Protein AF-0000000086748496 (afdb_homodimer)

Nearest PDB structures (foldseek):
  5y0e-assembly1_B  TM=6.540E-01  e=1.376E-31  Serratia sp. FS14
  5y0e-assembly1_A  TM=6.431E-01  e=1.229E-31  Serratia sp. FS14
  6gj3-assembly1_F  TM=8.307E-01  e=4.537E-17  Escherichia coli
  5m30-assembly1_C  TM=8.071E-01  e=4.631E-16  Escherichia coli
  6gj3-assembly1_D  TM=8.384E-01  e=3.296E-16  Escherichia coli

Foldseek 3Di:
DQDLDDDDDDPPDDDDVVSVVSNVVSVQQVQQVVQCVPDPPSWWFAAWAWDQVVVLVQKTDTPWGWTQFPSRHTATCVPFAAEAIDGRPPPPPDQADKKWKKKKAFADDPPDDQEAEDQDSNGLQPPRHQWYKHPPFDWDQDPVDHDDTDGDIDIHGYMYMDIPVCVVVPPRIRMFTQFMWHQDPSGIDTDLLFDFQYQWQVSDPSSLVVLVVLLVVLVVLLVVLVLQQPPLACPDPLCVVLNVLSVQLSVLSVVLSVVSVVRSVVGSHHCVVVLVSLLCSLLSLCVVDPQAHSQLDGPPDPDDRLDDDSRTNSVNVVSSSVSNVVSSVVSLAPFQPKWWWDDDDVQKTKTQQADPPLDPQKWKKKKKFDPVQLDPPDDPPDQLQKAKFFPVCVVVCVVVSHHHFRWAWDPGDYNSDGDDSRMTMIITDCDDDRNVRCNVNSMMMMGHNPDDPRMIIIMTMGRRD/DQDLDDDDDDPPDDDDVVSVVSNVVSVQQVQQVVQCVPDPPSWWFAAWAWDFVVVLVQKTDTDWTWTQFPSRHTATCVPFAAEAIDGRPPPCPDQADKKWKKKKAFADDPPDDQEAEDDDSNGLQPPRHQWYKHPPFDWDQPPVDHDDTDGDIDIHGYMYMDIPVCVVVPPRIRMFTQFMWHQDPSGIDTDLLFHFQYQWQVSDPSSLVVLVVLLVVLVVLLVVLVLQQPPLACPDPVCVVLNVLSVQLSVLSVVLSVVSVVRSVVGSHHCVVVLVSLLCSLLSLCVVDPQAHSQLDGPPDPDDRLDDDSRTNSVNVVSSSVSNVVSSVVSLADFQPKWWWDDDDQQKTKTQQADDPLDPQKWKKKKKFDPVQLDPDDDPPDLLQKAKFFPVCVVVCVVVSHHHFGWAWDPGDYNSDGDDSRMTMIITPCDDDRNVRCNVNSMMMMGHNPDDPRMIIIMTMHRND

Secondary structure (DSSP, 8-state):
---S------TT----HHHHHHHHHHHHHHHHHHHHHSSTT--EEEEEEE-HHHHHTTEE-EEEEEEE-TT--EEETTTTEEE--EE-TTS-S-TTS-EEEEEEEEPP-SSS--EEE-SSGGG-TT--SSEEE-SS-EEE--SSSSPPPEEE-B-EEEEEEEEGGGGGG-TTEEEEEEEEEEEETTEEEE-TT----BSSTTSSHHHHHHHHHHHHHHHHHHHHHHHHH-GGGTTSGGGHHHHHHHHHHHHHHHHHHHHHHHHHHH----HHHHHHHHHHHHHHHGGG-SSB-TTSPBTT---------TT-HHHHHHHHHHHHHHHHHHHS-S--EEEEPEEEETTEEEEE---TT--TTEEEEEEEE-GGGSSTTS----TTTEEEEETTTHHHHHHTT---S-EEEESSPPTTS---TTEEEEEE---SHHHHHHHHHTEEEEEETT--TT-EEEEEEEE--/---S--B---TT----HHHHHHHHHHHHHHHHHHHHHSSTT--EEEEEEE-HHHHHTTEE-EEEEEEE-TT--EEETTTTEEE--EE-TTT-S-TTS-EEEEEEEEPP-SSS--EEE-SSGGG-TT--SSEEE-SS-EEE--TTSSPPPEEE---EEEEEEEEGGGGGG-TTEEEEEEEEEEEETTEEEE-TT----BSSTTSSHHHHHHHHHHHHHHHHHHHHHHHHH-GGGTTSGGGHHHHHHHHHHHHHHHHHHHHHHHHHHH----HHHHHHHHHHHHHHHGGG-SSB-TTSPBTTS--------TT-HHHHHHHHHHHHHHHHHHHS-S--EEEEPEEEETTEEEEE---TT--TTEEEEEEEE-GGGSSS-S----TTTEEEEETTTHHHHHHTT---S-EEEESSPPTTS---TTEEEEEE---SHHHHHHHHHTEEEEEETT--TT-EEEEEEEE--

Structure (mmCIF, N/CA/C/O backbone):
data_AF-0000000086748496-model_v1
#
loop_
_entity.id
_entity.type
_entity.pdbx_description
1 polymer 'Type VI secretion system baseplate subunit TssK'
#
loop_
_atom_site.group_PDB
_atom_site.id
_atom_site.type_symbol
_atom_site.label_atom_id
_atom_site.label_alt_id
_atom_site.label_comp_id
_atom_site.label_asym_id
_atom_site.label_entity_id
_atom_site.label_seq_id
_atom_site.pdbx_PDB_ins_code
_atom_site.Cartn_x
_atom_site.Cartn_y
_atom_site.Cartn_z
_atom_site.occupancy
_atom_site.B_iso_or_equiv
_atom_site.auth_seq_id
_atom_site.auth_comp_id
_atom_site.auth_asym_id
_atom_site.auth_atom_id
_atom_site.pdbx_PDB_model_num
ATOM 1 N N . MET A 1 1 ? -9.031 -41.625 5.062 1 53.62 1 MET A N 1
ATOM 2 C CA . MET A 1 1 ? -9.305 -40.281 4.562 1 53.62 1 MET A CA 1
ATOM 3 C C . MET A 1 1 ? -8 -39.531 4.301 1 53.62 1 MET A C 1
ATOM 5 O O . MET A 1 1 ? -7.047 -39.625 5.074 1 53.62 1 MET A O 1
ATOM 9 N N . PHE A 1 2 ? -7.938 -39.125 3.047 1 68.94 2 PHE A N 1
ATOM 10 C CA . PHE A 1 2 ? -6.699 -38.5 2.625 1 68.94 2 PHE A CA 1
ATOM 11 C C . PHE A 1 2 ? -6.434 -37.25 3.455 1 68.94 2 PHE A C 1
ATOM 13 O O . PHE A 1 2 ? -7.324 -36.406 3.633 1 68.94 2 PHE A O 1
ATOM 20 N N . GLU A 1 3 ? -5.32 -37.375 4.219 1 79.81 3 GLU A N 1
ATOM 21 C CA . GLU A 1 3 ? -4.891 -36.25 5.027 1 79.81 3 GLU A CA 1
ATOM 22 C C . GLU A 1 3 ? -3.887 -35.375 4.273 1 79.81 3 GLU A C 1
ATOM 24 O O . GLU A 1 3 ? -3.301 -35.812 3.281 1 79.81 3 GLU A O 1
ATOM 29 N N . HIS A 1 4 ? -3.986 -34.125 4.316 1 88.56 4 HIS A N 1
ATOM 30 C CA . HIS A 1 4 ? -3.123 -33.188 3.639 1 88.56 4 HIS A CA 1
ATOM 31 C C . HIS A 1 4 ? -1.715 -33.188 4.223 1 88.56 4 HIS A C 1
ATOM 33 O O . HIS A 1 4 ? -1.157 -32.156 4.547 1 88.56 4 HIS A O 1
ATOM 39 N N . LYS A 1 5 ? -1.116 -34.469 4.293 1 90.69 5 LYS A N 1
ATOM 40 C CA . LYS A 1 5 ? 0.232 -34.688 4.816 1 90.69 5 LYS A CA 1
ATOM 41 C C . LYS A 1 5 ? 1.22 -34.969 3.693 1 90.69 5 LYS A C 1
ATOM 43 O O . LYS A 1 5 ? 0.819 -35.375 2.596 1 90.69 5 LYS A O 1
ATOM 48 N N . PRO A 1 6 ? 2.506 -34.719 3.982 1 91.06 6 PRO A N 1
ATOM 49 C CA . PRO A 1 6 ? 3.506 -35.031 2.957 1 91.06 6 PRO A CA 1
ATOM 50 C C . PRO A 1 6 ? 3.549 -36.5 2.611 1 91.06 6 PRO A C 1
ATOM 52 O O . PRO A 1 6 ? 3.234 -37.344 3.453 1 91.06 6 PRO A O 1
ATOM 55 N N . MET A 1 7 ? 3.986 -36.844 1.337 1 91.5 7 MET A N 1
ATOM 56 C CA . MET A 1 7 ? 4.012 -38.188 0.821 1 91.5 7 MET A CA 1
ATOM 57 C C . MET A 1 7 ? 5.277 -38.938 1.263 1 91.5 7 MET A C 1
ATOM 59 O O . MET A 1 7 ? 6.363 -38.344 1.279 1 91.5 7 MET A O 1
ATOM 63 N N . TYR A 1 8 ? 5.121 -40.125 1.641 1 92.69 8 TYR A N 1
ATOM 64 C CA . TYR A 1 8 ? 6.254 -41 1.909 1 92.69 8 TYR A CA 1
ATOM 65 C C . TYR A 1 8 ? 6.727 -41.688 0.633 1 92.69 8 TYR A C 1
ATOM 67 O O . TYR A 1 8 ? 6.262 -42.781 0.302 1 92.69 8 TYR A O 1
ATOM 75 N N . TRP A 1 9 ? 7.664 -41.031 -0.096 1 90.69 9 TRP A N 1
ATOM 76 C CA . TRP A 1 9 ? 8.281 -41.594 -1.288 1 90.69 9 TRP A CA 1
ATOM 77 C C . TRP A 1 9 ? 9.43 -42.531 -0.913 1 90.69 9 TRP A C 1
ATOM 79 O O . TRP A 1 9 ? 10.414 -42.125 -0.315 1 90.69 9 TRP A O 1
ATOM 89 N N . TYR A 1 10 ? 9.336 -43.75 -1.236 1 89.5 10 TYR A N 1
ATOM 90 C CA . TYR A 1 10 ? 10.391 -44.688 -0.858 1 89.5 10 TYR A CA 1
ATOM 91 C C . TYR A 1 10 ? 10.734 -45.625 -2.018 1 89.5 10 TYR A C 1
ATOM 93 O O . TYR A 1 10 ? 9.945 -45.781 -2.953 1 89.5 10 TYR A O 1
ATOM 101 N N . SER A 1 11 ? 11.953 -46.062 -2.01 1 88.94 11 SER A N 1
ATOM 102 C CA . SER A 1 11 ? 12.438 -46.969 -3.047 1 88.94 11 SER A CA 1
ATOM 103 C C . SER A 1 11 ? 11.562 -48.219 -3.131 1 88.94 11 SER A C 1
ATOM 105 O O . SER A 1 11 ? 11.258 -48.844 -2.111 1 88.94 11 SER A O 1
ATOM 107 N N . GLY A 1 12 ? 11.109 -48.531 -4.359 1 87.19 12 GLY A N 1
ATOM 108 C CA . GLY A 1 12 ? 10.266 -49.719 -4.57 1 87.19 12 GLY A CA 1
ATOM 109 C C . GLY A 1 12 ? 8.789 -49.375 -4.617 1 87.19 12 GLY A C 1
ATOM 110 O O . GLY A 1 12 ? 7.961 -50.281 -4.848 1 87.19 12 GLY A O 1
ATOM 111 N N . LEU A 1 13 ? 8.516 -48.188 -4.441 1 89 13 LEU A N 1
ATOM 112 C CA . LEU A 1 13 ? 7.121 -47.75 -4.477 1 89 13 LEU A CA 1
ATOM 113 C C . LEU A 1 13 ? 6.531 -47.938 -5.875 1 89 13 LEU A C 1
ATOM 115 O O . LEU A 1 13 ? 7.117 -47.5 -6.863 1 89 13 LEU A O 1
ATOM 119 N N . TYR A 1 14 ? 5.34 -48.656 -5.984 1 92 14 TYR A N 1
ATOM 120 C CA . TYR A 1 14 ? 4.59 -48.688 -7.234 1 92 14 TYR A CA 1
ATOM 121 C C . TYR A 1 14 ? 3.734 -47.438 -7.41 1 92 14 TYR A C 1
ATOM 123 O O . TYR A 1 14 ? 2.715 -47.281 -6.734 1 92 14 TYR A O 1
ATOM 131 N N . LEU A 1 15 ? 4.215 -46.656 -8.336 1 90.94 15 LEU A N 1
ATOM 132 C CA . LEU A 1 15 ? 3.58 -45.344 -8.5 1 90.94 15 LEU A CA 1
ATOM 133 C C . LEU A 1 15 ? 2.18 -45.5 -9.078 1 90.94 15 LEU A C 1
ATOM 135 O O . LEU A 1 15 ? 1.989 -46.188 -10.086 1 90.94 15 LEU A O 1
ATOM 139 N N . GLN A 1 16 ? 1.224 -44.938 -8.352 1 92.44 16 GLN A N 1
ATOM 140 C CA . GLN A 1 16 ? -0.164 -44.844 -8.789 1 92.44 16 GLN A CA 1
ATOM 141 C C . GLN A 1 16 ? -0.591 -43.375 -8.891 1 92.44 16 GLN A C 1
ATOM 143 O O . GLN A 1 16 ? 0.023 -42.5 -8.273 1 92.44 16 GLN A O 1
ATOM 148 N N . PRO A 1 17 ? -1.594 -43.156 -9.742 1 92.38 17 PRO A N 1
ATOM 149 C CA . PRO A 1 17 ? -2.033 -41.75 -9.883 1 92.38 17 PRO A CA 1
ATOM 150 C C . PRO A 1 17 ? -2.408 -41.125 -8.547 1 92.38 17 PRO A C 1
ATOM 152 O O . PRO A 1 17 ? -2.24 -39.906 -8.367 1 92.38 17 PRO A O 1
ATOM 155 N N . GLN A 1 18 ? -2.889 -41.906 -7.66 1 92.12 18 GLN A N 1
ATOM 156 C CA . GLN A 1 18 ? -3.322 -41.406 -6.359 1 92.12 18 GLN A CA 1
ATOM 157 C C . GLN A 1 18 ? -2.164 -40.75 -5.598 1 92.12 18 GLN A C 1
ATOM 159 O O . GLN A 1 18 ? -2.371 -39.844 -4.785 1 92.12 18 GLN A O 1
ATOM 164 N N . HIS A 1 19 ? -0.942 -41.219 -5.797 1 93.38 19 HIS A N 1
ATOM 165 C CA . HIS A 1 19 ? 0.223 -40.625 -5.164 1 93.38 19 HIS A CA 1
ATOM 166 C C . HIS A 1 19 ? 0.413 -39.188 -5.621 1 93.38 19 HIS A C 1
ATOM 168 O O . HIS A 1 19 ? 0.664 -38.281 -4.801 1 93.38 19 HIS A O 1
ATOM 174 N N . PHE A 1 20 ? 0.188 -38.969 -6.902 1 93.81 20 PHE A N 1
ATOM 175 C CA . PHE A 1 20 ? 0.343 -37.625 -7.465 1 93.81 20 PHE A CA 1
ATOM 176 C C . PHE A 1 20 ? -0.843 -36.75 -7.098 1 93.81 20 PHE A C 1
ATOM 178 O O . PHE A 1 20 ? -0.677 -35.562 -6.836 1 93.81 20 PHE A O 1
ATOM 185 N N . GLN A 1 21 ? -2.029 -37.344 -7.09 1 93.25 21 GLN A N 1
ATOM 186 C CA . GLN A 1 21 ? -3.217 -36.625 -6.676 1 93.25 21 GLN A CA 1
ATOM 187 C C . GLN A 1 21 ? -3.086 -36.125 -5.238 1 93.25 21 GLN A C 1
ATOM 189 O O . GLN A 1 21 ? -3.346 -34.969 -4.949 1 93.25 21 GLN A O 1
ATOM 194 N N . ALA A 1 22 ? -2.672 -37.031 -4.371 1 93.5 22 ALA A N 1
ATOM 195 C CA . ALA A 1 22 ? -2.484 -36.656 -2.967 1 93.5 22 ALA A CA 1
ATOM 196 C C . ALA A 1 22 ? -1.434 -35.562 -2.812 1 93.5 22 ALA A C 1
ATOM 198 O O . ALA A 1 22 ? -1.599 -34.656 -2.004 1 93.5 22 ALA A O 1
ATOM 199 N N . HIS A 1 23 ? -0.378 -35.656 -3.549 1 92.81 23 HIS A N 1
ATOM 200 C CA . HIS A 1 23 ? 0.682 -34.656 -3.521 1 92.81 23 HIS A CA 1
ATOM 201 C C . HIS A 1 23 ? 0.162 -33.281 -3.957 1 92.81 23 HIS A C 1
ATOM 203 O O . HIS A 1 23 ? 0.457 -32.281 -3.318 1 92.81 23 HIS A O 1
ATOM 209 N N . GLU A 1 24 ? -0.591 -33.281 -5.008 1 91.94 24 GLU A N 1
ATOM 210 C CA . GLU A 1 24 ? -1.172 -32.031 -5.52 1 91.94 24 GLU A CA 1
ATOM 211 C C . GLU A 1 24 ? -2.131 -31.422 -4.504 1 91.94 24 GLU A C 1
ATOM 213 O O . GLU A 1 24 ? -2.072 -30.219 -4.242 1 91.94 24 GLU A O 1
ATOM 218 N N . LEU A 1 25 ? -2.963 -32.25 -3.986 1 92.19 25 LEU A N 1
ATOM 219 C CA . LEU A 1 25 ? -3.975 -31.797 -3.043 1 92.19 25 LEU A CA 1
ATOM 220 C C . LEU A 1 25 ? -3.324 -31.266 -1.77 1 92.19 25 LEU A C 1
ATOM 222 O O . LEU A 1 25 ? -3.777 -30.266 -1.205 1 92.19 25 LEU A O 1
ATOM 226 N N . GLN A 1 26 ? -2.314 -31.953 -1.33 1 93.5 26 GLN A N 1
ATOM 227 C CA . GLN A 1 26 ? -1.604 -31.5 -0.137 1 93.5 26 GLN A CA 1
ATOM 228 C C . GLN A 1 26 ? -0.958 -30.141 -0.363 1 93.5 26 GLN A C 1
ATOM 230 O O . GLN A 1 26 ? -1.01 -29.266 0.509 1 93.5 26 GLN A O 1
ATOM 235 N N . HIS A 1 27 ? -0.344 -29.922 -1.468 1 92.44 27 HIS A N 1
ATOM 236 C CA . HIS A 1 27 ? 0.29 -28.656 -1.791 1 92.44 27 HIS A CA 1
ATOM 237 C C . HIS A 1 27 ? -0.734 -27.531 -1.834 1 92.44 27 HIS A C 1
ATOM 239 O O . HIS A 1 27 ? -0.494 -26.438 -1.29 1 92.44 27 HIS A O 1
ATOM 245 N N . GLU A 1 28 ? -1.763 -27.797 -2.48 1 91.5 28 GLU A N 1
ATOM 246 C CA . GLU A 1 28 ? -2.818 -26.797 -2.58 1 91.5 28 GLU A CA 1
ATOM 247 C C . GLU A 1 28 ? -3.342 -26.406 -1.2 1 91.5 28 GLU A C 1
ATOM 249 O O . GLU A 1 28 ? -3.553 -25.219 -0.922 1 91.5 28 GLU A O 1
ATOM 254 N N . TYR A 1 29 ? -3.551 -27.438 -0.422 1 92.75 29 TYR A N 1
ATOM 255 C CA . TYR A 1 29 ? -4.059 -27.219 0.926 1 92.75 29 TYR A CA 1
ATOM 256 C C . TYR A 1 29 ? -3.131 -26.297 1.714 1 92.75 29 TYR A C 1
ATOM 258 O O . TYR A 1 29 ? -3.572 -25.312 2.299 1 92.75 29 TYR A O 1
ATOM 266 N N . TRP A 1 30 ? -1.909 -26.562 1.731 1 93.56 30 TRP A N 1
ATOM 267 C CA . TRP A 1 30 ? -0.958 -25.812 2.545 1 93.56 30 TRP A CA 1
ATOM 268 C C . TRP A 1 30 ? -0.712 -24.422 1.955 1 93.56 30 TRP A C 1
ATOM 270 O O . TRP A 1 30 ? -0.493 -23.453 2.691 1 93.56 30 TRP A O 1
ATOM 280 N N . GLN A 1 31 ? -0.68 -24.312 0.681 1 94 31 GLN A N 1
ATOM 281 C CA . GLN A 1 31 ? -0.585 -23 0.064 1 94 31 GLN A CA 1
ATOM 282 C C . GLN A 1 31 ? -1.726 -22.094 0.522 1 94 31 GLN A C 1
ATOM 284 O O . GLN A 1 31 ? -1.507 -20.922 0.836 1 94 31 GLN A O 1
ATOM 289 N N . GLY A 1 32 ? -2.896 -22.688 0.564 1 94 32 GLY A N 1
ATOM 290 C CA . GLY A 1 32 ? -4.043 -21.938 1.053 1 94 32 GLY A CA 1
ATOM 291 C C . GLY A 1 32 ? -3.908 -21.516 2.504 1 94 32 GLY A C 1
ATOM 292 O O . GLY A 1 32 ? -4.227 -20.375 2.861 1 94 32 GLY A O 1
ATOM 293 N N . ARG A 1 33 ? -3.404 -22.375 3.289 1 93.81 33 ARG A N 1
ATOM 294 C CA . ARG A 1 33 ? -3.234 -22.094 4.711 1 93.81 33 ARG A CA 1
ATOM 295 C C . ARG A 1 33 ? -2.244 -20.953 4.922 1 93.81 33 ARG A C 1
ATOM 297 O O . ARG A 1 33 ? -2.484 -20.062 5.734 1 93.81 33 ARG A O 1
ATOM 304 N N . TYR A 1 34 ? -1.17 -20.969 4.254 1 94.25 34 TYR A N 1
ATOM 305 C CA . TYR A 1 34 ? -0.174 -19.922 4.371 1 94.25 34 TYR A CA 1
ATOM 306 C C . TYR A 1 34 ? -0.742 -18.578 3.914 1 94.25 34 TYR A C 1
ATOM 308 O O . TYR A 1 34 ? -0.468 -17.547 4.52 1 94.25 34 TYR A O 1
ATOM 316 N N . GLN A 1 35 ? -1.494 -18.656 2.857 1 93.94 35 GLN A N 1
ATOM 317 C CA . GLN A 1 35 ? -2.139 -17.453 2.363 1 93.94 35 GLN A CA 1
ATOM 318 C C . GLN A 1 35 ? -3.027 -16.828 3.434 1 93.94 35 GLN A C 1
ATOM 320 O O . GLN A 1 35 ? -2.992 -15.609 3.646 1 93.94 35 GLN A O 1
ATOM 325 N N . LEU A 1 36 ? -3.73 -17.609 4.121 1 94.06 36 LEU A N 1
ATOM 326 C CA . LEU A 1 36 ? -4.691 -17.125 5.102 1 94.06 36 LEU A CA 1
ATOM 327 C C . LEU A 1 36 ? -3.98 -16.531 6.316 1 94.06 36 LEU A C 1
ATOM 329 O O . LEU A 1 36 ? -4.574 -15.758 7.078 1 94.06 36 LEU A O 1
ATOM 333 N N . LEU A 1 37 ? -2.707 -16.828 6.52 1 91.88 37 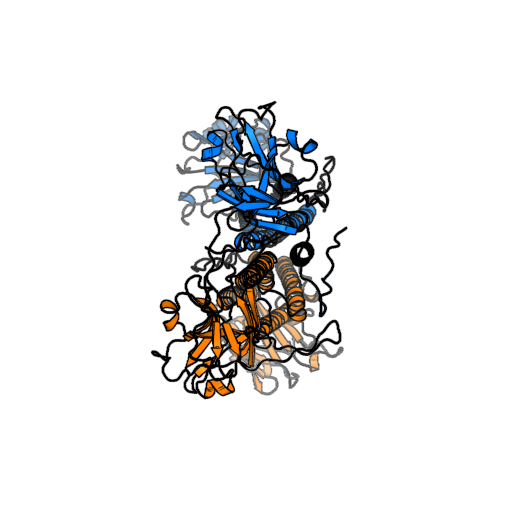LEU A N 1
ATOM 334 C CA . LEU A 1 37 ? -1.935 -16.328 7.652 1 91.88 37 LEU A CA 1
ATOM 335 C C . LEU A 1 37 ? -1.286 -14.984 7.324 1 91.88 37 LEU A C 1
ATOM 337 O O . LEU A 1 37 ? -0.763 -14.312 8.211 1 91.88 37 LEU A O 1
ATOM 341 N N . THR A 1 38 ? -1.285 -14.547 6.148 1 92.12 38 THR A N 1
ATOM 342 C CA . THR A 1 38 ? -0.567 -13.352 5.715 1 92.12 38 THR A CA 1
ATOM 343 C C . THR A 1 38 ? -1.17 -12.102 6.344 1 92.12 38 THR A C 1
ATOM 345 O O . THR A 1 38 ? -0.446 -11.172 6.703 1 92.12 38 THR A O 1
ATOM 348 N N . GLN A 1 39 ? -2.479 -12.109 6.445 1 92.56 39 GLN A N 1
ATOM 349 C CA . GLN A 1 39 ? -3.201 -10.984 7.035 1 92.56 39 GLN A CA 1
ATOM 350 C C . GLN A 1 39 ? -4.605 -11.398 7.469 1 92.56 39 GLN A C 1
ATOM 352 O O . GLN A 1 39 ? -5.129 -12.414 7.008 1 92.56 39 GLN A O 1
ATOM 357 N N . PRO A 1 40 ? -5.16 -10.602 8.328 1 94.44 40 PRO A N 1
ATOM 358 C CA . PRO A 1 40 ? -6.551 -10.906 8.68 1 94.44 40 PRO A CA 1
ATOM 359 C C . PRO A 1 40 ? -7.5 -10.789 7.492 1 94.44 40 PRO A C 1
ATOM 361 O O . PRO A 1 40 ? -7.324 -9.922 6.637 1 94.44 40 PRO A O 1
ATOM 364 N N . TYR A 1 41 ? -8.422 -11.75 7.422 1 96 41 TYR A N 1
ATOM 365 C CA . TYR A 1 41 ? -9.43 -11.742 6.363 1 96 41 TYR A CA 1
ATOM 366 C C . TYR A 1 41 ? -8.773 -11.805 4.988 1 96 41 TYR A C 1
ATOM 368 O O . TYR A 1 41 ? -9.125 -11.039 4.086 1 96 41 TYR A O 1
ATOM 376 N N . ALA A 1 42 ? -7.852 -12.695 4.852 1 96.69 42 ALA A N 1
ATOM 377 C CA . ALA A 1 42 ? -7.062 -12.836 3.629 1 96.69 42 ALA A CA 1
ATOM 378 C C . ALA A 1 42 ? -7.824 -13.633 2.574 1 96.69 42 ALA A C 1
ATOM 380 O O . ALA A 1 42 ? -7.266 -14.531 1.943 1 96.69 42 ALA A O 1
ATOM 381 N N . PHE A 1 43 ? -9.172 -13.344 2.449 1 97.56 43 PHE A N 1
ATOM 382 C CA . PHE A 1 43 ? -9.984 -13.961 1.41 1 97.56 43 PHE A CA 1
ATOM 383 C C . PHE A 1 43 ? -10.977 -12.961 0.836 1 97.56 43 PHE A C 1
ATOM 385 O O . PHE A 1 43 ? -11.25 -11.93 1.448 1 97.56 43 PHE A O 1
ATOM 392 N N . GLY A 1 44 ? -11.422 -13.258 -0.401 1 97.88 44 GLY A N 1
ATOM 393 C CA . GLY A 1 44 ? -12.383 -12.383 -1.057 1 97.88 44 GLY A CA 1
ATOM 394 C C . GLY A 1 44 ? -12.086 -12.172 -2.529 1 97.88 44 GLY A C 1
ATOM 395 O O . GLY A 1 44 ? -11.438 -13.008 -3.164 1 97.88 44 GLY A O 1
ATOM 396 N N . VAL A 1 45 ? -12.648 -11.102 -3.025 1 98.19 45 VAL A N 1
ATOM 397 C CA . VAL A 1 45 ? -12.5 -10.773 -4.441 1 98.19 45 VAL A CA 1
ATOM 398 C C . VAL A 1 45 ? -11.133 -10.148 -4.688 1 98.19 45 VAL A C 1
ATOM 400 O O . VAL A 1 45 ? -10.727 -9.227 -3.979 1 98.19 45 VAL A O 1
ATOM 403 N N . VAL A 1 46 ? -10.445 -10.695 -5.582 1 97.12 46 VAL A N 1
ATOM 404 C CA . VAL A 1 46 ? -9.172 -10.125 -6.012 1 97.12 46 VAL A CA 1
ATOM 405 C C . VAL A 1 46 ? -9.406 -9.164 -7.172 1 97.12 46 VAL A C 1
ATOM 407 O O . VAL A 1 46 ? -8.883 -8.047 -7.176 1 97.12 46 VAL A O 1
ATOM 410 N N . ARG A 1 47 ? -10.211 -9.578 -8.094 1 96.75 47 ARG A N 1
ATOM 411 C CA . ARG A 1 47 ? -10.633 -8.789 -9.25 1 96.75 47 ARG A CA 1
ATOM 412 C C . ARG A 1 47 ? -11.969 -9.273 -9.789 1 96.75 47 ARG A C 1
ATOM 414 O O . ARG A 1 47 ? -12.195 -10.477 -9.93 1 96.75 47 ARG A O 1
ATOM 421 N N . LEU A 1 48 ? -12.789 -8.305 -10.078 1 97.56 48 LEU A N 1
ATOM 422 C CA . LEU A 1 48 ? -14.109 -8.68 -10.594 1 97.56 48 LEU A CA 1
ATOM 423 C C . LEU A 1 48 ? -14.688 -7.559 -11.453 1 97.56 48 LEU A C 1
ATOM 425 O O . LEU A 1 48 ? -14.797 -6.418 -11 1 97.56 48 LEU A O 1
ATOM 429 N N . VAL A 1 49 ? -14.969 -7.871 -12.633 1 96.62 49 VAL A N 1
ATOM 430 C CA . VAL A 1 49 ? -15.633 -6.961 -13.562 1 96.62 49 VAL A CA 1
ATOM 431 C C . VAL A 1 49 ? -16.812 -7.672 -14.234 1 96.62 49 VAL A C 1
ATOM 433 O O . VAL A 1 49 ? -16.609 -8.586 -15.039 1 96.62 49 VAL A O 1
ATOM 436 N N . PHE A 1 50 ? -17.969 -7.27 -13.93 1 96.44 50 PHE A N 1
ATOM 437 C CA . PHE A 1 50 ? -19.172 -7.875 -14.5 1 96.44 50 PHE A CA 1
ATOM 438 C C . PHE A 1 50 ? -19.359 -7.422 -15.945 1 96.44 50 PHE A C 1
ATOM 440 O O . PHE A 1 50 ? -18.938 -6.332 -16.328 1 96.44 50 PHE A O 1
ATOM 447 N N . ASN A 1 51 ? -19.969 -8.266 -16.703 1 96.56 51 ASN A N 1
ATOM 448 C CA . ASN A 1 51 ? -20.422 -7.91 -18.047 1 96.56 51 ASN A CA 1
ATOM 449 C C . ASN A 1 51 ? -21.781 -7.215 -18 1 96.56 51 ASN A C 1
ATOM 451 O O . ASN A 1 51 ? -22.812 -7.871 -18.094 1 96.56 51 ASN A O 1
ATOM 455 N N . LEU A 1 52 ? -21.781 -6.004 -18 1 93.44 52 LEU A N 1
ATOM 456 C CA . LEU A 1 52 ? -23 -5.23 -17.828 1 93.44 52 LEU A CA 1
ATOM 457 C C . LEU A 1 52 ? -23.875 -5.312 -19.078 1 93.44 52 LEU A C 1
ATOM 459 O O . LEU A 1 52 ? -25.109 -5.258 -18.969 1 93.44 52 LEU A O 1
ATOM 463 N N . ALA A 1 53 ? -23.203 -5.418 -20.172 1 94.31 53 ALA A N 1
ATOM 464 C CA . ALA A 1 53 ? -23.969 -5.562 -21.422 1 94.31 53 ALA A CA 1
ATOM 465 C C . ALA A 1 53 ? -24.797 -6.836 -21.406 1 94.31 53 ALA A C 1
ATOM 467 O O . ALA A 1 53 ? -25.969 -6.816 -21.781 1 94.31 53 ALA A O 1
ATOM 468 N N . ALA A 1 54 ? -24.219 -7.941 -20.969 1 94.75 54 ALA A N 1
ATOM 469 C CA . ALA A 1 54 ? -24.922 -9.211 -20.875 1 94.75 54 ALA A CA 1
ATOM 470 C C . ALA A 1 54 ? -26.031 -9.141 -19.828 1 94.75 54 ALA A C 1
ATOM 472 O O . ALA A 1 54 ? -27.078 -9.781 -19.969 1 94.75 54 ALA A O 1
ATOM 473 N N . LEU A 1 55 ? -25.844 -8.43 -18.797 1 93.25 55 LEU A N 1
ATOM 474 C CA . LEU A 1 55 ? -26.812 -8.312 -17.719 1 93.25 55 LEU A CA 1
ATOM 475 C C . LEU A 1 55 ? -28.109 -7.668 -18.203 1 93.25 55 LEU A C 1
ATOM 477 O O . LEU A 1 55 ? -29.203 -8.016 -17.75 1 93.25 55 LEU A O 1
ATOM 481 N N . SER A 1 56 ? -27.953 -6.695 -19.109 1 90.81 56 SER A N 1
ATOM 482 C CA . SER A 1 56 ? -29.125 -6.059 -19.688 1 90.81 56 SER A CA 1
ATOM 483 C C . SER A 1 56 ? -30 -7.078 -20.422 1 90.81 56 SER A C 1
ATOM 485 O O . SER A 1 56 ? -31.203 -6.883 -20.562 1 90.81 56 SER A O 1
ATOM 487 N N . ASP A 1 57 ? -29.359 -8.125 -20.891 1 91.69 57 ASP A N 1
ATOM 488 C CA . ASP A 1 57 ? -30.062 -9.219 -21.547 1 91.69 57 ASP A CA 1
ATOM 489 C C . ASP A 1 57 ? -30.406 -10.32 -20.547 1 91.69 57 ASP A C 1
ATOM 491 O O . ASP A 1 57 ? -30.703 -11.453 -20.953 1 91.69 57 ASP A O 1
ATOM 495 N N . GLU A 1 58 ? -30.219 -9.953 -19.328 1 92.31 58 GLU A N 1
ATOM 496 C CA . GLU A 1 58 ? -30.562 -10.82 -18.203 1 92.31 58 GLU A CA 1
ATOM 497 C C . GLU A 1 58 ? -29.672 -12.055 -18.172 1 92.31 58 GLU A C 1
ATOM 499 O O . GLU A 1 58 ? -30.141 -13.172 -17.922 1 92.31 58 GLU A O 1
ATOM 504 N N . VAL A 1 59 ? -28.469 -11.844 -18.531 1 94.62 59 VAL A N 1
ATOM 505 C CA . VAL A 1 59 ? -27.438 -12.867 -18.422 1 94.62 59 VAL A CA 1
ATOM 506 C C . VAL A 1 59 ? -26.328 -12.398 -17.469 1 94.62 59 VAL A C 1
ATOM 508 O O . VAL A 1 59 ? -25.781 -11.312 -17.641 1 94.62 59 VAL A O 1
ATOM 511 N N . LEU A 1 60 ? -26.094 -13.188 -16.516 1 95.31 60 LEU A N 1
ATOM 512 C CA . LEU A 1 60 ? -25.031 -12.883 -15.57 1 95.31 60 LEU A CA 1
ATOM 513 C C . LEU A 1 60 ? -23.719 -13.484 -16.031 1 95.31 60 LEU A C 1
ATOM 515 O O . LEU A 1 60 ? -23.594 -14.703 -16.188 1 95.31 60 LEU A O 1
ATOM 519 N N . SER A 1 61 ? -22.734 -12.68 -16.312 1 96.31 61 SER A N 1
ATOM 520 C CA . SER A 1 61 ? -21.406 -13.102 -16.734 1 96.31 61 SER A CA 1
ATOM 521 C C . SER A 1 61 ? -20.344 -12.078 -16.328 1 96.31 61 SER A C 1
ATOM 523 O O . SER A 1 61 ? -20.672 -10.984 -15.867 1 96.31 61 SER A O 1
ATOM 525 N N . VAL A 1 62 ? -19.094 -12.492 -16.469 1 96.38 62 VAL A N 1
ATOM 526 C CA . VAL A 1 62 ? -18 -11.625 -16.016 1 96.38 62 VAL A CA 1
ATOM 527 C C . VAL A 1 62 ? -16.969 -11.484 -17.141 1 96.38 62 VAL A C 1
ATOM 529 O O . VAL A 1 62 ? -16.828 -12.375 -17.969 1 96.38 62 VAL A O 1
ATOM 532 N N . HIS A 1 63 ? -16.281 -10.312 -17.125 1 95.94 63 HIS A N 1
ATOM 533 C CA . HIS A 1 63 ? -15.133 -10.117 -18.016 1 95.94 63 HIS A CA 1
ATOM 534 C C . HIS A 1 63 ? -13.844 -10.602 -17.344 1 95.94 63 HIS A C 1
ATOM 536 O O . HIS A 1 63 ? -13.008 -11.227 -18 1 95.94 63 HIS A O 1
ATOM 542 N N . LYS A 1 64 ? -13.719 -10.273 -16.125 1 96 64 LYS A N 1
ATOM 543 C CA . LYS A 1 64 ? -12.586 -10.672 -15.297 1 96 64 LYS A CA 1
ATOM 544 C C . LYS A 1 64 ? -13.055 -11.125 -13.914 1 96 64 LYS A C 1
ATOM 546 O O . LYS A 1 64 ? -13.984 -10.547 -13.352 1 96 64 LYS A O 1
ATOM 551 N N . ALA A 1 65 ? -12.391 -12.156 -13.492 1 97.31 65 ALA A N 1
ATOM 552 C CA . ALA A 1 65 ? -12.781 -12.648 -12.172 1 97.31 65 ALA A CA 1
ATOM 553 C C . ALA A 1 65 ? -11.656 -13.445 -11.523 1 97.31 65 ALA A C 1
ATOM 555 O O . ALA A 1 65 ? -11.141 -14.391 -12.117 1 97.31 65 ALA A O 1
ATOM 556 N N . ALA A 1 66 ? -11.289 -13.078 -10.422 1 97.88 66 ALA A N 1
ATOM 557 C CA . ALA A 1 66 ? -10.328 -13.789 -9.586 1 97.88 66 ALA A CA 1
ATOM 558 C C . ALA A 1 66 ? -10.711 -13.703 -8.109 1 97.88 66 ALA A C 1
ATOM 560 O O . ALA A 1 66 ? -11.148 -12.648 -7.641 1 97.88 66 ALA A O 1
ATOM 561 N N . PHE A 1 67 ? -10.539 -14.836 -7.406 1 97.88 67 PHE A N 1
ATOM 562 C CA . PHE A 1 67 ? -11.008 -14.906 -6.031 1 97.88 67 PHE A CA 1
ATOM 563 C C . PHE A 1 67 ? -10.047 -15.719 -5.172 1 97.88 67 PHE A C 1
ATOM 565 O O . PHE A 1 67 ? -9.406 -16.656 -5.66 1 97.88 67 PHE A O 1
ATOM 572 N N . VAL A 1 68 ? -9.93 -15.359 -3.98 1 98.06 68 VAL A N 1
ATOM 573 C CA . VAL A 1 68 ? -9.406 -16.234 -2.939 1 98.06 68 VAL A CA 1
ATOM 574 C C . VAL A 1 68 ? -10.539 -16.688 -2.021 1 98.06 68 VAL A C 1
ATOM 576 O O . VAL A 1 68 ? -11.148 -15.867 -1.332 1 98.06 68 VAL A O 1
ATOM 579 N N . PHE A 1 69 ? -10.805 -17.938 -2.062 1 97.62 69 PHE A N 1
ATOM 580 C CA . PHE A 1 69 ? -11.898 -18.484 -1.263 1 97.62 69 PHE A CA 1
ATOM 581 C C . PHE A 1 69 ? -11.5 -18.562 0.206 1 97.62 69 PHE A C 1
ATOM 583 O O . PHE A 1 69 ? -10.32 -18.422 0.546 1 97.62 69 PHE A O 1
ATOM 590 N N . PRO A 1 70 ? -12.484 -18.719 1.121 1 95.81 70 PRO A N 1
ATOM 591 C CA . PRO A 1 70 ? -12.211 -18.719 2.561 1 95.81 70 PRO A CA 1
ATOM 592 C C . PRO A 1 70 ? -11.25 -19.828 2.977 1 95.81 70 PRO A C 1
ATOM 594 O O . PRO A 1 70 ? -10.641 -19.766 4.043 1 95.81 70 PRO A O 1
ATOM 597 N N . ASP A 1 71 ? -11.102 -20.812 2.16 1 93.62 71 ASP A N 1
ATOM 598 C CA . ASP A 1 71 ? -10.164 -21.891 2.475 1 93.62 71 ASP A CA 1
ATOM 599 C C . ASP A 1 71 ? -8.781 -21.594 1.901 1 93.62 71 ASP A C 1
ATOM 601 O O . ASP A 1 71 ? -7.863 -22.406 2.035 1 93.62 71 ASP A O 1
ATOM 605 N N . GLY A 1 72 ? -8.672 -20.5 1.192 1 95.19 72 GLY A N 1
ATOM 606 C CA . GLY A 1 72 ? -7.367 -20.078 0.699 1 95.19 72 GLY A CA 1
ATOM 607 C C . GLY A 1 72 ? -7.152 -20.391 -0.769 1 95.19 72 GLY A C 1
ATOM 608 O O . GLY A 1 72 ? -6.141 -20 -1.354 1 95.19 72 GLY A O 1
ATOM 609 N N . CYS A 1 73 ? -8.094 -21.047 -1.387 1 95.81 73 CYS A N 1
ATOM 610 C CA . CYS A 1 73 ? -7.973 -21.406 -2.793 1 95.81 73 CYS A CA 1
ATOM 611 C C . CYS A 1 73 ? -8.039 -20.172 -3.686 1 95.81 73 CYS A C 1
ATOM 613 O O . CYS A 1 73 ? -8.984 -19.391 -3.598 1 95.81 73 CYS A O 1
ATOM 615 N N . TYR A 1 74 ? -7.027 -20.047 -4.48 1 96.38 74 TYR A N 1
ATOM 616 C CA . TYR A 1 74 ? -6.945 -18.922 -5.406 1 96.38 74 TYR A CA 1
ATOM 617 C C . TYR A 1 74 ? -7.371 -19.328 -6.809 1 96.38 74 TYR A C 1
ATOM 619 O O . TYR A 1 74 ? -6.734 -20.188 -7.438 1 96.38 74 TYR A O 1
ATOM 627 N N . VAL A 1 75 ? -8.43 -18.703 -7.32 1 97.38 75 VAL A N 1
ATOM 628 C CA . VAL A 1 75 ? -8.945 -19.047 -8.641 1 97.38 75 VAL A CA 1
ATOM 629 C C . VAL A 1 75 ? -8.977 -17.781 -9.516 1 97.38 75 VAL A C 1
ATOM 631 O O . VAL A 1 75 ? -9.562 -16.766 -9.133 1 97.38 75 VAL A O 1
ATOM 634 N N . ASP A 1 76 ? -8.336 -17.844 -10.586 1 96.94 76 ASP A N 1
ATOM 635 C CA . ASP A 1 76 ? -8.328 -16.797 -11.609 1 96.94 76 ASP A CA 1
ATOM 636 C C . ASP A 1 76 ? -8.969 -17.312 -12.906 1 96.94 76 ASP A C 1
ATOM 638 O O . ASP A 1 76 ? -8.43 -18.203 -13.562 1 96.94 76 ASP A O 1
ATOM 642 N N . CYS A 1 77 ? -10.008 -16.75 -13.305 1 95.5 77 CYS A N 1
ATOM 643 C CA . CYS A 1 77 ? -10.797 -17.25 -14.422 1 95.5 77 CYS A CA 1
ATOM 644 C C . CYS A 1 77 ? -10.078 -17.016 -15.75 1 95.5 77 CYS A C 1
ATOM 646 O O . CYS A 1 77 ? -10.477 -17.562 -16.781 1 95.5 77 CYS A O 1
ATOM 648 N N . ASP A 1 78 ? -9.023 -16.281 -15.742 1 93.56 78 ASP A N 1
ATOM 649 C CA . ASP A 1 78 ? -8.195 -16.125 -16.938 1 93.56 78 ASP A CA 1
ATOM 650 C C . ASP A 1 78 ? -7.125 -17.219 -17.016 1 93.56 78 ASP A C 1
ATOM 652 O O . ASP A 1 78 ? -6.453 -17.359 -18.031 1 93.56 78 ASP A O 1
ATOM 656 N N . VAL A 1 79 ? -7.031 -17.984 -15.93 1 93.88 79 VAL A N 1
ATOM 657 C CA . VAL A 1 79 ? -5.902 -18.906 -15.891 1 93.88 79 VAL A CA 1
ATOM 658 C C . VAL A 1 79 ? -6.391 -20.312 -15.523 1 93.88 79 VAL A C 1
ATOM 660 O O . VAL A 1 79 ? -6.445 -21.203 -16.375 1 93.88 79 VAL A O 1
ATOM 663 N N . ASN A 1 80 ? -6.996 -20.438 -14.344 1 93.94 80 ASN A N 1
ATOM 664 C CA . ASN A 1 80 ? -7.242 -21.797 -13.867 1 93.94 80 ASN A CA 1
ATOM 665 C C . ASN A 1 80 ? -8.719 -22.016 -13.531 1 93.94 80 ASN A C 1
ATOM 667 O O . ASN A 1 80 ? -9.07 -23.016 -12.906 1 93.94 80 ASN A O 1
ATOM 671 N N . GLY A 1 81 ? -9.531 -21.078 -13.859 1 94.44 81 GLY A N 1
ATOM 672 C CA . GLY A 1 81 ? -10.945 -21.203 -13.531 1 94.44 81 GLY A CA 1
ATOM 673 C C . GLY A 1 81 ? -11.859 -20.844 -14.68 1 94.44 81 GLY A C 1
ATOM 674 O O . GLY A 1 81 ? -11.461 -20.125 -15.602 1 94.44 81 GLY A O 1
ATOM 675 N N . VAL A 1 82 ? -12.992 -21.406 -14.602 1 94.5 82 VAL A N 1
ATOM 676 C CA . VAL A 1 82 ? -14.047 -21.062 -15.547 1 94.5 82 VAL A CA 1
ATOM 677 C C . VAL A 1 82 ? -15.336 -20.719 -14.789 1 94.5 82 VAL A C 1
ATOM 679 O O . VAL A 1 82 ? -15.672 -21.391 -13.812 1 94.5 82 VAL A O 1
ATOM 682 N N . LEU A 1 83 ? -15.938 -19.719 -15.164 1 95.56 83 LEU A N 1
ATOM 683 C CA . LEU A 1 83 ? -17.219 -19.266 -14.609 1 95.56 83 LEU A CA 1
ATOM 684 C C . LEU A 1 83 ? -18.266 -19.141 -15.711 1 95.56 83 LEU A C 1
ATOM 686 O O . LEU A 1 83 ? -18.203 -18.219 -16.516 1 95.56 83 LEU A O 1
ATOM 690 N N . SER A 1 84 ? -19.156 -20.062 -15.703 1 92.12 84 SER A N 1
ATOM 691 C CA . SER A 1 84 ? -20.172 -20.109 -16.75 1 92.12 84 SER A CA 1
ATOM 692 C C . SER A 1 84 ? -21.234 -19.031 -16.531 1 92.12 84 SER A C 1
ATOM 694 O O . SER A 1 84 ? -21.625 -18.766 -15.406 1 92.12 84 SER A O 1
ATOM 696 N N . ALA A 1 85 ? -21.625 -18.531 -17.641 1 94.12 85 ALA A N 1
ATOM 697 C CA . ALA A 1 85 ? -22.703 -17.547 -17.594 1 94.12 85 ALA A CA 1
ATOM 698 C C . ALA A 1 85 ? -24 -18.172 -17.094 1 94.12 85 ALA A C 1
ATOM 700 O O . ALA A 1 85 ? -24.203 -19.375 -17.234 1 94.12 85 ALA A O 1
ATOM 701 N N . ARG A 1 86 ? -24.797 -17.297 -16.516 1 93.06 86 ARG A N 1
ATOM 702 C CA . ARG A 1 86 ? -26.047 -17.781 -15.969 1 93.06 86 ARG A CA 1
ATOM 703 C C . ARG A 1 86 ? -27.219 -16.906 -16.406 1 93.06 86 ARG A C 1
ATOM 705 O O . ARG A 1 86 ? -27.156 -15.68 -16.297 1 93.06 86 ARG A O 1
ATOM 712 N N . SER A 1 87 ? -28.234 -17.531 -16.859 1 93 87 SER A N 1
ATOM 713 C CA . SER A 1 87 ? -29.453 -16.812 -17.219 1 93 87 SER A CA 1
ATOM 714 C C . SER A 1 87 ? -30.25 -16.422 -15.969 1 93 87 SER A C 1
ATOM 716 O O . SER A 1 87 ? -30.359 -17.203 -15.031 1 93 87 SER A O 1
ATOM 718 N N . LEU A 1 88 ? -30.797 -15.227 -15.945 1 91.38 88 LEU A N 1
ATOM 719 C CA . LEU A 1 88 ? -31.562 -14.711 -14.812 1 91.38 88 LEU A CA 1
ATOM 720 C C . LEU A 1 88 ? -33.062 -14.719 -15.109 1 91.38 88 LEU A C 1
ATOM 722 O O . LEU A 1 88 ? -33.844 -14.289 -14.281 1 91.38 88 LEU A O 1
ATOM 726 N N . ARG A 1 89 ? -33.5 -15.031 -16.203 1 83.94 89 ARG A N 1
ATOM 727 C CA . ARG A 1 89 ? -34.875 -14.969 -16.641 1 83.94 89 ARG A CA 1
ATOM 728 C C . ARG A 1 89 ? -35.812 -15.719 -15.68 1 83.94 89 ARG A C 1
ATOM 730 O O . ARG A 1 89 ? -36.875 -15.219 -15.328 1 83.94 89 ARG A O 1
ATOM 737 N N . ASP A 1 90 ? -35.531 -16.906 -15.156 1 77.25 90 ASP A N 1
ATOM 738 C CA . ASP A 1 90 ? -36.438 -17.688 -14.336 1 77.25 90 ASP A CA 1
ATOM 739 C C . ASP A 1 90 ? -35.938 -17.812 -12.906 1 77.25 90 ASP A C 1
ATOM 741 O O . ASP A 1 90 ? -36.406 -18.656 -12.148 1 77.25 90 ASP A O 1
ATOM 745 N N . CYS A 1 91 ? -35.062 -16.891 -12.523 1 75.12 91 CYS A N 1
ATOM 746 C CA . CYS A 1 91 ? -34.406 -17.172 -11.25 1 75.12 91 CYS A CA 1
ATOM 747 C C . CYS A 1 91 ? -34.75 -16.094 -10.219 1 75.12 91 CYS A C 1
ATOM 749 O O . CYS A 1 91 ? -34.312 -16.172 -9.07 1 75.12 91 CYS A O 1
ATOM 751 N N . TRP A 1 92 ? -35.594 -15.18 -10.625 1 75.06 92 TRP A N 1
ATOM 752 C CA . TRP A 1 92 ? -35.875 -14.086 -9.711 1 75.06 92 TRP A CA 1
ATOM 753 C C . TRP A 1 92 ? -37.344 -14.133 -9.266 1 75.06 92 TRP A C 1
ATOM 755 O O . TRP A 1 92 ? -38.25 -13.664 -9.977 1 75.06 92 TRP A O 1
ATOM 765 N N . PRO A 1 93 ? -37.688 -14.812 -8.203 1 72.88 93 PRO A N 1
ATOM 766 C CA . PRO A 1 93 ? -39.094 -14.969 -7.797 1 72.88 93 PRO A CA 1
ATOM 767 C C . PRO A 1 93 ? -39.781 -13.633 -7.469 1 72.88 93 PRO A C 1
ATOM 769 O O . PRO A 1 93 ? -40.906 -13.398 -7.879 1 72.88 93 PRO A O 1
ATOM 772 N N . GLU A 1 94 ? -39.062 -12.82 -6.613 1 79.5 94 GLU A N 1
ATOM 773 C CA . GLU A 1 94 ? -39.562 -11.492 -6.262 1 79.5 94 GLU A CA 1
ATOM 774 C C . GLU A 1 94 ? -38.625 -10.398 -6.797 1 79.5 94 GLU A C 1
ATOM 776 O O . GLU A 1 94 ? -37.594 -10.109 -6.203 1 79.5 94 GLU A O 1
ATOM 781 N N . ARG A 1 95 ? -39.062 -9.812 -7.855 1 77.75 95 ARG A N 1
ATOM 782 C CA . ARG A 1 95 ? -38.188 -8.852 -8.555 1 77.75 95 ARG A CA 1
ATOM 783 C C . ARG A 1 95 ? -38.031 -7.582 -7.727 1 77.75 95 ARG A C 1
ATOM 785 O O . ARG A 1 95 ? -37.094 -6.816 -7.961 1 77.75 95 ARG A O 1
ATOM 792 N N . GLU A 1 96 ? -38.812 -7.395 -6.68 1 81.81 96 GLU A N 1
ATOM 793 C CA . GLU A 1 96 ? -38.75 -6.176 -5.879 1 81.81 96 GLU A CA 1
ATOM 794 C C . GLU A 1 96 ? -37.625 -6.246 -4.863 1 81.81 96 GLU A C 1
ATOM 796 O O . GLU A 1 96 ? -37.094 -5.215 -4.414 1 81.81 96 GLU A O 1
ATOM 801 N N . LYS A 1 97 ? -37.25 -7.414 -4.551 1 87.81 97 LYS A N 1
ATOM 802 C CA . LYS A 1 97 ? -36.188 -7.574 -3.549 1 87.81 97 LYS A CA 1
ATOM 803 C C . LYS A 1 97 ? -34.844 -7.77 -4.207 1 87.81 97 LYS A C 1
ATOM 805 O O . LYS A 1 97 ? -34.719 -8.484 -5.203 1 87.81 97 LYS A O 1
ATOM 810 N N . PRO A 1 98 ? -33.875 -7.086 -3.664 1 91.94 98 PRO A N 1
ATOM 811 C CA . PRO A 1 98 ? -32.531 -7.316 -4.215 1 91.94 98 PRO A CA 1
ATOM 812 C C . PRO A 1 98 ? -32.062 -8.758 -4.039 1 91.94 98 PRO A C 1
ATOM 814 O O . PRO A 1 98 ? -32.469 -9.43 -3.086 1 91.94 98 PRO A O 1
ATOM 817 N N . GLN A 1 99 ? -31.312 -9.172 -4.984 1 92.38 99 GLN A N 1
ATOM 818 C CA . GLN A 1 99 ? -30.797 -10.531 -4.953 1 92.38 99 GLN A CA 1
ATOM 819 C C . GLN A 1 99 ? -29.266 -10.539 -4.836 1 92.38 99 GLN A C 1
ATOM 821 O O . GLN A 1 99 ? -28.578 -9.984 -5.688 1 92.38 99 GLN A O 1
ATOM 826 N N . ARG A 1 100 ? -28.812 -11.195 -3.828 1 95 100 ARG A N 1
ATOM 827 C CA . ARG A 1 100 ? -27.375 -11.344 -3.664 1 95 100 ARG A CA 1
ATOM 828 C C . ARG A 1 100 ? -26.812 -12.398 -4.613 1 95 100 ARG A C 1
ATOM 830 O O . ARG A 1 100 ? -27.438 -13.445 -4.82 1 95 100 ARG A O 1
ATOM 837 N N . ILE A 1 101 ? -25.719 -12.078 -5.207 1 96.06 101 ILE A N 1
ATOM 838 C CA . ILE A 1 101 ? -25.016 -12.984 -6.105 1 96.06 101 ILE A CA 1
ATOM 839 C C . ILE A 1 101 ? -23.859 -13.656 -5.367 1 96.06 101 ILE A C 1
ATOM 841 O O . ILE A 1 101 ? -23.078 -12.977 -4.691 1 96.06 101 ILE A O 1
ATOM 845 N N . TYR A 1 102 ? -23.719 -14.938 -5.484 1 97.06 102 TYR A N 1
ATOM 846 C CA . TYR A 1 102 ? -22.625 -15.695 -4.902 1 97.06 102 TYR A CA 1
ATOM 847 C C . TYR A 1 102 ? -21.859 -16.469 -5.973 1 97.06 102 TYR A C 1
ATOM 849 O O . TYR A 1 102 ? -22.438 -16.875 -6.988 1 97.06 102 TYR A O 1
ATOM 857 N N . ILE A 1 103 ? -20.609 -16.625 -5.715 1 97.31 103 ILE A N 1
ATOM 858 C CA . ILE A 1 103 ? -19.812 -17.578 -6.469 1 97.31 103 ILE A CA 1
ATOM 859 C C . ILE A 1 103 ? -19.531 -18.812 -5.609 1 97.31 103 ILE A C 1
ATOM 861 O O . ILE A 1 103 ? -19.219 -18.688 -4.422 1 97.31 103 ILE A O 1
ATOM 865 N N . GLY A 1 104 ? -19.703 -19.891 -6.25 1 96.88 104 GLY A N 1
ATOM 866 C CA . GLY A 1 104 ? -19.5 -21.125 -5.504 1 96.88 104 GLY A CA 1
ATOM 867 C C . GLY A 1 104 ? -18.469 -22.047 -6.141 1 96.88 104 GLY A C 1
ATOM 868 O O . GLY A 1 104 ? -18.406 -22.156 -7.367 1 96.88 104 GLY A O 1
ATOM 869 N N . LEU A 1 105 ? -17.656 -22.656 -5.352 1 97.25 105 LEU A N 1
ATOM 870 C CA . LEU A 1 105 ? -16.719 -23.719 -5.727 1 97.25 105 LEU A CA 1
ATOM 871 C C . LEU A 1 105 ? -17.031 -25 -4.969 1 97.25 105 LEU A C 1
ATOM 873 O O . LEU A 1 105 ? -17.062 -25 -3.734 1 97.25 105 LEU A O 1
ATOM 877 N N . ARG A 1 106 ? -17.266 -26.016 -5.711 1 96.38 106 ARG A N 1
ATOM 878 C CA . ARG A 1 106 ? -17.609 -27.281 -5.07 1 96.38 106 ARG A CA 1
ATOM 879 C C . ARG A 1 106 ? -16.469 -27.766 -4.176 1 96.38 106 ARG A C 1
ATOM 881 O O . ARG A 1 106 ? -15.297 -27.672 -4.551 1 96.38 106 ARG A O 1
ATOM 888 N N . THR A 1 107 ? -16.828 -28.219 -3.006 1 94.81 107 THR A N 1
ATOM 889 C CA . THR A 1 107 ? -15.828 -28.766 -2.086 1 94.81 107 THR A CA 1
ATOM 890 C C . THR A 1 107 ? -15.359 -30.141 -2.541 1 94.81 107 THR A C 1
ATOM 892 O O . THR A 1 107 ? -16.078 -30.844 -3.26 1 94.81 107 THR A O 1
ATOM 895 N N . PHE A 1 108 ? -14.125 -30.406 -2.197 1 93.19 108 PHE A N 1
ATOM 896 C CA . PHE A 1 108 ? -13.57 -31.719 -2.545 1 93.19 108 PHE A CA 1
ATOM 897 C C . PHE A 1 108 ? -14.383 -32.844 -1.895 1 93.19 108 PHE A C 1
ATOM 899 O O . PHE A 1 108 ? -14.68 -32.781 -0.701 1 93.19 108 PHE A O 1
ATOM 906 N N . ASN A 1 109 ? -14.766 -33.75 -2.68 1 92.19 109 ASN A N 1
ATOM 907 C CA . ASN A 1 109 ? -15.523 -34.906 -2.205 1 92.19 109 ASN A CA 1
ATOM 908 C C . ASN A 1 109 ? -14.656 -36.188 -2.166 1 92.19 109 ASN A C 1
ATOM 910 O O . ASN A 1 109 ? -14.102 -36.594 -3.189 1 92.19 109 ASN A O 1
ATOM 914 N N . HIS A 1 110 ? -14.633 -36.844 -1.103 1 89.12 110 HIS A N 1
ATOM 915 C CA . HIS A 1 110 ? -13.781 -38.031 -0.933 1 89.12 110 HIS A CA 1
ATOM 916 C C . HIS A 1 110 ? -14.438 -39.281 -1.496 1 89.12 110 HIS A C 1
ATOM 918 O O . HIS A 1 110 ? -13.773 -40.281 -1.698 1 89.12 110 HIS A O 1
ATOM 924 N N . ASN A 1 111 ? -15.711 -39.188 -1.795 1 90.12 111 ASN A N 1
ATOM 925 C CA . ASN A 1 111 ? -16.453 -40.406 -2.127 1 90.12 111 ASN A CA 1
ATOM 926 C C . ASN A 1 111 ? -16.906 -40.406 -3.582 1 90.12 111 ASN A C 1
ATOM 928 O O . ASN A 1 111 ? -17.531 -41.375 -4.043 1 90.12 111 ASN A O 1
ATOM 932 N N . GLN A 1 112 ? -16.656 -39.344 -4.215 1 90.44 112 GLN A N 1
ATOM 933 C CA . GLN A 1 112 ? -17.078 -39.25 -5.605 1 90.44 112 GLN A CA 1
ATOM 934 C C . GLN A 1 112 ? -15.992 -38.594 -6.465 1 90.44 112 GLN A C 1
ATOM 936 O O . GLN A 1 112 ? -15.023 -38.062 -5.938 1 90.44 112 GLN A O 1
ATOM 941 N N . SER A 1 113 ? -16.234 -38.75 -7.742 1 92.75 113 SER A N 1
ATOM 942 C CA . SER A 1 113 ? -15.32 -38.094 -8.672 1 92.75 113 SER A CA 1
ATOM 943 C C . SER A 1 113 ? -15.445 -36.594 -8.586 1 92.75 113 SER A C 1
ATOM 945 O O . SER A 1 113 ? -16.547 -36.062 -8.469 1 92.75 113 SER A O 1
ATOM 947 N N . ASN A 1 114 ? -14.352 -35.938 -8.633 1 95.81 114 ASN A N 1
ATOM 948 C CA . ASN A 1 114 ? -14.328 -34.5 -8.516 1 95.81 114 ASN A CA 1
ATOM 949 C C . ASN A 1 114 ? -14.102 -33.812 -9.875 1 95.81 114 ASN A C 1
ATOM 951 O O . ASN A 1 114 ? -14.062 -32.594 -9.961 1 95.81 114 ASN A O 1
ATOM 955 N N . VAL A 1 115 ? -13.891 -34.656 -10.922 1 95.69 115 VAL A N 1
ATOM 956 C CA . VAL A 1 115 ? -13.547 -34.094 -12.234 1 95.69 115 VAL A CA 1
ATOM 957 C C . VAL A 1 115 ? -14.539 -34.594 -13.281 1 95.69 115 VAL A C 1
ATOM 959 O O . VAL A 1 115 ? -14.906 -35.781 -13.273 1 95.69 115 VAL A O 1
ATOM 962 N N . THR A 1 116 ? -15.023 -33.75 -14.117 1 93.75 116 THR A N 1
ATOM 963 C CA . THR A 1 116 ? -15.859 -34.125 -15.258 1 93.75 116 THR A CA 1
ATOM 964 C C . THR A 1 116 ? -15.219 -33.656 -16.562 1 93.75 116 THR A C 1
ATOM 966 O O . THR A 1 116 ? -14.773 -32.531 -16.688 1 93.75 116 THR A O 1
ATOM 969 N N . GLY A 1 117 ? -15.055 -34.562 -17.531 1 90.56 117 GLY A N 1
ATOM 970 C CA . GLY A 1 117 ? -14.586 -34.219 -18.859 1 90.56 117 GLY A CA 1
ATOM 971 C C . GLY A 1 117 ? -15.648 -33.531 -19.703 1 90.56 117 GLY A C 1
ATOM 972 O O . GLY A 1 117 ? -16.797 -33.969 -19.734 1 90.56 117 GLY A O 1
ATOM 973 N N . VAL A 1 118 ? -15.281 -32.375 -20.203 1 86.94 118 VAL A N 1
ATOM 974 C CA . VAL A 1 118 ? -16.234 -31.625 -21.016 1 86.94 118 VAL A CA 1
ATOM 975 C C . VAL A 1 118 ? -15.617 -31.312 -22.375 1 86.94 118 VAL A C 1
ATOM 977 O O . VAL A 1 118 ? -14.398 -31.25 -22.516 1 86.94 118 VAL A O 1
ATOM 980 N N . ALA A 1 119 ? -16.547 -31.141 -23.359 1 79.88 119 ALA A N 1
ATOM 981 C CA . ALA A 1 119 ? -16.078 -30.875 -24.719 1 79.88 119 ALA A CA 1
ATOM 982 C C . ALA A 1 119 ? -15.492 -29.484 -24.844 1 79.88 119 ALA A C 1
ATOM 984 O O . ALA A 1 119 ? -14.43 -29.297 -25.438 1 79.88 119 ALA A O 1
ATOM 985 N N . ASP A 1 120 ? -16.203 -28.469 -24.391 1 75.19 120 ASP A N 1
ATOM 986 C CA . ASP A 1 120 ? -15.711 -27.094 -24.438 1 75.19 120 ASP A CA 1
ATOM 987 C C . ASP A 1 120 ? -16.234 -26.281 -23.266 1 75.19 120 ASP A C 1
ATOM 989 O O . ASP A 1 120 ? -17.062 -26.766 -22.484 1 75.19 120 ASP A O 1
ATOM 993 N N . ALA A 1 121 ? -15.727 -25.047 -23.172 1 72.12 121 ALA A N 1
ATOM 994 C CA . ALA A 1 121 ? -16.047 -24.172 -22.062 1 72.12 121 ALA A CA 1
ATOM 995 C C . ALA A 1 121 ? -17.547 -23.844 -22.031 1 72.12 121 ALA A C 1
ATOM 997 O O . ALA A 1 121 ? -18.109 -23.578 -20.969 1 72.12 121 ALA A O 1
ATOM 998 N N . THR A 1 122 ? -18.141 -23.891 -23.125 1 73.75 122 THR A N 1
ATOM 999 C CA . THR A 1 122 ? -19.547 -23.531 -23.219 1 73.75 122 THR A CA 1
ATOM 1000 C C . THR A 1 122 ? -20.438 -24.625 -22.656 1 73.75 122 THR A C 1
ATOM 1002 O O . THR A 1 122 ? -21.594 -24.391 -22.312 1 73.75 122 THR A O 1
ATOM 1005 N N . SER A 1 123 ? -19.875 -25.812 -22.453 1 77.56 123 SER A N 1
ATOM 1006 C CA . SER A 1 123 ? -20.672 -26.953 -22.016 1 77.56 123 SER A CA 1
ATOM 1007 C C . SER A 1 123 ? -20.531 -27.172 -20.516 1 77.56 123 SER A C 1
ATOM 1009 O O . SER A 1 123 ? -20.969 -28.203 -19.984 1 77.56 123 SER A O 1
ATOM 1011 N N . VAL A 1 124 ? -20 -26.219 -19.812 1 83.12 124 VAL A N 1
ATOM 1012 C CA . VAL A 1 124 ? -19.672 -26.406 -18.406 1 83.12 124 VAL A CA 1
ATOM 1013 C C . VAL A 1 124 ? -20.875 -26.031 -17.547 1 83.12 124 VAL A C 1
ATOM 1015 O O . VAL A 1 124 ? -21 -26.469 -16.391 1 83.12 124 VAL A O 1
ATOM 1018 N N . GLY A 1 125 ? -21.906 -25.422 -18.031 1 79.75 125 GLY A N 1
ATOM 1019 C CA . GLY A 1 125 ? -22.984 -24.812 -17.281 1 79.75 125 GLY A CA 1
ATOM 1020 C C . GLY A 1 125 ? -23.719 -25.781 -16.375 1 79.75 125 GLY A C 1
ATOM 1021 O O . GLY A 1 125 ? -24.094 -25.438 -15.258 1 79.75 125 GLY A O 1
ATOM 1022 N N . ASP A 1 126 ? -23.812 -27.031 -16.75 1 84.94 126 ASP A N 1
ATOM 1023 C CA . ASP A 1 126 ? -24.625 -27.984 -15.992 1 84.94 126 ASP A CA 1
ATOM 1024 C C . ASP A 1 126 ? -23.734 -28.922 -15.18 1 84.94 126 ASP A C 1
ATOM 1026 O O . ASP A 1 126 ? -24.234 -29.766 -14.43 1 84.94 126 ASP A O 1
ATOM 1030 N N . ILE A 1 127 ? -22.516 -28.703 -15.32 1 90.44 127 ILE A N 1
ATOM 1031 C CA . ILE A 1 127 ? -21.578 -29.562 -14.617 1 90.44 127 ILE A CA 1
ATOM 1032 C C . ILE A 1 127 ? -21.391 -29.078 -13.188 1 90.44 127 ILE A C 1
ATOM 1034 O O . ILE A 1 127 ? -21.266 -27.875 -12.945 1 90.44 127 ILE A O 1
ATOM 1038 N N . THR A 1 128 ? -21.344 -30 -12.211 1 91.94 128 THR A N 1
ATOM 1039 C CA . THR A 1 128 ? -21.328 -29.609 -10.812 1 91.94 128 THR A CA 1
ATOM 1040 C C . THR A 1 128 ? -20.047 -30.094 -10.133 1 91.94 128 THR A C 1
ATOM 1042 O O . THR A 1 128 ? -19.891 -29.969 -8.922 1 91.94 128 THR A O 1
ATOM 1045 N N . SER A 1 129 ? -19.172 -30.703 -10.922 1 95.06 129 SER A N 1
ATOM 1046 C CA . SER A 1 129 ? -17.922 -31.172 -10.336 1 95.06 129 SER A CA 1
ATOM 1047 C C . SER A 1 129 ? -17 -30.016 -9.984 1 95.06 129 SER A C 1
ATOM 1049 O O . SER A 1 129 ? -17.156 -28.906 -10.523 1 95.06 129 SER A O 1
ATOM 1051 N N . ARG A 1 130 ? -16.125 -30.234 -9.086 1 96.06 130 ARG A N 1
ATOM 1052 C CA . ARG A 1 130 ? -15.195 -29.203 -8.633 1 96.06 130 ARG A CA 1
ATOM 1053 C C . ARG A 1 130 ? -14.289 -28.734 -9.766 1 96.06 130 ARG A C 1
ATOM 1055 O O . ARG A 1 130 ? -14 -27.547 -9.883 1 96.06 130 ARG A O 1
ATOM 1062 N N . TRP A 1 131 ? -13.867 -29.734 -10.602 1 96.12 131 TRP A N 1
ATOM 1063 C CA . TRP A 1 131 ? -13.008 -29.438 -11.734 1 96.12 131 TRP A CA 1
ATOM 1064 C C . TRP A 1 131 ? -13.625 -29.938 -13.039 1 96.12 131 TRP A C 1
ATOM 1066 O O . TRP A 1 131 ? -14.469 -30.844 -13.023 1 96.12 131 TRP A O 1
ATOM 1076 N N . VAL A 1 132 ? -13.18 -29.281 -14.078 1 93.94 132 VAL A N 1
ATOM 1077 C CA . VAL A 1 132 ? -13.484 -29.766 -15.422 1 93.94 132 VAL A CA 1
ATOM 1078 C C . VAL A 1 132 ? -12.195 -29.922 -16.219 1 93.94 132 VAL A C 1
ATOM 1080 O O . VAL A 1 132 ? -11.188 -29.281 -15.906 1 93.94 132 VAL A O 1
ATOM 1083 N N . THR A 1 133 ? -12.133 -30.797 -17.062 1 90.81 133 THR A N 1
ATOM 1084 C CA . THR A 1 133 ? -11.008 -30.969 -17.969 1 90.81 133 THR A CA 1
ATOM 1085 C C . THR A 1 133 ? -11.477 -31.078 -19.406 1 90.81 133 THR A C 1
ATOM 1087 O O . THR A 1 133 ? -12.578 -31.562 -19.672 1 90.81 133 THR A O 1
ATOM 1090 N N . TRP A 1 134 ? -10.734 -30.516 -20.281 1 82.81 134 TRP A N 1
ATOM 1091 C CA . TRP A 1 134 ? -11.047 -30.547 -21.719 1 82.81 134 TRP A CA 1
ATOM 1092 C C . TRP A 1 134 ? -10.305 -31.688 -22.406 1 82.81 134 TRP A C 1
ATOM 1094 O O . TRP A 1 134 ? -9.156 -31.984 -22.062 1 82.81 134 TRP A O 1
ATOM 1104 N N . PRO A 1 135 ? -11.172 -32.469 -23.203 1 70.5 135 PRO A N 1
ATOM 1105 C CA . PRO A 1 135 ? -10.531 -33.594 -23.891 1 70.5 135 PRO A CA 1
ATOM 1106 C C . PRO A 1 135 ? -9.383 -33.156 -24.781 1 70.5 135 PRO A C 1
ATOM 1108 O O . PRO A 1 135 ? -8.5 -33.938 -25.094 1 70.5 135 PRO A O 1
ATOM 1111 N N . GLN A 1 136 ? -9.555 -31.859 -25.359 1 61.25 136 GLN A N 1
ATOM 1112 C CA . GLN A 1 136 ? -8.508 -31.531 -26.328 1 61.25 136 GLN A CA 1
ATOM 1113 C C . GLN A 1 136 ? -7.137 -31.5 -25.656 1 61.25 136 GLN A C 1
ATOM 1115 O O . GLN A 1 136 ? -6.934 -30.766 -24.688 1 61.25 136 GLN A O 1
ATOM 1120 N N . GLU A 1 137 ? -6.438 -32.562 -25.984 1 61.16 137 GLU A N 1
ATOM 1121 C CA . GLU A 1 137 ? -5.051 -32.844 -25.625 1 61.16 137 GLU A CA 1
ATOM 1122 C C . GLU A 1 137 ? -4.152 -31.656 -25.953 1 61.16 137 GLU A C 1
ATOM 1124 O O . GLU A 1 137 ? -4.086 -31.219 -27.109 1 61.16 137 GLU A O 1
ATOM 1129 N N . GLN A 1 138 ? -3.975 -30.797 -24.938 1 74.94 138 GLN A N 1
ATOM 1130 C CA . GLN A 1 138 ? -2.982 -29.766 -25.219 1 74.94 138 GLN A CA 1
ATOM 1131 C C . GLN A 1 138 ? -1.585 -30.375 -25.344 1 74.94 138 GLN A C 1
ATOM 1133 O O . GLN A 1 138 ? -1.118 -31.062 -24.422 1 74.94 138 GLN A O 1
ATOM 1138 N N . ARG A 1 139 ? -1.085 -30.359 -26.594 1 84.19 139 ARG A N 1
ATOM 1139 C CA . ARG A 1 139 ? 0.277 -30.844 -26.812 1 84.19 139 ARG A CA 1
ATOM 1140 C C . ARG A 1 139 ? 1.296 -29.859 -26.219 1 84.19 139 ARG A C 1
ATOM 1142 O O . ARG A 1 139 ? 1.171 -28.656 -26.391 1 84.19 139 ARG A O 1
ATOM 1149 N N . MET A 1 140 ? 2.037 -30.438 -25.344 1 87.75 140 MET A N 1
ATOM 1150 C CA . MET A 1 140 ? 3.08 -29.641 -24.719 1 87.75 140 MET A CA 1
ATOM 1151 C C . MET A 1 140 ? 4.461 -30.078 -25.188 1 87.75 140 MET A C 1
ATOM 1153 O O . MET A 1 140 ? 4.777 -31.266 -25.203 1 87.75 140 MET A O 1
ATOM 1157 N N . ARG A 1 141 ? 5.195 -29.078 -25.688 1 89.12 141 ARG A N 1
ATOM 1158 C CA . ARG A 1 141 ? 6.586 -29.344 -26.047 1 89.12 141 ARG A CA 1
ATOM 1159 C C . ARG A 1 141 ? 7.43 -29.594 -24.797 1 89.12 141 ARG A C 1
ATOM 1161 O O . ARG A 1 141 ? 7.059 -29.203 -23.703 1 89.12 141 ARG A O 1
ATOM 1168 N N . ASP A 1 142 ? 8.438 -30.312 -25 1 91.06 142 ASP A N 1
ATOM 1169 C CA . ASP A 1 142 ? 9.414 -30.469 -23.938 1 91.06 142 ASP A CA 1
ATOM 1170 C C . ASP A 1 142 ? 10.031 -29.109 -23.562 1 91.06 142 ASP A C 1
ATOM 1172 O O . ASP A 1 142 ? 10.898 -28.609 -24.266 1 91.06 142 ASP A O 1
ATOM 1176 N N . ALA A 1 143 ? 9.664 -28.625 -22.422 1 89.31 143 ALA A N 1
ATOM 1177 C CA . ALA A 1 143 ? 10.055 -27.281 -22 1 89.31 143 ALA A CA 1
ATOM 1178 C C . ALA A 1 143 ? 11.531 -27.25 -21.609 1 89.31 143 ALA A C 1
ATOM 1180 O O . ALA A 1 143 ? 12.156 -26.188 -21.641 1 89.31 143 ALA A O 1
ATOM 1181 N N . PHE A 1 144 ? 12.109 -28.359 -21.203 1 88.69 144 PHE A N 1
ATOM 1182 C CA . PHE A 1 144 ? 13.461 -28.359 -20.656 1 88.69 144 PHE A CA 1
ATOM 1183 C C . PHE A 1 144 ? 14.43 -29.047 -21.609 1 88.69 144 PHE A C 1
ATOM 1185 O O . PHE A 1 144 ? 15.633 -29.094 -21.344 1 88.69 144 PHE A O 1
ATOM 1192 N N . GLY A 1 145 ? 13.828 -29.609 -22.719 1 86 145 GLY A N 1
ATOM 1193 C CA . GLY A 1 145 ? 14.68 -30.312 -23.656 1 86 145 GLY A CA 1
ATOM 1194 C C . GLY A 1 145 ? 14.148 -30.297 -25.078 1 86 145 GLY A C 1
ATOM 1195 O O . GLY A 1 145 ? 13.5 -29.344 -25.484 1 86 145 GLY A O 1
ATOM 1196 N N . GLU A 1 146 ? 14.602 -31.266 -25.844 1 84.88 146 GLU A N 1
ATOM 1197 C CA . GLU A 1 146 ? 14.203 -31.359 -27.234 1 84.88 146 GLU A CA 1
ATOM 1198 C C . GLU A 1 146 ? 13.461 -32.656 -27.516 1 84.88 146 GLU A C 1
ATOM 1200 O O . GLU A 1 146 ? 13.523 -33.188 -28.625 1 84.88 146 GLU A O 1
ATOM 1205 N N . GLY A 1 147 ? 12.781 -33.094 -26.5 1 87.56 147 GLY A N 1
ATOM 1206 C CA . GLY A 1 147 ? 12.023 -34.344 -26.656 1 87.56 147 GLY A CA 1
ATOM 1207 C C . GLY A 1 147 ? 10.734 -34.125 -27.438 1 87.56 147 GLY A C 1
ATOM 1208 O O . GLY A 1 147 ? 10.375 -33 -27.781 1 87.56 147 GLY A O 1
ATOM 1209 N N . PRO A 1 148 ? 10.125 -35.219 -27.75 1 90 148 PRO A N 1
ATOM 1210 C CA . PRO A 1 148 ? 8.859 -35.125 -28.484 1 90 148 PRO A CA 1
ATOM 1211 C C . PRO A 1 148 ? 7.746 -34.5 -27.641 1 90 148 PRO A C 1
ATOM 1213 O O . PRO A 1 148 ? 7.816 -34.5 -26.422 1 90 148 PRO A O 1
ATOM 1216 N N . GLU A 1 149 ? 6.84 -34.031 -28.375 1 90.06 149 GLU A N 1
ATOM 1217 C CA . GLU A 1 149 ? 5.68 -33.438 -27.688 1 90.06 149 GLU A CA 1
ATOM 1218 C C . GLU A 1 149 ? 4.875 -34.531 -26.969 1 90.06 149 GLU A C 1
ATOM 1220 O O . GLU A 1 149 ? 4.887 -35.688 -27.375 1 90.06 149 GLU A O 1
ATOM 1225 N N . ALA A 1 150 ? 4.27 -34.125 -25.891 1 88.88 150 ALA A N 1
ATOM 1226 C CA . ALA A 1 150 ? 3.42 -35.031 -25.109 1 88.88 150 ALA A CA 1
ATOM 1227 C C . ALA A 1 150 ? 2.064 -34.375 -24.828 1 88.88 150 ALA A C 1
ATOM 1229 O O . ALA A 1 150 ? 1.936 -33.156 -24.828 1 88.88 150 ALA A O 1
ATOM 1230 N N . GLU A 1 151 ? 1.101 -35.281 -24.609 1 87.44 151 GLU A N 1
ATOM 1231 C CA . GLU A 1 151 ? -0.224 -34.781 -24.234 1 87.44 151 GLU A CA 1
ATOM 1232 C C . GLU A 1 151 ? -0.334 -34.594 -22.734 1 87.44 151 GLU A C 1
ATOM 1234 O O . GLU A 1 151 ? -0.044 -35.531 -21.969 1 87.44 151 GLU A O 1
ATOM 1239 N N . VAL A 1 152 ? -0.672 -33.406 -22.375 1 88.94 152 VAL A N 1
ATOM 1240 C CA . VAL A 1 152 ? -0.843 -33.094 -20.953 1 88.94 152 VAL A CA 1
ATOM 1241 C C . VAL A 1 152 ? -2.258 -32.594 -20.719 1 88.94 152 VAL A C 1
ATOM 1243 O O . VAL A 1 152 ? -2.701 -31.641 -21.359 1 88.94 152 VAL A O 1
ATOM 1246 N N . GLN A 1 153 ? -2.938 -33.25 -19.828 1 89.44 153 GLN A N 1
ATOM 1247 C CA . GLN A 1 153 ? -4.277 -32.812 -19.453 1 89.44 153 GLN A CA 1
ATOM 1248 C C . GLN A 1 153 ? -4.262 -32.062 -18.125 1 89.44 153 GLN A C 1
ATOM 1250 O O . GLN A 1 153 ? -3.586 -32.5 -17.172 1 89.44 153 GLN A O 1
ATOM 1255 N N . GLN A 1 154 ? -4.965 -31.031 -18.094 1 91.69 154 GLN A N 1
ATOM 1256 C CA . GLN A 1 154 ? -4.969 -30.203 -16.906 1 91.69 154 GLN A CA 1
ATOM 1257 C C . GLN A 1 154 ? -6.387 -30 -16.375 1 91.69 154 GLN A C 1
ATOM 1259 O O . GLN A 1 154 ? -7.363 -30.328 -17.047 1 91.69 154 GLN A O 1
ATOM 1264 N N . LEU A 1 155 ? -6.445 -29.531 -15.164 1 92.81 155 LEU A N 1
ATOM 1265 C CA . LEU A 1 155 ? -7.715 -29.312 -14.484 1 92.81 155 LEU A CA 1
ATOM 1266 C C . LEU A 1 155 ? -8.062 -27.828 -14.453 1 92.81 155 LEU A C 1
ATOM 1268 O O . LEU A 1 155 ? -7.176 -26.984 -14.312 1 92.81 155 LEU A O 1
ATOM 1272 N N . THR A 1 156 ? -9.312 -27.531 -14.602 1 93.75 156 THR A N 1
ATOM 1273 C CA . THR A 1 156 ? -9.844 -26.172 -14.469 1 93.75 156 THR A CA 1
ATOM 1274 C C . THR A 1 156 ? -10.922 -26.125 -13.391 1 93.75 156 THR A C 1
ATOM 1276 O O . THR A 1 156 ? -11.844 -26.938 -13.391 1 93.75 156 THR A O 1
ATOM 1279 N N . TYR A 1 157 ? -10.75 -25.188 -12.461 1 96.12 157 TYR A N 1
ATOM 1280 C CA . TYR A 1 157 ? -11.773 -25.031 -11.438 1 96.12 157 TYR A CA 1
ATOM 1281 C C . TYR A 1 157 ? -13.102 -24.594 -12.055 1 96.12 157 TYR A C 1
ATOM 1283 O O . TYR A 1 157 ? -13.141 -23.703 -12.898 1 96.12 157 TYR A O 1
ATOM 1291 N N . ASN A 1 158 ? -14.094 -25.25 -11.617 1 96.44 158 ASN A N 1
ATOM 1292 C CA . ASN A 1 158 ? -15.438 -24.969 -12.109 1 96.44 158 ASN A CA 1
ATOM 1293 C C . ASN A 1 158 ? -16.234 -24.109 -11.125 1 96.44 158 ASN A C 1
ATOM 1295 O O . ASN A 1 158 ? -16.766 -24.625 -10.148 1 96.44 158 ASN A O 1
ATOM 1299 N N . LEU A 1 159 ? -16.281 -22.859 -11.453 1 96.88 159 LEU A N 1
ATOM 1300 C CA . LEU A 1 159 ? -17.031 -21.922 -10.617 1 96.88 159 LEU A CA 1
ATOM 1301 C C . LEU A 1 159 ? -18.438 -21.719 -11.156 1 96.88 159 LEU A C 1
ATOM 1303 O O . LEU A 1 159 ? -18.656 -21.766 -12.367 1 96.88 159 LEU A O 1
ATOM 1307 N N . ARG A 1 160 ? -19.359 -21.469 -10.188 1 95.75 160 ARG A N 1
ATOM 1308 C CA . ARG A 1 160 ? -20.75 -21.266 -10.578 1 95.75 160 ARG A CA 1
ATOM 1309 C C . ARG A 1 160 ? -21.375 -20.094 -9.828 1 95.75 160 ARG A C 1
ATOM 1311 O O . ARG A 1 160 ? -21 -19.812 -8.688 1 95.75 160 ARG A O 1
ATOM 1318 N N . PHE A 1 161 ? -22.359 -19.531 -10.492 1 95.88 161 PHE A N 1
ATOM 1319 C CA . PHE A 1 161 ? -23.141 -18.484 -9.852 1 95.88 161 PHE A CA 1
ATOM 1320 C C . PHE A 1 161 ? -24.281 -19.062 -9.023 1 95.88 161 PHE A C 1
ATOM 1322 O O . PHE A 1 161 ? -24.922 -20.016 -9.445 1 95.88 161 PHE A O 1
ATOM 1329 N N . PHE A 1 162 ? -24.484 -18.484 -7.898 1 94.75 162 PHE A N 1
ATOM 1330 C CA . PHE A 1 162 ? -25.641 -18.781 -7.07 1 94.75 162 PHE A CA 1
ATOM 1331 C C . PHE A 1 162 ? -26.359 -17.516 -6.664 1 94.75 162 PHE A C 1
ATOM 1333 O O . PHE A 1 162 ? -25.734 -16.469 -6.441 1 94.75 162 PHE A O 1
ATOM 1340 N N . LEU A 1 163 ? -27.609 -17.625 -6.617 1 93.44 163 LEU A N 1
ATOM 1341 C CA . LEU A 1 163 ? -28.422 -16.516 -6.102 1 93.44 163 LEU A CA 1
ATOM 1342 C C . LEU A 1 163 ? -28.828 -16.781 -4.656 1 93.44 163 LEU A C 1
ATOM 1344 O O . LEU A 1 163 ? -28.766 -17.922 -4.18 1 93.44 163 LEU A O 1
ATOM 1348 N N . HIS A 1 164 ? -29.203 -15.789 -3.984 1 91.69 164 HIS A N 1
ATOM 1349 C CA . HIS A 1 164 ? -29.453 -15.828 -2.549 1 91.69 164 HIS A CA 1
ATOM 1350 C C . HIS A 1 164 ? -30.469 -16.922 -2.201 1 91.69 164 HIS A C 1
ATOM 1352 O O . HIS A 1 164 ? -30.266 -17.656 -1.233 1 91.69 164 HIS A O 1
ATOM 1358 N N . ASP A 1 165 ? -31.438 -17.125 -2.984 1 88.19 165 ASP A N 1
ATOM 1359 C CA . ASP A 1 165 ? -32.531 -18.062 -2.705 1 88.19 165 ASP A CA 1
ATOM 1360 C C . ASP A 1 165 ? -32.062 -19.5 -2.908 1 88.19 165 ASP A C 1
ATOM 1362 O O . ASP A 1 165 ? -32.719 -20.438 -2.443 1 88.19 165 ASP A O 1
ATOM 1366 N N . GLU A 1 166 ? -30.922 -19.656 -3.521 1 88.62 166 GLU A N 1
ATOM 1367 C CA . GLU A 1 166 ? -30.422 -21 -3.854 1 88.62 166 GLU A CA 1
ATOM 1368 C C . GLU A 1 166 ? -29.391 -21.469 -2.842 1 88.62 166 GLU A C 1
ATOM 1370 O O . GLU A 1 166 ? -28.938 -22.625 -2.895 1 88.62 166 GLU A O 1
ATOM 1375 N N . ILE A 1 167 ? -28.969 -20.641 -1.943 1 89.69 167 ILE A N 1
ATOM 1376 C CA . ILE A 1 167 ? -27.844 -20.938 -1.069 1 89.69 167 ILE A CA 1
ATOM 1377 C C . ILE A 1 167 ? -28.172 -22.094 -0.147 1 89.69 167 ILE A C 1
ATOM 1379 O O . ILE A 1 167 ? -27.312 -22.906 0.179 1 89.69 167 ILE A O 1
ATOM 1383 N N . ALA A 1 168 ? -29.406 -22.172 0.251 1 88.56 168 ALA A N 1
ATOM 1384 C CA . ALA A 1 168 ? -29.812 -23.266 1.131 1 88.56 168 ALA A CA 1
ATOM 1385 C C . ALA A 1 168 ? -29.625 -24.609 0.46 1 88.56 168 ALA A C 1
ATOM 1387 O O . ALA A 1 168 ? -29.359 -25.609 1.133 1 88.56 168 ALA A O 1
ATOM 1388 N N . GLN A 1 169 ? -29.672 -24.641 -0.867 1 87.75 169 GLN A N 1
ATOM 1389 C CA . GLN A 1 169 ? -29.547 -25.875 -1.63 1 87.75 169 GLN A CA 1
ATOM 1390 C C . GLN A 1 169 ? -28.109 -26.094 -2.096 1 87.75 169 GLN A C 1
ATOM 1392 O O . GLN A 1 169 ? -27.766 -27.141 -2.625 1 87.75 169 GLN A O 1
ATOM 1397 N N . ALA A 1 170 ? -27.328 -25.156 -1.968 1 89.94 170 ALA A N 1
ATOM 1398 C CA . ALA A 1 170 ? -25.938 -25.234 -2.424 1 89.94 170 ALA A CA 1
ATOM 1399 C C . ALA A 1 170 ? -25.047 -25.922 -1.385 1 89.94 170 ALA A C 1
ATOM 1401 O O . ALA A 1 170 ? -23.984 -25.406 -1.038 1 89.94 170 ALA A O 1
ATOM 1402 N N . THR A 1 171 ? -25.531 -27.047 -0.971 1 89.81 171 THR A N 1
ATOM 1403 C CA . THR A 1 171 ? -24.75 -27.828 -0.005 1 89.81 171 THR A CA 1
ATOM 1404 C C . THR A 1 171 ? -23.484 -28.391 -0.652 1 89.81 171 THR A C 1
ATOM 1406 O O . THR A 1 171 ? -23.516 -28.844 -1.797 1 89.81 171 THR A O 1
ATOM 1409 N N . GLY A 1 172 ? -22.359 -28.297 -0.111 1 93.19 172 GLY A N 1
ATOM 1410 C CA . GLY A 1 172 ? -21.109 -28.828 -0.624 1 93.19 172 GLY A CA 1
ATOM 1411 C C . GLY A 1 172 ? -20.297 -27.797 -1.381 1 93.19 172 GLY A C 1
ATOM 1412 O O . GLY A 1 172 ? -19.297 -28.125 -2.035 1 93.19 172 GLY A O 1
ATOM 1413 N N . TYR A 1 173 ? -20.859 -26.656 -1.396 1 95.75 173 TYR A N 1
ATOM 1414 C CA . TYR A 1 173 ? -20.125 -25.578 -2.049 1 95.75 173 TYR A CA 1
ATOM 1415 C C . TYR A 1 173 ? -19.547 -24.609 -1.021 1 95.75 173 TYR A C 1
ATOM 1417 O O . TYR A 1 173 ? -20.156 -24.375 0.027 1 95.75 173 TYR A O 1
ATOM 1425 N N . THR A 1 174 ? -18.344 -24.109 -1.271 1 96.19 174 THR A N 1
ATOM 1426 C CA . THR A 1 174 ? -17.859 -22.906 -0.613 1 96.19 174 THR A CA 1
ATOM 1427 C C . THR A 1 174 ? -18.312 -21.656 -1.355 1 96.19 174 THR A C 1
ATOM 1429 O O . THR A 1 174 ? -18.047 -21.5 -2.547 1 96.19 174 THR A O 1
ATOM 1432 N N . LEU A 1 175 ? -19 -20.812 -0.652 1 96.69 175 LEU A N 1
ATOM 1433 C CA . LEU A 1 175 ? -19.641 -19.688 -1.308 1 96.69 175 LEU A CA 1
ATOM 1434 C C . LEU A 1 175 ? -18.938 -18.375 -0.933 1 96.69 175 LEU A C 1
ATOM 1436 O O . LEU A 1 175 ? -18.469 -18.234 0.193 1 96.69 175 LEU A O 1
ATOM 1440 N N . LEU A 1 176 ? -18.891 -17.5 -1.827 1 97 176 LEU A N 1
ATOM 1441 C CA . LEU A 1 176 ? -18.375 -16.141 -1.662 1 97 176 LEU A CA 1
ATOM 1442 C C . LEU A 1 176 ? -19.328 -15.117 -2.262 1 97 176 LEU A C 1
ATOM 1444 O O . LEU A 1 176 ? -19.609 -15.141 -3.463 1 97 176 LEU A O 1
ATOM 1448 N N . PRO A 1 177 ? -19.906 -14.273 -1.453 1 97.5 177 PRO A N 1
ATOM 1449 C CA . PRO A 1 177 ? -20.75 -13.219 -2.025 1 97.5 177 PRO A CA 1
ATOM 1450 C C . PRO A 1 177 ? -19.953 -12.211 -2.855 1 97.5 177 PRO A C 1
ATOM 1452 O O . PRO A 1 177 ? -18.891 -11.766 -2.432 1 97.5 177 PRO A O 1
ATOM 1455 N N . VAL A 1 178 ? -20.516 -11.82 -4.043 1 97.12 178 VAL A N 1
ATOM 1456 C CA . VAL A 1 178 ? -19.656 -11.023 -4.91 1 97.12 178 VAL A CA 1
ATOM 1457 C C . VAL A 1 178 ? -20.438 -9.82 -5.445 1 97.12 178 VAL A C 1
ATOM 1459 O O . VAL A 1 178 ? -19.859 -8.914 -6.035 1 97.12 178 VAL A O 1
ATOM 1462 N N . GLY A 1 179 ? -21.719 -9.844 -5.25 1 96.06 179 GLY A N 1
ATOM 1463 C CA . GLY A 1 179 ? -22.516 -8.734 -5.754 1 96.06 179 GLY A CA 1
ATOM 1464 C C . GLY A 1 179 ? -23.969 -8.828 -5.375 1 96.06 179 GLY A C 1
ATOM 1465 O O . GLY A 1 179 ? -24.375 -9.758 -4.672 1 96.06 179 GLY A O 1
ATOM 1466 N N . GLN A 1 180 ? -24.672 -7.836 -5.855 1 95.81 180 GLN A N 1
ATOM 1467 C CA . GLN A 1 180 ? -26.109 -7.77 -5.617 1 95.81 180 GLN A CA 1
ATOM 1468 C C . GLN A 1 180 ? -26.844 -7.195 -6.824 1 95.81 180 GLN A C 1
ATOM 1470 O O . GLN A 1 180 ? -26.375 -6.25 -7.453 1 95.81 180 GLN A O 1
ATOM 1475 N N . LEU A 1 181 ? -27.953 -7.777 -7.141 1 94.5 181 LEU A N 1
ATOM 1476 C CA . LEU A 1 181 ? -28.766 -7.34 -8.266 1 94.5 181 LEU A CA 1
ATOM 1477 C C . LEU A 1 181 ? -30.047 -6.652 -7.781 1 94.5 181 LEU A C 1
ATOM 1479 O O . LEU A 1 181 ? -30.594 -7.027 -6.746 1 94.5 181 LEU A O 1
ATOM 1483 N N . ARG A 1 182 ? -30.422 -5.703 -8.555 1 92.56 182 ARG A N 1
ATOM 1484 C CA . ARG A 1 182 ? -31.688 -5.023 -8.312 1 92.56 182 ARG A CA 1
ATOM 1485 C C . ARG A 1 182 ? -32.469 -4.859 -9.617 1 92.56 182 ARG A C 1
ATOM 1487 O O . ARG A 1 182 ? -31.891 -4.738 -10.688 1 92.56 182 ARG A O 1
ATOM 1494 N N . CYS A 1 183 ? -33.75 -4.891 -9.469 1 89 183 CYS A N 1
ATOM 1495 C CA . CYS A 1 183 ? -34.625 -4.672 -10.609 1 89 183 CYS A CA 1
ATOM 1496 C C . CYS A 1 183 ? -35.25 -3.283 -10.57 1 89 183 CYS A C 1
ATOM 1498 O O . CYS A 1 183 ? -35.875 -2.908 -9.57 1 89 183 CYS A O 1
ATOM 1500 N N . THR A 1 184 ? -34.906 -2.604 -11.57 1 84.5 184 THR A N 1
ATOM 1501 C CA . THR A 1 184 ? -35.5 -1.279 -11.711 1 84.5 184 THR A CA 1
ATOM 1502 C C . THR A 1 184 ? -36.406 -1.226 -12.922 1 84.5 184 THR A C 1
ATOM 1504 O O . THR A 1 184 ? -36.625 -2.242 -13.586 1 84.5 184 THR A O 1
ATOM 1507 N N . GLY A 1 185 ? -37.094 -0.038 -13.094 1 82.12 185 GLY A N 1
ATOM 1508 C CA . GLY A 1 185 ? -37.969 0.143 -14.25 1 82.12 185 GLY A CA 1
ATOM 1509 C C . GLY A 1 185 ? -37.25 -0.137 -15.57 1 82.12 185 GLY A C 1
ATOM 1510 O O . GLY A 1 185 ? -37.906 -0.575 -16.531 1 82.12 185 GLY A O 1
ATOM 1511 N N . ASP A 1 186 ? -35.938 -0.012 -15.625 1 82.62 186 ASP A N 1
ATOM 1512 C CA . ASP A 1 186 ? -35.156 -0.142 -16.859 1 82.62 186 ASP A CA 1
ATOM 1513 C C . ASP A 1 186 ? -34.562 -1.548 -16.984 1 82.62 186 ASP A C 1
ATOM 1515 O O . ASP A 1 186 ? -33.875 -1.845 -17.969 1 82.62 186 ASP A O 1
ATOM 1519 N N . GLY A 1 187 ? -34.906 -2.395 -15.961 1 86.38 187 GLY A N 1
ATOM 1520 C CA . GLY A 1 187 ? -34.375 -3.748 -16.031 1 86.38 187 GLY A CA 1
ATOM 1521 C C . GLY A 1 187 ? -33.5 -4.113 -14.828 1 86.38 187 GLY A C 1
ATOM 1522 O O . GLY A 1 187 ? -33.625 -3.49 -13.773 1 86.38 187 GLY A O 1
ATOM 1523 N N . ILE A 1 188 ? -32.75 -5.211 -15.055 1 90.81 188 ILE A N 1
ATOM 1524 C CA . ILE A 1 188 ? -31.906 -5.723 -13.984 1 90.81 188 ILE A CA 1
ATOM 1525 C C . ILE A 1 188 ? -30.562 -4.977 -13.984 1 90.81 188 ILE A C 1
ATOM 1527 O O . ILE A 1 188 ? -29.922 -4.844 -15.031 1 90.81 188 ILE A O 1
ATOM 1531 N N . GLU A 1 189 ? -30.219 -4.488 -12.867 1 92.12 189 GLU A N 1
ATOM 1532 C CA . GLU A 1 189 ? -28.953 -3.766 -12.742 1 92.12 189 GLU A CA 1
ATOM 1533 C C . GLU A 1 189 ? -28.188 -4.199 -11.5 1 92.12 189 GLU A C 1
ATOM 1535 O O . GLU A 1 189 ? -28.766 -4.789 -10.586 1 92.12 189 GLU A O 1
ATOM 1540 N N . LEU A 1 190 ? -26.891 -3.947 -11.539 1 93.38 190 LEU A N 1
ATOM 1541 C CA . LEU A 1 190 ? -26.047 -4.195 -10.375 1 93.38 190 LEU A CA 1
ATOM 1542 C C . LEU A 1 190 ? -26.266 -3.117 -9.312 1 93.38 190 LEU A C 1
ATOM 1544 O O . LEU A 1 190 ? -26.328 -1.929 -9.641 1 93.38 190 LEU A O 1
ATOM 1548 N N . ASP A 1 191 ? -26.406 -3.488 -8.078 1 93.75 191 ASP A N 1
ATOM 1549 C CA . ASP A 1 191 ? -26.531 -2.553 -6.969 1 93.75 191 ASP A CA 1
ATOM 1550 C C . ASP A 1 191 ? -25.156 -2.049 -6.52 1 93.75 191 ASP A C 1
ATOM 1552 O O . ASP A 1 191 ? -24.438 -2.754 -5.82 1 93.75 191 ASP A O 1
ATOM 1556 N N . ASN A 1 192 ? -24.844 -0.902 -6.832 1 90.62 192 ASN A N 1
ATOM 1557 C CA . ASN A 1 192 ? -23.531 -0.337 -6.551 1 90.62 192 ASN A CA 1
ATOM 1558 C C . ASN A 1 192 ? -23.359 -0.035 -5.066 1 90.62 192 ASN A C 1
ATOM 1560 O O . ASN A 1 192 ? -22.234 0.232 -4.609 1 90.62 192 ASN A O 1
ATOM 1564 N N . ARG A 1 193 ? -24.422 -0.166 -4.309 1 91.44 193 ARG A N 1
ATOM 1565 C CA . ARG A 1 193 ? -24.359 0.085 -2.873 1 91.44 193 ARG A CA 1
ATOM 1566 C C . ARG A 1 193 ? -23.781 -1.119 -2.135 1 91.44 193 ARG A C 1
ATOM 1568 O O . ARG A 1 193 ? -23.328 -0.997 -0.996 1 91.44 193 ARG A O 1
ATOM 1575 N N . TYR A 1 194 ? -23.828 -2.16 -2.76 1 94.69 194 TYR A N 1
ATOM 1576 C CA . TYR A 1 194 ? -23.266 -3.352 -2.131 1 94.69 194 TYR A CA 1
ATOM 1577 C C . TYR A 1 194 ? -21.781 -3.482 -2.428 1 94.69 194 TYR A C 1
ATOM 1579 O O . TYR A 1 194 ? -21.344 -3.27 -3.562 1 94.69 194 TYR A O 1
ATOM 1587 N N . LEU A 1 195 ? -21.047 -3.812 -1.417 1 96.75 195 LEU A N 1
ATOM 1588 C CA . LEU A 1 195 ? -19.609 -4.055 -1.546 1 96.75 195 LEU A CA 1
ATOM 1589 C C . LEU A 1 195 ? -19.25 -5.465 -1.081 1 96.75 195 LEU A C 1
ATOM 1591 O O . LEU A 1 195 ? -19.422 -5.793 0.096 1 96.75 195 LEU A O 1
ATOM 1595 N N . PRO A 1 196 ? -18.766 -6.242 -1.937 1 97.31 196 PRO A N 1
ATOM 1596 C CA . PRO A 1 196 ? -18.359 -7.594 -1.542 1 97.31 196 PRO A CA 1
ATOM 1597 C C . PRO A 1 196 ? -17.078 -7.609 -0.719 1 97.31 196 PRO A C 1
ATOM 1599 O O . PRO A 1 196 ? -16.406 -6.582 -0.596 1 97.31 196 PRO A O 1
ATOM 1602 N N . PRO A 1 197 ? -16.797 -8.766 -0.058 1 97.56 197 PRO A N 1
ATOM 1603 C CA . PRO A 1 197 ? -15.477 -8.867 0.571 1 97.56 197 PRO A CA 1
ATOM 1604 C C . PRO A 1 197 ? -14.328 -8.75 -0.435 1 97.56 197 PRO A C 1
ATOM 1606 O O . PRO A 1 197 ? -14.32 -9.453 -1.449 1 97.56 197 PRO A O 1
ATOM 1609 N N . CYS A 1 198 ? -13.445 -7.828 -0.202 1 97.06 198 CYS A N 1
ATOM 1610 C CA . CYS A 1 198 ? -12.359 -7.531 -1.126 1 97.06 198 CYS A CA 1
ATOM 1611 C C . CYS A 1 198 ? -11 -7.695 -0.444 1 97.06 198 CYS A C 1
ATOM 1613 O O . CYS A 1 198 ? -10.867 -7.426 0.75 1 97.06 198 CYS A O 1
ATOM 1615 N N . LEU A 1 199 ? -10.062 -8.094 -1.22 1 95.94 199 LEU A N 1
ATOM 1616 C CA . LEU A 1 199 ? -8.695 -8.188 -0.71 1 95.94 199 LEU A CA 1
ATOM 1617 C C . LEU A 1 199 ? -7.949 -6.875 -0.922 1 95.94 199 LEU A C 1
ATOM 1619 O O . LEU A 1 199 ? -6.938 -6.617 -0.262 1 95.94 199 LEU A O 1
ATOM 1623 N N . THR A 1 200 ? -8.383 -6.121 -1.866 1 95.12 200 THR A N 1
ATOM 1624 C CA . THR A 1 200 ? -7.766 -4.828 -2.145 1 95.12 200 THR A CA 1
ATOM 1625 C C . THR A 1 200 ? -8.828 -3.76 -2.371 1 95.12 200 THR A C 1
ATOM 1627 O O . THR A 1 200 ? -10 -4.082 -2.6 1 95.12 200 THR A O 1
ATOM 1630 N N . LEU A 1 201 ? -8.445 -2.537 -2.389 1 95.38 201 LEU A N 1
ATOM 1631 C CA . LEU A 1 201 ? -9.367 -1.416 -2.525 1 95.38 201 LEU A CA 1
ATOM 1632 C C . LEU A 1 201 ? -9.938 -1.351 -3.938 1 95.38 201 LEU A C 1
ATOM 1634 O O . LEU A 1 201 ? -11.031 -0.827 -4.145 1 95.38 201 LEU A O 1
ATOM 1638 N N . TYR A 1 202 ? -9.289 -1.926 -4.859 1 94.56 202 TYR A N 1
ATOM 1639 C CA . TYR A 1 202 ? -9.742 -1.798 -6.242 1 94.56 202 TYR A CA 1
ATOM 1640 C C . TYR A 1 202 ? -10.055 -3.164 -6.844 1 94.56 202 TYR A C 1
ATOM 1642 O O . TYR A 1 202 ? -9.992 -3.342 -8.062 1 94.56 202 TYR A O 1
ATOM 1650 N N . ALA A 1 203 ? -10.297 -4.09 -5.926 1 95.75 203 ALA A N 1
ATOM 1651 C CA . ALA A 1 203 ? -10.773 -5.395 -6.375 1 95.75 203 ALA A CA 1
ATOM 1652 C C . ALA A 1 203 ? -12.062 -5.262 -7.191 1 95.75 203 ALA A C 1
ATOM 1654 O O . ALA A 1 203 ? -12.25 -5.969 -8.18 1 95.75 203 ALA A O 1
ATOM 1655 N N . VAL A 1 204 ? -12.891 -4.371 -6.715 1 94.25 204 VAL A N 1
ATOM 1656 C CA . VAL A 1 204 ? -14.086 -3.969 -7.453 1 94.25 204 VAL A CA 1
ATOM 1657 C C . VAL A 1 204 ? -14.086 -2.453 -7.641 1 94.25 204 VAL A C 1
ATOM 1659 O O . VAL A 1 204 ? -13.688 -1.709 -6.742 1 94.25 204 VAL A O 1
ATOM 1662 N N . PRO A 1 205 ? -14.57 -1.983 -8.688 1 92.44 205 PRO A N 1
ATOM 1663 C CA . PRO A 1 205 ? -14.531 -0.544 -8.961 1 92.44 205 PRO A CA 1
ATOM 1664 C C . PRO A 1 205 ? -15.32 0.268 -7.934 1 92.44 205 PRO A C 1
ATOM 1666 O O . PRO A 1 205 ? -14.938 1.392 -7.602 1 92.44 205 PRO A O 1
ATOM 1669 N N . GLN A 1 206 ? -16.344 -0.231 -7.414 1 94.12 206 GLN A N 1
ATOM 1670 C CA . GLN A 1 206 ? -17.25 0.483 -6.508 1 94.12 206 GLN A CA 1
ATOM 1671 C C . GLN A 1 206 ? -16.516 0.886 -5.227 1 94.12 206 GLN A C 1
ATOM 1673 O O . GLN A 1 206 ? -16.719 1.995 -4.723 1 94.12 206 GLN A O 1
ATOM 1678 N N . LEU A 1 207 ? -15.727 0.025 -4.762 1 95 207 LEU A N 1
ATOM 1679 C CA . LEU A 1 207 ? -15.023 0.301 -3.512 1 95 207 LEU A CA 1
ATOM 1680 C C . LEU A 1 207 ? -13.992 1.408 -3.703 1 95 207 LEU A C 1
ATOM 1682 O O . LEU A 1 207 ? -13.914 2.334 -2.893 1 95 207 LEU A O 1
ATOM 1686 N N . GLY A 1 208 ? -13.203 1.288 -4.781 1 94.62 208 GLY A N 1
ATOM 1687 C CA . GLY A 1 208 ? -12.242 2.338 -5.086 1 94.62 208 GLY A CA 1
ATOM 1688 C C . GLY A 1 208 ? -12.883 3.705 -5.234 1 94.62 208 GLY A C 1
ATOM 1689 O O . GLY A 1 208 ? -12.375 4.691 -4.695 1 94.62 208 GLY A O 1
ATOM 1690 N N . GLN A 1 209 ? -13.93 3.727 -5.844 1 94.31 209 GLN A N 1
ATOM 1691 C CA . GLN A 1 209 ? -14.648 4.973 -6.074 1 94.31 209 GLN A CA 1
ATOM 1692 C C . GLN A 1 209 ? -15.164 5.562 -4.762 1 94.31 209 GLN A C 1
ATOM 1694 O O . GLN A 1 209 ? -15.109 6.777 -4.555 1 94.31 209 GLN A O 1
ATOM 1699 N N . ARG A 1 210 ? -15.625 4.762 -3.957 1 94.5 210 ARG A N 1
ATOM 1700 C CA . ARG A 1 210 ? -16.125 5.199 -2.656 1 94.5 210 ARG A CA 1
ATOM 1701 C C . ARG A 1 210 ? -15.016 5.836 -1.829 1 94.5 210 ARG A C 1
ATOM 1703 O O . ARG A 1 210 ? -15.227 6.879 -1.201 1 94.5 210 ARG A O 1
ATOM 1710 N N . ILE A 1 211 ? -13.898 5.238 -1.842 1 95.19 211 ILE A N 1
ATOM 1711 C CA . ILE A 1 211 ? -12.766 5.762 -1.081 1 95.19 211 ILE A CA 1
ATOM 1712 C C . ILE A 1 211 ? -12.297 7.078 -1.697 1 95.19 211 ILE A C 1
ATOM 1714 O O . ILE A 1 211 ? -11.961 8.023 -0.979 1 95.19 211 ILE A O 1
ATOM 1718 N N . GLU A 1 212 ? -12.273 7.105 -2.98 1 95.62 212 GLU A N 1
ATOM 1719 C CA . GLU A 1 212 ? -11.914 8.336 -3.668 1 95.62 212 GLU A CA 1
ATOM 1720 C C . GLU A 1 212 ? -12.859 9.477 -3.301 1 95.62 212 GLU A C 1
ATOM 1722 O O . GLU A 1 212 ? -12.422 10.602 -3.045 1 95.62 212 GLU A O 1
ATOM 1727 N N . GLN A 1 213 ? -14.094 9.188 -3.236 1 95.38 213 GLN A N 1
ATOM 1728 C CA . GLN A 1 213 ? -15.094 10.18 -2.869 1 95.38 213 GLN A CA 1
ATOM 1729 C C . GLN A 1 213 ? -14.914 10.641 -1.426 1 95.38 213 GLN A C 1
ATOM 1731 O O . GLN A 1 213 ? -15.023 11.828 -1.131 1 95.38 213 GLN A O 1
ATOM 1736 N N . LEU A 1 214 ? -14.68 9.75 -0.621 1 95.12 214 LEU A N 1
ATOM 1737 C CA . LEU A 1 214 ? -14.445 10.07 0.781 1 95.12 214 LEU A CA 1
ATOM 1738 C C . LEU A 1 214 ? -13.227 10.984 0.93 1 95.12 214 LEU A C 1
ATOM 1740 O O . LEU A 1 214 ? -13.281 11.977 1.664 1 95.12 214 LEU A O 1
ATOM 1744 N N . CYS A 1 215 ? -12.125 10.672 0.271 1 95.25 215 CYS A N 1
ATOM 1745 C CA . CYS A 1 215 ? -10.922 11.5 0.297 1 95.25 215 CYS A CA 1
ATOM 1746 C C . CYS A 1 215 ? -11.234 12.922 -0.171 1 95.25 215 CYS A C 1
ATOM 1748 O O . CYS A 1 215 ? -10.797 13.891 0.448 1 95.25 215 CYS A O 1
ATOM 1750 N N . GLN A 1 216 ? -12 12.977 -1.192 1 94.56 216 GLN A N 1
ATOM 1751 C CA . GLN A 1 216 ? -12.359 14.281 -1.738 1 94.56 216 GLN A CA 1
ATOM 1752 C C . GLN A 1 216 ? -13.195 15.078 -0.746 1 94.56 216 GLN A C 1
ATOM 1754 O O . GLN A 1 216 ? -12.945 16.266 -0.533 1 94.56 216 GLN A O 1
ATOM 1759 N N . GLU A 1 217 ? -14.125 14.445 -0.171 1 92.69 217 GLU A N 1
ATOM 1760 C CA . GLU A 1 217 ? -14.984 15.102 0.805 1 92.69 217 GLU A CA 1
ATOM 1761 C C . GLU A 1 217 ? -14.18 15.602 2.004 1 92.69 217 GLU A C 1
ATOM 1763 O O . GLU A 1 217 ? -14.344 16.75 2.43 1 92.69 217 GLU A O 1
ATOM 1768 N N . LEU A 1 218 ? -13.352 14.805 2.49 1 95.31 218 LEU A N 1
ATOM 1769 C CA . LEU A 1 218 ? -12.547 15.172 3.648 1 95.31 218 LEU A CA 1
ATOM 1770 C C . LEU A 1 218 ? -11.531 16.25 3.283 1 95.31 218 LEU A C 1
ATOM 1772 O O . LEU A 1 218 ? -11.227 17.125 4.102 1 95.31 218 LEU A O 1
ATOM 1776 N N . THR A 1 219 ? -11.008 16.141 2.059 1 93.81 219 THR A N 1
ATOM 1777 C CA . THR A 1 219 ? -10.102 17.188 1.583 1 93.81 219 THR A CA 1
ATOM 1778 C C . THR A 1 219 ? -10.82 18.531 1.527 1 93.81 219 THR A C 1
ATOM 1780 O O . THR A 1 219 ? -10.242 19.562 1.873 1 93.81 219 THR A O 1
ATOM 1783 N N . GLY A 1 220 ? -12.055 18.469 1.056 1 90.94 220 GLY A N 1
ATOM 1784 C CA . GLY A 1 220 ? -12.859 19.688 1.085 1 90.94 220 GLY A CA 1
ATOM 1785 C C . GLY A 1 220 ? -12.992 20.281 2.473 1 90.94 220 GLY A C 1
ATOM 1786 O O . GLY A 1 220 ? -12.891 21.5 2.645 1 90.94 220 GLY A O 1
ATOM 1787 N N . ARG A 1 221 ? -13.141 19.484 3.453 1 88.62 221 ARG A N 1
ATOM 1788 C CA . ARG A 1 221 ? -13.258 19.938 4.836 1 88.62 221 ARG A CA 1
ATOM 1789 C C . ARG A 1 221 ? -11.938 20.5 5.348 1 88.62 221 ARG A C 1
ATOM 1791 O O . ARG A 1 221 ? -11.914 21.453 6.121 1 88.62 221 ARG A O 1
ATOM 1798 N N . VAL A 1 222 ? -10.828 19.859 4.949 1 89.94 222 VAL A N 1
ATOM 1799 C CA . VAL A 1 222 ? -9.5 20.359 5.309 1 89.94 222 VAL A CA 1
ATOM 1800 C C . VAL A 1 222 ? -9.328 21.781 4.801 1 89.94 222 VAL A C 1
ATOM 1802 O O . VAL A 1 222 ? -8.906 22.672 5.551 1 89.94 222 VAL A O 1
ATOM 1805 N N . HIS A 1 223 ? -9.703 22 3.605 1 84.69 223 HIS A N 1
ATOM 1806 C CA . HIS A 1 223 ? -9.57 23.312 3.008 1 84.69 223 HIS A CA 1
ATOM 1807 C C . HIS A 1 223 ? -10.445 24.344 3.732 1 84.69 223 HIS A C 1
ATOM 1809 O O . HIS A 1 223 ? -10.031 25.484 3.949 1 84.69 223 HIS A O 1
ATOM 1815 N N . GLN A 1 224 ? -11.547 23.938 4.113 1 79.31 224 GLN A N 1
ATOM 1816 C CA . GLN A 1 224 ? -12.445 24.797 4.867 1 79.31 224 GLN A CA 1
ATOM 1817 C C . GLN A 1 224 ? -11.828 25.203 6.203 1 79.31 224 GLN A C 1
ATOM 1819 O O . GLN A 1 224 ? -11.867 26.375 6.586 1 79.31 224 GLN A O 1
ATOM 1824 N N . LEU A 1 225 ? -11.164 24.281 6.828 1 80.25 225 LEU A N 1
ATOM 1825 C CA . LEU A 1 225 ? -10.562 24.531 8.133 1 80.25 225 LEU A CA 1
ATOM 1826 C C . LEU A 1 225 ? -9.289 25.359 7.984 1 80.25 225 LEU A C 1
ATOM 1828 O O . LEU A 1 225 ? -8.961 26.172 8.859 1 80.25 225 LEU A O 1
ATOM 1832 N N . GLU A 1 226 ? -8.484 25.109 6.953 1 75.31 226 GLU A N 1
ATOM 1833 C CA . GLU A 1 226 ? -7.273 25.875 6.684 1 75.31 226 GLU A CA 1
ATOM 1834 C C . GLU A 1 226 ? -7.59 27.359 6.492 1 75.31 226 GLU A C 1
ATOM 1836 O O . GLU A 1 226 ? -6.82 28.219 6.91 1 75.31 226 GLU A O 1
ATOM 1841 N N . GLU A 1 227 ? -8.609 27.625 5.906 1 66.31 227 GLU A N 1
ATOM 1842 C CA . GLU A 1 227 ? -9.047 29 5.695 1 66.31 227 GLU A CA 1
ATOM 1843 C C . GLU A 1 227 ? -9.367 29.688 7.02 1 66.31 227 GLU A C 1
ATOM 1845 O O . GLU A 1 227 ? -9.156 30.891 7.168 1 66.31 227 GLU A O 1
ATOM 1850 N N . LEU A 1 228 ? -9.766 28.891 7.961 1 59.97 228 LEU A N 1
ATOM 1851 C CA . LEU A 1 228 ? -10.125 29.438 9.266 1 59.97 228 LEU A CA 1
ATOM 1852 C C . LEU A 1 228 ? -8.875 29.719 10.094 1 59.97 228 LEU A C 1
ATOM 1854 O O . LEU A 1 228 ? -8.898 30.562 11 1 59.97 228 LEU A O 1
ATOM 1858 N N . LYS A 1 229 ? -7.676 28.984 9.953 1 55.97 229 LYS A N 1
ATOM 1859 C CA . LYS A 1 229 ? -6.414 29.141 10.672 1 55.97 229 LYS A CA 1
ATOM 1860 C C . LYS A 1 229 ? -5.723 30.453 10.312 1 55.97 229 LYS A C 1
ATOM 1862 O O . LYS A 1 229 ? -4.898 30.953 11.078 1 55.97 229 LYS A O 1
ATOM 1867 N N . ARG A 1 230 ? -5.805 31.109 9.375 1 46.34 230 ARG A N 1
ATOM 1868 C CA . ARG A 1 230 ? -5.062 32.281 8.93 1 46.34 230 ARG A CA 1
ATOM 1869 C C . ARG A 1 230 ? -5.09 33.375 9.992 1 46.34 230 ARG A C 1
ATOM 1871 O O . ARG A 1 230 ? -6.125 33.625 10.609 1 46.34 230 ARG A O 1
ATOM 1878 N N . PRO A 1 231 ? -3.699 33.656 10.625 1 41.5 231 PRO A N 1
ATOM 1879 C CA . PRO A 1 231 ? -3.363 34.594 11.719 1 41.5 231 PRO A CA 1
ATOM 1880 C C . PRO A 1 231 ? -4.352 35.75 11.844 1 41.5 231 PRO A C 1
ATOM 1882 O O . PRO A 1 231 ? -4.59 36.25 12.945 1 41.5 231 PRO A O 1
ATOM 1885 N N . GLN A 1 232 ? -4.699 36.406 10.898 1 37.88 232 GLN A N 1
ATOM 1886 C CA . GLN A 1 232 ? -5.422 37.656 11.086 1 37.88 232 GLN A CA 1
ATOM 1887 C C . GLN A 1 232 ? -6.613 37.469 12.023 1 37.88 232 GLN A C 1
ATOM 1889 O O . GLN A 1 232 ? -7.039 38.406 12.688 1 37.88 232 GLN A O 1
ATOM 1894 N N . THR A 1 233 ? -7.035 36.344 12.109 1 37.62 233 THR A N 1
ATOM 1895 C CA . THR A 1 233 ? -8.219 36.188 12.945 1 37.62 233 THR A CA 1
ATOM 1896 C C . THR A 1 233 ? -7.816 35.875 14.391 1 37.62 233 THR A C 1
ATOM 1898 O O . THR A 1 233 ? -8.664 35.875 15.281 1 37.62 233 THR A O 1
ATOM 1901 N N . LEU A 1 234 ? -6.664 35.469 14.625 1 37.38 234 LEU A N 1
ATOM 1902 C CA . LEU A 1 234 ? -6.219 34.844 15.875 1 37.38 234 LEU A CA 1
ATOM 1903 C C . LEU A 1 234 ? -5.891 35.938 16.906 1 37.38 234 LEU A C 1
ATOM 1905 O O . LEU A 1 234 ? -5.438 35.625 18.016 1 37.38 234 LEU A O 1
ATOM 1909 N N . GLU A 1 235 ? -5.926 37.125 16.641 1 36.22 235 GLU A N 1
ATOM 1910 C CA . GLU A 1 235 ? -5.414 38.094 17.594 1 36.22 235 GLU A CA 1
ATOM 1911 C C . GLU A 1 235 ? -6.277 38.156 18.844 1 36.22 235 GLU A C 1
ATOM 1913 O O . GLU A 1 235 ? -5.859 38.688 19.875 1 36.22 235 GLU A O 1
ATOM 1918 N N . ALA A 1 236 ? -7.523 38 18.781 1 38.59 236 ALA A N 1
ATOM 1919 C CA . ALA A 1 236 ? -8.164 38.375 20.031 1 38.59 236 ALA A CA 1
ATOM 1920 C C . ALA A 1 236 ? -8.07 37.281 21.062 1 38.59 236 ALA A C 1
ATOM 1922 O O . ALA A 1 236 ? -8.172 36.094 20.719 1 38.59 236 ALA A O 1
ATOM 1923 N N . GLU A 1 237 ? -7.695 37.438 22.188 1 40.66 237 GLU A N 1
ATOM 1924 C CA . GLU A 1 237 ? -7.492 36.688 23.422 1 40.66 237 GLU A CA 1
ATOM 1925 C C . GLU A 1 237 ? -8.539 35.594 23.578 1 40.66 237 GLU A C 1
ATOM 1927 O O . GLU A 1 237 ? -8.227 34.469 24 1 40.66 237 GLU A O 1
ATOM 1932 N N . VAL A 1 238 ? -9.852 35.969 23.656 1 38.09 238 VAL A N 1
ATOM 1933 C CA . VAL A 1 238 ? -11.023 35.188 24.016 1 38.09 238 VAL A CA 1
ATOM 1934 C C . VAL A 1 238 ? -11.148 34 23.062 1 38.09 238 VAL A C 1
ATOM 1936 O O . VAL A 1 238 ? -11.578 32.906 23.453 1 38.09 238 VAL A O 1
ATOM 1939 N N . TYR A 1 239 ? -10.578 34.062 21.781 1 42.84 239 TYR A N 1
ATOM 1940 C CA . TYR A 1 239 ? -10.844 33.125 20.688 1 42.84 239 TYR A CA 1
ATOM 1941 C C . TYR A 1 239 ? -9.734 32.094 20.578 1 42.84 239 TYR A C 1
ATOM 1943 O O . TYR A 1 239 ? -9.695 31.297 19.625 1 42.84 239 TYR A O 1
ATOM 1951 N N . THR A 1 240 ? -8.961 32.125 21.656 1 52.31 240 THR A N 1
ATOM 1952 C CA . THR A 1 240 ? -7.766 31.297 21.688 1 52.31 240 THR A CA 1
ATOM 1953 C C . THR A 1 240 ? -8.133 29.812 21.75 1 52.31 240 THR A C 1
ATOM 1955 O O . THR A 1 240 ? -7.512 28.984 21.094 1 52.31 240 THR A O 1
ATOM 1958 N N . GLN A 1 241 ? -9.328 29.547 22.594 1 55.25 241 GLN A N 1
ATOM 1959 C CA . GLN A 1 241 ? -9.68 28.141 22.75 1 55.25 241 GLN A CA 1
ATOM 1960 C C . GLN A 1 241 ? -10.234 27.578 21.438 1 55.25 241 GLN A C 1
ATOM 1962 O O . GLN A 1 241 ? -9.922 26.453 21.062 1 55.25 241 GLN A O 1
ATOM 1967 N N . GLU A 1 242 ? -11.109 28.344 20.812 1 60.91 242 GLU A N 1
ATOM 1968 C CA . GLU A 1 242 ? -11.695 27.891 19.547 1 60.91 242 GLU A CA 1
ATOM 1969 C C . GLU A 1 242 ? -10.625 27.703 18.484 1 60.91 242 GLU A C 1
ATOM 1971 O O . GLU A 1 242 ? -10.688 26.75 17.688 1 60.91 242 GLU A O 1
ATOM 1976 N N . LYS A 1 243 ? -9.734 28.531 18.594 1 64.06 243 LYS A N 1
ATOM 1977 C CA . LYS A 1 243 ? -8.641 28.438 17.641 1 64.06 243 LYS A CA 1
ATOM 1978 C C . LYS A 1 243 ? -7.82 27.172 17.875 1 64.06 243 LYS A C 1
ATOM 1980 O O . LYS A 1 243 ? -7.41 26.5 16.922 1 64.06 243 LYS A O 1
ATOM 1985 N N . SER A 1 244 ? -7.742 26.922 19.141 1 73.88 244 SER A N 1
ATOM 1986 C CA . SER A 1 244 ? -6.977 25.719 19.469 1 73.88 244 SER A CA 1
ATOM 1987 C C . SER A 1 244 ? -7.699 24.453 19.016 1 73.88 244 SER A C 1
ATOM 1989 O O . SER A 1 244 ? -7.074 23.531 18.5 1 73.88 244 SER A O 1
ATOM 1991 N N . THR A 1 245 ? -9.039 24.5 19.172 1 75.88 245 THR A N 1
ATOM 1992 C CA . THR A 1 245 ? -9.836 23.344 18.75 1 75.88 245 THR A CA 1
ATOM 1993 C C . THR A 1 245 ? -9.789 23.172 17.234 1 75.88 245 THR A C 1
ATOM 1995 O O . THR A 1 245 ? -9.656 22.062 16.734 1 75.88 245 THR A O 1
ATOM 1998 N N . LEU A 1 246 ? -9.898 24.266 16.547 1 77.5 246 LEU A N 1
ATOM 1999 C CA . LEU A 1 246 ? -9.867 24.219 15.086 1 77.5 246 LEU A CA 1
ATOM 2000 C C . LEU A 1 246 ? -8.508 23.719 14.586 1 77.5 246 LEU A C 1
ATOM 2002 O O . LEU A 1 246 ? -8.438 22.906 13.656 1 77.5 246 LEU A O 1
ATOM 2006 N N . LEU A 1 247 ? -7.523 24.203 15.234 1 81.56 247 LEU A N 1
ATOM 2007 C CA . LEU A 1 247 ? -6.188 23.766 14.844 1 81.56 247 LEU A CA 1
ATOM 2008 C C . LEU A 1 247 ? -6.004 22.281 15.117 1 81.56 247 LEU A C 1
ATOM 2010 O O . LEU A 1 247 ? -5.441 21.562 14.281 1 81.56 247 LEU A O 1
ATOM 2014 N N . LEU A 1 248 ? -6.477 21.844 16.219 1 86.12 248 LEU A N 1
ATOM 2015 C CA . LEU A 1 248 ? -6.367 20.438 16.562 1 86.12 248 LEU A CA 1
ATOM 2016 C C . LEU A 1 248 ? -7.172 19.578 15.594 1 86.12 248 LEU A C 1
ATOM 2018 O O . LEU A 1 248 ? -6.73 18.484 15.203 1 86.12 248 LEU A O 1
ATOM 2022 N N . THR A 1 249 ? -8.297 20.094 15.25 1 87.62 249 THR A N 1
ATOM 2023 C CA . THR A 1 249 ? -9.133 19.391 14.289 1 87.62 249 THR A CA 1
ATOM 2024 C C . THR A 1 249 ? -8.453 19.312 12.93 1 87.62 249 THR A C 1
ATOM 2026 O O . THR A 1 249 ? -8.453 18.25 12.289 1 87.62 249 THR A O 1
ATOM 2029 N N . LEU A 1 250 ? -7.969 20.422 12.547 1 89 250 LEU A N 1
ATOM 2030 C CA . LEU A 1 250 ? -7.258 20.453 11.273 1 89 250 LEU A CA 1
ATOM 2031 C C . LEU A 1 250 ? -6.102 19.453 11.266 1 89 250 LEU A C 1
ATOM 2033 O O . LEU A 1 250 ? -5.938 18.703 10.312 1 89 250 LEU A O 1
ATOM 2037 N N . ARG A 1 251 ? -5.363 19.406 12.297 1 90.44 251 ARG A N 1
ATOM 2038 C CA . ARG A 1 251 ? -4.227 18.516 12.406 1 90.44 251 ARG A CA 1
ATOM 2039 C C . ARG A 1 251 ? -4.676 17.047 12.336 1 90.44 251 ARG A C 1
ATOM 2041 O O . ARG A 1 251 ? -4.02 16.219 11.703 1 90.44 251 ARG A O 1
ATOM 2048 N N . THR A 1 252 ? -5.719 16.797 13.023 1 93.44 252 THR A N 1
ATOM 2049 C CA . THR A 1 252 ? -6.277 15.445 12.984 1 93.44 252 THR A CA 1
ATOM 2050 C C . THR A 1 252 ? -6.695 15.07 11.562 1 93.44 252 THR A C 1
ATOM 2052 O O . THR A 1 252 ? -6.336 14 11.07 1 93.44 252 THR A O 1
ATOM 2055 N N . LEU A 1 253 ? -7.395 15.938 10.945 1 94.31 253 LEU A N 1
ATOM 2056 C CA . LEU A 1 253 ? -7.918 15.656 9.609 1 94.31 253 LEU A CA 1
ATOM 2057 C C . LEU A 1 253 ? -6.785 15.453 8.617 1 94.31 253 LEU A C 1
ATOM 2059 O O . LEU A 1 253 ? -6.789 14.477 7.855 1 94.31 253 LEU A O 1
ATOM 2063 N N . VAL A 1 254 ? -5.848 16.344 8.633 1 93.94 254 VAL A N 1
ATOM 2064 C CA . VAL A 1 254 ? -4.785 16.266 7.637 1 93.94 254 VAL A CA 1
ATOM 2065 C C . VAL A 1 254 ? -3.986 14.977 7.828 1 93.94 254 VAL A C 1
ATOM 2067 O O . VAL A 1 254 ? -3.568 14.344 6.855 1 93.94 254 VAL A O 1
ATOM 2070 N N . ARG A 1 255 ? -3.812 14.562 9.039 1 94.5 255 ARG A N 1
ATOM 2071 C CA . ARG A 1 255 ? -3.082 13.336 9.352 1 94.5 255 ARG A CA 1
ATOM 2072 C C . ARG A 1 255 ? -3.742 12.125 8.695 1 94.5 255 ARG A C 1
ATOM 2074 O O . ARG A 1 255 ? -3.07 11.312 8.055 1 94.5 255 ARG A O 1
ATOM 2081 N N . TYR A 1 256 ? -4.949 12.07 8.844 1 96.44 256 TYR A N 1
ATOM 2082 C CA . TYR A 1 256 ? -5.633 10.867 8.391 1 96.44 256 TYR A CA 1
ATOM 2083 C C . TYR A 1 256 ? -5.98 10.969 6.91 1 96.44 256 TYR A C 1
ATOM 2085 O O . TYR A 1 256 ? -5.98 9.961 6.195 1 96.44 256 TYR A O 1
ATOM 2093 N N . VAL A 1 257 ? -6.289 12.156 6.41 1 96.31 257 VAL A N 1
ATOM 2094 C CA . VAL A 1 257 ? -6.602 12.32 4.992 1 96.31 257 VAL A CA 1
ATOM 2095 C C . VAL A 1 257 ? -5.391 11.93 4.148 1 96.31 257 VAL A C 1
ATOM 2097 O O . VAL A 1 257 ? -5.527 11.25 3.131 1 96.31 257 VAL A O 1
ATOM 2100 N N . VAL A 1 258 ? -4.238 12.32 4.535 1 95.88 258 VAL A N 1
ATOM 2101 C CA . VAL A 1 258 ? -3.033 11.984 3.783 1 95.88 258 VAL A CA 1
ATOM 2102 C C . VAL A 1 258 ? -2.826 10.477 3.781 1 95.88 258 VAL A C 1
ATOM 2104 O O . VAL A 1 258 ? -2.363 9.906 2.789 1 95.88 258 VAL A O 1
ATOM 2107 N N . GLN A 1 259 ? -3.092 9.828 4.906 1 96.56 259 GLN A N 1
ATOM 2108 C CA . GLN A 1 259 ? -2.984 8.375 4.969 1 96.56 259 GLN A CA 1
ATOM 2109 C C . GLN A 1 259 ? -3.992 7.707 4.035 1 96.56 259 GLN A C 1
ATOM 2111 O O . GLN A 1 259 ? -3.686 6.695 3.408 1 96.56 259 GLN A O 1
ATOM 2116 N N . LEU A 1 260 ? -5.156 8.258 4.023 1 96.69 260 LEU A N 1
ATOM 2117 C CA . LEU A 1 260 ? -6.16 7.73 3.107 1 96.69 260 LEU A CA 1
ATOM 2118 C C . LEU A 1 260 ? -5.703 7.867 1.659 1 96.69 260 LEU A C 1
ATOM 2120 O O . LEU A 1 260 ? -5.863 6.945 0.86 1 96.69 260 LEU A O 1
ATOM 2124 N N . TYR A 1 261 ? -5.113 8.992 1.348 1 94.69 261 TYR A N 1
ATOM 2125 C CA . TYR A 1 261 ? -4.559 9.18 0.012 1 94.69 261 TYR A CA 1
ATOM 2126 C C . TYR A 1 261 ? -3.441 8.18 -0.256 1 94.69 261 TYR A C 1
ATOM 2128 O O . TYR A 1 261 ? -3.338 7.633 -1.357 1 94.69 261 TYR A O 1
ATOM 2136 N N . HIS A 1 262 ? -2.639 8 0.753 1 94.5 262 HIS A N 1
ATOM 2137 C CA . HIS A 1 262 ? -1.554 7.035 0.623 1 94.5 262 HIS A CA 1
ATOM 2138 C C . HIS A 1 262 ? -2.088 5.645 0.286 1 94.5 262 HIS A C 1
ATOM 2140 O O . HIS A 1 262 ? -1.562 4.973 -0.601 1 94.5 262 HIS A O 1
A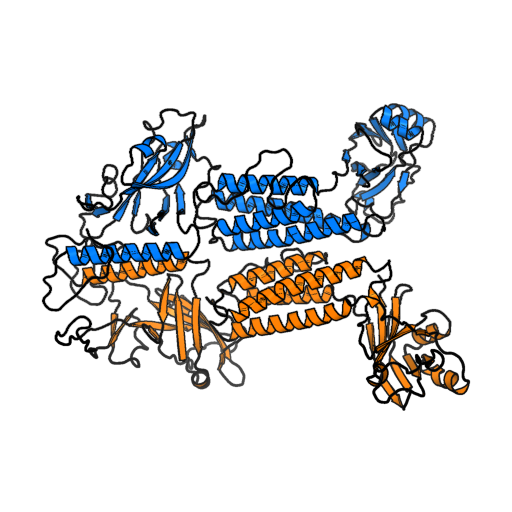TOM 2146 N N . CYS A 1 263 ? -3.135 5.246 0.947 1 95.25 263 CYS A N 1
ATOM 2147 C CA . CYS A 1 263 ? -3.764 3.953 0.698 1 95.25 263 CYS A CA 1
ATOM 2148 C C . CYS A 1 263 ? -4.395 3.912 -0.688 1 95.25 263 CYS A C 1
ATOM 2150 O O . CYS A 1 263 ? -4.246 2.93 -1.415 1 95.25 263 CYS A O 1
ATOM 2152 N N . GLN A 1 264 ? -5.078 4.957 -1.03 1 94 264 GLN A N 1
ATOM 2153 C CA . GLN A 1 264 ? -5.746 5.047 -2.324 1 94 264 GLN A CA 1
ATOM 2154 C C . GLN A 1 264 ? -4.742 4.941 -3.471 1 94 264 GLN A C 1
ATOM 2156 O O . GLN A 1 264 ? -5 4.27 -4.473 1 94 264 GLN A O 1
ATOM 2161 N N . GLU A 1 265 ? -3.646 5.594 -3.322 1 92.94 265 GLU A N 1
ATOM 2162 C CA . GLU A 1 265 ? -2.619 5.625 -4.359 1 92.94 265 GLU A CA 1
ATOM 2163 C C . GLU A 1 265 ? -1.899 4.285 -4.465 1 92.94 265 GLU A C 1
ATOM 2165 O O . GLU A 1 265 ? -1.442 3.902 -5.543 1 92.94 265 GLU A O 1
ATOM 2170 N N . THR A 1 266 ? -1.754 3.6 -3.373 1 92.81 266 THR A N 1
ATOM 2171 C CA . THR A 1 266 ? -1.13 2.279 -3.355 1 92.81 266 THR A CA 1
ATOM 2172 C C . THR A 1 266 ? -2.043 1.242 -4.004 1 92.81 266 THR A C 1
ATOM 2174 O O . THR A 1 266 ? -1.565 0.263 -4.582 1 92.81 266 THR A O 1
ATOM 2177 N N . ARG A 1 267 ? -3.355 1.399 -3.986 1 89.69 267 ARG A N 1
ATOM 2178 C CA . ARG A 1 267 ? -4.43 0.668 -4.648 1 89.69 267 ARG A CA 1
ATOM 2179 C C . ARG A 1 267 ? -4.582 -0.731 -4.066 1 89.69 267 ARG A C 1
ATOM 2181 O O . ARG A 1 267 ? -5.695 -1.168 -3.768 1 89.69 267 ARG A O 1
ATOM 2188 N N . ASP A 1 268 ? -3.453 -1.523 -3.846 1 92.25 268 ASP A N 1
ATOM 2189 C CA . ASP A 1 268 ? -3.51 -2.916 -3.41 1 92.25 268 ASP A CA 1
ATOM 2190 C C . ASP A 1 268 ? -3.469 -3.018 -1.888 1 92.25 268 ASP A C 1
ATOM 2192 O O . ASP A 1 268 ? -2.736 -3.842 -1.335 1 92.25 268 ASP A O 1
ATOM 2196 N N . VAL A 1 269 ? -4.262 -2.166 -1.287 1 95.19 269 VAL A N 1
ATOM 2197 C CA . VAL A 1 269 ? -4.355 -2.17 0.169 1 95.19 269 VAL A CA 1
ATOM 2198 C C . VAL A 1 269 ? -5.66 -2.838 0.601 1 95.19 269 VAL A C 1
ATOM 2200 O O . VAL A 1 269 ? -6.703 -2.635 -0.021 1 95.19 269 VAL A O 1
ATOM 2203 N N . HIS A 1 270 ? -5.59 -3.635 1.626 1 96.25 270 HIS A N 1
ATOM 2204 C CA . HIS A 1 270 ? -6.77 -4.293 2.178 1 96.25 270 HIS A CA 1
ATOM 2205 C C . HIS A 1 270 ? -7.719 -3.281 2.812 1 96.25 270 HIS A C 1
ATOM 2207 O O . HIS A 1 270 ? -7.277 -2.346 3.484 1 96.25 270 HIS A O 1
ATOM 2213 N N . PRO A 1 271 ? -8.992 -3.416 2.717 1 96.19 271 PRO A N 1
ATOM 2214 C CA . PRO A 1 271 ? -9.961 -2.473 3.281 1 96.19 271 PRO A CA 1
ATOM 2215 C C . PRO A 1 271 ? -9.859 -2.361 4.801 1 96.19 271 PRO A C 1
ATOM 2217 O O . PRO A 1 271 ? -10.242 -1.338 5.375 1 96.19 271 PRO A O 1
ATOM 2220 N N . LEU A 1 272 ? -9.359 -3.408 5.418 1 95.88 272 LEU A N 1
ATOM 2221 C CA . LEU A 1 272 ? -9.188 -3.404 6.867 1 95.88 272 LEU A CA 1
ATOM 2222 C C . LEU A 1 272 ? -8.359 -2.205 7.316 1 95.88 272 LEU A C 1
ATOM 2224 O O . LEU A 1 272 ? -8.641 -1.606 8.359 1 95.88 272 LEU A O 1
ATOM 2228 N N . GLN A 1 273 ? -7.387 -1.847 6.582 1 95.75 273 GLN A N 1
ATOM 2229 C CA . GLN A 1 273 ? -6.508 -0.73 6.918 1 95.75 273 GLN A CA 1
ATOM 2230 C C . GLN A 1 273 ? -7.262 0.597 6.855 1 95.75 273 GLN A C 1
ATOM 2232 O O . GLN A 1 273 ? -7.074 1.462 7.715 1 95.75 273 GLN A O 1
ATOM 2237 N N . ILE A 1 274 ? -8.078 0.709 5.871 1 96.19 274 ILE A N 1
ATOM 2238 C CA . ILE A 1 274 ? -8.875 1.921 5.727 1 96.19 274 ILE A CA 1
ATOM 2239 C C . ILE A 1 274 ? -9.812 2.072 6.922 1 96.19 274 ILE A C 1
ATOM 2241 O O . ILE A 1 274 ? -9.93 3.16 7.492 1 96.19 274 ILE A O 1
ATOM 2245 N N . PHE A 1 275 ? -10.414 1.048 7.289 1 95.31 275 PHE A N 1
ATOM 2246 C CA . PHE A 1 275 ? -11.344 1.075 8.406 1 95.31 275 PHE A CA 1
ATOM 2247 C C . PHE A 1 275 ? -10.625 1.45 9.703 1 95.31 275 PHE A C 1
ATOM 2249 O O . PHE A 1 275 ? -11.148 2.221 10.508 1 95.31 275 PHE A O 1
ATOM 2256 N N . GLY A 1 276 ? -9.461 0.908 9.836 1 95.44 276 GLY A N 1
ATOM 2257 C CA . GLY A 1 276 ? -8.664 1.295 10.992 1 95.44 276 GLY A CA 1
ATOM 2258 C C . GLY A 1 276 ? -8.398 2.785 11.062 1 95.44 276 GLY A C 1
ATOM 2259 O O . GLY A 1 276 ? -8.5 3.393 12.133 1 95.44 276 GLY A O 1
ATOM 2260 N N . LEU A 1 277 ? -8.078 3.365 10.008 1 96.94 277 LEU A N 1
ATOM 2261 C CA . LEU A 1 277 ? -7.82 4.797 9.922 1 96.94 277 LEU A CA 1
ATOM 2262 C C . LEU A 1 277 ? -9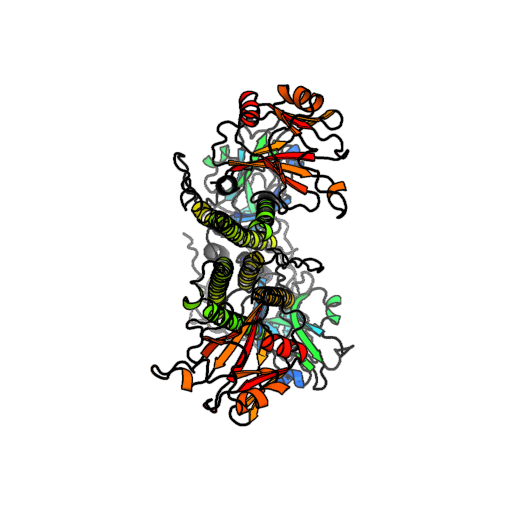.078 5.598 10.234 1 96.94 277 LEU A C 1
ATOM 2264 O O . LEU A 1 277 ? -9.023 6.59 10.969 1 96.94 277 LEU A O 1
ATOM 2268 N N . LEU A 1 278 ? -10.227 5.121 9.695 1 96.62 278 LEU A N 1
ATOM 2269 C CA . LEU A 1 278 ? -11.484 5.832 9.898 1 96.62 278 LEU A CA 1
ATOM 2270 C C . LEU A 1 278 ? -11.906 5.793 11.367 1 96.62 278 LEU A C 1
ATOM 2272 O O . LEU A 1 278 ? -12.391 6.793 11.906 1 96.62 278 LEU A O 1
ATOM 2276 N N . ARG A 1 279 ? -11.672 4.68 11.953 1 95.12 279 ARG A N 1
ATOM 2277 C CA . ARG A 1 279 ? -12.008 4.566 13.367 1 95.12 279 ARG A CA 1
ATOM 2278 C C . ARG A 1 279 ? -11.156 5.5 14.219 1 95.12 279 ARG A C 1
ATOM 2280 O O . ARG A 1 279 ? -11.641 6.094 15.188 1 95.12 279 ARG A O 1
ATOM 2287 N N . GLN A 1 280 ? -9.852 5.609 13.898 1 96.19 280 GLN A N 1
ATOM 2288 C CA . GLN A 1 280 ? -8.969 6.531 14.609 1 96.19 280 GLN A CA 1
ATOM 2289 C C . GLN A 1 280 ? -9.406 7.98 14.398 1 96.19 280 GLN A C 1
ATOM 2291 O O . GLN A 1 280 ? -9.414 8.773 15.344 1 96.19 280 GLN A O 1
ATOM 2296 N N . LEU A 1 281 ? -9.75 8.273 13.195 1 96.5 281 LEU A N 1
ATOM 2297 C CA . LEU A 1 281 ? -10.242 9.609 12.875 1 96.5 281 LEU A CA 1
ATOM 2298 C C . LEU A 1 281 ? -11.477 9.938 13.703 1 96.5 281 LEU A C 1
ATOM 2300 O O . LEU A 1 281 ? -11.562 11.008 14.312 1 96.5 281 LEU A O 1
ATOM 2304 N N . ILE A 1 282 ? -12.422 9.016 13.766 1 94.81 282 ILE A N 1
ATOM 2305 C CA . ILE A 1 282 ? -13.641 9.18 14.539 1 94.81 282 ILE A CA 1
ATOM 2306 C C . ILE A 1 282 ? -13.297 9.406 16.016 1 94.81 282 ILE A C 1
ATOM 2308 O O . ILE A 1 282 ? -13.828 10.32 16.641 1 94.81 282 ILE A O 1
ATOM 2312 N N . SER A 1 283 ? -12.43 8.578 16.516 1 95.19 283 SER A N 1
ATOM 2313 C CA . SER A 1 283 ? -12.055 8.656 17.922 1 95.19 283 SER A CA 1
ATOM 2314 C C . SER A 1 283 ? -11.469 10.023 18.266 1 95.19 283 SER A C 1
ATOM 2316 O O . SER A 1 283 ? -11.859 10.641 19.25 1 95.19 283 SER A O 1
ATOM 2318 N N . GLU A 1 284 ? -10.562 10.516 17.469 1 94.5 284 GLU A N 1
ATOM 2319 C CA . GLU A 1 284 ? -9.922 11.797 17.719 1 94.5 284 GLU A CA 1
ATOM 2320 C C . GLU A 1 284 ? -10.914 12.953 17.562 1 94.5 284 GLU A C 1
ATOM 2322 O O . GLU A 1 284 ? -10.922 13.891 18.359 1 94.5 284 GLU A O 1
ATOM 2327 N N . LEU A 1 285 ? -11.789 12.875 16.562 1 92.19 285 LEU A N 1
ATOM 2328 C CA . LEU A 1 285 ? -12.773 13.93 16.359 1 92.19 285 LEU A CA 1
ATOM 2329 C C . LEU A 1 285 ? -13.797 13.961 17.484 1 92.19 285 LEU A C 1
ATOM 2331 O O . LEU A 1 285 ? -14.328 15.016 17.828 1 92.19 285 LEU A O 1
ATOM 2335 N N . SER A 1 286 ? -14.047 12.852 18.062 1 90.56 286 SER A N 1
ATOM 2336 C CA . SER A 1 286 ? -15.039 12.75 19.109 1 90.56 286 SER A CA 1
ATOM 2337 C C . SER A 1 286 ? -14.594 13.492 20.375 1 90.56 286 SER A C 1
ATOM 2339 O O . SER A 1 286 ? -15.414 13.789 21.234 1 90.56 286 SER A O 1
ATOM 2341 N N . CYS A 1 287 ? -13.312 13.781 20.484 1 89.25 287 CYS A N 1
ATOM 2342 C CA . CYS A 1 287 ? -12.781 14.477 21.641 1 89.25 287 CYS A CA 1
ATOM 2343 C C . CYS A 1 287 ? -13.352 15.883 21.75 1 89.25 287 CYS A C 1
ATOM 2345 O O . CYS A 1 287 ? -13.305 16.5 22.812 1 89.25 287 CYS A O 1
ATOM 2347 N N . PHE A 1 288 ? -13.953 16.375 20.672 1 84.12 288 PHE A N 1
ATOM 2348 C CA . PHE A 1 288 ? -14.391 17.766 20.641 1 84.12 288 PHE A CA 1
ATOM 2349 C C . PHE A 1 288 ? -15.891 17.859 20.906 1 84.12 288 PHE A C 1
ATOM 2351 O O . PHE A 1 288 ? -16.469 18.938 20.797 1 84.12 288 PHE A O 1
ATOM 2358 N N . THR A 1 289 ? -16.516 16.781 21.094 1 78.38 289 THR A N 1
ATOM 2359 C CA . THR A 1 289 ? -17.938 16.797 21.375 1 78.38 289 THR A CA 1
ATOM 2360 C C . THR A 1 289 ? -18.25 15.859 22.547 1 78.38 289 THR A C 1
ATOM 2362 O O . THR A 1 289 ? -17.516 14.906 22.812 1 78.38 289 THR A O 1
ATOM 2365 N N . ASP A 1 290 ? -19.297 16.188 23.266 1 80.69 290 ASP A N 1
ATOM 2366 C CA . ASP A 1 290 ? -19.734 15.336 24.359 1 80.69 290 ASP A CA 1
ATOM 2367 C C . ASP A 1 290 ? -20.891 14.438 23.922 1 80.69 290 ASP A C 1
ATOM 2369 O O . ASP A 1 290 ? -21.375 13.602 24.688 1 80.69 290 ASP A O 1
ATOM 2373 N N . ARG A 1 291 ? -21.234 14.484 22.719 1 79.06 291 ARG A N 1
ATOM 2374 C CA . ARG A 1 291 ? -22.406 13.758 22.234 1 79.06 291 ARG A CA 1
ATOM 2375 C C . ARG A 1 291 ? -22 12.414 21.625 1 79.06 291 ARG A C 1
ATOM 2377 O O . ARG A 1 291 ? -22.859 11.547 21.406 1 79.06 291 ARG A O 1
ATOM 2384 N N . CYS A 1 292 ? -20.766 12.234 21.359 1 85.38 292 CYS A N 1
ATOM 2385 C CA . CYS A 1 292 ? -20.266 11.031 20.703 1 85.38 292 CYS A CA 1
ATOM 2386 C C . CYS A 1 292 ? -19.078 10.445 21.453 1 85.38 292 CYS A C 1
ATOM 2388 O O . CYS A 1 292 ? -18.156 11.164 21.828 1 85.38 292 CYS A O 1
ATOM 2390 N N . SER A 1 293 ? -19.125 9.141 21.75 1 87.19 293 SER A N 1
ATOM 2391 C CA . SER A 1 293 ? -18.031 8.484 22.453 1 87.19 293 SER A CA 1
ATOM 2392 C C . SER A 1 293 ? -16.828 8.281 21.531 1 87.19 293 SER A C 1
ATOM 2394 O O . SER A 1 293 ? -16.953 8.406 20.312 1 87.19 293 SER A O 1
ATOM 2396 N N . PHE A 1 294 ? -15.734 7.883 22.109 1 89 294 PHE A N 1
ATOM 2397 C CA . PHE A 1 294 ? -14.523 7.668 21.328 1 89 294 PHE A CA 1
ATOM 2398 C C . PHE A 1 294 ? -14.656 6.434 20.438 1 89 294 PHE A C 1
ATOM 2400 O O . PHE A 1 294 ? -13.875 6.242 19.516 1 89 294 PHE A O 1
ATOM 2407 N N . LEU A 1 295 ? -15.695 5.691 20.609 1 88.44 295 LEU A N 1
ATOM 2408 C CA . LEU A 1 295 ? -15.93 4.5 19.812 1 88.44 295 LEU A CA 1
ATOM 2409 C C . LEU A 1 295 ? -16.953 4.781 18.719 1 88.44 295 LEU A C 1
ATOM 2411 O O . LEU A 1 295 ? -17.328 3.879 17.953 1 88.44 295 LEU A O 1
ATOM 2415 N N . GLY A 1 296 ? -17.469 6.043 18.609 1 86.62 296 GLY A N 1
ATOM 2416 C CA . GLY A 1 296 ? -18.391 6.438 17.547 1 86.62 296 GLY A CA 1
ATOM 2417 C C . GLY A 1 296 ? -19.844 6.23 17.922 1 86.62 296 GLY A C 1
ATOM 2418 O O . GLY A 1 296 ? -20.703 6.211 17.047 1 86.62 296 GLY A O 1
ATOM 2419 N N . GLU A 1 297 ? -20.062 6.016 19.141 1 86.5 297 GLU A N 1
ATOM 2420 C CA . GLU A 1 297 ? -21.438 5.836 19.609 1 86.5 297 GLU A CA 1
ATOM 2421 C C . GLU A 1 297 ? -22.047 7.168 20.047 1 86.5 297 GLU A C 1
ATOM 2423 O O . GLU A 1 297 ? -21.484 7.875 20.875 1 86.5 297 GLU A O 1
ATOM 2428 N N . TRP A 1 298 ? -23.156 7.5 19.391 1 82.88 298 TRP A N 1
ATOM 2429 C CA . TRP A 1 298 ? -23.844 8.734 19.75 1 82.88 298 TRP A CA 1
ATOM 2430 C C . TRP A 1 298 ? -24.766 8.531 20.953 1 82.88 298 TRP A C 1
ATOM 2432 O O . TRP A 1 298 ? -25.391 7.484 21.094 1 82.88 298 TRP A O 1
ATOM 2442 N N . ASN A 1 299 ? -24.797 9.594 21.766 1 79.38 299 ASN A N 1
ATOM 2443 C CA . ASN A 1 299 ? -25.688 9.531 22.906 1 79.38 299 ASN A CA 1
ATOM 2444 C C . ASN A 1 299 ? -27.141 9.391 22.484 1 79.38 299 ASN A C 1
ATOM 2446 O O . ASN A 1 299 ? -27.609 10.133 21.609 1 79.38 299 ASN A O 1
ATOM 2450 N N . GLY A 1 300 ? -27.875 8.375 23.062 1 70.19 300 GLY A N 1
ATOM 2451 C CA . GLY A 1 300 ? -29.297 8.203 22.781 1 70.19 300 GLY A CA 1
ATOM 2452 C C . GLY A 1 300 ? -29.562 7.379 21.531 1 70.19 300 GLY A C 1
ATOM 2453 O O . GLY A 1 300 ? -30.703 7.074 21.219 1 70.19 300 GLY A O 1
ATOM 2454 N N . ARG A 1 301 ? -28.578 7.277 20.75 1 64.75 301 ARG A N 1
ATOM 2455 C CA . ARG A 1 301 ? -28.797 6.473 19.547 1 64.75 301 ARG A CA 1
ATOM 2456 C C . ARG A 1 301 ? -28.344 5.031 19.766 1 64.75 301 ARG A C 1
ATOM 2458 O O . ARG A 1 301 ? -27.359 4.781 20.453 1 64.75 301 ARG A O 1
ATOM 2465 N N . GLU A 1 302 ? -29.234 4.129 19.719 1 60.88 302 GLU A N 1
ATOM 2466 C CA . GLU A 1 302 ? -28.891 2.713 19.812 1 60.88 302 GLU A CA 1
ATOM 2467 C C . GLU A 1 302 ? -27.906 2.305 18.734 1 60.88 302 GLU A C 1
ATOM 2469 O O . GLU A 1 302 ? -28.234 2.283 17.547 1 60.88 302 GLU A O 1
ATOM 2474 N N . GLY A 1 303 ? -26.766 2.969 18.641 1 58.31 303 GLY A N 1
ATOM 2475 C CA . GLY A 1 303 ? -25.953 2.537 17.516 1 58.31 303 GLY A CA 1
ATOM 2476 C C . GLY A 1 303 ? -24.844 1.575 17.906 1 58.31 303 GLY A C 1
ATOM 2477 O O . GLY A 1 303 ? -24.438 1.546 19.062 1 58.31 303 GLY A O 1
ATOM 2478 N N . THR A 1 304 ? -24.766 0.464 17.266 1 60 304 THR A N 1
ATOM 2479 C CA . THR A 1 304 ? -23.812 -0.62 17.438 1 60 304 THR A CA 1
ATOM 2480 C C . THR A 1 304 ? -22.391 -0.139 17.141 1 60 304 THR A C 1
ATOM 2482 O O . THR A 1 304 ? -22.203 0.749 16.312 1 60 304 THR A O 1
ATOM 2485 N N . ARG A 1 305 ? -21.453 -0.6 18.047 1 64.88 305 ARG A N 1
ATOM 2486 C CA . ARG A 1 305 ? -20.016 -0.438 17.875 1 64.88 305 ARG A CA 1
ATOM 2487 C C . ARG A 1 305 ? -19.609 -0.746 16.438 1 64.88 305 ARG A C 1
ATOM 2489 O O . ARG A 1 305 ? -20.062 -1.723 15.852 1 64.88 305 ARG A O 1
ATOM 2496 N N . GLU A 1 306 ? -18.844 0.269 15.852 1 77.81 306 GLU A N 1
ATOM 2497 C CA . GLU A 1 306 ? -18.344 0.154 14.492 1 77.81 306 GLU A CA 1
ATOM 2498 C C . GLU A 1 306 ? -17.281 -0.933 14.383 1 77.81 306 GLU A C 1
ATOM 2500 O O . GLU A 1 306 ? -16.125 -0.723 14.781 1 77.81 306 GLU A O 1
ATOM 2505 N N . LYS A 1 307 ? -17.766 -2.215 14.188 1 87.88 307 LYS A N 1
ATOM 2506 C CA . LYS A 1 307 ? -16.797 -3.297 13.977 1 87.88 307 LYS A CA 1
ATOM 2507 C C . LYS A 1 307 ? -16.609 -3.58 12.492 1 87.88 307 LYS A C 1
ATOM 2509 O O . LYS A 1 307 ? -17.516 -3.336 11.68 1 87.88 307 LYS A O 1
ATOM 2514 N N . TYR A 1 308 ? -15.43 -3.975 12.25 1 93.69 308 TYR A N 1
ATOM 2515 C CA . TYR A 1 308 ? -15.148 -4.344 10.867 1 93.69 308 TYR A CA 1
ATOM 2516 C C . TYR A 1 308 ? -15.922 -5.602 10.477 1 93.69 308 TYR A C 1
ATOM 2518 O O . TYR A 1 308 ? -15.844 -6.621 11.164 1 93.69 308 TYR A O 1
ATOM 2526 N N . GLN A 1 309 ? -16.641 -5.504 9.438 1 94.19 309 GLN A N 1
ATOM 2527 C CA . GLN A 1 309 ? -17.359 -6.641 8.875 1 94.19 309 GLN A CA 1
ATOM 2528 C C . GLN A 1 309 ? -16.875 -6.941 7.457 1 94.19 309 GLN A C 1
ATOM 2530 O O . GLN A 1 309 ? -17.344 -6.312 6.5 1 94.19 309 GLN A O 1
ATOM 2535 N N . HIS A 1 310 ? -16.125 -7.953 7.312 1 96.12 310 HIS A N 1
ATOM 2536 C CA . HIS A 1 310 ? -15.477 -8.266 6.039 1 96.12 310 HIS A CA 1
ATOM 2537 C C . HIS A 1 310 ? -16.516 -8.664 4.988 1 96.12 310 HIS A C 1
ATOM 2539 O O . HIS A 1 310 ? -16.328 -8.391 3.801 1 96.12 310 HIS A O 1
ATOM 2545 N N . LEU A 1 311 ? -17.578 -9.305 5.426 1 94.62 311 LEU A N 1
ATOM 2546 C CA . LEU A 1 311 ? -18.578 -9.797 4.5 1 94.62 311 LEU A CA 1
ATOM 2547 C C . LEU A 1 311 ? -19.609 -8.719 4.188 1 94.62 311 LEU A C 1
ATOM 2549 O O . LEU A 1 311 ? -20.5 -8.922 3.357 1 94.62 311 LEU A O 1
ATOM 2553 N N . ASP A 1 312 ? -19.516 -7.578 4.859 1 92.44 312 ASP A N 1
ATOM 2554 C CA . ASP A 1 312 ? -20.391 -6.441 4.617 1 92.44 312 ASP A CA 1
ATOM 2555 C C . ASP A 1 312 ? -19.641 -5.121 4.746 1 92.44 312 ASP A C 1
ATOM 2557 O O . ASP A 1 312 ? -19.875 -4.355 5.684 1 92.44 312 ASP A O 1
ATOM 2561 N N . LEU A 1 313 ? -18.906 -4.82 3.785 1 95.12 313 LEU A N 1
ATOM 2562 C CA . LEU A 1 313 ? -18.031 -3.65 3.812 1 95.12 313 LEU A CA 1
ATOM 2563 C C . LEU A 1 313 ? -18.844 -2.365 3.736 1 95.12 313 LEU A C 1
ATOM 2565 O O . LEU A 1 313 ? -18.453 -1.342 4.301 1 95.12 313 LEU A O 1
ATOM 2569 N N . ALA A 1 314 ? -19.938 -2.445 3.029 1 94.12 314 ALA A N 1
ATOM 2570 C CA . ALA A 1 314 ? -20.766 -1.26 2.855 1 94.12 314 ALA A CA 1
ATOM 2571 C C . ALA A 1 314 ? -21.297 -0.767 4.195 1 94.12 314 ALA A C 1
ATOM 2573 O O . ALA A 1 314 ? -21.312 0.436 4.465 1 94.12 314 ALA A O 1
ATOM 2574 N N . LEU A 1 315 ? -21.781 -1.685 4.926 1 91.31 315 LEU A N 1
ATOM 2575 C CA . LEU A 1 315 ? -22.328 -1.331 6.238 1 91.31 315 LEU A CA 1
ATOM 2576 C C . LEU A 1 315 ? -21.266 -0.642 7.09 1 91.31 315 LEU A C 1
ATOM 2578 O O . LEU A 1 315 ? -21.531 0.397 7.699 1 91.31 315 LEU A O 1
ATOM 2582 N N . THR A 1 316 ? -20.094 -1.201 7.074 1 89.75 316 THR A N 1
ATOM 2583 C CA . THR A 1 316 ? -18.984 -0.671 7.855 1 89.75 316 THR A CA 1
ATOM 2584 C C . THR A 1 316 ? -18.609 0.723 7.371 1 89.75 316 THR A C 1
ATOM 2586 O O . THR A 1 316 ? -18.453 1.648 8.172 1 89.75 316 THR A O 1
ATOM 2589 N N . LEU A 1 317 ? -18.484 0.902 6.16 1 93.75 317 LEU A N 1
ATOM 2590 C CA . LEU A 1 317 ? -18.062 2.17 5.578 1 93.75 317 LEU A CA 1
ATOM 2591 C C . LEU A 1 317 ? -19.141 3.238 5.758 1 93.75 317 LEU A C 1
ATOM 2593 O O . LEU A 1 317 ? -18.828 4.383 6.098 1 93.75 317 LEU A O 1
ATOM 2597 N N . ASN A 1 318 ? -20.359 2.861 5.539 1 93.38 318 ASN A N 1
ATOM 2598 C CA . ASN A 1 318 ? -21.469 3.799 5.695 1 93.38 318 ASN A CA 1
ATOM 2599 C C . ASN A 1 318 ? -21.531 4.367 7.109 1 93.38 318 ASN A C 1
ATOM 2601 O O . ASN A 1 318 ? -21.688 5.578 7.293 1 93.38 318 ASN A O 1
ATOM 2605 N N . ASN A 1 319 ? -21.406 3.539 8.023 1 91.31 319 ASN A N 1
ATOM 2606 C CA . ASN A 1 319 ? -21.453 3.957 9.414 1 91.31 319 ASN A CA 1
ATOM 2607 C C . ASN A 1 319 ? -20.312 4.914 9.75 1 91.31 319 ASN A C 1
ATOM 2609 O O . ASN A 1 319 ? -20.531 5.949 10.383 1 91.31 319 ASN A O 1
ATOM 2613 N N . CYS A 1 320 ? -19.156 4.586 9.344 1 93.56 320 CYS A N 1
ATOM 2614 C CA . CYS A 1 320 ? -17.984 5.426 9.609 1 93.56 320 CYS A CA 1
ATOM 2615 C C . CYS A 1 320 ? -18.141 6.785 8.938 1 93.56 320 CYS A C 1
ATOM 2617 O O . CYS A 1 320 ? -17.891 7.82 9.555 1 93.56 320 CYS A O 1
ATOM 2619 N N . GLU A 1 321 ? -18.547 6.758 7.684 1 93.25 321 GLU A N 1
ATOM 2620 C CA . GLU A 1 321 ? -18.688 7.996 6.93 1 93.25 321 GLU A CA 1
ATOM 2621 C C . GLU A 1 321 ? -19.719 8.914 7.57 1 93.25 321 GLU A C 1
ATOM 2623 O O . GLU A 1 321 ? -19.484 10.117 7.727 1 93.25 321 GLU A O 1
ATOM 2628 N N . ARG A 1 322 ? -20.781 8.352 7.883 1 90.88 322 ARG A N 1
ATOM 2629 C CA . ARG A 1 322 ? -21.844 9.133 8.516 1 90.88 322 ARG A CA 1
ATOM 2630 C C . ARG A 1 322 ? -21.375 9.75 9.82 1 90.88 322 ARG A C 1
ATOM 2632 O O . ARG A 1 322 ? -21.594 10.938 10.07 1 90.88 322 ARG A O 1
ATOM 2639 N N . THR A 1 323 ? -20.766 8.969 10.648 1 91.94 323 THR A N 1
ATOM 2640 C CA . THR A 1 323 ? -20.281 9.438 11.938 1 91.94 323 THR A CA 1
ATOM 2641 C C . THR A 1 323 ? -19.25 10.555 11.75 1 91.94 323 THR A C 1
ATOM 2643 O O . THR A 1 323 ? -19.297 11.57 12.453 1 91.94 323 THR A O 1
ATOM 2646 N N . ILE A 1 324 ? -18.344 10.391 10.812 1 94.06 324 ILE A N 1
ATOM 2647 C CA . ILE A 1 324 ? -17.297 11.383 10.547 1 94.06 324 ILE A CA 1
ATOM 2648 C C . ILE A 1 324 ? -17.938 12.695 10.102 1 94.06 324 ILE A C 1
ATOM 2650 O O . ILE A 1 324 ? -17.609 13.766 10.609 1 94.06 324 ILE A O 1
ATOM 2654 N N . ILE A 1 325 ? -18.875 12.594 9.203 1 89.06 325 ILE A N 1
ATOM 2655 C CA . ILE A 1 325 ? -19.547 13.773 8.672 1 89.06 325 ILE A CA 1
ATOM 2656 C C . ILE A 1 325 ? -20.328 14.477 9.781 1 89.06 325 ILE A C 1
ATOM 2658 O O . ILE A 1 325 ? -20.266 15.703 9.914 1 89.06 325 ILE A O 1
ATOM 2662 N N . ASP A 1 326 ? -20.969 13.75 10.578 1 87.19 326 ASP A N 1
ATOM 2663 C CA . ASP A 1 326 ? -21.719 14.312 11.703 1 87.19 326 ASP A CA 1
ATOM 2664 C C . ASP A 1 326 ? -20.781 15.039 12.672 1 87.19 326 ASP A C 1
ATOM 2666 O O . ASP A 1 326 ? -21.109 16.125 13.164 1 87.19 326 ASP A O 1
ATOM 2670 N N . LEU A 1 327 ? -19.719 14.445 12.961 1 89.38 327 LEU A N 1
ATOM 2671 C CA . LEU A 1 327 ? -18.75 15.031 13.883 1 89.38 327 LEU A CA 1
ATOM 2672 C C . LEU A 1 327 ? -18.172 16.328 13.312 1 89.38 327 LEU A C 1
ATOM 2674 O O . LEU A 1 327 ? -18.016 17.312 14.039 1 89.38 327 LEU A O 1
ATOM 2678 N N . LEU A 1 328 ? -17.859 16.281 12.086 1 88 328 LEU A N 1
ATOM 2679 C CA . LEU A 1 328 ? -17.281 17.469 11.445 1 88 328 LEU A CA 1
ATOM 2680 C C . LEU A 1 328 ? -18.312 18.578 11.352 1 88 328 LEU A C 1
ATOM 2682 O O . LEU A 1 328 ? -17.969 19.766 11.516 1 88 328 LEU A O 1
ATOM 2686 N N . ASN A 1 329 ? -19.453 18.188 11.078 1 81.69 329 ASN A N 1
ATOM 2687 C CA . ASN A 1 329 ? -20.531 19.172 11.031 1 81.69 329 ASN A CA 1
ATOM 2688 C C . ASN A 1 329 ? -20.75 19.828 12.398 1 81.69 329 ASN A C 1
ATOM 2690 O O . ASN A 1 329 ? -21.078 21.016 12.477 1 81.69 329 ASN A O 1
ATOM 2694 N N . ALA A 1 330 ? -20.578 19.047 13.414 1 75 330 ALA A N 1
ATOM 2695 C CA . ALA A 1 330 ? -20.734 19.547 14.773 1 75 330 ALA A CA 1
ATOM 2696 C C . ALA A 1 330 ? -19.625 20.531 15.133 1 75 330 ALA A C 1
ATOM 2698 O O . ALA A 1 330 ? -19.797 21.391 16 1 75 330 ALA A O 1
ATOM 2699 N N . LEU A 1 331 ? -18.406 20.234 14.664 1 70.5 331 LEU A N 1
ATOM 2700 C CA . LEU A 1 331 ? -17.266 21.078 14.938 1 70.5 331 LEU A CA 1
ATOM 2701 C C . LEU A 1 331 ? -17.359 22.391 14.172 1 70.5 331 LEU A C 1
ATOM 2703 O O . LEU A 1 331 ? -16.812 23.422 14.594 1 70.5 331 LEU A O 1
ATOM 2707 N N . VAL A 1 332 ? -17.578 22.172 12.891 1 55.41 332 VAL A N 1
ATOM 2708 C CA . VAL A 1 332 ? -17.703 23.391 12.094 1 55.41 332 VAL A CA 1
ATOM 2709 C C . VAL A 1 332 ? -18.609 24.391 12.812 1 55.41 332 VAL A C 1
ATOM 2711 O O . VAL A 1 332 ? -19.688 24.016 13.281 1 55.41 332 VAL A O 1
ATOM 2714 N N . LEU A 1 333 ? -17.984 25.094 13.719 1 48.47 333 LEU A N 1
ATOM 2715 C CA . LEU A 1 333 ? -18.594 26.25 14.352 1 48.47 333 LEU A CA 1
ATOM 2716 C C . LEU A 1 333 ? -19.938 26.578 13.703 1 48.47 333 LEU A C 1
ATOM 2718 O O . LEU A 1 333 ? -20.141 26.328 12.516 1 48.47 333 LEU A O 1
ATOM 2722 N N . GLU A 1 334 ? -20.984 26.453 14.625 1 43.81 334 GLU A N 1
ATOM 2723 C CA . GLU A 1 334 ? -22.281 26.984 14.203 1 43.81 334 GLU A CA 1
ATOM 2724 C C . GLU A 1 334 ? -22.141 27.875 12.977 1 43.81 334 GLU A C 1
ATOM 2726 O O . GLU A 1 334 ? -21.375 28.844 12.992 1 43.81 334 GLU A O 1
ATOM 2731 N N . PRO A 1 335 ? -22.234 27.188 11.859 1 44.22 335 PRO A N 1
ATOM 2732 C CA . PRO A 1 335 ? -22.234 28.078 10.703 1 44.22 335 PRO A CA 1
ATOM 2733 C C . PRO A 1 335 ? -22.625 29.516 11.078 1 44.22 335 PRO A C 1
ATOM 2735 O O . PRO A 1 335 ? -23.562 29.719 11.852 1 44.22 335 PRO A O 1
ATOM 2738 N N . ASN A 1 336 ? -21.625 30.25 11.234 1 53.47 336 ASN A N 1
ATOM 2739 C CA . ASN A 1 336 ? -22.172 31.609 11.188 1 53.47 336 ASN A CA 1
ATOM 2740 C C . ASN A 1 336 ? -23.469 31.672 10.391 1 53.47 336 ASN A C 1
ATOM 2742 O O . ASN A 1 336 ? -23.641 30.953 9.414 1 53.47 336 ASN A O 1
ATOM 2746 N N . THR A 1 337 ? -24.562 31.609 11.164 1 58.78 337 THR A N 1
ATOM 2747 C CA . THR A 1 337 ? -25.766 31.828 10.375 1 58.78 337 THR A CA 1
ATOM 2748 C C . THR A 1 337 ? -25.531 32.938 9.328 1 58.78 337 THR A C 1
ATOM 2750 O O . THR A 1 337 ? -25.203 34.062 9.68 1 58.78 337 THR A O 1
ATOM 2753 N N . VAL A 1 338 ? -25.328 32.438 8.141 1 65.25 338 VAL A N 1
ATOM 2754 C CA . VAL A 1 338 ? -25.188 33.406 7.062 1 65.25 338 VAL A CA 1
ATOM 2755 C C . VAL A 1 338 ? -26.547 33.688 6.445 1 65.25 338 VAL A C 1
ATOM 2757 O O . VAL A 1 338 ? -27.266 32.781 6.035 1 65.25 338 VAL A O 1
ATOM 2760 N N . ILE A 1 339 ? -27 34.875 6.5 1 78.69 339 ILE A N 1
ATOM 2761 C CA . ILE A 1 339 ? -28.234 35.375 5.895 1 78.69 339 ILE A CA 1
ATOM 2762 C C . ILE 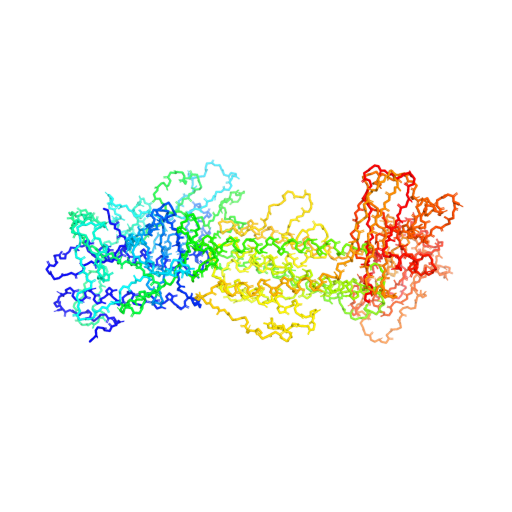A 1 339 ? -27.906 36.219 4.672 1 78.69 339 ILE A C 1
ATOM 2764 O O . ILE A 1 339 ? -27.547 37.406 4.805 1 78.69 339 ILE A O 1
ATOM 2768 N N . PRO A 1 340 ? -28 35.594 3.564 1 83.81 340 PRO A N 1
ATOM 2769 C CA . PRO A 1 340 ? -27.797 36.438 2.371 1 83.81 340 PRO A CA 1
ATOM 2770 C C . PRO A 1 340 ? -28.922 37.438 2.145 1 83.81 340 PRO A C 1
ATOM 2772 O O . PRO A 1 340 ? -30.094 37.094 2.307 1 83.81 340 PRO A O 1
ATOM 2775 N N . LEU A 1 341 ? -28.516 38.625 1.845 1 88.44 341 LEU A N 1
ATOM 2776 C CA . LEU A 1 341 ? -29.5 39.656 1.516 1 88.44 341 LEU A CA 1
ATOM 2777 C C . LEU A 1 341 ? -29.734 39.719 0.009 1 88.44 341 LEU A C 1
ATOM 2779 O O . LEU A 1 341 ? -28.781 39.625 -0.77 1 88.44 341 LEU A O 1
ATOM 2783 N N . GLN A 1 342 ? -30.938 39.844 -0.364 1 88.62 342 GLN A N 1
ATOM 2784 C CA . GLN A 1 342 ? -31.312 39.938 -1.772 1 88.62 342 GLN A CA 1
ATOM 2785 C C . GLN A 1 342 ? -31.547 41.406 -2.17 1 88.62 342 GLN A C 1
ATOM 2787 O O . GLN A 1 342 ? -32.094 42.188 -1.395 1 88.62 342 GLN A O 1
ATOM 2792 N N . GLN A 1 343 ? -31.109 41.656 -3.342 1 87 343 GLN A N 1
ATOM 2793 C CA . GLN A 1 343 ? -31.328 43 -3.863 1 87 343 GLN A CA 1
ATOM 2794 C C . GLN A 1 343 ? -32.75 43.188 -4.387 1 87 343 GLN A C 1
ATOM 2796 O O . GLN A 1 343 ? -33.219 42.344 -5.164 1 87 343 GLN A O 1
ATOM 2801 N N . GLU A 1 344 ? -33.469 44.094 -3.943 1 85.06 344 GLU A N 1
ATOM 2802 C CA . GLU A 1 344 ? -34.781 44.438 -4.469 1 85.06 344 GLU A CA 1
ATOM 2803 C C . GLU A 1 344 ? -34.719 45.5 -5.543 1 85.06 344 GLU A C 1
ATOM 2805 O O . GLU A 1 344 ? -35.312 45.375 -6.613 1 85.06 344 GLU A O 1
ATOM 2810 N N . TYR A 1 345 ? -34.125 46.688 -5.324 1 81.75 345 TYR A N 1
ATOM 2811 C CA . TYR A 1 345 ? -33.75 47.719 -6.289 1 81.75 345 TYR A CA 1
ATOM 2812 C C . TYR A 1 345 ? -32.375 48.281 -5.992 1 81.75 345 TYR A C 1
ATOM 2814 O O . TYR A 1 345 ? -31.734 47.875 -5.012 1 81.75 345 TYR A O 1
ATOM 2822 N N . SER A 1 346 ? -31.953 49.125 -6.883 1 81.38 346 SER A N 1
ATOM 2823 C CA . SER A 1 346 ? -30.578 49.594 -6.758 1 81.38 346 SER A CA 1
ATOM 2824 C C . SER A 1 346 ? -30.312 50.188 -5.367 1 81.38 346 SER A C 1
ATOM 2826 O O . SER A 1 346 ? -31.031 51.094 -4.918 1 81.38 346 SER A O 1
ATOM 2828 N N . GLY A 1 347 ? -29.391 49.562 -4.676 1 86.19 347 GLY A N 1
ATOM 2829 C CA . GLY A 1 347 ? -28.953 50.031 -3.379 1 86.19 347 GLY A CA 1
ATOM 2830 C C . GLY A 1 347 ? -29.766 49.5 -2.227 1 86.19 347 GLY A C 1
ATOM 2831 O O . GLY A 1 347 ? -29.5 49.812 -1.063 1 86.19 347 GLY A O 1
ATOM 2832 N N . TYR A 1 348 ? -30.812 48.812 -2.502 1 88.94 348 TYR A N 1
ATOM 2833 C CA . TYR A 1 348 ? -31.672 48.281 -1.456 1 88.94 348 TYR A CA 1
ATOM 2834 C C . TYR A 1 348 ? -31.578 46.75 -1.417 1 88.94 348 TYR A C 1
ATOM 2836 O O . TYR A 1 348 ? -31.906 46.094 -2.4 1 88.94 348 TYR A O 1
ATOM 2844 N N . TYR A 1 349 ? -31.266 46.219 -0.216 1 92.31 349 TYR A N 1
ATOM 2845 C CA . TYR A 1 349 ? -31.109 44.812 0.02 1 92.31 349 TYR A CA 1
ATOM 2846 C C . TYR A 1 349 ? -31.938 44.344 1.219 1 92.31 349 TYR A C 1
ATOM 2848 O O . TYR A 1 349 ? -32.031 45.062 2.219 1 92.31 349 TYR A O 1
ATOM 2856 N N . HIS A 1 350 ? -32.531 43.281 1.114 1 90.56 350 HIS A N 1
ATOM 2857 C CA . HIS A 1 350 ? -33.375 42.812 2.213 1 90.56 350 HIS A CA 1
ATOM 2858 C C . HIS A 1 350 ? -33.281 41.312 2.389 1 90.56 350 HIS A C 1
ATOM 2860 O O . HIS A 1 350 ? -32.844 40.594 1.482 1 90.56 350 HIS A O 1
ATOM 2866 N N . ALA A 1 351 ? -33.594 40.812 3.58 1 88.88 351 ALA A N 1
ATOM 2867 C CA . ALA A 1 351 ? -33.625 39.375 3.891 1 88.88 351 ALA A CA 1
ATOM 2868 C C . ALA A 1 351 ? -34.531 39.094 5.09 1 88.88 351 ALA A C 1
ATOM 2870 O O . ALA A 1 351 ? -34.844 40 5.867 1 88.88 351 ALA A O 1
ATOM 2871 N N . ALA A 1 352 ? -35 37.875 5.105 1 85.81 352 ALA A N 1
ATOM 2872 C CA . ALA A 1 352 ? -35.656 37.375 6.316 1 85.81 352 ALA A CA 1
ATOM 2873 C C . ALA A 1 352 ? -34.625 37.125 7.426 1 85.81 352 ALA A C 1
ATOM 2875 O O . ALA A 1 352 ? -33.531 36.594 7.168 1 85.81 352 ALA A O 1
ATOM 2876 N N . PHE A 1 353 ? -34.875 37.719 8.461 1 81.25 353 PHE A N 1
ATOM 2877 C CA . PHE A 1 353 ? -34 37.562 9.617 1 81.25 353 PHE A CA 1
ATOM 2878 C C . PHE A 1 353 ? -34.688 36.75 10.695 1 81.25 353 PHE A C 1
ATOM 2880 O O . PHE A 1 353 ? -35.188 37.281 11.672 1 81.25 353 PHE A O 1
ATOM 2887 N N . ASN A 1 354 ? -34.812 35.438 10.406 1 69 354 ASN A N 1
ATOM 2888 C CA . ASN A 1 354 ? -35.469 34.5 11.328 1 69 354 ASN A CA 1
ATOM 2889 C C . ASN A 1 354 ? -34.5 33.906 12.328 1 69 354 ASN A C 1
ATOM 2891 O O . ASN A 1 354 ? -34 32.781 12.156 1 69 354 ASN A O 1
ATOM 2895 N N . VAL A 1 355 ? -33.812 34.531 12.914 1 57.72 355 VAL A N 1
ATOM 2896 C CA . VAL A 1 355 ? -32.844 33.969 13.859 1 57.72 355 VAL A CA 1
ATOM 2897 C C . VAL A 1 355 ? -33.469 33.906 15.25 1 57.72 355 VAL A C 1
ATOM 2899 O O . VAL A 1 355 ? -33.812 34.938 15.836 1 57.72 355 VAL A O 1
ATOM 2902 N N . THR A 1 356 ? -33.969 32.781 15.516 1 51.41 356 THR A N 1
ATOM 2903 C CA . THR A 1 356 ? -34.5 32.531 16.859 1 51.41 356 THR A CA 1
ATOM 2904 C C . THR A 1 356 ? -33.344 32.438 17.859 1 51.41 356 THR A C 1
ATOM 2906 O O . THR A 1 356 ? -32.375 31.719 17.656 1 51.41 356 THR A O 1
ATOM 2909 N N . GLY A 1 357 ? -33.219 33.438 18.922 1 49.16 357 GLY A N 1
ATOM 2910 C CA . GLY A 1 357 ? -32.406 33.375 20.109 1 49.16 357 GLY A CA 1
ATOM 2911 C C . GLY A 1 357 ? -31.062 34.062 19.953 1 49.16 357 GLY A C 1
ATOM 2912 O O . GLY A 1 357 ? -30.047 33.625 20.469 1 49.16 357 GLY A O 1
ATOM 2913 N N . ALA A 1 358 ? -30.953 34.938 19.031 1 49.5 358 ALA A N 1
ATOM 2914 C CA . ALA A 1 358 ? -29.719 35.719 19.078 1 49.5 358 ALA A CA 1
ATOM 2915 C C . ALA A 1 358 ? -29.422 36.188 20.5 1 49.5 358 ALA A C 1
ATOM 2917 O O . ALA A 1 358 ? -30.188 36.938 21.094 1 49.5 358 ALA A O 1
ATOM 2918 N N . SER A 1 359 ? -28.922 35.312 21.25 1 52.53 359 SER A N 1
ATOM 2919 C CA . SER A 1 359 ? -28.516 35.656 22.609 1 52.53 359 SER A CA 1
ATOM 2920 C C . SER A 1 359 ? -27.391 36.656 22.641 1 52.53 359 SER A C 1
ATOM 2922 O O . SER A 1 359 ? -26.703 36.875 21.625 1 52.53 359 SER A O 1
ATOM 2924 N N . GLU A 1 360 ? -27.297 37.438 23.641 1 54.72 360 GLU A N 1
ATOM 2925 C CA . GLU A 1 360 ? -26.281 38.438 23.938 1 54.72 360 GLU A CA 1
ATOM 2926 C C . GLU A 1 360 ? -24.875 37.906 23.625 1 54.72 360 GLU A C 1
ATOM 2928 O O . GLU A 1 360 ? -23.953 38.688 23.422 1 54.72 360 GLU A O 1
ATOM 2933 N N . GLN A 1 361 ? -24.891 36.625 23.281 1 60.56 361 GLN A N 1
ATOM 2934 C CA . GLN A 1 361 ? -23.562 36.031 23.125 1 60.56 361 GLN A CA 1
ATOM 2935 C C . GLN A 1 361 ? -23.219 35.844 21.656 1 60.56 361 GLN A C 1
ATOM 2937 O O . GLN A 1 361 ? -22.156 35.312 21.328 1 60.56 361 GLN A O 1
ATOM 2942 N N . GLN A 1 362 ? -24.062 36.438 20.797 1 69.44 362 GLN A N 1
ATOM 2943 C CA . GL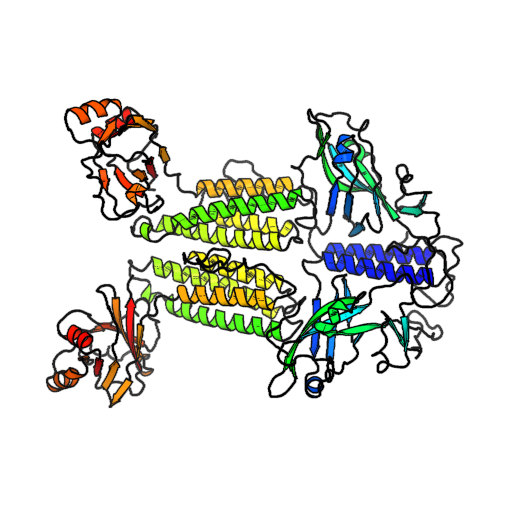N A 1 362 ? -23.766 36.312 19.375 1 69.44 362 GLN A CA 1
ATOM 2944 C C . GLN A 1 362 ? -23.297 37.625 18.781 1 69.44 362 GLN A C 1
ATOM 2946 O O . GLN A 1 362 ? -23.75 38.719 19.203 1 69.44 362 GLN A O 1
ATOM 2951 N N . ARG A 1 363 ? -22.328 37.531 18 1 76.94 363 ARG A N 1
ATOM 2952 C CA . ARG A 1 363 ? -21.891 38.688 17.219 1 76.94 363 ARG A CA 1
ATOM 2953 C C . ARG A 1 363 ? -22.406 38.625 15.789 1 76.94 363 ARG A C 1
ATOM 2955 O O . ARG A 1 363 ? -22.438 37.531 15.195 1 76.94 363 ARG A O 1
ATOM 2962 N N . ILE A 1 364 ? -23.016 39.75 15.398 1 84.44 364 ILE A N 1
ATOM 2963 C CA . ILE A 1 364 ? -23.578 39.844 14.055 1 84.44 364 ILE A CA 1
ATOM 2964 C C . ILE A 1 364 ? -22.672 40.719 13.172 1 84.44 364 ILE A C 1
ATOM 2966 O O . ILE A 1 364 ? -22.25 41.812 13.578 1 84.44 364 ILE A O 1
ATOM 2970 N N . TYR A 1 365 ? -22.391 40.125 12.055 1 86.19 365 TYR A N 1
ATOM 2971 C CA . TYR A 1 365 ? -21.562 40.875 11.117 1 86.19 365 TYR A CA 1
ATOM 2972 C C . TYR A 1 365 ? -22.266 41.031 9.773 1 86.19 365 TYR A C 1
ATOM 2974 O O . TYR A 1 365 ? -22.953 40.125 9.312 1 86.19 365 TYR A O 1
ATOM 2982 N N . LEU A 1 366 ? -22.125 42.25 9.234 1 90.25 366 LEU A N 1
ATOM 2983 C CA . LEU A 1 366 ? -22.484 42.531 7.852 1 90.25 366 LEU A CA 1
ATOM 2984 C C . LEU A 1 366 ? -21.281 42.375 6.93 1 90.25 366 LEU A C 1
ATOM 2986 O O . LEU A 1 366 ? -20.25 43.031 7.133 1 90.25 366 LEU A O 1
ATOM 2990 N N . VAL A 1 367 ? -21.438 41.531 6.059 1 86.94 367 VAL A N 1
ATOM 2991 C CA . VAL A 1 367 ? -20.344 41.219 5.141 1 86.94 367 VAL A CA 1
ATOM 2992 C C . VAL A 1 367 ? -20.672 41.75 3.746 1 86.94 367 VAL A C 1
ATOM 2994 O O . VAL A 1 367 ? -21.719 41.406 3.186 1 86.94 367 VAL A O 1
ATOM 2997 N N . LEU A 1 368 ? -19.812 42.625 3.207 1 88.38 368 LEU A N 1
ATOM 2998 C CA . LEU A 1 368 ? -19.953 43.188 1.861 1 88.38 368 LEU A CA 1
ATOM 2999 C C . LEU A 1 368 ? -18.844 42.656 0.951 1 88.38 368 LEU A C 1
ATOM 3001 O O . LEU A 1 368 ? -17.656 42.781 1.273 1 88.38 368 LEU A O 1
ATOM 3005 N N . ARG A 1 369 ? -19.219 42.031 -0.073 1 83.31 369 ARG A N 1
ATOM 3006 C CA . ARG A 1 369 ? -18.25 41.5 -1.024 1 83.31 369 ARG A CA 1
ATOM 3007 C C . ARG A 1 369 ? -18.484 42.062 -2.42 1 83.31 369 ARG A C 1
ATOM 3009 O O . ARG A 1 369 ? -19.609 42.094 -2.898 1 83.31 369 ARG A O 1
ATOM 3016 N N . SER A 1 370 ? -17.484 42.688 -2.98 1 83.69 370 SER A N 1
ATOM 3017 C CA . SER A 1 370 ? -17.516 43.219 -4.348 1 83.69 370 SER A CA 1
ATOM 3018 C C . SER A 1 370 ? -16.125 43.281 -4.949 1 83.69 370 SER A C 1
ATOM 3020 O O . SER A 1 370 ? -15.148 43.531 -4.238 1 83.69 370 SER A O 1
ATOM 3022 N N . ASP A 1 371 ? -15.977 43 -6.148 1 77.19 371 ASP A N 1
ATOM 3023 C CA . ASP A 1 371 ? -14.688 43.094 -6.836 1 77.19 371 ASP A CA 1
ATOM 3024 C C . ASP A 1 371 ? -14.156 44.531 -6.809 1 77.19 371 ASP A C 1
ATOM 3026 O O . ASP A 1 371 ? -12.945 44.75 -6.902 1 77.19 371 ASP A O 1
ATOM 3030 N N . SER A 1 372 ? -15.055 45.438 -6.715 1 74.69 372 SER A N 1
ATOM 3031 C CA . SER A 1 372 ? -14.664 46.844 -6.684 1 74.69 372 SER A CA 1
ATOM 3032 C C . SER A 1 372 ? -14.039 47.219 -5.348 1 74.69 372 SER A C 1
ATOM 3034 O O . SER A 1 372 ? -13.391 48.25 -5.227 1 74.69 372 SER A O 1
ATOM 3036 N N . LEU A 1 373 ? -14.211 46.344 -4.367 1 73.38 373 LEU A N 1
ATOM 3037 C CA . LEU A 1 373 ? -13.688 46.625 -3.039 1 73.38 373 LEU A CA 1
ATOM 3038 C C . LEU A 1 373 ? -12.234 46.188 -2.916 1 73.38 373 LEU A C 1
ATOM 3040 O O . LEU A 1 373 ? -11.594 46.406 -1.884 1 73.38 373 LEU A O 1
ATOM 3044 N N . THR A 1 374 ? -11.594 45.469 -3.766 1 62.94 374 THR A N 1
ATOM 3045 C CA . THR A 1 374 ? -10.195 45.062 -3.75 1 62.94 374 THR A CA 1
ATOM 3046 C C . THR A 1 374 ? -9.281 46.281 -3.789 1 62.94 374 THR A C 1
ATOM 3048 O O . THR A 1 374 ? -8.195 46.281 -3.199 1 62.94 374 THR A O 1
ATOM 3051 N N . HIS A 1 375 ? -9.266 47.281 -4.738 1 52.44 375 HIS A N 1
ATOM 3052 C CA . HIS A 1 375 ? -8.375 48.406 -5.004 1 52.44 375 HIS A CA 1
ATOM 3053 C C . HIS A 1 375 ? -8.359 49.375 -3.838 1 52.44 375 HIS A C 1
ATOM 3055 O O . HIS A 1 375 ? -9.398 49.594 -3.201 1 52.44 375 HIS A O 1
ATOM 3061 N N . SER A 1 376 ? -7.184 49.688 -3.221 1 46.97 376 SER A N 1
ATOM 3062 C CA . SER A 1 376 ? -6.816 50.562 -2.1 1 46.97 376 SER A CA 1
ATOM 3063 C C . SER A 1 376 ? -7.805 51.719 -1.943 1 46.97 376 SER A C 1
ATOM 3065 O O . SER A 1 376 ? -8 52.219 -0.839 1 46.97 376 SER A O 1
ATOM 3067 N N . GLU A 1 377 ? -7.809 52.531 -2.955 1 44.16 377 GLU A N 1
ATOM 3068 C CA . GLU A 1 377 ? -8.086 53.938 -2.734 1 44.16 377 GLU A CA 1
ATOM 3069 C C . GLU A 1 377 ? -9.508 54.125 -2.209 1 44.16 377 GLU A C 1
ATOM 3071 O O . GLU A 1 377 ? -9.898 55.281 -1.899 1 44.16 377 GLU A O 1
ATOM 3076 N N . ARG A 1 378 ? -10.445 53.281 -2.617 1 47.81 378 ARG A N 1
ATOM 3077 C CA . ARG A 1 378 ? -11.766 53.812 -2.295 1 47.81 378 ARG A CA 1
ATOM 3078 C 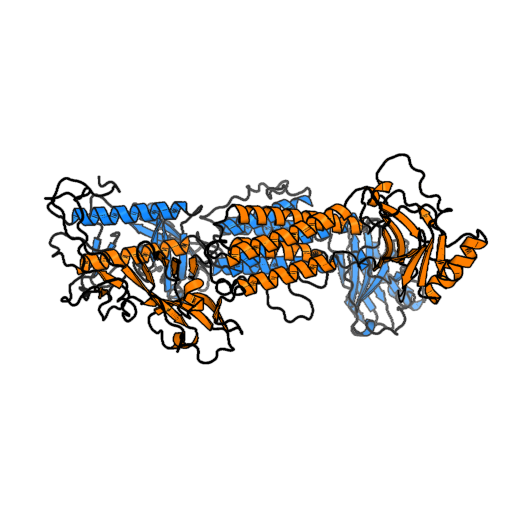C . ARG A 1 378 ? -12.055 53.719 -0.8 1 47.81 378 ARG A C 1
ATOM 3080 O O . ARG A 1 378 ? -11.641 52.75 -0.152 1 47.81 378 ARG A O 1
ATOM 3087 N N . GLU A 1 379 ? -12.508 54.812 -0.225 1 50.78 379 GLU A N 1
ATOM 3088 C CA . GLU A 1 379 ? -13.016 55.25 1.067 1 50.78 379 GLU A CA 1
ATOM 3089 C C . GLU A 1 379 ? -13.859 54.156 1.732 1 50.78 379 GLU A C 1
ATOM 3091 O O . GLU A 1 379 ? -14.664 53.5 1.071 1 50.78 379 GLU A O 1
ATOM 3096 N N . ILE A 1 380 ? -13.352 53.5 2.783 1 54.34 380 ILE A N 1
ATOM 3097 C CA . ILE A 1 380 ? -14.203 52.781 3.719 1 54.34 380 ILE A CA 1
ATOM 3098 C C . ILE A 1 380 ? -15.633 53.312 3.625 1 54.34 380 ILE A C 1
ATOM 3100 O O . ILE A 1 380 ? -15.867 54.5 3.756 1 54.34 380 ILE A O 1
ATOM 3104 N N . PRO A 1 381 ? -16.484 52.5 2.971 1 59.31 381 PRO A N 1
ATOM 3105 C CA . PRO A 1 381 ? -17.828 53.062 2.99 1 59.31 381 PRO A CA 1
ATOM 3106 C C . PRO A 1 381 ? -18.203 53.656 4.344 1 59.31 381 PRO A C 1
ATOM 3108 O O . PRO A 1 381 ? -17.875 53.094 5.387 1 59.31 381 PRO A O 1
ATOM 3111 N N . ASP A 1 382 ? -18.344 54.906 4.328 1 61.09 382 ASP A N 1
ATOM 3112 C CA . ASP A 1 382 ? -18.766 55.625 5.531 1 61.09 382 ASP A CA 1
ATOM 3113 C C . ASP A 1 382 ? -19.938 54.906 6.211 1 61.09 382 ASP A C 1
ATOM 3115 O O . ASP A 1 382 ? -20.938 54.625 5.566 1 61.09 382 ASP A O 1
ATOM 3119 N N . ASP A 1 383 ? -19.75 54.344 7.434 1 62.44 383 ASP A N 1
ATOM 3120 C CA . ASP A 1 383 ? -20.812 53.75 8.25 1 62.44 383 ASP A CA 1
ATOM 3121 C C . ASP A 1 383 ? -22.094 54.562 8.18 1 62.44 383 ASP A C 1
ATOM 3123 O O . ASP A 1 383 ? -23.188 54.062 8.422 1 62.44 383 ASP A O 1
ATOM 3127 N N . ARG A 1 384 ? -21.859 55.719 7.723 1 72.19 384 ARG A N 1
ATOM 3128 C CA . ARG A 1 384 ? -22.984 56.625 7.629 1 72.19 384 ARG A CA 1
ATOM 3129 C C . ARG A 1 384 ? -23.734 56.438 6.309 1 72.19 384 ARG A C 1
ATOM 3131 O O . ARG A 1 384 ? -24.891 56.844 6.18 1 72.19 384 ARG A O 1
ATOM 3138 N N . LEU A 1 385 ? -23.031 55.875 5.352 1 78.12 385 LEU A N 1
ATOM 3139 C CA . LEU A 1 385 ? -23.672 55.719 4.051 1 78.12 385 LEU A CA 1
ATOM 3140 C C . LEU A 1 385 ? -24.484 54.406 4 1 78.12 385 LEU A C 1
ATOM 3142 O O . LEU A 1 385 ? -25.469 54.312 3.254 1 78.12 385 LEU A O 1
ATOM 3146 N N . ILE A 1 386 ? -24.094 53.5 4.781 1 86.81 386 ILE A N 1
ATOM 3147 C CA . ILE A 1 386 ? -24.828 52.25 4.84 1 86.81 386 ILE A CA 1
ATOM 3148 C C . ILE A 1 386 ? -25.797 52.281 6.012 1 86.81 386 ILE A C 1
ATOM 3150 O O . ILE A 1 386 ? -25.422 52.562 7.148 1 86.81 386 ILE A O 1
ATOM 3154 N N . LYS A 1 387 ? -27.016 52.125 5.656 1 90.56 387 LYS A N 1
ATOM 3155 C CA . LYS A 1 387 ? -28.047 52.094 6.691 1 90.56 387 LYS A CA 1
ATOM 3156 C C . LYS A 1 387 ? -28.688 50.719 6.82 1 90.56 387 LYS A C 1
ATOM 3158 O O . LYS A 1 387 ? -29.078 50.125 5.816 1 90.56 387 LYS A O 1
ATOM 3163 N N . LEU A 1 388 ? -28.656 50.219 7.996 1 92.69 388 LEU A N 1
ATOM 3164 C CA . LEU A 1 388 ? -29.281 48.969 8.328 1 92.69 388 LEU A CA 1
ATOM 3165 C C . LEU A 1 388 ? -30.453 49.156 9.289 1 92.69 388 LEU A C 1
ATOM 3167 O O . LEU A 1 388 ? -30.328 49.906 10.273 1 92.69 388 LEU A O 1
ATOM 3171 N N . ALA A 1 389 ? -31.578 48.562 8.992 1 93.06 389 ALA A N 1
ATOM 3172 C CA . ALA A 1 389 ? -32.781 48.656 9.836 1 93.06 389 ALA A CA 1
ATOM 3173 C C . ALA A 1 389 ? -33.781 47.594 9.477 1 93.06 389 ALA A C 1
ATOM 3175 O O . ALA A 1 389 ? -33.531 46.75 8.609 1 93.06 389 ALA A O 1
ATOM 3176 N N . ALA A 1 390 ? -34.812 47.594 10.297 1 93.06 390 ALA A N 1
ATOM 3177 C CA . ALA A 1 390 ? -35.938 46.75 9.93 1 93.06 390 ALA A CA 1
ATOM 3178 C C . ALA A 1 390 ? -36.531 47.156 8.586 1 93.06 390 ALA A C 1
ATOM 3180 O O . ALA A 1 390 ? -36.594 48.344 8.266 1 93.06 390 ALA A O 1
ATOM 3181 N N . ALA A 1 391 ? -36.938 46.188 7.844 1 91.44 391 ALA A N 1
ATOM 3182 C CA . ALA A 1 391 ? -37.406 46.438 6.484 1 91.44 391 ALA A CA 1
ATOM 3183 C C . ALA A 1 391 ? -38.531 47.469 6.461 1 91.44 391 ALA A C 1
ATOM 3185 O O . ALA A 1 391 ? -38.625 48.281 5.547 1 91.44 391 ALA A O 1
ATOM 3186 N N . GLU A 1 392 ? -39.312 47.5 7.453 1 89.56 392 GLU A N 1
ATOM 3187 C CA . GLU A 1 392 ? -40.469 48.375 7.492 1 89.56 392 GLU A CA 1
ATOM 3188 C C . GLU A 1 392 ? -40.031 49.812 7.809 1 89.56 392 GLU A C 1
ATOM 3190 O O . GLU A 1 392 ? -40.75 50.781 7.477 1 89.56 392 GLU A O 1
ATOM 3195 N N . GLN A 1 393 ? -38.938 49.969 8.336 1 90.31 393 GLN A N 1
ATOM 3196 C CA . GLN A 1 393 ? -38.531 51.281 8.82 1 90.31 393 GLN A CA 1
ATOM 3197 C C . GLN A 1 393 ? -37.469 51.875 7.906 1 90.31 393 GLN A C 1
ATOM 3199 O O . GLN A 1 393 ? -37.125 53.062 8.031 1 90.31 393 GLN A O 1
ATOM 3204 N N . ILE A 1 394 ? -36.969 51.125 7.039 1 90.38 394 ILE A N 1
ATOM 3205 C CA . ILE A 1 394 ? -35.812 51.562 6.297 1 90.38 394 ILE A CA 1
ATOM 3206 C C . ILE A 1 394 ? -36.156 52.781 5.426 1 90.38 394 ILE A C 1
ATOM 3208 O O . ILE A 1 394 ? -35.344 53.719 5.293 1 90.38 394 ILE A O 1
ATOM 3212 N N . ASP A 1 395 ? -37.312 52.875 4.895 1 89.12 395 ASP A N 1
ATOM 3213 C CA . ASP A 1 395 ? -37.719 54 4.07 1 89.12 395 ASP A CA 1
ATOM 3214 C C . ASP A 1 395 ? -37.781 55.281 4.891 1 89.12 395 ASP A C 1
ATOM 3216 O O . ASP A 1 395 ? -37.375 56.344 4.43 1 89.12 395 ASP A O 1
ATOM 3220 N N . GLY A 1 396 ? -38.344 55.094 6.016 1 89.19 396 GLY A N 1
ATOM 3221 C CA . GLY A 1 396 ? -38.375 56.25 6.902 1 89.19 396 GLY A CA 1
ATOM 3222 C C . GLY A 1 396 ? -37 56.781 7.281 1 89.19 396 GLY A C 1
ATOM 3223 O O . GLY A 1 396 ? -36.812 58 7.316 1 89.19 396 GLY A O 1
ATOM 3224 N N . ILE A 1 397 ? -36.188 55.812 7.48 1 89 397 ILE A N 1
ATOM 3225 C CA . ILE A 1 397 ? -34.812 56.156 7.891 1 89 397 ILE A CA 1
ATOM 3226 C C . ILE A 1 397 ? -34.094 56.844 6.738 1 89 397 ILE A C 1
ATOM 3228 O O . ILE A 1 397 ? -33.375 57.844 6.945 1 89 397 ILE A O 1
ATOM 3232 N N . ILE A 1 398 ? -34.312 56.406 5.578 1 86.44 398 ILE A N 1
ATOM 3233 C CA . ILE A 1 398 ? -33.688 57 4.395 1 86.44 398 ILE A CA 1
ATOM 3234 C C . ILE A 1 398 ? -34.219 58.375 4.133 1 86.44 398 ILE A C 1
ATOM 3236 O O . ILE A 1 398 ? -33.469 59.344 3.918 1 86.44 398 ILE A O 1
ATOM 3240 N N . ASN A 1 399 ? -35.469 58.562 4.164 1 87.62 399 ASN A N 1
ATOM 3241 C CA . ASN A 1 399 ? -36.125 59.812 3.824 1 87.62 399 ASN A CA 1
ATOM 3242 C C . ASN A 1 399 ? -35.812 60.906 4.852 1 87.62 399 ASN A C 1
ATOM 3244 O O . ASN A 1 399 ? -35.719 62.062 4.504 1 87.62 399 ASN A O 1
ATOM 3248 N N . ARG A 1 400 ? -35.656 60.469 6.023 1 86.62 400 ARG A N 1
ATOM 3249 C CA . ARG A 1 400 ? -35.438 61.438 7.086 1 86.62 400 ARG A CA 1
ATOM 3250 C C . ARG A 1 400 ? -33.938 61.531 7.441 1 86.62 400 ARG A C 1
ATOM 3252 O O . ARG A 1 400 ? -33.562 62.25 8.383 1 86.62 400 ARG A O 1
ATOM 3259 N N . ALA A 1 401 ? -33.188 60.844 6.715 1 82.31 401 ALA A N 1
ATOM 3260 C CA . ALA A 1 401 ? -31.734 60.844 6.914 1 82.31 401 ALA A CA 1
ATOM 3261 C C . ALA A 1 401 ? -31.375 60.5 8.359 1 82.31 401 ALA A C 1
ATOM 3263 O O . ALA A 1 401 ? -30.5 61.125 8.945 1 82.31 401 ALA A O 1
ATOM 3264 N N . LEU A 1 402 ? -32.156 59.625 8.977 1 85.31 402 LEU A N 1
ATOM 3265 C CA . LEU A 1 402 ? -31.891 59.156 10.336 1 85.31 402 LEU A CA 1
ATOM 3266 C C . LEU A 1 402 ? -30.844 58.031 10.336 1 85.31 402 LEU A C 1
ATOM 3268 O O . LEU A 1 402 ? -30.672 57.344 9.336 1 85.31 402 LEU A O 1
ATOM 3272 N N . PRO A 1 403 ? -30.156 57.969 11.445 1 87.12 403 PRO A N 1
ATOM 3273 C CA . PRO A 1 403 ? -29.188 56.875 11.523 1 87.12 403 PRO A CA 1
ATOM 3274 C C . PRO A 1 403 ? -29.859 55.531 11.727 1 87.12 403 PRO A C 1
ATOM 3276 O O . PRO A 1 403 ? -30.891 55.406 12.391 1 87.12 403 PRO A O 1
ATOM 3279 N N . GLY A 1 404 ? -29.328 54.5 10.977 1 89.38 404 GLY A N 1
ATOM 3280 C CA . GLY A 1 404 ? -29.734 53.125 11.219 1 89.38 404 GLY A CA 1
ATOM 3281 C C . GLY A 1 404 ? -28.984 52.469 12.359 1 89.38 404 GLY A C 1
ATOM 3282 O O . GLY A 1 404 ? -28.422 53.156 13.211 1 89.38 404 GLY A O 1
ATOM 3283 N N . VAL A 1 405 ? -29.062 51.094 12.375 1 91 405 VAL A N 1
ATOM 3284 C CA . VAL A 1 405 ? -28.297 50.344 13.367 1 91 405 VAL A CA 1
ATOM 3285 C C . VAL A 1 405 ? -26.812 50.688 13.242 1 91 405 VAL A C 1
ATOM 3287 O O . VAL A 1 405 ? -26.297 50.781 12.133 1 91 405 VAL A O 1
ATOM 3290 N N . ARG A 1 406 ? -26.219 50.875 14.328 1 88.94 406 ARG A N 1
ATOM 3291 C CA . ARG A 1 406 ? -24.812 51.281 14.297 1 88.94 406 ARG A CA 1
ATOM 3292 C C . ARG A 1 406 ? -23.938 50.156 13.75 1 88.94 406 ARG A C 1
ATOM 3294 O O . ARG A 1 406 ? -24.094 49 14.133 1 88.94 406 ARG A O 1
ATOM 3301 N N . LEU A 1 407 ? -23.156 50.562 12.781 1 89.19 407 LEU A N 1
ATOM 3302 C CA . LEU A 1 407 ? -22.219 49.625 12.156 1 89.19 407 LEU A CA 1
ATOM 3303 C C . LEU A 1 407 ? -20.781 50.062 12.445 1 89.19 407 LEU A C 1
ATOM 3305 O O . LEU A 1 407 ? -20.453 51.25 12.375 1 89.19 407 LEU A O 1
ATOM 3309 N N . TYR A 1 408 ? -20 49.094 12.828 1 86.38 408 TYR A N 1
ATOM 3310 C CA . TYR A 1 408 ? -18.594 49.344 13.094 1 86.38 408 TYR A CA 1
ATOM 3311 C C . TYR A 1 408 ? -17.703 48.625 12.078 1 86.38 408 TYR A C 1
ATOM 3313 O O . TYR A 1 408 ? -17.703 47.375 12.016 1 86.38 408 TYR A O 1
ATOM 3321 N N . TYR A 1 409 ? -17.094 49.438 11.344 1 84.69 409 TYR A N 1
ATOM 3322 C CA . TYR A 1 409 ? -16.172 48.875 10.359 1 84.69 409 TYR A CA 1
ATOM 3323 C C . TYR A 1 409 ? -15.07 48.094 11.047 1 84.69 409 TYR A C 1
ATOM 3325 O O . TYR A 1 409 ? -14.5 48.531 12.039 1 84.69 409 TYR A O 1
ATOM 3333 N N . GLN A 1 410 ? -14.953 46.875 10.461 1 79.88 410 GLN A N 1
ATOM 3334 C CA . GLN A 1 410 ? -13.883 46 10.969 1 79.88 410 GLN A CA 1
ATOM 3335 C C . GLN A 1 410 ? -12.703 45.969 10 1 79.88 410 GLN A C 1
ATOM 3337 O O . GLN A 1 410 ? -12.812 45.469 8.891 1 79.88 410 GLN A O 1
ATOM 3342 N N . GLU A 1 411 ? -11.633 46.562 10.383 1 70.06 411 GLU A N 1
ATOM 3343 C CA . GLU A 1 411 ? -10.461 46.594 9.508 1 70.06 411 GLU A CA 1
ATOM 3344 C C . GLU A 1 411 ? -9.922 45.219 9.227 1 70.06 411 GLU A C 1
ATOM 3346 O O . GLU A 1 411 ? -9.461 44.938 8.117 1 70.06 411 GLU A O 1
ATOM 3351 N N . ILE A 1 412 ? -10.07 44.531 10.164 1 68.81 412 ILE A N 1
ATOM 3352 C CA . ILE A 1 412 ? -9.633 43.125 10.039 1 68.81 412 ILE A CA 1
ATOM 3353 C C . ILE A 1 412 ? -10.844 42.188 10.086 1 68.81 412 ILE A C 1
ATOM 3355 O O . ILE A 1 412 ? -11.766 42.406 10.867 1 68.81 412 ILE A O 1
ATOM 3359 N N . ALA A 1 413 ? -10.891 41.312 9.133 1 71 413 ALA A N 1
ATOM 3360 C CA . ALA A 1 413 ? -12 40.375 9.117 1 71 413 ALA A CA 1
ATOM 3361 C C . ALA A 1 413 ? -12.195 39.719 10.492 1 71 413 ALA A C 1
ATOM 3363 O O . ALA A 1 413 ? -11.242 39.25 11.102 1 71 413 ALA A O 1
ATOM 3364 N N . PRO A 1 414 ? -13.5 39.938 10.852 1 65.81 414 PRO A N 1
ATOM 3365 C CA . PRO A 1 414 ? -13.781 39.406 12.188 1 65.81 414 PRO A CA 1
ATOM 3366 C C . PRO A 1 414 ? -13.547 37.906 12.273 1 65.81 414 PRO A C 1
ATOM 3368 O O . PRO A 1 414 ? -13.547 37.219 11.25 1 65.81 414 PRO A O 1
ATOM 3371 N N . HIS A 1 415 ? -13.445 37.438 13.469 1 57.12 415 HIS A N 1
ATOM 3372 C CA . HIS A 1 415 ? -13.203 36.031 13.773 1 57.12 415 HIS A CA 1
ATOM 3373 C C . HIS A 1 415 ? -14.367 35.156 13.328 1 57.12 415 HIS A C 1
ATOM 3375 O O . HIS A 1 415 ? -15.531 35.5 13.562 1 57.12 415 HIS A O 1
ATOM 3381 N N . GLY A 1 416 ? -14.172 34.094 12.602 1 59.06 416 GLY A N 1
ATOM 3382 C CA . GLY A 1 416 ? -15.219 33.219 12.133 1 59.06 416 GLY A CA 1
ATOM 3383 C C . GLY A 1 416 ? -15.633 33.469 10.695 1 59.06 416 GLY A C 1
ATOM 3384 O O . GLY A 1 416 ? -16.406 32.688 10.125 1 59.06 416 GLY A O 1
ATOM 3385 N N . LEU A 1 417 ? -15.102 34.656 10.281 1 65 417 LEU A N 1
ATOM 3386 C CA . LEU A 1 417 ? -15.461 35 8.906 1 65 417 LEU A CA 1
ATOM 3387 C C . LEU A 1 417 ? -14.227 34.938 8 1 65 417 LEU A C 1
ATOM 3389 O O . LEU A 1 417 ? -13.117 35.25 8.438 1 65 417 LEU A O 1
ATOM 3393 N N . PRO A 1 418 ? -14.406 34.406 6.797 1 61.78 418 PRO A N 1
ATOM 3394 C CA . PRO A 1 418 ? -13.289 34.312 5.852 1 61.78 418 PRO A CA 1
ATOM 3395 C C . PRO A 1 418 ? -12.711 35.656 5.477 1 61.78 418 PRO A C 1
ATOM 3397 O O . PRO A 1 418 ? -13.453 36.625 5.352 1 61.78 418 PRO A O 1
ATOM 3400 N N . ASN A 1 419 ? -11.414 35.812 5.488 1 60.16 419 ASN A N 1
ATOM 3401 C CA . ASN A 1 419 ? -10.766 37.031 5.016 1 60.16 419 ASN A CA 1
ATOM 3402 C C . ASN A 1 419 ? -10.547 37 3.504 1 60.16 419 ASN A C 1
ATOM 3404 O O . ASN A 1 419 ? -9.641 36.312 3.02 1 60.16 419 ASN A O 1
ATOM 3408 N N . ARG A 1 420 ? -11.375 37.469 2.875 1 61.06 420 ARG A N 1
ATOM 3409 C CA . ARG A 1 420 ? -11.297 37.562 1.42 1 61.06 420 ARG A CA 1
ATOM 3410 C C . ARG A 1 420 ? -10.922 38.969 0.981 1 61.06 420 ARG A C 1
ATOM 3412 O O . ARG A 1 420 ? -11.297 39.969 1.628 1 61.06 420 ARG A O 1
ATOM 3419 N N . MET A 1 421 ? -10.055 39.156 0.005 1 65.81 421 MET A N 1
ATOM 3420 C CA . MET A 1 421 ? -9.555 40.438 -0.469 1 65.81 421 MET A CA 1
ATOM 3421 C C . MET A 1 421 ? -10.695 41.344 -0.905 1 65.81 421 MET A C 1
ATOM 3423 O O . MET A 1 421 ? -10.633 42.562 -0.722 1 65.81 421 MET A O 1
ATOM 3427 N N . ASN A 1 422 ? -11.695 40.875 -1.33 1 74.88 422 ASN A N 1
ATOM 3428 C CA . ASN A 1 422 ? -12.781 41.688 -1.859 1 74.88 422 ASN A CA 1
ATOM 3429 C C . ASN A 1 422 ? -13.953 41.781 -0.883 1 74.88 422 ASN A C 1
ATOM 3431 O O . ASN A 1 422 ? -15.102 41.938 -1.297 1 74.88 422 ASN A O 1
ATOM 3435 N N . THR A 1 423 ? -13.555 41.656 0.404 1 80.06 423 THR A N 1
ATOM 3436 C CA . THR A 1 423 ? -14.633 41.594 1.379 1 80.06 423 THR A CA 1
ATOM 3437 C C . THR A 1 423 ? -14.398 42.594 2.512 1 80.06 423 THR A C 1
ATOM 3439 O O . THR A 1 423 ? -13.258 42.781 2.957 1 80.06 423 THR A O 1
ATOM 3442 N N . ARG A 1 424 ? -15.5 43.438 2.883 1 84 424 ARG A N 1
ATOM 3443 C CA . ARG A 1 424 ? -15.484 44.312 4.043 1 84 424 ARG A CA 1
ATOM 3444 C C . ARG A 1 424 ? -16.438 43.812 5.121 1 84 424 ARG A C 1
ATOM 3446 O O . ARG A 1 424 ? -17.531 43.344 4.816 1 84 424 ARG A O 1
ATOM 3453 N N . TYR A 1 425 ? -16.016 43.969 6.27 1 85.12 425 TYR A N 1
ATOM 3454 C CA . TYR A 1 425 ? -16.797 43.469 7.398 1 85.12 425 TYR A CA 1
ATOM 3455 C C . TYR A 1 425 ? -17.219 44.625 8.312 1 85.12 425 TYR A C 1
ATOM 3457 O O . TYR A 1 425 ? -16.406 45.5 8.617 1 85.12 425 TYR A O 1
ATOM 3465 N N . PHE A 1 426 ? -18.5 44.625 8.703 1 88.69 426 PHE A N 1
ATOM 3466 C CA . PHE A 1 426 ? -19.047 45.594 9.68 1 88.69 426 PHE A CA 1
ATOM 3467 C C . PHE A 1 426 ? -19.703 44.844 10.836 1 88.69 426 PHE A C 1
ATOM 3469 O O . PHE A 1 426 ? -20.531 43.969 10.625 1 88.69 426 PHE A O 1
ATOM 3476 N N . ARG A 1 427 ? -19.281 45.125 11.992 1 88.06 427 ARG A N 1
ATOM 3477 C CA . ARG A 1 427 ? -19.984 44.625 13.156 1 88.06 427 ARG A CA 1
ATOM 3478 C C . ARG A 1 427 ? -21.297 45.375 13.398 1 88.06 427 ARG A C 1
ATOM 3480 O O . ARG A 1 427 ? -21.312 46.594 13.398 1 88.06 427 ARG A O 1
ATOM 3487 N N . VAL A 1 428 ? -22.328 44.594 13.586 1 89 428 VAL A N 1
ATOM 3488 C CA . VAL A 1 428 ? -23.641 45.188 13.836 1 89 428 VAL A CA 1
ATOM 3489 C C . VAL A 1 428 ? -23.891 45.25 15.344 1 89 428 VAL A C 1
ATOM 3491 O O . VAL A 1 428 ? -23.688 44.281 16.062 1 89 428 VAL A O 1
ATOM 3494 N N . GLU A 1 429 ? -24.219 46.438 15.773 1 86.31 429 GLU A N 1
ATOM 3495 C CA . GLU A 1 429 ? -24.609 46.594 17.172 1 86.31 429 GLU A CA 1
ATOM 3496 C C . GLU A 1 429 ? -25.953 45.938 17.438 1 86.31 429 GLU A C 1
ATOM 3498 O O . GLU A 1 429 ? -26.984 46.406 16.969 1 86.31 429 GLU A O 1
ATOM 3503 N N . ASN A 1 430 ? -25.844 44.875 18.094 1 82.19 430 ASN A N 1
ATOM 3504 C CA . ASN A 1 430 ? -27.062 44.125 18.312 1 82.19 430 ASN A CA 1
ATOM 3505 C C . ASN A 1 430 ? -27.75 44.531 19.625 1 82.19 430 ASN A C 1
ATOM 3507 O O . ASN A 1 430 ? -28.219 43.688 20.375 1 82.19 430 ASN A O 1
ATOM 3511 N N . ARG A 1 431 ? -27.641 45.75 19.891 1 81.31 431 ARG A N 1
ATOM 3512 C CA . ARG A 1 431 ? -28.359 46.312 21.031 1 81.31 431 ARG A CA 1
ATOM 3513 C C . ARG A 1 431 ? -29.094 47.594 20.609 1 81.31 431 ARG A C 1
ATOM 3515 O O . ARG A 1 431 ? -28.828 48.156 19.547 1 81.31 431 ARG A O 1
ATOM 3522 N N . GLY A 1 432 ? -30.141 47.969 21.375 1 83.88 432 GLY A N 1
ATOM 3523 C CA . GLY A 1 432 ? -30.875 49.219 21.125 1 83.88 432 GLY A CA 1
ATOM 3524 C C . GLY A 1 432 ? -32.25 49 20.516 1 83.88 432 GLY A C 1
ATOM 3525 O O . GLY A 1 432 ? -32.594 47.875 20.172 1 83.88 432 GLY A O 1
ATOM 3526 N N . ALA A 1 433 ? -32.938 50.062 20.344 1 87.62 433 ALA A N 1
ATOM 3527 C CA . ALA A 1 433 ? -34.312 50.031 19.875 1 87.62 433 ALA A CA 1
ATOM 3528 C C . ALA A 1 433 ? -34.375 49.656 18.406 1 87.62 433 ALA A C 1
ATOM 3530 O O . ALA A 1 433 ? -35.25 48.875 18 1 87.62 433 ALA A O 1
ATOM 3531 N N . LEU A 1 434 ? -33.438 50.094 17.656 1 89.06 434 LEU A N 1
ATOM 3532 C CA . LEU A 1 434 ? -33.469 49.844 16.234 1 89.06 434 LEU A CA 1
ATOM 3533 C C . LEU A 1 434 ? -33.219 48.375 15.938 1 89.06 434 LEU A C 1
ATOM 3535 O O . LEU A 1 434 ? -33.875 47.781 15.062 1 89.06 434 LEU A O 1
ATOM 3539 N N . TRP A 1 435 ? -32.375 47.844 16.641 1 89.06 435 TRP A N 1
ATOM 3540 C CA . TRP A 1 435 ? -32.094 46.406 16.422 1 89.06 435 TRP A CA 1
ATOM 3541 C C . TRP A 1 435 ? -33.281 45.562 16.891 1 89.06 435 TRP A C 1
ATOM 3543 O O . TRP A 1 435 ? -33.625 44.562 16.234 1 89.06 435 TRP A O 1
ATOM 3553 N N . ARG A 1 436 ? -33.781 45.844 17.969 1 88.12 436 ARG A N 1
ATOM 3554 C CA . ARG A 1 436 ? -34.969 45.125 18.438 1 88.12 436 ARG A CA 1
ATOM 3555 C C . ARG A 1 436 ? -36.062 45.094 17.391 1 88.12 436 ARG A C 1
ATOM 3557 O O . ARG A 1 436 ? -36.781 44.125 17.25 1 88.12 436 ARG A O 1
ATOM 3564 N N . GLN A 1 437 ? -36.156 46.188 16.781 1 89 437 GLN A N 1
ATOM 3565 C CA . GLN A 1 437 ? -37.156 46.25 15.719 1 89 437 GLN A CA 1
ATOM 3566 C C . GLN A 1 437 ? -36.844 45.281 14.594 1 89 437 GLN A C 1
ATOM 3568 O O . GLN A 1 437 ? -37.75 44.656 14.016 1 89 437 GLN A O 1
ATOM 3573 N N . VAL A 1 438 ? -35.594 45.094 14.328 1 90.19 438 VAL A N 1
ATOM 3574 C CA . VAL A 1 438 ? -35.156 44.125 13.32 1 90.19 438 VAL A CA 1
ATOM 3575 C C . VAL A 1 438 ? -35.531 42.719 13.781 1 90.19 438 VAL A C 1
ATOM 3577 O O . VAL A 1 438 ? -36.031 41.906 13 1 90.19 438 VAL A O 1
ATOM 3580 N N . GLU A 1 439 ? -35.281 42.438 15 1 86.19 439 GLU A N 1
ATOM 3581 C CA . GLU A 1 439 ? -35.562 41.125 15.555 1 86.19 439 GLU A CA 1
ATOM 3582 C C . GLU A 1 439 ? -37.062 40.844 15.578 1 86.19 439 GLU A C 1
ATOM 3584 O O . GLU A 1 439 ? -37.469 39.719 15.258 1 86.19 439 GLU A O 1
ATOM 3589 N N . ASP A 1 440 ? -37.75 41.844 15.93 1 86.06 440 ASP A N 1
ATOM 3590 C CA . ASP A 1 440 ? -39.188 41.688 16.062 1 86.06 440 ASP A CA 1
ATOM 3591 C C . ASP A 1 440 ? -39.844 41.5 14.688 1 86.06 440 ASP A C 1
ATOM 3593 O O . ASP A 1 440 ? -40.781 40.719 14.539 1 86.06 440 ASP A O 1
ATOM 3597 N N . SER A 1 441 ? -39.375 42.312 13.789 1 86.75 441 SER A N 1
ATOM 3598 C CA . SER A 1 441 ? -39.969 42.281 12.461 1 86.75 441 SER A CA 1
ATOM 3599 C C . SER A 1 441 ? -39.562 41.031 11.688 1 86.75 441 SER A C 1
ATOM 3601 O O . SER A 1 441 ? -40.188 40.688 10.68 1 86.75 441 SER A O 1
ATOM 3603 N N . GLU A 1 442 ? -38.438 40.469 12.07 1 87.75 442 GLU A N 1
ATOM 3604 C CA . GLU A 1 442 ? -37.844 39.281 11.43 1 87.75 442 GLU A CA 1
ATOM 3605 C C . GLU A 1 442 ? -37.469 39.594 9.984 1 87.75 442 GLU A C 1
ATOM 3607 O O . GLU A 1 442 ? -37.438 38.688 9.148 1 87.75 442 GLU A O 1
ATOM 3612 N N . ARG A 1 443 ? -37.375 40.781 9.656 1 90.12 443 ARG A N 1
ATOM 3613 C CA . ARG A 1 443 ? -36.906 41.219 8.352 1 90.12 443 ARG A CA 1
ATOM 3614 C C . ARG A 1 443 ? -35.875 42.344 8.492 1 90.12 443 ARG A C 1
ATOM 3616 O O . ARG A 1 443 ? -36.031 43.25 9.305 1 90.12 443 ARG A O 1
ATOM 3623 N N . VAL A 1 444 ? -34.812 42.188 7.758 1 92.38 444 VAL A N 1
ATOM 3624 C CA . VAL A 1 444 ? -33.75 43.156 7.797 1 92.38 444 VAL A CA 1
ATOM 3625 C C . VAL A 1 444 ? -33.5 43.719 6.402 1 92.38 444 VAL A C 1
ATOM 3627 O O . VAL A 1 444 ? -33.688 43.031 5.398 1 92.38 444 VAL A O 1
ATOM 3630 N N . ALA A 1 445 ? -33.281 45.031 6.402 1 93.44 445 ALA A N 1
ATOM 3631 C CA . ALA A 1 445 ? -32.938 45.688 5.145 1 93.44 445 ALA A CA 1
ATOM 3632 C C . ALA A 1 445 ? -31.672 46.531 5.285 1 93.44 445 ALA A C 1
ATOM 3634 O O . ALA A 1 445 ? -31.391 47.062 6.359 1 93.44 445 ALA A O 1
ATOM 3635 N N . VAL A 1 446 ? -30.938 46.562 4.234 1 92.88 446 VAL A N 1
ATOM 3636 C CA . VAL A 1 446 ? -29.719 47.375 4.145 1 92.88 446 VAL A CA 1
ATOM 3637 C C . VAL A 1 446 ? -29.781 48.25 2.91 1 92.88 446 VAL A C 1
ATOM 3639 O O . VAL A 1 446 ? -30.172 47.812 1.828 1 92.88 446 VAL A O 1
ATOM 3642 N N . HIS A 1 447 ? -29.469 49.531 3.164 1 91.88 447 HIS A N 1
ATOM 3643 C CA . HIS A 1 447 ? -29.438 50.5 2.07 1 91.88 447 HIS A CA 1
ATOM 3644 C C . HIS A 1 447 ? -28.031 51.094 1.906 1 91.88 447 HIS A C 1
ATOM 3646 O O . HIS A 1 447 ? -27.438 51.531 2.879 1 91.88 447 HIS A O 1
ATOM 3652 N N . TRP A 1 448 ? -27.594 51.031 0.723 1 89.06 448 TRP A N 1
ATOM 3653 C CA . TRP A 1 448 ? -26.344 51.656 0.306 1 89.06 448 TRP A CA 1
ATOM 3654 C C . TRP A 1 448 ? -26.516 52.312 -1.054 1 89.06 448 TRP A C 1
ATOM 3656 O O . TRP A 1 448 ? -26.531 51.656 -2.086 1 89.06 448 TRP A O 1
ATOM 3666 N N . ALA A 1 449 ? -26.594 53.625 -0.979 1 83.62 449 ALA A N 1
ATOM 3667 C CA . ALA A 1 449 ? -26.906 54.406 -2.18 1 83.62 449 ALA A CA 1
ATOM 3668 C C . ALA A 1 449 ? -25.828 54.219 -3.246 1 83.62 449 ALA A C 1
ATOM 3670 O O . ALA A 1 449 ? -26.141 54.125 -4.434 1 83.62 449 ALA A O 1
ATOM 3671 N N . ASP A 1 450 ? -24.578 54.125 -2.848 1 82.25 450 ASP A N 1
ATOM 3672 C CA . ASP A 1 450 ? -23.469 54.062 -3.801 1 82.25 450 ASP A CA 1
ATOM 3673 C C . ASP A 1 450 ? -22.953 52.625 -3.914 1 82.25 450 ASP A C 1
ATOM 3675 O O . ASP A 1 450 ? -21.75 52.406 -4.125 1 82.25 450 ASP A O 1
ATOM 3679 N N . ALA A 1 451 ? -23.812 51.719 -3.73 1 86.56 451 ALA A N 1
ATOM 3680 C CA . ALA A 1 451 ? -23.391 50.312 -3.758 1 86.56 451 ALA A CA 1
ATOM 3681 C C . ALA A 1 451 ? -23 49.875 -5.172 1 86.56 451 ALA A C 1
ATOM 3683 O O . ALA A 1 451 ? -23.656 50.25 -6.141 1 86.56 451 ALA A O 1
ATOM 3684 N N . PRO A 1 452 ? -21.953 49.156 -5.324 1 85.06 452 PRO A N 1
ATOM 3685 C CA . PRO A 1 452 ? -21.609 48.594 -6.633 1 85.06 452 PRO A CA 1
ATOM 3686 C C . PRO A 1 452 ? -22.641 47.594 -7.137 1 85.06 452 PRO A C 1
ATOM 3688 O O . PRO A 1 452 ? -23.344 46.969 -6.34 1 85.06 452 PRO A O 1
ATOM 3691 N N . ASP A 1 453 ? -22.625 47.5 -8.422 1 83.31 453 ASP A N 1
ATOM 3692 C CA . ASP A 1 453 ? -23.625 46.625 -9.055 1 83.31 453 ASP A CA 1
ATOM 3693 C C . ASP A 1 453 ? -23.391 45.156 -8.703 1 83.31 453 ASP A C 1
ATOM 3695 O O . ASP A 1 453 ? -24.344 44.375 -8.633 1 83.31 453 ASP A O 1
ATOM 3699 N N . ASP A 1 454 ? -22.219 44.844 -8.453 1 82.75 454 ASP A N 1
ATOM 3700 C CA . ASP A 1 454 ? -21.891 43.469 -8.195 1 82.75 454 ASP A CA 1
ATOM 3701 C C . ASP A 1 454 ? -21.828 43.156 -6.699 1 82.75 454 ASP A C 1
ATOM 3703 O O . ASP A 1 454 ? -21.297 42.125 -6.277 1 82.75 454 ASP A O 1
ATOM 3707 N N . LEU A 1 455 ? -22.422 43.969 -5.926 1 87.12 455 LEU A N 1
ATOM 3708 C CA . LEU A 1 455 ? -22.297 43.844 -4.477 1 87.12 455 LEU A CA 1
ATOM 3709 C C . LEU A 1 455 ? -23.062 42.625 -3.977 1 87.12 455 LEU A C 1
ATOM 3711 O O . LEU A 1 455 ? -24.234 42.406 -4.336 1 87.12 455 LEU A O 1
ATOM 3715 N N . GLN A 1 456 ? -22.344 41.812 -3.211 1 86.75 456 GLN A N 1
ATOM 3716 C CA . GLN A 1 456 ? -22.953 40.719 -2.434 1 86.75 456 GLN A CA 1
ATOM 3717 C C . GLN A 1 456 ? -22.906 41.031 -0.94 1 86.75 456 GLN A C 1
ATOM 3719 O O . GLN A 1 456 ? -21.844 41.281 -0.383 1 86.75 456 GLN A O 1
ATOM 3724 N N . ILE A 1 457 ? -24.125 41.125 -0.328 1 88.12 457 ILE A N 1
ATOM 3725 C CA . ILE A 1 457 ? -24.25 41.438 1.087 1 88.12 457 ILE A CA 1
ATOM 3726 C C . ILE A 1 457 ? -24.781 40.25 1.861 1 88.12 457 ILE A C 1
ATOM 3728 O O . ILE A 1 457 ? -25.688 39.562 1.385 1 88.12 457 ILE A O 1
ATOM 3732 N N . GLU A 1 458 ? -24.141 39.969 3.018 1 88.62 458 GLU A N 1
ATOM 3733 C CA . GLU A 1 458 ? -24.609 38.906 3.902 1 88.62 458 GLU A CA 1
ATOM 3734 C C . GLU A 1 458 ? -24.469 39.312 5.367 1 88.62 458 GLU A C 1
ATOM 3736 O O . GLU A 1 458 ? -23.594 40.125 5.719 1 88.62 458 GLU A O 1
ATOM 3741 N N . ILE A 1 459 ? -25.422 38.875 6.113 1 87.31 459 ILE A N 1
ATOM 3742 C CA . ILE A 1 459 ? -25.297 38.969 7.562 1 87.31 459 ILE A CA 1
ATOM 3743 C C . ILE A 1 459 ? -24.844 37.625 8.133 1 87.31 459 ILE A C 1
ATOM 3745 O O . ILE A 1 459 ? -25.422 36.594 7.812 1 87.31 459 ILE A O 1
ATOM 3749 N N . VAL A 1 460 ? -23.828 37.719 8.844 1 82.19 460 VAL A N 1
ATOM 3750 C CA . VAL A 1 460 ? -23.266 36.531 9.445 1 82.19 460 VAL A CA 1
ATOM 3751 C C . VAL A 1 460 ? -23.375 36.625 10.961 1 82.19 460 VAL A C 1
ATOM 3753 O O . VAL A 1 460 ? -22.984 37.594 11.57 1 82.19 460 VAL A O 1
ATOM 3756 N N . ILE A 1 461 ? -24.078 35.688 11.492 1 77.94 461 ILE A N 1
ATOM 3757 C CA . ILE A 1 461 ? -24.203 35.625 12.938 1 77.94 461 ILE A CA 1
ATOM 3758 C C . ILE A 1 461 ? -23.188 34.625 13.484 1 77.94 461 ILE A C 1
ATOM 3760 O O . ILE A 1 461 ? -23.203 33.438 13.117 1 77.94 461 ILE A O 1
ATOM 3764 N N . VAL A 1 462 ? -22.328 35.188 14.102 1 70.19 462 VAL A N 1
ATOM 3765 C CA . VAL A 1 462 ? -21.281 34.375 14.688 1 70.19 462 VAL A CA 1
ATOM 3766 C C . VAL A 1 462 ? -21.578 34.125 16.172 1 70.19 462 VAL A C 1
ATOM 3768 O O . VAL A 1 462 ? -21.891 35.062 16.906 1 70.19 462 VAL A O 1
ATOM 3771 N N . ARG A 1 463 ? -21.828 32.969 16.516 1 59.47 463 ARG A N 1
ATOM 3772 C CA . ARG A 1 463 ? -22.109 32.656 17.922 1 59.47 463 ARG A CA 1
ATOM 3773 C C . ARG A 1 463 ? -20.812 32.688 18.734 1 59.47 463 ARG A C 1
ATOM 3775 O O . ARG A 1 463 ? -19.812 32.094 18.328 1 59.47 463 ARG A O 1
ATOM 3782 N N . VAL A 1 464 ? -20.688 33.688 19.391 1 51.47 464 VAL A N 1
ATOM 3783 C CA . VAL A 1 464 ? -19.531 33.781 20.281 1 51.47 464 VAL A CA 1
ATOM 3784 C C . VAL A 1 464 ? -19.719 32.844 21.469 1 51.47 464 VAL A C 1
ATOM 3786 O O . VAL A 1 464 ? -20.719 32.906 22.172 1 51.47 464 VAL A O 1
ATOM 3789 N N . SER A 1 465 ? -19.406 31.562 21.312 1 45.16 465 SER A N 1
ATOM 3790 C CA . SER A 1 465 ? -19.469 30.812 22.547 1 45.16 465 SER A CA 1
ATOM 3791 C C . SER A 1 465 ? -18.562 31.422 23.625 1 45.16 465 SER A C 1
ATOM 3793 O O . SER A 1 465 ? -17.5 31.953 23.312 1 45.16 465 SER A O 1
ATOM 3795 N N . MET B 1 1 ? -1.727 -24.391 -25.922 1 55.34 1 MET B N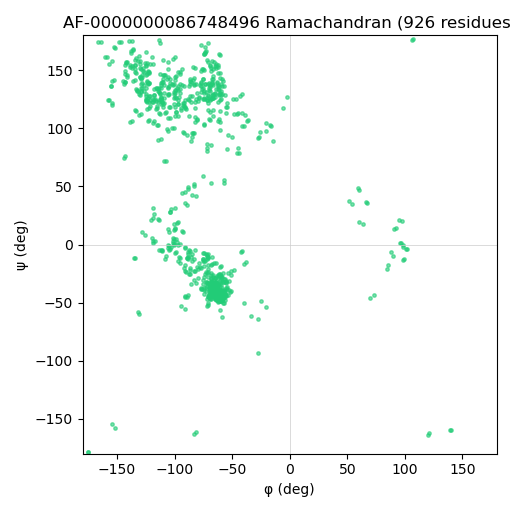 1
ATOM 3796 C CA . MET B 1 1 ? -0.659 -23.734 -25.156 1 55.34 1 MET B CA 1
ATOM 3797 C C . MET B 1 1 ? -0.828 -24 -23.656 1 55.34 1 MET B C 1
ATOM 3799 O O . MET B 1 1 ? -1.952 -24.094 -23.172 1 55.34 1 MET B O 1
ATOM 3803 N N . PHE B 1 2 ? 0.332 -24.391 -22.969 1 65.44 2 PHE B N 1
ATOM 3804 C CA . PHE B 1 2 ? 0.406 -24.719 -21.547 1 65.44 2 PHE B CA 1
ATOM 3805 C C . PHE B 1 2 ? -0.156 -23.578 -20.703 1 65.44 2 PHE B C 1
ATOM 3807 O O . PHE B 1 2 ? 0.122 -22.406 -20.969 1 65.44 2 PHE B O 1
ATOM 3814 N N . GLU B 1 3 ? -1.228 -23.938 -19.875 1 78.56 3 GLU B N 1
ATOM 3815 C CA . GLU B 1 3 ? -1.716 -22.953 -18.906 1 78.56 3 GLU B CA 1
ATOM 3816 C C . GLU B 1 3 ? -1.275 -23.328 -17.484 1 78.56 3 GLU B C 1
ATOM 3818 O O . GLU B 1 3 ? -0.766 -24.422 -17.266 1 78.56 3 GLU B O 1
ATOM 3823 N N . HIS B 1 4 ? -1.098 -22.453 -16.625 1 86.88 4 HIS B N 1
ATOM 3824 C CA . HIS B 1 4 ? -0.658 -22.672 -15.242 1 86.88 4 HIS B CA 1
ATOM 3825 C C . HIS B 1 4 ? -1.791 -23.234 -14.383 1 86.88 4 HIS B C 1
ATOM 3827 O O . HIS B 1 4 ? -2.129 -22.656 -13.352 1 86.88 4 HIS B O 1
ATOM 3833 N N . LYS B 1 5 ? -2.26 -24.469 -14.922 1 87.81 5 LYS B N 1
ATOM 3834 C CA . LYS B 1 5 ? -3.367 -25.141 -14.25 1 87.81 5 LYS B CA 1
ATOM 3835 C C . LYS B 1 5 ? -2.896 -26.422 -13.562 1 87.81 5 LYS B C 1
ATOM 3837 O O . LYS B 1 5 ? -1.849 -26.969 -13.906 1 87.81 5 LYS B O 1
ATOM 3842 N N . PRO B 1 6 ? -3.725 -26.828 -12.578 1 88.88 6 PRO B N 1
ATOM 3843 C CA . PRO B 1 6 ? -3.369 -28.094 -11.945 1 88.88 6 PRO B CA 1
ATOM 3844 C C . PRO B 1 6 ? -3.412 -29.266 -12.93 1 88.88 6 PRO B C 1
ATOM 3846 O O . PRO B 1 6 ? -4.148 -29.219 -13.914 1 88.88 6 PRO B O 1
ATOM 3849 N N . MET B 1 7 ? -2.621 -30.328 -12.641 1 89.06 7 MET B N 1
ATOM 3850 C CA . MET B 1 7 ? -2.514 -31.5 -13.5 1 89.06 7 MET B CA 1
ATOM 3851 C C . MET B 1 7 ? -3.648 -32.5 -13.227 1 89.06 7 MET B C 1
ATOM 3853 O O . MET B 1 7 ? -4.031 -32.688 -12.07 1 89.06 7 MET B O 1
ATOM 3857 N N . TYR B 1 8 ? -4.133 -33.094 -14.305 1 91.38 8 TYR B N 1
ATOM 3858 C CA . TYR B 1 8 ? -5.098 -34.188 -14.172 1 91.38 8 TYR B CA 1
ATOM 3859 C C . TYR B 1 8 ? -4.395 -35.531 -14.148 1 91.38 8 TYR B C 1
ATOM 3861 O O . TYR B 1 8 ? -4.082 -36.094 -15.195 1 91.38 8 TYR B O 1
ATOM 3869 N N . TRP B 1 9 ? -4.156 -36.062 -12.922 1 91.62 9 TRP B N 1
ATOM 3870 C CA . TRP B 1 9 ? -3.572 -37.375 -12.734 1 91.62 9 TRP B CA 1
ATOM 3871 C C . TRP B 1 9 ? -4.652 -38.469 -12.727 1 91.62 9 TRP B C 1
ATOM 3873 O O . TRP B 1 9 ? -5.496 -38.5 -11.828 1 91.62 9 TRP B O 1
ATOM 3883 N N . TYR B 1 10 ? -4.727 -39.281 -13.664 1 89.94 10 TYR B N 1
ATOM 3884 C CA . TYR B 1 10 ? -5.777 -40.312 -13.75 1 89.94 10 TYR B CA 1
ATOM 3885 C C . TYR B 1 10 ? -5.188 -41.688 -14.039 1 89.94 10 TYR B C 1
ATOM 3887 O O . TYR B 1 10 ? -4.023 -41.781 -14.43 1 89.94 10 TYR B O 1
ATOM 3895 N N . SER B 1 11 ? -5.98 -42.688 -13.781 1 90.56 11 SER B N 1
ATOM 3896 C CA . SER B 1 11 ? -5.555 -44.062 -14.023 1 90.56 11 SER B CA 1
ATOM 3897 C C . SER B 1 11 ? -5.34 -44.312 -15.508 1 90.56 11 SER B C 1
ATOM 3899 O O . SER B 1 11 ? -6.176 -43.938 -16.344 1 90.56 11 SER B O 1
ATOM 3901 N N . GLY B 1 12 ? -4.195 -44.875 -15.82 1 88.06 12 GLY B N 1
ATOM 3902 C CA . GLY B 1 12 ? -3.881 -45.188 -17.203 1 88.06 12 GLY B CA 1
ATOM 3903 C C . GLY B 1 12 ? -3.004 -44.125 -17.859 1 88.06 12 GLY B C 1
ATOM 3904 O O . GLY B 1 12 ? -2.604 -44.281 -19.016 1 88.06 12 GLY B O 1
ATOM 3905 N N . LEU B 1 13 ? -2.686 -43.156 -17.141 1 87.56 13 LEU B N 1
ATOM 3906 C CA . LEU B 1 13 ? -1.843 -42.094 -17.656 1 87.56 13 LEU B CA 1
ATOM 3907 C C . LEU B 1 13 ? -0.429 -42.594 -17.938 1 87.56 13 LEU B C 1
ATOM 3909 O O . LEU B 1 13 ? 0.189 -43.219 -17.078 1 87.56 13 LEU B O 1
ATOM 3913 N N . TYR B 1 14 ? 0.023 -42.375 -19.156 1 89.62 14 TYR B N 1
ATOM 3914 C CA . TYR B 1 14 ? 1.425 -42.625 -19.484 1 89.62 14 TYR B CA 1
ATOM 3915 C C . TYR B 1 14 ? 2.295 -41.438 -19.062 1 89.62 14 TYR B C 1
ATOM 3917 O O . TYR B 1 14 ? 2.248 -40.375 -19.703 1 89.62 14 TYR B O 1
ATOM 3925 N N . LEU B 1 15 ? 3.023 -41.719 -18.078 1 90.81 15 LEU B N 1
ATOM 3926 C CA . LEU B 1 15 ? 3.791 -40.625 -17.484 1 90.81 15 LEU B CA 1
ATOM 3927 C C . LEU B 1 15 ? 4.926 -40.219 -18.406 1 90.81 15 LEU B C 1
ATOM 3929 O O . LEU B 1 15 ? 5.695 -41.031 -18.875 1 90.81 15 LEU B O 1
ATOM 3933 N N . GLN B 1 16 ? 4.922 -38.938 -18.734 1 91.81 16 GLN B N 1
ATOM 3934 C CA . GLN B 1 16 ? 5.969 -38.281 -19.516 1 91.81 16 GLN B CA 1
ATOM 3935 C C . GLN B 1 16 ? 6.598 -37.125 -18.75 1 91.81 16 GLN B C 1
ATOM 3937 O O . GLN B 1 16 ? 5.996 -36.594 -17.812 1 91.81 16 GLN B O 1
ATOM 3942 N N . PRO B 1 17 ? 7.852 -36.781 -19.109 1 92.38 17 PRO B N 1
ATOM 3943 C CA . PRO B 1 17 ? 8.508 -35.656 -18.422 1 92.38 17 PRO B CA 1
ATOM 3944 C C . PRO B 1 17 ? 7.664 -34.406 -18.438 1 92.38 17 PRO B C 1
ATOM 3946 O O . PRO B 1 17 ? 7.707 -33.625 -17.484 1 92.38 17 PRO B O 1
ATOM 3949 N N . GLN B 1 18 ? 6.906 -34.219 -19.438 1 91.75 18 GLN B N 1
ATOM 3950 C CA . GLN B 1 18 ? 6.109 -33 -19.594 1 91.75 18 GLN B CA 1
ATOM 3951 C C . GLN B 1 18 ? 5.078 -32.875 -18.484 1 91.75 18 GLN B C 1
ATOM 3953 O O . GLN B 1 18 ? 4.699 -31.766 -18.109 1 91.75 18 GLN B O 1
ATOM 3958 N N . HIS B 1 19 ? 4.582 -33.969 -17.953 1 92.25 19 HIS B N 1
ATOM 3959 C CA . HIS B 1 19 ? 3.658 -33.906 -16.812 1 92.25 19 HIS B CA 1
ATOM 3960 C C . HIS B 1 19 ? 4.312 -33.281 -15.594 1 92.25 19 HIS B C 1
ATOM 3962 O O . HIS B 1 19 ? 3.711 -32.438 -14.922 1 92.25 19 HIS B O 1
ATOM 3968 N N . PHE B 1 20 ? 5.531 -33.625 -15.422 1 93.19 20 PHE B N 1
ATOM 3969 C CA . PHE B 1 20 ? 6.27 -33.094 -14.281 1 93.19 20 PHE B CA 1
ATOM 3970 C C . PHE B 1 20 ? 6.691 -31.656 -14.531 1 93.19 20 PHE B C 1
ATOM 3972 O O . PHE B 1 20 ? 6.707 -30.844 -13.609 1 93.19 20 PHE B O 1
ATOM 3979 N N . GLN B 1 21 ? 7.059 -31.406 -15.773 1 93.25 21 GLN B N 1
ATOM 3980 C CA . GLN B 1 21 ? 7.406 -30.031 -16.125 1 93.25 21 GLN B CA 1
ATOM 3981 C C . GLN B 1 21 ? 6.227 -29.094 -15.914 1 93.25 21 GLN B C 1
ATOM 3983 O O . GLN B 1 21 ? 6.379 -28.031 -15.305 1 93.25 21 GLN B O 1
ATOM 3988 N N . ALA B 1 22 ? 5.066 -29.453 -16.375 1 92.19 22 ALA B N 1
ATOM 3989 C CA . ALA B 1 22 ? 3.854 -28.656 -16.203 1 92.19 22 ALA B CA 1
ATOM 3990 C C . ALA B 1 22 ? 3.523 -28.469 -14.734 1 92.19 22 ALA B C 1
ATOM 3992 O O . ALA B 1 22 ? 3.123 -27.375 -14.312 1 92.19 22 ALA B O 1
ATOM 3993 N N . HIS B 1 23 ? 3.707 -29.516 -14 1 92.75 23 HIS B N 1
ATOM 3994 C CA . HIS B 1 23 ? 3.469 -29.469 -12.562 1 92.75 23 HIS B CA 1
ATOM 3995 C C . HIS B 1 23 ? 4.391 -28.453 -11.883 1 92.75 23 HIS B C 1
ATOM 3997 O O . HIS B 1 23 ? 3.943 -27.656 -11.062 1 92.75 23 HIS B O 1
ATOM 4003 N N . GLU B 1 24 ? 5.602 -28.5 -12.188 1 92.75 24 GLU B N 1
ATOM 4004 C CA . GLU B 1 24 ? 6.578 -27.578 -11.617 1 92.75 24 GLU B CA 1
ATOM 4005 C C . GLU B 1 24 ? 6.27 -26.125 -12.008 1 92.75 24 GLU B C 1
ATOM 4007 O O . GLU B 1 24 ? 6.328 -25.234 -11.164 1 92.75 24 GLU B O 1
ATOM 4012 N N . LEU B 1 25 ? 5.973 -25.953 -13.234 1 92.88 25 LEU B N 1
ATOM 4013 C CA . LEU B 1 25 ? 5.711 -24.625 -13.75 1 92.88 25 LEU B CA 1
ATOM 4014 C C . LEU B 1 25 ? 4.457 -24.031 -13.125 1 92.88 25 LEU B C 1
ATOM 4016 O O . LEU B 1 25 ? 4.418 -22.828 -12.805 1 92.88 25 LEU B O 1
ATOM 4020 N N . GLN B 1 26 ? 3.432 -24.812 -13.016 1 93.12 26 GLN B N 1
ATOM 4021 C CA . GLN B 1 26 ? 2.209 -24.312 -12.391 1 93.12 26 GLN B CA 1
ATOM 4022 C C . GLN B 1 26 ? 2.445 -23.938 -10.93 1 93.12 26 GLN B C 1
ATOM 4024 O O . GLN B 1 26 ? 1.939 -22.922 -10.461 1 93.12 26 GLN B O 1
ATOM 4029 N N . HIS B 1 27 ? 3.213 -24.719 -10.234 1 93.31 27 HIS B N 1
ATOM 4030 C CA . HIS B 1 27 ? 3.506 -24.422 -8.836 1 93.31 27 HIS B CA 1
ATOM 4031 C C . HIS B 1 27 ? 4.289 -23.109 -8.703 1 93.31 27 HIS B C 1
ATOM 4033 O O . HIS B 1 27 ? 4 -22.297 -7.824 1 93.31 27 HIS B O 1
ATOM 4039 N N . GLU B 1 28 ? 5.227 -23 -9.523 1 93.31 28 GLU B N 1
ATOM 4040 C CA . GLU B 1 28 ? 6.008 -21.766 -9.508 1 93.31 28 GLU B CA 1
ATOM 4041 C C . GLU B 1 28 ? 5.129 -20.547 -9.773 1 93.31 28 GLU B C 1
ATOM 4043 O O . GLU B 1 28 ? 5.254 -19.531 -9.102 1 93.31 28 GLU B O 1
ATOM 4048 N N . TYR B 1 29 ? 4.293 -20.688 -10.758 1 94 29 TYR B N 1
ATOM 4049 C CA . TYR B 1 29 ? 3.404 -19.594 -11.141 1 94 29 TYR B CA 1
ATOM 4050 C C . TYR B 1 29 ? 2.523 -19.172 -9.969 1 94 29 TYR B C 1
ATOM 4052 O O . TYR B 1 29 ? 2.459 -17.984 -9.633 1 94 29 TYR B O 1
ATOM 4060 N N . TRP B 1 30 ? 1.911 -20.062 -9.375 1 94.56 30 TRP B N 1
ATOM 4061 C CA . TRP B 1 30 ? 0.938 -19.734 -8.336 1 94.56 30 TRP B CA 1
ATOM 4062 C C . TRP B 1 30 ? 1.638 -19.312 -7.051 1 94.56 30 TRP B C 1
ATOM 4064 O O . TRP B 1 30 ? 1.128 -18.453 -6.312 1 94.56 30 TRP B O 1
ATOM 4074 N N . GLN B 1 31 ? 2.771 -19.906 -6.781 1 94.5 31 GLN B N 1
ATOM 4075 C CA . GLN B 1 31 ? 3.555 -19.391 -5.664 1 94.5 31 GLN B CA 1
ATOM 4076 C C . GLN B 1 31 ? 3.846 -17.891 -5.836 1 94.5 31 GLN B C 1
ATOM 4078 O O . GLN B 1 31 ? 3.748 -17.125 -4.879 1 94.5 31 GLN B O 1
ATOM 4083 N N . GLY B 1 32 ? 4.207 -17.578 -7.008 1 95.06 32 GLY B N 1
ATOM 4084 C CA . GLY B 1 32 ? 4.445 -16.172 -7.312 1 95.06 32 GLY B CA 1
ATOM 4085 C C . GLY B 1 32 ? 3.213 -15.305 -7.137 1 95.06 32 GLY B C 1
ATOM 4086 O O . GLY B 1 32 ? 3.293 -14.211 -6.578 1 95.06 32 GLY B O 1
ATOM 4087 N N . ARG B 1 33 ? 2.113 -15.773 -7.586 1 94 33 ARG B N 1
ATOM 4088 C CA . ARG B 1 33 ? 0.865 -15.023 -7.484 1 94 33 ARG B CA 1
ATOM 4089 C C . ARG B 1 33 ? 0.483 -14.789 -6.027 1 94 33 ARG B C 1
ATOM 4091 O O . ARG B 1 33 ? 0.072 -13.688 -5.656 1 94 33 ARG B O 1
ATOM 4098 N N . TYR B 1 34 ? 0.601 -15.828 -5.219 1 94.81 34 TYR B N 1
ATOM 4099 C CA . TYR B 1 34 ? 0.305 -15.688 -3.797 1 94.81 34 TYR B CA 1
ATOM 4100 C C . TYR B 1 34 ? 1.248 -14.695 -3.137 1 94.81 34 TYR B C 1
ATOM 4102 O O . TYR B 1 34 ? 0.826 -13.891 -2.303 1 94.81 34 TYR B O 1
ATOM 4110 N N . GLN B 1 35 ? 2.52 -14.742 -3.541 1 93.56 35 GLN B N 1
ATOM 4111 C CA . GLN B 1 35 ? 3.514 -13.812 -3.008 1 93.56 35 GLN B CA 1
ATOM 4112 C C . GLN B 1 35 ? 3.135 -12.367 -3.311 1 93.56 35 GLN B C 1
ATOM 4114 O O . GLN B 1 35 ? 3.236 -11.5 -2.441 1 93.56 35 GLN B O 1
ATOM 4119 N N . LEU B 1 36 ? 2.621 -12.125 -4.41 1 93.56 36 LEU B N 1
ATOM 4120 C CA . LEU B 1 36 ? 2.293 -10.773 -4.848 1 93.56 36 LEU B CA 1
ATOM 4121 C C . LEU B 1 36 ? 1.053 -10.258 -4.125 1 93.56 36 LEU B C 1
ATOM 4123 O O . LEU B 1 36 ? 0.816 -9.047 -4.078 1 93.56 36 LEU B O 1
ATOM 4127 N N . LEU B 1 37 ? 0.253 -11.18 -3.529 1 92.12 37 LEU B N 1
ATOM 4128 C CA . LEU B 1 37 ? -0.968 -10.797 -2.832 1 92.12 37 LEU B CA 1
ATOM 4129 C C . LEU B 1 37 ? -0.666 -10.391 -1.394 1 92.12 37 LEU B C 1
ATOM 4131 O O . LEU B 1 37 ? -1.517 -9.805 -0.718 1 92.12 37 LEU B O 1
ATOM 4135 N N . THR B 1 38 ? 0.51 -10.57 -0.905 1 91.56 38 THR B N 1
ATOM 4136 C CA . THR B 1 38 ? 0.819 -10.398 0.509 1 91.56 38 THR B CA 1
ATOM 4137 C C . THR B 1 38 ? 0.819 -8.922 0.885 1 91.56 38 THR B C 1
ATOM 4139 O O . THR B 1 38 ? 0.345 -8.547 1.961 1 91.56 38 THR B O 1
ATOM 4142 N N . GLN B 1 39 ? 1.354 -8.148 -0.006 1 92.75 39 GLN B N 1
ATOM 4143 C CA . GLN B 1 39 ? 1.412 -6.707 0.231 1 92.75 39 GLN B CA 1
ATOM 4144 C C . GLN B 1 39 ? 1.581 -5.941 -1.077 1 92.75 39 GLN B C 1
ATOM 4146 O O . GLN B 1 39 ? 1.995 -6.512 -2.088 1 92.75 39 GLN B O 1
ATOM 4151 N N . PRO B 1 40 ? 1.253 -4.645 -0.965 1 94.88 40 PRO B N 1
ATOM 4152 C CA . PRO B 1 40 ? 1.509 -3.848 -2.168 1 94.88 40 PRO B CA 1
ATOM 4153 C C . PRO B 1 40 ? 2.99 -3.793 -2.535 1 94.88 40 PRO B C 1
ATOM 4155 O O . PRO B 1 40 ? 3.848 -3.746 -1.649 1 94.88 40 PRO B O 1
ATOM 4158 N N . TYR B 1 41 ? 3.307 -3.873 -3.799 1 96.31 41 TYR B N 1
ATOM 4159 C CA . TYR B 1 41 ? 4.672 -3.781 -4.309 1 96.31 41 TYR B CA 1
ATOM 4160 C C . TYR B 1 41 ? 5.547 -4.879 -3.721 1 96.31 41 TYR B C 1
ATOM 4162 O O . TYR B 1 41 ? 6.672 -4.617 -3.281 1 96.31 41 TYR B O 1
ATOM 4170 N N . ALA B 1 42 ? 5.074 -6.078 -3.758 1 96.31 42 ALA B N 1
ATOM 4171 C CA . ALA B 1 42 ? 5.762 -7.215 -3.158 1 96.31 42 ALA B CA 1
ATOM 4172 C C . ALA B 1 42 ? 6.801 -7.793 -4.113 1 96.31 42 ALA B C 1
ATOM 4174 O O . ALA B 1 42 ? 6.883 -9.016 -4.289 1 96.31 42 ALA B O 1
ATOM 4175 N N . PHE B 1 43 ? 7.547 -6.891 -4.785 1 97.75 43 PHE B N 1
ATOM 4176 C CA . PHE B 1 43 ? 8.648 -7.316 -5.645 1 97.75 43 PHE B CA 1
ATOM 4177 C C . PHE B 1 43 ? 9.82 -6.352 -5.539 1 97.75 43 PHE B C 1
ATOM 4179 O O . PHE B 1 43 ? 9.664 -5.219 -5.078 1 97.75 43 PHE B O 1
ATOM 4186 N N . GLY B 1 44 ? 11 -6.871 -5.859 1 98 44 GLY B N 1
ATOM 4187 C CA . GLY B 1 44 ? 12.195 -6.047 -5.805 1 98 44 GLY B CA 1
ATOM 4188 C C . GLY B 1 44 ? 13.398 -6.785 -5.25 1 98 44 GLY B C 1
ATOM 4189 O O . GLY B 1 44 ? 13.469 -8.016 -5.309 1 98 44 GLY B O 1
ATOM 4190 N N . VAL B 1 45 ? 14.352 -5.988 -4.789 1 98.44 45 VAL B N 1
ATOM 4191 C CA . VAL B 1 45 ? 15.602 -6.531 -4.254 1 98.44 45 VAL B CA 1
ATOM 4192 C C . VAL B 1 45 ? 15.383 -7.035 -2.832 1 98.44 45 VAL B C 1
ATOM 4194 O O . VAL B 1 45 ? 14.812 -6.328 -1.997 1 98.44 45 VAL B O 1
ATOM 4197 N N . VAL B 1 46 ? 15.734 -8.195 -2.627 1 97.56 46 VAL B N 1
ATOM 4198 C CA . VAL B 1 46 ? 15.703 -8.773 -1.285 1 97.56 46 VAL B CA 1
ATOM 4199 C C . VAL B 1 46 ? 17.047 -8.547 -0.595 1 97.56 46 VAL B C 1
ATOM 4201 O O . VAL B 1 46 ? 17.094 -8.117 0.56 1 97.56 46 VAL B O 1
ATOM 4204 N N . ARG B 1 47 ? 18.078 -8.805 -1.335 1 97.12 47 ARG B N 1
ATOM 4205 C CA . ARG B 1 47 ? 19.453 -8.594 -0.897 1 97.12 47 ARG B CA 1
ATOM 4206 C C . ARG B 1 47 ? 20.375 -8.391 -2.09 1 97.12 47 ARG B C 1
ATOM 4208 O O . ARG B 1 47 ? 20.297 -9.125 -3.078 1 97.12 47 ARG B O 1
ATOM 4215 N N . LEU B 1 48 ? 21.234 -7.434 -1.954 1 97.5 48 LEU B N 1
ATOM 4216 C CA . LEU B 1 48 ? 22.156 -7.16 -3.051 1 97.5 48 LEU B CA 1
ATOM 4217 C C . LEU B 1 48 ? 23.438 -6.492 -2.539 1 97.5 48 LEU B C 1
ATOM 4219 O O . LEU B 1 48 ? 23.375 -5.457 -1.873 1 97.5 48 LEU B O 1
ATOM 4223 N N . VAL B 1 49 ? 24.516 -7.082 -2.744 1 96.5 49 VAL B N 1
ATOM 4224 C CA . VAL B 1 49 ? 25.828 -6.543 -2.424 1 96.5 49 VAL B CA 1
ATOM 4225 C C . VAL B 1 49 ? 26.734 -6.645 -3.645 1 96.5 49 VAL B C 1
ATOM 4227 O O . VAL B 1 49 ? 27.141 -7.742 -4.043 1 96.5 49 VAL B O 1
ATOM 4230 N N . PHE B 1 50 ? 27.094 -5.535 -4.223 1 96.38 50 PHE B N 1
ATOM 4231 C CA . PHE B 1 50 ? 27.953 -5.512 -5.395 1 96.38 50 PHE B CA 1
ATOM 4232 C C . PHE B 1 50 ? 29.406 -5.777 -4.996 1 96.38 50 PHE B C 1
ATOM 4234 O O . PHE B 1 50 ? 29.812 -5.488 -3.867 1 96.38 50 PHE B O 1
ATOM 4241 N N . ASN B 1 51 ? 30.125 -6.344 -5.906 1 96.5 51 ASN B N 1
ATOM 4242 C CA . ASN B 1 51 ? 31.562 -6.48 -5.773 1 96.5 51 ASN B CA 1
ATOM 4243 C C . ASN B 1 51 ? 32.281 -5.211 -6.215 1 96.5 51 ASN B C 1
ATOM 4245 O O . ASN B 1 51 ? 32.688 -5.082 -7.379 1 96.5 51 ASN B O 1
ATOM 4249 N N . LEU B 1 52 ? 32.594 -4.387 -5.336 1 93.5 52 LEU B N 1
ATOM 4250 C CA . LEU B 1 52 ? 33.156 -3.08 -5.652 1 93.5 52 LEU B CA 1
ATOM 4251 C C . LEU B 1 52 ? 34.594 -3.213 -6.137 1 93.5 52 LEU B C 1
ATOM 4253 O O . LEU B 1 52 ? 35.062 -2.416 -6.957 1 93.5 52 LEU B O 1
ATOM 4257 N N . ALA B 1 53 ? 35.25 -4.18 -5.613 1 94.44 53 ALA B N 1
ATOM 4258 C CA . ALA B 1 53 ? 36.625 -4.422 -6.059 1 94.44 53 ALA B CA 1
ATOM 4259 C C . ALA B 1 53 ? 36.656 -4.766 -7.543 1 94.44 53 ALA B C 1
ATOM 4261 O O . ALA B 1 53 ? 37.469 -4.242 -8.289 1 94.44 53 ALA B O 1
ATOM 4262 N N . ALA B 1 54 ? 35.781 -5.645 -7.965 1 94.62 54 ALA B N 1
ATOM 4263 C CA . ALA B 1 54 ? 35.688 -6.023 -9.375 1 94.62 54 ALA B CA 1
ATOM 4264 C C . ALA B 1 54 ? 35.281 -4.836 -10.234 1 94.62 54 ALA B C 1
ATOM 4266 O O . ALA B 1 54 ? 35.719 -4.715 -11.383 1 94.62 54 ALA B O 1
ATOM 4267 N N . LEU B 1 55 ? 34.469 -3.992 -9.75 1 93.31 55 LEU B N 1
ATOM 4268 C CA . LEU B 1 55 ? 33.969 -2.838 -10.492 1 93.31 55 LEU B CA 1
ATOM 4269 C C . LEU B 1 55 ? 35.125 -1.891 -10.844 1 93.31 55 LEU B C 1
ATOM 4271 O O . LEU B 1 55 ? 35.125 -1.272 -11.914 1 93.31 55 LEU B O 1
ATOM 4275 N N . SER B 1 56 ? 36.062 -1.77 -9.914 1 91 56 SER B N 1
ATOM 4276 C CA . SER B 1 56 ? 37.25 -0.948 -10.18 1 91 56 SER B CA 1
ATOM 4277 C C . SER B 1 56 ? 38 -1.461 -11.391 1 91 56 SER B C 1
ATOM 4279 O O . SER B 1 56 ? 38.688 -0.693 -12.07 1 91 56 SER B O 1
ATOM 4281 N N . ASP B 1 57 ? 37.875 -2.752 -11.648 1 91.62 57 ASP B N 1
ATOM 4282 C CA . ASP B 1 57 ? 38.469 -3.379 -12.812 1 91.62 57 ASP B CA 1
ATOM 4283 C C . ASP B 1 57 ? 37.5 -3.432 -13.984 1 91.62 57 ASP B C 1
ATOM 4285 O O . ASP B 1 57 ? 37.688 -4.195 -14.93 1 91.62 57 ASP B O 1
ATOM 4289 N N . GLU B 1 58 ? 36.438 -2.709 -13.781 1 92.19 58 GLU B N 1
ATOM 4290 C CA . GLU B 1 58 ? 35.406 -2.555 -14.812 1 92.19 58 GLU B CA 1
ATOM 4291 C C . GLU B 1 58 ? 34.688 -3.873 -15.078 1 92.19 58 GLU B C 1
ATOM 4293 O O . GLU B 1 58 ? 34.406 -4.223 -16.234 1 92.19 58 GLU B O 1
ATOM 4298 N N . VAL B 1 59 ? 34.531 -4.598 -14.023 1 94.5 59 VAL B N 1
ATOM 4299 C CA . VAL B 1 59 ? 33.75 -5.824 -14.062 1 94.5 59 VAL B CA 1
ATOM 4300 C C . VAL B 1 59 ? 32.562 -5.711 -13.109 1 94.5 59 VAL B C 1
ATOM 4302 O O . VAL B 1 59 ? 32.75 -5.398 -11.93 1 94.5 59 VAL B O 1
ATOM 4305 N N . LEU B 1 60 ? 31.469 -5.922 -13.641 1 95.19 60 LEU B N 1
ATOM 4306 C CA . LEU B 1 60 ? 30.25 -5.891 -12.828 1 95.19 60 LEU B CA 1
ATOM 4307 C C . LEU B 1 60 ? 29.922 -7.273 -12.273 1 95.19 60 LEU B C 1
ATOM 4309 O O . LEU B 1 60 ? 29.719 -8.219 -13.039 1 95.19 60 LEU B O 1
ATOM 4313 N N . SER B 1 61 ? 29.922 -7.434 -11 1 96.06 61 SER B N 1
ATOM 4314 C CA . SER B 1 61 ? 29.609 -8.695 -10.328 1 96.06 61 SER B CA 1
ATOM 4315 C C . SER B 1 61 ? 29.047 -8.445 -8.938 1 96.06 61 SER B C 1
ATOM 4317 O O . SER B 1 61 ? 29.062 -7.316 -8.445 1 96.06 61 SER B O 1
ATOM 4319 N N . VAL B 1 62 ? 28.531 -9.523 -8.336 1 96.38 62 VAL B N 1
ATOM 4320 C CA . VAL B 1 62 ? 27.891 -9.375 -7.039 1 96.38 62 VAL B CA 1
ATOM 4321 C C . VAL B 1 62 ? 28.438 -10.414 -6.066 1 96.38 62 VAL B C 1
ATOM 4323 O O . VAL B 1 62 ? 28.891 -11.477 -6.484 1 96.38 62 VAL B O 1
ATOM 4326 N N . HIS B 1 63 ? 28.391 -10.031 -4.766 1 96.06 63 HIS B N 1
ATOM 4327 C CA . HIS B 1 63 ? 28.703 -10.992 -3.713 1 96.06 63 HIS B CA 1
ATOM 4328 C C . HIS B 1 63 ? 27.453 -11.75 -3.27 1 96.06 63 HIS B C 1
ATOM 4330 O O . HIS B 1 63 ? 27.516 -12.961 -3.049 1 96.06 63 HIS B O 1
ATOM 4336 N N . LYS B 1 64 ? 26.422 -11.047 -3.08 1 96.12 64 LYS B N 1
ATOM 4337 C CA . LYS B 1 64 ? 25.109 -11.57 -2.707 1 96.12 64 LYS B CA 1
ATOM 4338 C C . LYS B 1 64 ? 24 -10.938 -3.543 1 96.12 64 LYS B C 1
ATOM 4340 O O . LYS B 1 64 ? 24.062 -9.742 -3.855 1 96.12 64 LYS B O 1
ATOM 4345 N N . ALA B 1 65 ? 23.062 -11.797 -3.873 1 97.5 65 ALA B N 1
ATOM 4346 C CA . ALA B 1 65 ? 21.969 -11.266 -4.684 1 97.5 65 ALA B CA 1
ATOM 4347 C C . ALA B 1 65 ? 20.719 -12.133 -4.566 1 97.5 65 ALA B C 1
ATOM 4349 O O . ALA B 1 65 ? 20.781 -13.344 -4.785 1 97.5 65 ALA B O 1
ATOM 4350 N N . ALA B 1 66 ? 19.688 -11.586 -4.219 1 98.25 66 ALA B N 1
ATOM 4351 C CA . ALA B 1 66 ? 18.375 -12.219 -4.188 1 98.25 66 ALA B CA 1
ATOM 4352 C C . ALA B 1 66 ? 17.281 -11.234 -4.605 1 98.25 66 ALA B C 1
ATOM 4354 O O . ALA B 1 66 ? 17.328 -10.062 -4.227 1 98.25 66 ALA B O 1
ATOM 4355 N N . PHE B 1 67 ? 16.344 -11.711 -5.371 1 98.12 67 PHE B N 1
ATOM 4356 C CA . PHE B 1 67 ? 15.336 -10.828 -5.949 1 98.12 67 PHE B CA 1
ATOM 4357 C C . PHE B 1 67 ? 13.977 -11.516 -5.988 1 98.12 67 PHE B C 1
ATOM 4359 O O . PHE B 1 67 ? 13.891 -12.742 -6.09 1 98.12 67 PHE B O 1
ATOM 4366 N N . VAL B 1 68 ? 12.953 -10.781 -5.875 1 98.19 68 VAL B N 1
ATOM 4367 C CA . VAL B 1 68 ? 11.609 -11.164 -6.301 1 98.19 68 VAL B CA 1
ATOM 4368 C C . VAL B 1 68 ? 11.211 -10.367 -7.539 1 98.19 68 VAL B C 1
ATOM 4370 O O . VAL B 1 68 ? 11.07 -9.141 -7.473 1 98.19 68 VAL B O 1
ATOM 4373 N N . PHE B 1 69 ? 11.07 -11.016 -8.617 1 97.62 69 PHE B N 1
ATOM 4374 C CA . PHE B 1 69 ? 10.719 -10.359 -9.867 1 97.62 69 PHE B CA 1
ATOM 4375 C C . PHE B 1 69 ? 9.25 -9.953 -9.867 1 97.62 69 PHE B C 1
ATOM 4377 O O . PHE B 1 69 ? 8.477 -10.398 -9.023 1 97.62 69 PHE B O 1
ATOM 4384 N N . PRO B 1 70 ? 8.844 -9.055 -10.789 1 95.5 70 PRO B N 1
ATOM 4385 C CA . PRO B 1 70 ? 7.473 -8.531 -10.812 1 95.5 70 PRO B CA 1
ATOM 4386 C C . PRO B 1 70 ? 6.43 -9.625 -11.008 1 95.5 70 PRO B C 1
ATOM 4388 O O . PRO B 1 70 ? 5.258 -9.438 -10.672 1 95.5 70 PRO B O 1
ATOM 4391 N N . ASP B 1 71 ? 6.863 -10.75 -11.508 1 92.94 71 ASP B N 1
ATOM 4392 C CA . ASP B 1 71 ? 5.93 -11.852 -11.695 1 92.94 71 ASP B CA 1
ATOM 4393 C C . ASP B 1 71 ? 5.898 -12.758 -10.461 1 92.94 71 ASP B C 1
ATOM 4395 O O . ASP B 1 71 ? 5.199 -13.773 -10.453 1 92.94 71 ASP B O 1
ATOM 4399 N N . GLY B 1 72 ? 6.73 -12.43 -9.492 1 95.06 72 GLY B N 1
ATOM 4400 C CA . GLY B 1 72 ? 6.695 -13.164 -8.234 1 95.06 72 GLY B CA 1
ATOM 4401 C C . GLY B 1 72 ? 7.801 -14.195 -8.117 1 95.06 72 GLY B C 1
ATOM 4402 O O . GLY B 1 72 ? 7.965 -14.812 -7.059 1 95.06 72 GLY B O 1
ATOM 4403 N N . CYS B 1 73 ? 8.562 -14.359 -9.117 1 96.56 73 CYS B N 1
ATOM 4404 C CA . CYS B 1 73 ? 9.648 -15.336 -9.094 1 96.56 73 CYS B CA 1
ATOM 4405 C C . CYS B 1 73 ? 10.742 -14.914 -8.117 1 96.56 73 CYS B C 1
ATOM 4407 O O . CYS B 1 73 ? 11.258 -13.797 -8.203 1 96.56 73 CYS B O 1
ATOM 4409 N N . TYR B 1 74 ? 11.07 -15.812 -7.211 1 97.5 74 TYR B N 1
ATOM 4410 C CA . TYR B 1 74 ? 12.117 -15.562 -6.223 1 97.5 74 TYR B CA 1
ATOM 4411 C C . TYR B 1 74 ? 13.422 -16.234 -6.625 1 97.5 74 TYR B C 1
ATOM 4413 O O . TYR B 1 74 ? 13.469 -17.453 -6.789 1 97.5 74 TYR B O 1
ATOM 4421 N N . VAL B 1 75 ? 14.438 -15.508 -6.785 1 98.25 75 VAL B N 1
ATOM 4422 C CA . VAL B 1 75 ? 15.734 -16.047 -7.176 1 98.25 75 VAL B CA 1
ATOM 4423 C C . VAL B 1 75 ? 16.797 -15.625 -6.168 1 98.25 75 VAL B C 1
ATOM 4425 O O . VAL B 1 75 ? 16.969 -14.43 -5.906 1 98.25 75 VAL B O 1
ATOM 4428 N N . ASP B 1 76 ? 17.469 -16.547 -5.609 1 98.06 76 ASP B N 1
ATOM 4429 C CA . ASP B 1 76 ? 18.594 -16.359 -4.707 1 98.06 76 ASP B CA 1
ATOM 4430 C C . ASP B 1 76 ? 19.875 -16.922 -5.309 1 98.06 76 ASP B C 1
ATOM 4432 O O . ASP B 1 76 ? 20.016 -18.141 -5.48 1 98.06 76 ASP B O 1
ATOM 4436 N N . CYS B 1 77 ? 20.797 -16.141 -5.559 1 96.5 77 CYS B N 1
ATOM 4437 C CA . CYS B 1 77 ? 21.984 -16.531 -6.297 1 96.5 77 CYS B CA 1
ATOM 4438 C C . CYS B 1 77 ? 22.875 -17.438 -5.453 1 96.5 77 CYS B C 1
ATOM 4440 O O . CYS B 1 77 ? 23.828 -18.047 -5.969 1 96.5 77 CYS B O 1
ATOM 4442 N N . ASP B 1 78 ? 22.578 -17.547 -4.18 1 95.44 78 ASP B N 1
ATOM 4443 C CA . ASP B 1 78 ? 23.297 -18.5 -3.336 1 95.44 78 ASP B CA 1
ATOM 4444 C C . ASP B 1 78 ? 22.625 -19.875 -3.367 1 95.44 78 ASP B C 1
ATOM 4446 O O . ASP B 1 78 ? 23.188 -20.844 -2.879 1 95.44 78 ASP B O 1
ATOM 4450 N N . VAL B 1 79 ? 21.453 -19.938 -4.02 1 95.5 79 VAL B N 1
ATOM 4451 C CA . VAL B 1 79 ? 20.703 -21.188 -3.9 1 95.5 79 VAL B CA 1
ATOM 4452 C C . VAL B 1 79 ? 20.25 -21.656 -5.281 1 95.5 79 VAL B C 1
ATOM 4454 O O . VAL B 1 79 ? 20.734 -22.656 -5.805 1 95.5 79 VAL B O 1
ATOM 4457 N N . ASN B 1 80 ? 19.5 -20.828 -5.969 1 96.19 80 ASN B N 1
ATOM 4458 C CA . ASN B 1 80 ? 18.844 -21.328 -7.168 1 96.19 80 ASN B CA 1
ATOM 4459 C C . ASN B 1 80 ? 19.125 -20.438 -8.375 1 96.19 80 ASN B C 1
ATOM 4461 O O . ASN B 1 80 ? 18.453 -20.562 -9.406 1 96.19 80 ASN B O 1
ATOM 4465 N N . GLY B 1 81 ? 20.016 -19.547 -8.258 1 95.69 81 GLY B N 1
ATOM 4466 C CA . GLY B 1 81 ? 20.312 -18.656 -9.367 1 95.69 81 GLY B CA 1
ATOM 4467 C C . GLY B 1 81 ? 21.797 -18.406 -9.547 1 95.69 81 GLY B C 1
ATOM 4468 O O . GLY B 1 81 ? 22.578 -18.594 -8.617 1 95.69 81 GLY B O 1
ATOM 4469 N N . VAL B 1 82 ? 22.078 -18.094 -10.766 1 95.12 82 VAL B N 1
ATOM 4470 C CA . VAL B 1 82 ? 23.438 -17.688 -11.102 1 95.12 82 VAL B CA 1
ATOM 4471 C C . VAL B 1 82 ? 23.422 -16.375 -11.859 1 95.12 82 VAL B C 1
ATOM 4473 O O . VAL B 1 82 ? 22.562 -16.156 -12.719 1 95.12 82 VAL B O 1
ATOM 4476 N N . LEU B 1 83 ? 24.234 -15.523 -11.5 1 95.62 83 LEU B N 1
ATOM 4477 C CA . LEU B 1 83 ? 24.422 -14.227 -12.141 1 95.62 83 LEU B CA 1
ATOM 4478 C C . LEU B 1 83 ? 25.859 -14.047 -12.609 1 95.62 83 LEU B C 1
ATOM 4480 O O . LEU B 1 83 ? 26.766 -13.852 -11.797 1 95.62 83 LEU B O 1
ATOM 4484 N N . SER B 1 84 ? 26.031 -14.125 -13.883 1 92.19 84 SER B N 1
ATOM 4485 C CA . SER B 1 84 ? 27.375 -14.055 -14.445 1 92.19 84 SER B CA 1
ATOM 4486 C C . SER B 1 84 ? 27.906 -12.633 -14.438 1 92.19 84 SER B C 1
ATOM 4488 O O . SER B 1 84 ? 27.156 -11.68 -14.688 1 92.19 84 SER B O 1
ATOM 4490 N N . ALA B 1 85 ? 29.172 -12.562 -14.172 1 94.12 85 ALA B N 1
ATOM 4491 C CA . ALA B 1 85 ? 29.828 -11.266 -14.227 1 94.12 85 ALA B CA 1
ATOM 4492 C C . ALA B 1 85 ? 29.812 -10.695 -15.641 1 94.12 85 ALA B C 1
ATOM 4494 O O . ALA B 1 85 ? 29.719 -11.438 -16.625 1 94.12 85 ALA B O 1
ATOM 4495 N N . ARG B 1 86 ? 29.875 -9.398 -15.656 1 92.88 86 ARG B N 1
ATOM 4496 C CA . ARG B 1 86 ? 29.828 -8.727 -16.953 1 92.88 86 ARG B CA 1
ATOM 4497 C C . ARG B 1 86 ? 30.922 -7.676 -17.062 1 92.88 86 ARG B C 1
ATOM 4499 O O . ARG B 1 86 ? 31.094 -6.844 -16.172 1 92.88 86 ARG B O 1
ATOM 4506 N N . SER B 1 87 ? 31.609 -7.719 -18.156 1 92.81 87 SER B N 1
ATOM 4507 C CA . SER B 1 87 ? 32.625 -6.703 -18.422 1 92.81 87 SER B CA 1
ATOM 4508 C C . SER B 1 87 ? 31.984 -5.391 -18.875 1 92.81 87 SER B C 1
ATOM 4510 O O . SER B 1 87 ? 31.031 -5.395 -19.656 1 92.81 87 SER B O 1
ATOM 4512 N N . LEU B 1 88 ? 32.5 -4.242 -18.406 1 91.38 88 LEU B N 1
ATOM 4513 C CA . LEU B 1 88 ? 31.953 -2.924 -18.719 1 91.38 88 LEU B CA 1
ATOM 4514 C C . LEU B 1 88 ? 32.875 -2.201 -19.719 1 91.38 88 LEU B C 1
ATOM 4516 O O . LEU B 1 88 ? 32.594 -1.054 -20.078 1 91.38 88 LEU B O 1
ATOM 4520 N N . ARG B 1 89 ? 33.906 -2.668 -20.109 1 83.5 89 ARG B N 1
ATOM 4521 C CA . ARG B 1 89 ? 34.906 -2.033 -20.953 1 83.5 89 ARG B CA 1
ATOM 4522 C C . ARG B 1 89 ? 34.281 -1.535 -22.25 1 83.5 89 ARG B C 1
ATOM 4524 O O . ARG B 1 89 ? 34.562 -0.416 -22.688 1 83.5 89 ARG B O 1
ATOM 4531 N N . ASP B 1 90 ? 33.406 -2.24 -22.984 1 77.25 90 ASP B N 1
ATOM 4532 C CA . ASP B 1 90 ? 32.906 -1.839 -24.297 1 77.25 90 ASP B CA 1
ATOM 4533 C C . ASP B 1 90 ? 31.406 -1.545 -24.234 1 77.25 90 ASP B C 1
ATOM 4535 O O . ASP B 1 90 ? 30.75 -1.449 -25.281 1 77.25 90 ASP B O 1
ATOM 4539 N N . CYS B 1 91 ? 30.953 -1.248 -23.031 1 75 91 CYS B N 1
ATOM 4540 C CA . CYS B 1 91 ? 29.5 -1.218 -22.969 1 75 91 CYS B CA 1
ATOM 4541 C C . CYS B 1 91 ? 29 0.168 -22.578 1 75 91 CYS B C 1
ATOM 4543 O O . CYS B 1 91 ? 27.797 0.404 -22.531 1 75 91 CYS B O 1
ATOM 4545 N N . TRP B 1 92 ? 29.922 1.05 -22.406 1 74.88 92 TRP B N 1
ATOM 4546 C CA . TRP B 1 92 ? 29.516 2.383 -21.969 1 74.88 92 TRP B CA 1
ATOM 4547 C C . TRP B 1 92 ? 29.75 3.412 -23.078 1 74.88 92 TRP B C 1
ATOM 4549 O O . TRP B 1 92 ? 30.875 3.898 -23.25 1 74.88 92 TRP B O 1
ATOM 4559 N N . PRO B 1 93 ? 28.812 3.684 -23.953 1 71.88 93 PRO B N 1
ATOM 4560 C CA . PRO B 1 93 ? 29.031 4.586 -25.094 1 71.88 93 PRO B CA 1
ATOM 4561 C C . PRO B 1 93 ? 29.375 6.008 -24.656 1 71.88 93 PRO B C 1
ATOM 4563 O O . PRO B 1 93 ? 30.281 6.629 -25.219 1 71.88 93 PRO B O 1
ATOM 4566 N N . GLU B 1 94 ? 28.516 6.531 -23.719 1 79 94 GLU B N 1
ATOM 4567 C CA . GLU B 1 94 ? 28.75 7.863 -23.172 1 79 94 GLU B CA 1
ATOM 4568 C C . GLU B 1 94 ? 29.078 7.809 -21.688 1 79 94 GLU B C 1
ATOM 4570 O O . GLU B 1 94 ? 28.172 7.68 -20.859 1 79 94 GLU B O 1
ATOM 4575 N N . ARG B 1 95 ? 30.312 7.961 -21.391 1 77.19 95 ARG B N 1
ATOM 4576 C CA . ARG B 1 95 ? 30.781 7.773 -20.016 1 77.19 95 ARG B CA 1
ATOM 4577 C C . ARG B 1 95 ? 30.297 8.898 -19.109 1 77.19 95 ARG B C 1
ATOM 4579 O O . ARG B 1 95 ? 30.266 8.758 -17.891 1 77.19 95 ARG B O 1
ATOM 4586 N N . GLU B 1 96 ? 29.766 9.969 -19.688 1 81.25 96 GLU B N 1
ATOM 4587 C CA . GLU B 1 96 ? 29.344 11.125 -18.891 1 81.25 96 GLU B CA 1
ATOM 4588 C C . GLU B 1 96 ? 27.938 10.898 -18.312 1 81.25 96 GLU B C 1
ATOM 4590 O O . GLU B 1 96 ? 27.594 11.492 -17.281 1 81.25 96 GLU B O 1
ATOM 4595 N N . LYS B 1 97 ? 27.234 10.07 -18.906 1 87.25 97 LYS B N 1
ATOM 4596 C CA . LYS B 1 97 ? 25.859 9.836 -18.453 1 87.25 97 LYS B CA 1
ATOM 4597 C C . LYS B 1 97 ? 25.797 8.602 -17.562 1 87.25 97 LYS B C 1
ATOM 4599 O O . LYS B 1 97 ? 26.422 7.582 -17.844 1 87.25 97 LYS B O 1
ATOM 4604 N N . PRO B 1 98 ? 25.094 8.75 -16.484 1 91.69 98 PRO B N 1
ATOM 4605 C CA . PRO B 1 98 ? 24.922 7.559 -15.656 1 91.69 98 PRO B CA 1
ATOM 4606 C C . PRO B 1 98 ? 24.219 6.422 -16.391 1 91.69 98 PRO B C 1
ATOM 4608 O O . PRO B 1 98 ? 23.406 6.668 -17.281 1 91.69 98 PRO B O 1
ATOM 4611 N N . GLN B 1 99 ? 24.609 5.258 -16.031 1 92.12 99 GLN B N 1
ATOM 4612 C CA . GLN B 1 99 ? 24.016 4.074 -16.656 1 92.12 99 GLN B CA 1
ATOM 4613 C C . GLN B 1 99 ? 23.266 3.238 -15.625 1 92.12 99 GLN B C 1
ATOM 4615 O O . GLN B 1 99 ? 23.828 2.793 -14.633 1 92.12 99 GLN B O 1
ATOM 4620 N N . ARG B 1 100 ? 22.047 3 -15.922 1 95 100 ARG B N 1
ATOM 4621 C CA . ARG B 1 100 ? 21.25 2.143 -15.055 1 95 100 ARG B CA 1
ATOM 4622 C C . ARG B 1 100 ? 21.578 0.671 -15.281 1 95 100 ARG B C 1
ATOM 4624 O O . ARG B 1 100 ? 21.766 0.242 -16.422 1 95 100 ARG B O 1
ATOM 4631 N N . ILE B 1 101 ? 21.688 -0.048 -14.219 1 96.12 101 ILE B N 1
ATOM 4632 C CA . ILE B 1 101 ? 21.938 -1.483 -14.25 1 96.12 101 ILE B CA 1
ATOM 4633 C C . ILE B 1 101 ? 20.641 -2.246 -14.031 1 96.12 101 ILE B C 1
ATOM 4635 O O . ILE B 1 101 ? 19.875 -1.939 -13.102 1 96.12 101 ILE B O 1
ATOM 4639 N N . TYR B 1 102 ? 20.391 -3.236 -14.836 1 97.12 102 TYR B N 1
ATOM 4640 C CA . TYR B 1 102 ? 19.234 -4.102 -14.703 1 97.12 102 TYR B CA 1
ATOM 4641 C C . TYR B 1 102 ? 19.641 -5.562 -14.578 1 97.12 102 TYR B C 1
ATOM 4643 O O . TYR B 1 102 ? 20.672 -5.965 -15.109 1 97.12 102 TYR B O 1
ATOM 4651 N N . ILE B 1 103 ? 18.828 -6.242 -13.867 1 97.44 103 ILE B N 1
ATOM 4652 C CA . ILE B 1 103 ? 18.906 -7.699 -13.891 1 97.44 103 ILE B CA 1
ATOM 4653 C C . ILE B 1 103 ? 17.75 -8.266 -14.695 1 97.44 103 ILE B C 1
ATOM 4655 O O . ILE B 1 103 ? 16.609 -7.809 -14.57 1 97.44 103 ILE B O 1
ATOM 4659 N N . GLY B 1 104 ? 18.094 -9.172 -15.5 1 96.94 104 GLY B N 1
ATOM 4660 C CA . GLY B 1 104 ? 17.062 -9.75 -16.344 1 96.94 104 GLY B CA 1
ATOM 4661 C C . GLY B 1 104 ? 16.953 -11.258 -16.203 1 96.94 104 GLY B C 1
ATOM 4662 O O . GLY B 1 104 ? 17.969 -11.945 -16.047 1 96.94 104 GLY B O 1
ATOM 4663 N N . LEU B 1 105 ? 15.781 -11.766 -16.203 1 97.31 105 LEU B N 1
ATOM 4664 C CA . LEU B 1 105 ? 15.453 -13.188 -16.266 1 97.31 105 LEU B CA 1
ATOM 4665 C C . LEU B 1 105 ? 14.625 -13.508 -17.5 1 97.31 105 LEU B C 1
ATOM 4667 O O . LEU B 1 105 ? 13.57 -12.898 -17.719 1 97.31 105 LEU B O 1
ATOM 4671 N N . ARG B 1 106 ? 15.109 -14.375 -18.281 1 96.19 106 ARG B N 1
ATOM 4672 C CA . ARG B 1 106 ? 14.398 -14.727 -19.5 1 96.19 106 ARG B CA 1
ATOM 4673 C C . ARG B 1 106 ? 13.016 -15.281 -19.188 1 96.19 106 ARG B C 1
ATOM 4675 O O . ARG B 1 106 ? 12.852 -16.062 -18.25 1 96.19 106 ARG B O 1
ATOM 4682 N N . THR B 1 107 ? 12.078 -14.852 -19.984 1 94.94 107 THR B N 1
ATOM 4683 C CA . THR B 1 107 ? 10.711 -15.336 -19.812 1 94.94 107 THR B CA 1
ATOM 4684 C C . THR B 1 107 ? 10.562 -16.734 -20.375 1 94.94 107 THR B C 1
ATOM 4686 O O . THR B 1 107 ? 11.32 -17.141 -21.266 1 94.94 107 THR B O 1
ATOM 4689 N N . PHE B 1 108 ? 9.672 -17.469 -19.766 1 93.06 108 PHE B N 1
ATOM 4690 C CA . PHE B 1 108 ? 9.406 -18.812 -20.25 1 93.06 108 PHE B CA 1
ATOM 4691 C C . PHE B 1 108 ? 8.93 -18.781 -21.703 1 93.06 108 PHE B C 1
ATOM 4693 O O . PHE B 1 108 ? 8.062 -17.984 -22.062 1 93.06 108 PHE B O 1
ATOM 4700 N N . ASN B 1 109 ? 9.562 -19.594 -22.5 1 90.38 109 ASN B N 1
ATOM 4701 C CA . ASN B 1 109 ? 9.203 -19.703 -23.922 1 90.38 109 ASN B CA 1
ATOM 4702 C C . ASN B 1 109 ? 8.523 -21.031 -24.219 1 90.38 109 ASN B C 1
ATOM 4704 O O . ASN B 1 109 ? 9.094 -22.094 -23.953 1 90.38 109 ASN B O 1
ATOM 4708 N N . HIS B 1 110 ? 7.418 -21.016 -24.875 1 85.56 110 HIS B N 1
ATOM 4709 C CA . HIS B 1 110 ? 6.645 -22.219 -25.156 1 85.56 110 HIS B CA 1
ATOM 4710 C C . HIS B 1 110 ? 7.152 -22.922 -26.406 1 85.56 110 HIS B C 1
ATOM 4712 O O . HIS B 1 110 ? 6.828 -24.094 -26.641 1 85.56 110 HIS B O 1
ATOM 4718 N N . ASN B 1 111 ? 7.961 -22.234 -27.188 1 84.19 111 ASN B N 1
ATOM 4719 C CA . ASN B 1 111 ? 8.297 -22.75 -28.516 1 84.19 111 ASN B CA 1
ATOM 4720 C C . ASN B 1 111 ? 9.766 -23.172 -28.594 1 84.19 111 ASN B C 1
ATOM 4722 O O . ASN B 1 111 ? 10.211 -23.688 -29.609 1 84.19 111 ASN B O 1
ATOM 4726 N N . GLN B 1 112 ? 10.445 -22.906 -27.547 1 85.19 112 GLN B N 1
ATOM 4727 C CA . GLN B 1 112 ? 11.867 -23.25 -27.531 1 85.19 112 GLN B CA 1
ATOM 4728 C C . GLN B 1 112 ? 12.289 -23.844 -26.203 1 85.19 112 GLN B C 1
ATOM 4730 O O . GLN B 1 112 ? 11.547 -23.766 -25.219 1 85.19 112 GLN B O 1
ATOM 4735 N N . SER B 1 113 ? 13.453 -24.438 -26.281 1 89.25 113 SER B N 1
ATOM 4736 C CA . SER B 1 113 ? 13.992 -24.969 -25.031 1 89.25 113 SER B CA 1
ATOM 4737 C C . SER B 1 113 ? 14.352 -23.844 -24.062 1 89.25 113 SER B C 1
ATOM 4739 O O . SER B 1 113 ? 14.891 -22.812 -24.469 1 89.25 113 SER B O 1
ATOM 4741 N N . ASN B 1 114 ? 14.055 -24.078 -22.859 1 95.25 114 ASN B N 1
ATOM 4742 C CA . ASN B 1 114 ? 14.297 -23.078 -21.828 1 95.25 114 ASN B CA 1
ATOM 4743 C C . ASN B 1 114 ? 15.539 -23.406 -21 1 95.25 114 ASN B C 1
ATOM 4745 O O . ASN B 1 114 ? 15.906 -22.656 -20.109 1 95.25 114 ASN B O 1
ATOM 4749 N N . VAL B 1 115 ? 16.203 -24.547 -21.281 1 95.38 115 VAL B N 1
ATOM 4750 C CA . VAL B 1 115 ? 17.312 -25 -20.453 1 95.38 115 VAL B CA 1
ATOM 4751 C C . VAL B 1 115 ? 18.531 -25.25 -21.344 1 95.38 115 VAL B C 1
ATOM 4753 O O . VAL B 1 115 ? 18.406 -25.797 -22.438 1 95.38 115 VAL B O 1
ATOM 4756 N N . THR B 1 116 ? 19.656 -24.844 -20.922 1 93 116 THR B N 1
ATOM 4757 C CA . THR B 1 116 ? 20.922 -25.141 -21.578 1 93 116 THR B CA 1
ATOM 4758 C C . THR B 1 116 ? 21.875 -25.828 -20.625 1 93 116 THR B C 1
ATOM 4760 O O . THR B 1 116 ? 22.062 -25.375 -19.484 1 93 116 THR B O 1
ATOM 4763 N N . GLY B 1 117 ? 22.391 -26.984 -21.047 1 90.12 117 GLY B N 1
ATOM 4764 C CA . GLY B 1 117 ? 23.422 -27.656 -20.266 1 90.12 117 GLY B CA 1
ATOM 4765 C C . GLY B 1 117 ? 24.781 -26.969 -20.375 1 90.12 117 GLY B C 1
ATOM 4766 O O . GLY B 1 117 ? 25.219 -26.609 -21.469 1 90.12 117 GLY B O 1
ATOM 4767 N N . VAL B 1 118 ? 25.312 -26.672 -19.219 1 87.06 118 VAL B N 1
ATOM 4768 C CA . VAL B 1 118 ? 26.609 -26.016 -19.203 1 87.06 118 VAL B CA 1
ATOM 4769 C C . VAL B 1 118 ? 27.594 -26.812 -18.359 1 87.06 118 VAL B C 1
ATOM 4771 O O . VAL B 1 118 ? 27.203 -27.547 -17.453 1 87.06 118 VAL B O 1
ATOM 4774 N N . ALA B 1 119 ? 28.891 -26.594 -18.734 1 80.12 119 ALA B N 1
ATOM 4775 C CA . ALA B 1 119 ? 29.938 -27.344 -18.031 1 80.12 119 ALA B CA 1
ATOM 4776 C C . ALA B 1 119 ? 30.109 -26.828 -16.609 1 80.12 119 ALA B C 1
ATOM 4778 O O . ALA B 1 119 ? 30.219 -27.625 -15.664 1 80.12 119 ALA B O 1
ATOM 4779 N N . ASP B 1 120 ? 30.297 -25.547 -16.453 1 75.75 120 ASP B N 1
ATOM 4780 C CA . ASP B 1 120 ? 30.422 -24.938 -15.125 1 75.75 120 ASP B CA 1
ATOM 4781 C C . ASP B 1 120 ? 29.844 -23.531 -15.102 1 75.75 120 ASP B C 1
ATOM 4783 O O . ASP B 1 120 ? 29.375 -23.031 -16.125 1 75.75 120 ASP B O 1
ATOM 4787 N N . ALA B 1 121 ? 29.828 -23 -13.883 1 73.69 121 ALA B N 1
ATOM 4788 C CA . ALA B 1 121 ? 29.219 -21.703 -13.656 1 73.69 121 ALA B CA 1
ATOM 4789 C C . ALA B 1 121 ? 29.922 -20.609 -14.445 1 73.69 121 ALA B C 1
ATOM 4791 O O . ALA B 1 121 ? 29.312 -19.609 -14.828 1 73.69 121 ALA B O 1
ATOM 4792 N N . THR B 1 122 ? 31.125 -20.781 -14.727 1 75.06 122 THR B N 1
ATOM 4793 C CA . THR B 1 122 ? 31.906 -19.766 -15.414 1 75.06 122 THR B CA 1
ATOM 4794 C C . THR B 1 122 ? 31.547 -19.703 -16.891 1 75.06 122 THR B C 1
ATOM 4796 O O . THR B 1 122 ? 31.812 -18.703 -17.562 1 75.06 122 THR B O 1
ATOM 4799 N N . SER B 1 123 ? 30.828 -20.688 -17.375 1 77.81 123 SER B N 1
ATOM 4800 C CA . SER B 1 123 ? 30.516 -20.797 -18.797 1 77.81 123 SER B CA 1
ATOM 4801 C C . SER B 1 123 ? 29.109 -20.297 -19.094 1 77.81 123 SER B C 1
ATOM 4803 O O . SER B 1 123 ? 28.609 -20.453 -20.203 1 77.81 123 SER B O 1
ATOM 4805 N N . VAL B 1 124 ? 28.5 -19.641 -18.172 1 83.25 124 VAL B N 1
ATOM 4806 C CA . VAL B 1 124 ? 27.078 -19.281 -18.297 1 83.25 124 VAL B CA 1
ATOM 4807 C C . VAL B 1 124 ? 26.953 -17.938 -18.984 1 83.25 124 VAL B C 1
ATOM 4809 O O . VAL B 1 124 ? 25.906 -17.609 -19.562 1 83.25 124 VAL B O 1
ATOM 4812 N N . GLY B 1 125 ? 27.938 -17.156 -19.188 1 79.88 125 GLY B N 1
ATOM 4813 C CA . GLY B 1 125 ? 27.891 -15.766 -19.594 1 79.88 125 GLY B CA 1
ATOM 4814 C C . GLY B 1 125 ? 27.203 -15.562 -20.938 1 79.88 125 GLY B C 1
ATOM 4815 O O . GLY B 1 125 ? 26.469 -14.586 -21.109 1 79.88 125 GLY B O 1
ATOM 4816 N N . ASP B 1 126 ? 27.281 -16.516 -21.844 1 85.06 126 ASP B N 1
ATOM 4817 C CA . ASP B 1 126 ? 26.734 -16.312 -23.188 1 85.06 126 ASP B CA 1
ATOM 4818 C C . ASP B 1 126 ? 25.422 -17.062 -23.359 1 85.06 126 ASP B C 1
ATOM 4820 O O . ASP B 1 126 ? 24.781 -16.969 -24.422 1 85.06 126 ASP B O 1
ATOM 4824 N N . ILE B 1 127 ? 25.094 -17.719 -22.344 1 90.31 127 ILE B N 1
ATOM 4825 C CA . ILE B 1 127 ? 23.859 -18.5 -22.422 1 90.31 127 ILE B CA 1
ATOM 4826 C C . ILE B 1 127 ? 22.656 -17.594 -22.156 1 90.31 127 ILE B C 1
ATOM 4828 O O . ILE B 1 127 ? 22.688 -16.766 -21.234 1 90.31 127 ILE B O 1
ATOM 4832 N N . THR B 1 128 ? 21.578 -17.75 -22.922 1 91.88 128 THR B N 1
ATOM 4833 C CA . THR B 1 128 ? 20.453 -16.828 -22.828 1 91.88 128 THR B CA 1
ATOM 4834 C C . THR B 1 128 ? 19.188 -17.562 -22.422 1 91.88 128 THR B C 1
ATOM 4836 O O . THR B 1 128 ? 18.094 -16.984 -22.391 1 91.88 128 THR B O 1
ATOM 4839 N N . SER B 1 129 ? 19.375 -18.844 -22.125 1 94.56 129 SER B N 1
ATOM 4840 C CA . SER B 1 129 ? 18.203 -19.609 -21.703 1 94.56 129 SER B CA 1
ATOM 4841 C C . SER B 1 129 ? 17.766 -19.203 -20.297 1 94.56 129 SER B C 1
ATOM 4843 O O . SER B 1 129 ? 18.562 -18.656 -19.531 1 94.56 129 SER B O 1
ATOM 4845 N N . ARG B 1 130 ? 16.562 -19.469 -19.969 1 96.12 130 ARG B N 1
ATOM 4846 C CA . ARG B 1 130 ? 16.016 -19.109 -18.672 1 96.12 130 ARG B CA 1
ATOM 4847 C C . ARG B 1 130 ? 16.703 -19.859 -17.547 1 96.12 130 ARG B C 1
ATOM 4849 O O . ARG B 1 130 ? 16.953 -19.297 -16.469 1 96.12 130 ARG B O 1
ATOM 4856 N N . TRP B 1 131 ? 17.047 -21.188 -17.797 1 96.25 131 TRP B N 1
ATOM 4857 C CA . TRP B 1 131 ? 17.719 -22.031 -16.812 1 96.25 131 TRP B CA 1
ATOM 4858 C C . TRP B 1 131 ? 19 -22.625 -17.406 1 96.25 131 TRP B C 1
ATOM 4860 O O . TRP B 1 131 ? 19.125 -22.734 -18.625 1 96.25 131 TRP B O 1
ATOM 4870 N N . VAL B 1 132 ? 19.828 -22.938 -16.516 1 94.25 132 VAL B N 1
ATOM 4871 C CA . VAL B 1 132 ? 21.016 -23.719 -16.859 1 94.25 132 VAL B CA 1
ATOM 4872 C C . VAL B 1 132 ? 21.109 -24.953 -15.945 1 94.25 132 VAL B C 1
ATOM 4874 O O . VAL B 1 132 ? 20.531 -24.969 -14.859 1 94.25 132 VAL B O 1
ATOM 4877 N N . THR B 1 133 ? 21.625 -25.953 -16.406 1 91.69 133 THR B N 1
ATOM 4878 C CA . THR B 1 133 ? 21.859 -27.156 -15.609 1 91.69 133 THR B CA 1
ATOM 4879 C C . THR B 1 133 ? 23.297 -27.641 -15.773 1 91.69 133 THR B C 1
ATOM 4881 O O . THR B 1 133 ? 23.906 -27.438 -16.812 1 91.69 133 THR B O 1
ATOM 4884 N N . TRP B 1 134 ? 23.781 -28.141 -14.695 1 84.06 134 TRP B N 1
ATOM 4885 C CA . TRP B 1 134 ? 25.156 -28.656 -14.672 1 84.06 134 TRP B CA 1
ATOM 4886 C C . TRP B 1 134 ? 25.156 -30.172 -14.812 1 84.06 134 TRP B C 1
ATOM 4888 O O . TRP B 1 134 ? 24.297 -30.859 -14.266 1 84.06 134 TRP B O 1
ATOM 4898 N N . PRO B 1 135 ? 26.078 -30.578 -15.828 1 73.81 135 PRO B N 1
ATOM 4899 C CA . PRO B 1 135 ? 26.141 -32.031 -16.016 1 73.81 135 PRO B CA 1
ATOM 4900 C C . PRO B 1 135 ? 26.516 -32.781 -14.75 1 73.81 135 PRO B C 1
ATOM 4902 O O . PRO B 1 135 ? 26.203 -33.969 -14.617 1 73.81 135 PRO B O 1
ATOM 4905 N N . GLN B 1 136 ? 27.391 -32.062 -13.898 1 63.75 136 GLN B N 1
ATOM 4906 C CA . GLN B 1 136 ? 27.859 -32.875 -12.766 1 63.75 136 GLN B CA 1
ATOM 4907 C C . GLN B 1 136 ? 26.688 -33.344 -11.906 1 63.75 136 GLN B C 1
ATOM 4909 O O . GLN B 1 136 ? 25.922 -32.531 -11.391 1 63.75 136 GLN B O 1
ATOM 4914 N N . GLU B 1 137 ? 26.312 -34.531 -12.164 1 63.22 137 GLU B N 1
ATOM 4915 C CA . GLU B 1 137 ? 25.281 -35.312 -11.508 1 63.22 137 GLU B CA 1
ATOM 4916 C C . GLU B 1 137 ? 25.484 -35.375 -10 1 63.22 137 GLU B C 1
ATOM 4918 O O . GLU B 1 137 ? 26.547 -35.812 -9.531 1 63.22 137 GLU B O 1
ATOM 4923 N N . GLN B 1 138 ? 24.766 -34.406 -9.352 1 78.94 138 GLN B N 1
ATOM 4924 C CA . GLN B 1 138 ? 24.844 -34.5 -7.898 1 78.94 138 GLN B CA 1
ATOM 4925 C C . GLN B 1 138 ? 24.141 -35.781 -7.414 1 78.94 138 GLN B C 1
ATOM 4927 O O . GLN B 1 138 ? 23 -36.031 -7.766 1 78.94 138 GLN B O 1
ATOM 4932 N N . ARG B 1 139 ? 24.938 -36.656 -6.836 1 88.44 139 ARG B N 1
ATOM 4933 C CA . ARG B 1 139 ? 24.375 -37.875 -6.258 1 88.44 139 ARG B CA 1
ATOM 4934 C C . ARG B 1 139 ? 23.594 -37.562 -4.988 1 88.44 139 ARG B C 1
ATOM 4936 O O . ARG B 1 139 ? 24.016 -36.75 -4.168 1 88.44 139 ARG B O 1
ATOM 4943 N N . MET B 1 140 ? 22.406 -38 -5.016 1 90.62 140 MET B N 1
ATOM 4944 C CA . MET B 1 140 ? 21.547 -37.812 -3.861 1 90.62 140 MET B CA 1
ATOM 4945 C C . MET B 1 140 ? 21.234 -39.125 -3.176 1 90.62 140 MET B C 1
ATOM 4947 O O . MET B 1 140 ? 20.891 -40.125 -3.838 1 90.62 140 MET B O 1
ATOM 4951 N N . ARG B 1 141 ? 21.5 -39.094 -1.897 1 92.38 141 ARG B N 1
ATOM 4952 C CA . ARG B 1 141 ? 21.125 -40.25 -1.096 1 92.38 141 ARG B CA 1
ATOM 4953 C C . ARG B 1 141 ? 19.609 -40.375 -0.979 1 92.38 141 ARG B C 1
ATOM 4955 O O . ARG B 1 141 ? 18.891 -39.375 -1.111 1 92.38 141 ARG B O 1
ATOM 4962 N N . ASP B 1 142 ? 19.203 -41.594 -0.819 1 92.81 142 ASP B N 1
ATOM 4963 C CA . ASP B 1 142 ? 17.797 -41.781 -0.476 1 92.81 142 ASP B CA 1
ATOM 4964 C C . ASP B 1 142 ? 17.453 -41.094 0.848 1 92.81 142 ASP B C 1
ATOM 4966 O O . ASP B 1 142 ? 17.75 -41.625 1.92 1 92.81 142 ASP B O 1
ATOM 4970 N N . ALA B 1 143 ? 16.781 -40 0.855 1 91.31 143 ALA B N 1
ATOM 4971 C CA . ALA B 1 143 ? 16.547 -39.156 2.014 1 91.31 143 ALA B CA 1
ATOM 4972 C C . ALA B 1 143 ? 15.57 -39.812 2.992 1 91.31 143 ALA B C 1
ATOM 4974 O O . ALA B 1 143 ? 15.539 -39.469 4.176 1 91.31 143 ALA B O 1
ATOM 4975 N N . PHE B 1 144 ? 14.773 -40.656 2.521 1 90.25 144 PHE B N 1
ATOM 4976 C CA . PHE B 1 144 ? 13.703 -41.188 3.357 1 90.25 144 PHE B CA 1
ATOM 4977 C C . PHE B 1 144 ? 13.938 -42.656 3.666 1 90.25 144 PHE B C 1
ATOM 4979 O O . PHE B 1 144 ? 13.141 -43.281 4.367 1 90.25 144 PHE B O 1
ATOM 4986 N N . GLY B 1 145 ? 15.016 -43.188 3.023 1 89.88 145 GLY B N 1
ATOM 4987 C CA . GLY B 1 145 ? 15.289 -44.594 3.262 1 89.88 145 GLY B CA 1
ATOM 4988 C C . GLY B 1 145 ? 16.75 -44.969 3.064 1 89.88 145 GLY B C 1
ATOM 4989 O O . GLY B 1 145 ? 17.641 -44.125 3.305 1 89.88 145 GLY B O 1
ATOM 4990 N N . GLU B 1 146 ? 16.984 -46.156 2.768 1 89.81 146 GLU B N 1
ATOM 4991 C CA . GLU B 1 146 ? 18.344 -46.688 2.605 1 89.81 146 GLU B CA 1
ATOM 4992 C C . GLU B 1 146 ? 18.578 -47.188 1.187 1 89.81 146 GLU B C 1
ATOM 4994 O O . GLU B 1 146 ? 19.391 -48.094 0.971 1 89.81 146 GLU B O 1
ATOM 4999 N N . GLY B 1 147 ? 17.812 -46.594 0.266 1 89.19 147 GLY B N 1
ATOM 5000 C CA . GLY B 1 147 ? 18 -46.969 -1.126 1 89.19 147 GLY B CA 1
ATOM 5001 C C . GLY B 1 147 ? 19.297 -46.469 -1.724 1 89.19 147 GLY B C 1
ATOM 5002 O O . GLY B 1 147 ? 20.016 -45.688 -1.092 1 89.19 147 GLY B O 1
ATOM 5003 N N . PRO B 1 148 ? 19.594 -46.875 -2.91 1 90.25 148 PRO B N 1
ATOM 5004 C CA . PRO B 1 148 ? 20.828 -46.438 -3.576 1 90.25 148 PRO B CA 1
ATOM 5005 C C . PRO B 1 148 ? 20.797 -44.969 -3.949 1 90.25 148 PRO B C 1
ATOM 5007 O O . PRO B 1 148 ? 19.734 -44.375 -4.109 1 90.25 148 PRO B O 1
ATOM 5010 N N . GLU B 1 149 ? 21.984 -44.531 -4.016 1 91.31 149 GLU B N 1
ATOM 5011 C CA . GLU B 1 149 ? 22.094 -43.156 -4.477 1 91.31 149 GLU B CA 1
ATOM 5012 C C . GLU B 1 149 ? 21.656 -43 -5.93 1 91.31 149 GLU B C 1
ATOM 5014 O O . GLU B 1 149 ? 21.766 -43.969 -6.707 1 91.31 149 GLU B O 1
ATOM 5019 N N . ALA B 1 150 ? 21.062 -41.875 -6.211 1 88.94 150 ALA B N 1
ATOM 5020 C CA . ALA B 1 150 ? 20.641 -41.594 -7.582 1 88.94 150 ALA B CA 1
ATOM 5021 C C . ALA B 1 150 ? 21.172 -40.25 -8.047 1 88.94 150 ALA B C 1
ATOM 5023 O O . ALA B 1 150 ? 21.422 -39.344 -7.234 1 88.94 150 ALA B O 1
ATOM 5024 N N . GLU B 1 151 ? 21.344 -40.188 -9.336 1 89.12 151 GLU B N 1
ATOM 5025 C CA . GLU B 1 151 ? 21.719 -38.906 -9.922 1 89.12 151 GLU B CA 1
ATOM 5026 C C . GLU B 1 151 ? 20.5 -38.031 -10.133 1 89.12 151 GLU B C 1
ATOM 5028 O O . GLU B 1 151 ? 19.516 -38.438 -10.75 1 89.12 151 GLU B O 1
ATOM 5033 N N . VAL B 1 152 ? 20.625 -36.875 -9.5 1 89.94 152 VAL B N 1
ATOM 5034 C CA . VAL B 1 152 ? 19.531 -35.938 -9.648 1 89.94 152 VAL B CA 1
ATOM 5035 C C . VAL B 1 152 ? 20.062 -34.625 -10.258 1 89.94 152 VAL B C 1
ATOM 5037 O O . VAL B 1 152 ? 20.969 -34 -9.703 1 89.94 152 VAL B O 1
ATOM 5040 N N . GLN B 1 153 ? 19.547 -34.281 -11.414 1 89.75 153 GLN B N 1
ATOM 5041 C CA . GLN B 1 153 ? 19.906 -33 -12.062 1 89.75 153 GLN B CA 1
ATOM 5042 C C . GLN B 1 153 ? 18.891 -31.922 -11.742 1 89.75 153 GLN B C 1
ATOM 5044 O O . GLN B 1 153 ? 17.672 -32.156 -11.758 1 89.75 153 GLN B O 1
ATOM 5049 N N . GLN B 1 154 ? 19.375 -30.797 -11.391 1 92.19 154 GLN B N 1
ATOM 5050 C CA . GLN B 1 154 ? 18.516 -29.688 -10.992 1 92.19 154 GLN B CA 1
ATOM 5051 C C . GLN B 1 154 ? 18.703 -28.484 -11.906 1 92.19 154 GLN B C 1
ATOM 5053 O O . GLN B 1 154 ? 19.672 -28.422 -12.68 1 92.19 154 GLN B O 1
ATOM 5058 N N . LEU B 1 155 ? 17.781 -27.625 -11.891 1 93.44 155 LEU B N 1
ATOM 5059 C CA . LEU B 1 155 ? 17.797 -26.406 -12.703 1 93.44 155 LEU B CA 1
ATOM 5060 C C . LEU B 1 155 ? 18.266 -25.219 -11.883 1 93.44 155 LEU B C 1
ATOM 5062 O O . LEU B 1 155 ? 17.969 -25.125 -10.688 1 93.44 155 LEU B O 1
ATOM 5066 N N . THR B 1 156 ? 18.984 -24.312 -12.484 1 94.69 156 THR B N 1
ATOM 5067 C CA . THR B 1 156 ? 19.422 -23.047 -11.906 1 94.69 156 THR B CA 1
ATOM 5068 C C . THR B 1 156 ? 18.984 -21.875 -12.781 1 94.69 156 THR B C 1
ATOM 5070 O O . THR B 1 156 ? 19.188 -21.875 -13.992 1 94.69 156 THR B O 1
ATOM 5073 N N . TYR B 1 157 ? 18.312 -20.891 -12.156 1 96.69 157 TYR B N 1
ATOM 5074 C CA . TYR B 1 157 ? 17.922 -19.703 -12.914 1 96.69 157 TYR B CA 1
ATOM 5075 C C . TYR B 1 157 ? 19.141 -18.969 -13.438 1 96.69 157 TYR B C 1
ATOM 5077 O O . TYR B 1 157 ? 20.125 -18.766 -12.711 1 96.69 157 TYR B O 1
ATOM 5085 N N . ASN B 1 158 ? 19.062 -18.562 -14.672 1 96.62 158 ASN B N 1
ATOM 5086 C CA . ASN B 1 158 ? 20.141 -17.828 -15.32 1 96.62 158 ASN B CA 1
ATOM 5087 C C . ASN B 1 158 ? 19.844 -16.328 -15.398 1 96.62 158 ASN B C 1
ATOM 5089 O O . ASN B 1 158 ? 19.125 -15.883 -16.281 1 96.62 158 ASN B O 1
ATOM 5093 N N . LEU B 1 159 ? 20.422 -15.625 -14.508 1 96.94 159 LEU B N 1
ATOM 5094 C CA . LEU B 1 159 ? 20.25 -14.18 -14.484 1 96.94 159 LEU B CA 1
ATOM 5095 C C . LEU B 1 159 ? 21.375 -13.484 -15.25 1 96.94 159 LEU B C 1
ATOM 5097 O O . LEU B 1 159 ? 22.516 -13.969 -15.266 1 96.94 159 LEU B O 1
ATOM 5101 N N . ARG B 1 160 ? 20.984 -12.312 -15.797 1 95.75 160 ARG B N 1
ATOM 5102 C CA . ARG B 1 160 ? 21.984 -11.562 -16.562 1 95.75 160 ARG B CA 1
ATOM 5103 C C . ARG B 1 160 ? 21.875 -10.07 -16.266 1 95.75 160 ARG B C 1
ATOM 5105 O O . ARG B 1 160 ? 20.797 -9.562 -15.969 1 95.75 160 ARG B O 1
ATOM 5112 N N . PHE B 1 161 ? 23.016 -9.43 -16.438 1 95.88 161 PHE B N 1
ATOM 5113 C CA . PHE B 1 161 ? 23.047 -7.977 -16.312 1 95.88 161 PHE B CA 1
ATOM 5114 C C . PHE B 1 161 ? 22.688 -7.309 -17.641 1 95.88 161 PHE B C 1
ATOM 5116 O O . PHE B 1 161 ? 23.094 -7.766 -18.703 1 95.88 161 PHE B O 1
ATOM 5123 N N . PHE B 1 162 ? 21.953 -6.27 -17.531 1 94.69 162 PHE B N 1
ATOM 5124 C CA . PHE B 1 162 ? 21.656 -5.402 -18.672 1 94.69 162 PHE B CA 1
ATOM 5125 C C . PHE B 1 162 ? 21.922 -3.943 -18.312 1 94.69 162 PHE B C 1
ATOM 5127 O O . PHE B 1 162 ? 21.719 -3.521 -17.172 1 94.69 162 PHE B O 1
ATOM 5134 N N . LEU B 1 163 ? 22.375 -3.27 -19.25 1 93.31 163 LEU B N 1
ATOM 5135 C CA . LEU B 1 163 ? 22.547 -1.829 -19.094 1 93.31 163 LEU B CA 1
ATOM 5136 C C . LEU B 1 163 ? 21.406 -1.072 -19.781 1 93.31 163 LEU B C 1
ATOM 5138 O O . LEU B 1 163 ? 20.703 -1.632 -20.625 1 93.31 163 LEU B O 1
ATOM 5142 N N . HIS B 1 164 ? 21.203 0.106 -19.406 1 91.44 164 HIS B N 1
ATOM 5143 C CA . HIS B 1 164 ? 20.062 0.91 -19.828 1 91.44 164 HIS B CA 1
ATOM 5144 C C . HIS B 1 164 ? 19.938 0.941 -21.344 1 91.44 164 HIS B C 1
ATOM 5146 O O . HIS B 1 164 ? 18.828 0.804 -21.891 1 91.44 164 HIS B O 1
ATOM 5152 N N . ASP B 1 165 ? 20.984 1.018 -22.062 1 87.81 165 ASP B N 1
ATOM 5153 C CA . ASP B 1 165 ? 20.984 1.158 -23.516 1 87.81 165 ASP B CA 1
ATOM 5154 C C . ASP B 1 165 ? 20.609 -0.159 -24.188 1 87.81 165 ASP B C 1
ATOM 5156 O O . ASP B 1 165 ? 20.281 -0.179 -25.375 1 87.81 165 ASP B O 1
ATOM 5160 N N . GLU B 1 166 ? 20.625 -1.213 -23.453 1 88.56 166 GLU B N 1
ATOM 5161 C CA . GLU B 1 166 ? 20.391 -2.537 -24.016 1 88.56 166 GLU B CA 1
ATOM 5162 C C . GLU B 1 166 ? 18.938 -2.973 -23.781 1 88.56 166 GLU B C 1
ATOM 5164 O O . GLU B 1 166 ? 18.516 -4.016 -24.281 1 88.56 166 GLU B O 1
ATOM 5169 N N . ILE B 1 167 ? 18.172 -2.26 -23.062 1 89.5 167 ILE B N 1
ATOM 5170 C CA . ILE B 1 167 ? 16.844 -2.688 -22.609 1 89.5 167 ILE B CA 1
ATOM 5171 C C . ILE B 1 167 ? 15.914 -2.814 -23.812 1 89.5 167 ILE B C 1
ATOM 5173 O O . ILE B 1 167 ? 15.055 -3.699 -23.859 1 89.5 167 ILE B O 1
ATOM 5177 N N . ALA B 1 168 ? 16.094 -1.975 -24.734 1 88.19 168 ALA B N 1
ATOM 5178 C CA . ALA B 1 168 ? 15.242 -2.023 -25.938 1 88.19 168 ALA B CA 1
ATOM 5179 C C . ALA B 1 168 ? 15.406 -3.35 -26.672 1 88.19 168 ALA B C 1
ATOM 5181 O O . ALA B 1 168 ? 14.469 -3.84 -27.297 1 88.19 168 ALA B O 1
ATOM 5182 N N . GLN B 1 169 ? 16.562 -3.955 -26.531 1 86.88 169 GLN B N 1
ATOM 5183 C CA . GLN B 1 169 ? 16.875 -5.207 -27.219 1 86.88 169 GLN B CA 1
ATOM 5184 C C . GLN B 1 169 ? 16.594 -6.406 -26.312 1 86.88 169 GLN B C 1
ATOM 5186 O O . GLN B 1 169 ? 16.656 -7.555 -26.766 1 86.88 169 GLN B O 1
ATOM 5191 N N . ALA B 1 170 ? 16.375 -6.184 -25.109 1 90 170 ALA B N 1
ATOM 5192 C CA . ALA B 1 170 ? 16.156 -7.258 -24.156 1 90 170 ALA B CA 1
ATOM 5193 C C . ALA B 1 170 ? 14.703 -7.73 -24.188 1 90 170 ALA B C 1
ATOM 5195 O O . ALA B 1 170 ? 14.047 -7.848 -23.156 1 90 170 ALA B O 1
ATOM 5196 N N . THR B 1 171 ? 14.289 -8.023 -25.406 1 89.75 171 THR B N 1
ATOM 5197 C CA . THR B 1 171 ? 12.93 -8.531 -25.562 1 89.75 171 THR B CA 1
ATOM 5198 C C . THR B 1 171 ? 12.805 -9.945 -25 1 89.75 171 THR B C 1
ATOM 5200 O O . THR B 1 171 ? 13.711 -10.766 -25.172 1 89.75 171 THR B O 1
ATOM 5203 N N . GLY B 1 172 ? 11.898 -10.281 -24.266 1 92.94 172 GLY B N 1
ATOM 5204 C CA . GLY B 1 172 ? 11.664 -11.602 -23.688 1 92.94 172 GLY B CA 1
ATOM 5205 C C . GLY B 1 172 ? 12.211 -11.75 -22.281 1 92.94 172 GLY B C 1
ATOM 5206 O O . GLY B 1 172 ? 12.258 -12.859 -21.75 1 92.94 172 GLY B O 1
ATOM 5207 N N . TYR B 1 173 ? 12.758 -10.672 -21.828 1 95.62 173 TYR B N 1
ATOM 5208 C CA . TYR B 1 173 ? 13.258 -10.703 -20.469 1 95.62 173 TYR B CA 1
ATOM 5209 C C . TYR B 1 173 ? 12.344 -9.914 -19.531 1 95.62 173 TYR B C 1
ATOM 5211 O O . TYR B 1 173 ? 11.75 -8.914 -19.938 1 95.62 173 TYR B O 1
ATOM 5219 N N . THR B 1 174 ? 12.227 -10.422 -18.344 1 96.38 174 THR B N 1
ATOM 5220 C CA . THR B 1 174 ? 11.727 -9.602 -17.25 1 96.38 174 THR B CA 1
ATOM 5221 C C . THR B 1 174 ? 12.867 -8.859 -16.562 1 96.38 174 THR B C 1
ATOM 5223 O O . THR B 1 174 ? 13.828 -9.477 -16.094 1 96.38 174 THR B O 1
ATOM 5226 N N . LEU B 1 175 ? 12.719 -7.582 -16.484 1 96.88 175 LEU B N 1
ATOM 5227 C CA . LEU B 1 175 ? 13.828 -6.77 -16.016 1 96.88 175 LEU B CA 1
ATOM 5228 C C . LEU B 1 175 ? 13.508 -6.145 -14.656 1 96.88 175 LEU B C 1
ATOM 5230 O O . LEU B 1 175 ? 12.359 -5.805 -14.383 1 96.88 175 LEU B O 1
ATOM 5234 N N . LEU B 1 176 ? 14.516 -6 -13.891 1 97.31 176 LEU B N 1
ATOM 5235 C CA . LEU B 1 176 ? 14.469 -5.332 -12.594 1 97.31 176 LEU B CA 1
ATOM 5236 C C . LEU B 1 176 ? 15.648 -4.375 -12.438 1 97.31 176 LEU B C 1
ATOM 5238 O O . LEU B 1 176 ? 16.812 -4.801 -12.484 1 97.31 176 LEU B O 1
ATOM 5242 N N . PRO B 1 177 ? 15.398 -3.111 -12.328 1 97.56 177 PRO B N 1
ATOM 5243 C CA . PRO B 1 177 ? 16.516 -2.193 -12.078 1 97.56 177 PRO B CA 1
ATOM 5244 C C . PRO B 1 177 ? 17.141 -2.383 -10.695 1 97.56 177 PRO B C 1
ATOM 5246 O O . PRO B 1 177 ? 16.406 -2.5 -9.703 1 97.56 177 PRO B O 1
ATOM 5249 N N . VAL B 1 178 ? 18.5 -2.338 -10.641 1 97.25 178 VAL B N 1
ATOM 5250 C CA . VAL B 1 178 ? 19.078 -2.723 -9.352 1 97.25 178 VAL B CA 1
ATOM 5251 C C . VAL B 1 178 ? 20.172 -1.728 -8.953 1 97.25 178 VAL B C 1
ATOM 5253 O O . VAL B 1 178 ? 20.641 -1.736 -7.816 1 97.25 178 VAL B O 1
ATOM 5256 N N . GLY B 1 179 ? 20.547 -0.921 -9.875 1 96.06 179 GLY B N 1
ATOM 5257 C CA . GLY B 1 179 ? 21.594 0.037 -9.562 1 96.06 179 GLY B CA 1
ATOM 5258 C C . GLY B 1 179 ? 21.875 1.002 -10.695 1 96.06 179 GLY B C 1
ATOM 5259 O O . GLY B 1 179 ? 21.203 0.966 -11.734 1 96.06 179 GLY B O 1
ATOM 5260 N N . GLN B 1 180 ? 22.844 1.819 -10.391 1 95.69 180 GLN B N 1
ATOM 5261 C CA . GLN B 1 180 ? 23.266 2.812 -11.375 1 95.69 180 GLN B CA 1
ATOM 5262 C C . GLN B 1 180 ? 24.781 3.045 -11.297 1 95.69 180 GLN B C 1
ATOM 5264 O O . GLN B 1 180 ? 25.344 3.09 -10.203 1 95.69 180 GLN B O 1
ATOM 5269 N N . LEU B 1 181 ? 25.391 3.199 -12.445 1 94.38 181 LEU B N 1
ATOM 5270 C CA . LEU B 1 181 ? 26.828 3.428 -12.531 1 94.38 181 LEU B CA 1
ATOM 5271 C C . LEU B 1 181 ? 27.125 4.852 -12.984 1 94.38 181 LEU B C 1
ATOM 5273 O O . LEU B 1 181 ? 26.391 5.422 -13.781 1 94.38 181 LEU B O 1
ATOM 5277 N N . ARG B 1 182 ? 28.172 5.316 -12.445 1 92.38 182 ARG B N 1
ATOM 5278 C CA . ARG B 1 182 ? 28.672 6.617 -12.867 1 92.38 182 ARG B CA 1
ATOM 5279 C C . ARG B 1 182 ? 30.188 6.566 -13.102 1 92.38 182 ARG B C 1
ATOM 5281 O O . ARG B 1 182 ? 30.891 5.805 -12.453 1 92.38 182 ARG B O 1
ATOM 5288 N N . CYS B 1 183 ? 30.594 7.352 -14.039 1 88.75 183 CYS B N 1
ATOM 5289 C CA . CYS B 1 183 ? 32.031 7.465 -14.336 1 88.75 183 CYS B CA 1
ATOM 5290 C C . CYS B 1 183 ? 32.594 8.766 -13.781 1 88.75 183 CYS B C 1
ATOM 5292 O O . CYS B 1 183 ? 32.094 9.844 -14.086 1 88.75 183 CYS B O 1
ATOM 5294 N N . THR B 1 184 ? 33.469 8.547 -12.93 1 84.56 184 THR B N 1
ATOM 5295 C CA . THR B 1 184 ? 34.188 9.703 -12.375 1 84.56 184 THR B CA 1
ATOM 5296 C C . THR B 1 184 ? 35.656 9.703 -12.797 1 84.56 184 THR B C 1
ATOM 5298 O O . THR B 1 184 ? 36.062 8.852 -13.586 1 84.56 184 THR B O 1
ATOM 5301 N N . GLY B 1 185 ? 36.375 10.812 -12.438 1 82.12 185 GLY B N 1
ATOM 5302 C CA . GLY B 1 185 ? 37.781 10.891 -12.734 1 82.12 185 GLY B CA 1
ATOM 5303 C C . GLY B 1 185 ? 38.562 9.68 -12.266 1 82.12 185 GLY B C 1
ATOM 5304 O O . GLY B 1 185 ? 39.562 9.305 -12.867 1 82.12 185 GLY B O 1
ATOM 5305 N N . ASP B 1 186 ? 38.094 8.953 -11.234 1 82.75 186 ASP B N 1
ATOM 5306 C CA . ASP B 1 186 ? 38.781 7.832 -10.609 1 82.75 186 ASP B CA 1
ATOM 5307 C C . ASP B 1 186 ? 38.312 6.5 -11.188 1 82.75 186 ASP B C 1
ATOM 5309 O O . ASP B 1 186 ? 38.781 5.438 -10.766 1 82.75 186 ASP B O 1
ATOM 5313 N N . GLY B 1 187 ? 37.375 6.602 -12.156 1 86.31 187 GLY B N 1
ATOM 5314 C CA . GLY B 1 187 ? 36.875 5.371 -12.75 1 86.31 187 GLY B CA 1
ATOM 5315 C C . GLY B 1 187 ? 35.375 5.199 -12.594 1 86.31 187 GLY B C 1
ATOM 5316 O O . GLY B 1 187 ? 34.656 6.176 -12.367 1 86.31 187 GLY B O 1
ATOM 5317 N N . ILE B 1 188 ? 34.969 3.914 -12.797 1 90.69 188 ILE B N 1
ATOM 5318 C CA . ILE B 1 188 ? 33.562 3.592 -12.727 1 90.69 188 ILE B CA 1
ATOM 5319 C C . ILE B 1 188 ? 33.156 3.299 -11.281 1 90.69 188 ILE B C 1
ATOM 5321 O O . ILE B 1 188 ? 33.812 2.512 -10.594 1 90.69 188 ILE B O 1
ATOM 5325 N N . GLU B 1 189 ? 32.156 3.951 -10.82 1 91.94 189 GLU B N 1
ATOM 5326 C CA . GLU B 1 189 ? 31.672 3.742 -9.461 1 91.94 189 GLU B CA 1
ATOM 5327 C C . GLU B 1 189 ? 30.156 3.604 -9.422 1 91.94 189 GLU B C 1
ATOM 5329 O O . GLU B 1 189 ? 29.469 3.982 -10.367 1 91.94 189 GLU B O 1
ATOM 5334 N N . LEU B 1 190 ? 29.703 3.004 -8.305 1 93.25 190 LEU B N 1
ATOM 5335 C CA . LEU B 1 190 ? 28.25 2.91 -8.078 1 93.25 190 LEU B CA 1
ATOM 5336 C C . LEU B 1 190 ? 27.688 4.25 -7.617 1 93.25 190 LEU B C 1
ATOM 5338 O O . LEU B 1 190 ? 28.297 4.922 -6.773 1 93.25 190 LEU B O 1
ATOM 5342 N N . ASP B 1 191 ? 26.609 4.652 -8.188 1 93.31 191 ASP B N 1
ATOM 5343 C CA . ASP B 1 191 ? 25.922 5.871 -7.773 1 93.31 191 ASP B CA 1
ATOM 5344 C C . ASP B 1 191 ? 25.062 5.621 -6.535 1 93.31 191 ASP B C 1
ATOM 5346 O O . ASP B 1 191 ? 23.969 5.062 -6.637 1 93.31 191 ASP B O 1
ATOM 5350 N N . ASN B 1 192 ? 25.438 6.07 -5.469 1 90.44 192 ASN B N 1
ATOM 5351 C CA . ASN B 1 192 ? 24.766 5.805 -4.203 1 90.44 192 ASN B CA 1
ATOM 5352 C C . ASN B 1 192 ? 23.469 6.613 -4.078 1 90.44 192 ASN B C 1
ATOM 5354 O O . ASN B 1 192 ? 22.672 6.363 -3.18 1 90.44 192 ASN B O 1
ATOM 5358 N N . ARG B 1 193 ? 23.234 7.492 -4.992 1 91.31 193 ARG B N 1
ATOM 5359 C CA . ARG B 1 193 ? 22.016 8.297 -4.973 1 91.31 193 ARG B CA 1
ATOM 5360 C C . ARG B 1 193 ? 20.828 7.504 -5.523 1 91.31 193 ARG B C 1
ATOM 5362 O O . ARG B 1 193 ? 19.672 7.855 -5.273 1 91.31 193 ARG B O 1
ATOM 5369 N N . TYR B 1 194 ? 21.172 6.57 -6.219 1 94.88 194 TYR B N 1
ATOM 5370 C CA . TYR B 1 194 ? 20.094 5.754 -6.766 1 94.88 194 TYR B CA 1
ATOM 5371 C C . TYR B 1 194 ? 19.688 4.66 -5.789 1 94.88 194 TYR B C 1
ATOM 5373 O O . TYR B 1 194 ? 20.547 4.016 -5.18 1 94.88 194 TYR B O 1
ATOM 5381 N N . LEU B 1 195 ? 18.406 4.449 -5.66 1 96.75 195 LEU B N 1
ATOM 5382 C CA . LEU B 1 195 ? 17.844 3.396 -4.82 1 96.75 195 LEU B CA 1
ATOM 5383 C C . LEU B 1 195 ? 16.938 2.484 -5.637 1 96.75 195 LEU B C 1
ATOM 5385 O O . LEU B 1 195 ? 15.914 2.93 -6.164 1 96.75 195 LEU B O 1
ATOM 5389 N N . PRO B 1 196 ? 17.25 1.286 -5.758 1 97.25 196 PRO B N 1
ATOM 5390 C CA . PRO B 1 196 ? 16.391 0.35 -6.496 1 97.25 196 PRO B CA 1
ATOM 5391 C C . PRO B 1 196 ? 15.117 -0.016 -5.734 1 97.25 196 PRO B C 1
ATOM 5393 O O . PRO B 1 196 ? 14.984 0.323 -4.555 1 97.25 196 PRO B O 1
ATOM 5396 N N . PRO B 1 197 ? 14.117 -0.618 -6.453 1 97.75 197 PRO B N 1
ATOM 5397 C CA . PRO B 1 197 ? 12.977 -1.149 -5.703 1 97.75 197 PRO B CA 1
ATOM 5398 C C . PRO B 1 197 ? 13.383 -2.215 -4.688 1 97.75 197 PRO B C 1
ATOM 5400 O O . PRO B 1 197 ? 14.07 -3.176 -5.039 1 97.75 197 PRO B O 1
ATOM 5403 N N . CYS B 1 198 ? 13.008 -1.994 -3.445 1 97.44 198 CYS B N 1
ATOM 5404 C CA . CYS B 1 198 ? 13.414 -2.869 -2.352 1 97.44 198 CYS B CA 1
ATOM 5405 C C . CYS B 1 198 ? 12.195 -3.422 -1.618 1 97.44 198 CYS B C 1
ATOM 5407 O O . CYS B 1 198 ? 11.172 -2.742 -1.503 1 97.44 198 CYS B O 1
ATOM 5409 N N . LEU B 1 199 ? 12.344 -4.605 -1.114 1 96.56 199 LEU B N 1
ATOM 5410 C CA . LEU B 1 199 ? 11.289 -5.207 -0.308 1 96.56 199 LEU B CA 1
ATOM 5411 C C . LEU B 1 199 ? 11.477 -4.883 1.17 1 96.56 199 LEU B C 1
ATOM 5413 O O . LEU B 1 199 ? 10.539 -4.988 1.96 1 96.56 199 LEU B O 1
ATOM 5417 N N . THR B 1 200 ? 12.711 -4.574 1.512 1 96.12 200 THR B N 1
ATOM 5418 C CA . THR B 1 200 ? 13.016 -4.215 2.891 1 96.12 200 THR B CA 1
ATOM 5419 C C . THR B 1 200 ? 13.945 -3.002 2.939 1 96.12 200 THR B C 1
ATOM 5421 O O . THR B 1 200 ? 14.57 -2.65 1.937 1 96.12 200 THR B O 1
ATOM 5424 N N . LEU B 1 201 ? 14.086 -2.445 4.094 1 95.62 201 LEU B N 1
ATOM 5425 C CA . LEU B 1 201 ? 14.875 -1.232 4.258 1 95.62 201 LEU B CA 1
ATOM 5426 C C . LEU B 1 201 ? 16.359 -1.528 4.098 1 95.62 201 LEU B C 1
ATOM 5428 O O . LEU B 1 201 ? 17.141 -0.651 3.709 1 95.62 201 LEU B O 1
ATOM 5432 N N . TYR B 1 202 ? 16.766 -2.75 4.316 1 94.94 202 TYR B N 1
ATOM 5433 C CA . TYR B 1 202 ? 18.188 -3.061 4.285 1 94.94 202 TYR B CA 1
ATOM 5434 C C . TYR B 1 202 ? 18.5 -4.074 3.189 1 94.94 202 TYR B C 1
ATOM 5436 O O . TYR B 1 202 ? 19.484 -4.816 3.285 1 94.94 202 TYR B O 1
ATOM 5444 N N . ALA B 1 203 ? 17.594 -4.109 2.219 1 96.19 203 ALA B N 1
ATOM 5445 C CA . ALA B 1 203 ? 17.859 -4.91 1.029 1 96.19 203 ALA B CA 1
ATOM 5446 C C . ALA B 1 203 ? 19.156 -4.461 0.348 1 96.19 203 ALA B C 1
ATOM 5448 O O . ALA B 1 203 ? 19.922 -5.289 -0.151 1 96.19 203 ALA B O 1
ATOM 5449 N N . VAL B 1 204 ? 19.344 -3.143 0.312 1 94.25 204 VAL B N 1
ATOM 5450 C CA . VAL B 1 204 ? 20.594 -2.535 -0.129 1 94.25 204 VAL B CA 1
ATOM 5451 C C . VAL B 1 204 ? 21.141 -1.612 0.962 1 94.25 204 VAL B C 1
ATOM 5453 O O . VAL B 1 204 ? 20.359 -0.931 1.644 1 94.25 204 VAL B O 1
ATOM 5456 N N . PRO B 1 205 ? 22.359 -1.507 1.1 1 92.44 205 PRO B N 1
ATOM 5457 C CA . PRO B 1 205 ? 22.922 -0.701 2.178 1 92.44 205 PRO B CA 1
ATOM 5458 C C . PRO B 1 205 ? 22.578 0.782 2.055 1 92.44 205 PRO B C 1
ATOM 5460 O O . PRO B 1 205 ? 22.406 1.465 3.066 1 92.44 205 PRO B O 1
ATOM 5463 N N . GLN B 1 206 ? 22.484 1.257 0.94 1 94 206 GLN B N 1
ATOM 5464 C CA . GLN B 1 206 ? 22.266 2.678 0.692 1 94 206 GLN B CA 1
ATOM 5465 C C . GLN B 1 206 ? 20.938 3.143 1.295 1 94 206 GLN B C 1
ATOM 5467 O O . GLN B 1 206 ? 20.859 4.23 1.868 1 94 206 GLN B O 1
ATOM 5472 N N . LEU B 1 207 ? 19.938 2.336 1.197 1 95.06 207 LEU B N 1
ATOM 5473 C CA . LEU B 1 207 ? 18.625 2.717 1.699 1 95.06 207 LEU B CA 1
ATOM 5474 C C . LEU B 1 207 ? 18.625 2.773 3.223 1 95.06 207 LEU B C 1
ATOM 5476 O O . LEU B 1 207 ? 18.109 3.734 3.811 1 95.06 207 LEU B O 1
ATOM 5480 N N . GLY B 1 208 ? 19.203 1.748 3.824 1 94.38 208 GLY B N 1
ATOM 5481 C CA . GLY B 1 208 ? 19.312 1.751 5.273 1 94.38 208 GLY B CA 1
ATOM 5482 C C . GLY B 1 208 ? 20.062 2.957 5.816 1 94.38 208 GLY B C 1
ATOM 5483 O O . GLY B 1 208 ? 19.609 3.59 6.773 1 94.38 208 GLY B O 1
ATOM 5484 N N . GLN B 1 209 ? 21.062 3.258 5.207 1 94.25 209 GLN B N 1
ATOM 5485 C CA . GLN B 1 209 ? 21.875 4.391 5.621 1 94.25 209 GLN B CA 1
ATOM 5486 C C . GLN B 1 209 ? 21.109 5.703 5.48 1 94.25 209 GLN B C 1
ATOM 5488 O O . GLN B 1 209 ? 21.219 6.582 6.344 1 94.25 209 GLN B O 1
ATOM 5493 N N . ARG B 1 210 ? 20.438 5.781 4.477 1 94.38 210 ARG B N 1
ATOM 5494 C CA . ARG B 1 210 ? 19.641 6.984 4.238 1 94.38 210 ARG B CA 1
ATOM 5495 C C . ARG B 1 210 ? 18.594 7.176 5.336 1 94.38 210 ARG B C 1
ATOM 5497 O O . ARG B 1 210 ? 18.406 8.289 5.824 1 94.38 210 ARG B O 1
ATOM 5504 N N . ILE B 1 211 ? 17.953 6.117 5.703 1 95.19 211 ILE B N 1
ATOM 5505 C CA . ILE B 1 211 ? 16.938 6.188 6.742 1 95.19 211 ILE B CA 1
ATOM 5506 C C . ILE B 1 211 ? 17.594 6.508 8.086 1 95.19 211 ILE B C 1
ATOM 5508 O O . ILE B 1 211 ? 17.047 7.289 8.875 1 95.19 211 ILE B O 1
ATOM 5512 N N . GLU B 1 212 ? 18.719 5.953 8.281 1 95.75 212 GLU B N 1
ATOM 5513 C CA . GLU B 1 212 ? 19.469 6.246 9.5 1 95.75 212 GLU B CA 1
ATOM 5514 C C . GLU B 1 212 ? 19.844 7.723 9.578 1 95.75 212 GLU B C 1
ATOM 5516 O O . GLU B 1 212 ? 19.703 8.352 10.625 1 95.75 212 GLU B O 1
ATOM 5521 N N . GLN B 1 213 ? 20.281 8.25 8.539 1 95.56 213 GLN B N 1
ATOM 5522 C CA . GLN B 1 213 ? 20.641 9.656 8.469 1 95.56 213 GLN B CA 1
ATOM 5523 C C . GLN B 1 213 ? 19.422 10.555 8.703 1 95.56 213 GLN B C 1
ATOM 5525 O O . GLN B 1 213 ? 19.516 11.555 9.414 1 95.56 213 GLN B O 1
ATOM 5530 N N . LEU B 1 214 ? 18.406 10.164 8.125 1 95.25 214 LEU B N 1
ATOM 5531 C CA . LEU B 1 214 ? 17.172 10.922 8.312 1 95.25 214 LEU B CA 1
ATOM 5532 C C . LEU B 1 214 ? 16.75 10.922 9.781 1 95.25 214 LEU B C 1
ATOM 5534 O O . LEU B 1 214 ? 16.375 11.961 10.32 1 95.25 214 LEU B O 1
ATOM 5538 N N . CYS B 1 215 ? 16.781 9.797 10.422 1 95.44 215 CYS B N 1
ATOM 5539 C CA . CYS B 1 215 ? 16.453 9.688 11.836 1 95.44 215 CYS B CA 1
ATOM 5540 C C . CYS B 1 215 ? 17.359 10.594 12.68 1 95.44 215 CYS B C 1
ATOM 5542 O O . CYS B 1 215 ? 16.875 11.289 13.57 1 95.44 215 CYS B O 1
ATOM 5544 N N . GLN B 1 216 ? 18.562 10.578 12.328 1 95.44 216 GLN B N 1
ATOM 5545 C CA . GLN B 1 216 ? 19.516 11.406 13.062 1 95.44 216 GLN B CA 1
ATOM 5546 C C . GLN B 1 216 ? 19.219 12.891 12.883 1 95.44 216 GLN B C 1
ATOM 5548 O O . GLN B 1 216 ? 19.219 13.648 13.852 1 95.44 216 GLN B O 1
ATOM 5553 N N . GLU B 1 217 ? 18.969 13.258 11.711 1 93.62 217 GLU B N 1
ATOM 5554 C CA . GLU B 1 217 ? 18.656 14.648 11.406 1 93.62 217 GLU B CA 1
ATOM 5555 C C . GLU B 1 217 ? 17.406 15.102 12.148 1 93.62 217 GLU B C 1
ATOM 5557 O O . GLU B 1 217 ? 17.391 16.172 12.758 1 93.62 217 GLU B O 1
ATOM 5562 N N . LEU B 1 218 ? 16.422 14.305 12.117 1 95.69 218 LEU B N 1
ATOM 5563 C CA . LEU B 1 218 ? 15.164 14.648 12.766 1 95.69 218 LEU B CA 1
ATOM 5564 C C . LEU B 1 218 ? 15.312 14.641 14.281 1 95.69 218 LEU B C 1
ATOM 5566 O O . LEU B 1 218 ? 14.688 15.445 14.977 1 95.69 218 LEU B O 1
ATOM 5570 N N . THR B 1 219 ? 16.156 13.719 14.766 1 94.19 219 THR B N 1
ATOM 5571 C CA . THR B 1 219 ? 16.438 13.695 16.203 1 94.19 219 THR B CA 1
ATOM 5572 C C . THR B 1 219 ? 17.141 14.984 16.625 1 94.19 219 THR B C 1
ATOM 5574 O O . THR B 1 219 ? 16.844 15.531 17.688 1 94.19 219 THR B O 1
ATOM 5577 N N . GLY B 1 220 ? 18.047 15.414 15.805 1 92.06 220 GLY B N 1
ATOM 5578 C CA . GLY B 1 220 ? 18.672 16.703 16.062 1 92.06 220 GLY B CA 1
ATOM 5579 C C . GLY B 1 220 ? 17.672 17.844 16.172 1 92.06 220 GLY B C 1
ATOM 5580 O O . GLY B 1 220 ? 17.766 18.688 17.047 1 92.06 220 GLY B O 1
ATOM 5581 N N . ARG B 1 221 ? 16.703 17.812 15.352 1 88.69 221 ARG B N 1
ATOM 5582 C CA . ARG B 1 221 ? 15.664 18.844 15.367 1 88.69 221 ARG B CA 1
ATOM 5583 C C . ARG B 1 221 ? 14.797 18.734 16.609 1 88.69 221 ARG B C 1
ATOM 5585 O O . ARG B 1 221 ? 14.352 19.734 17.156 1 88.69 221 ARG B O 1
ATOM 5592 N N . VAL B 1 222 ? 14.531 17.484 17.031 1 89.81 222 VAL B N 1
ATOM 5593 C CA . VAL B 1 222 ? 13.789 17.25 18.266 1 89.81 222 VAL B CA 1
ATOM 5594 C C . VAL B 1 222 ? 14.516 17.906 19.438 1 89.81 222 VAL B C 1
ATOM 5596 O O . VAL B 1 222 ? 13.906 18.625 20.234 1 89.81 222 VAL B O 1
ATOM 5599 N N . HIS B 1 223 ? 15.758 17.734 19.484 1 87 223 HIS B N 1
ATOM 5600 C CA . HIS B 1 223 ? 16.562 18.297 20.578 1 87 223 HIS B CA 1
ATOM 5601 C C . HIS B 1 223 ? 16.547 19.828 20.531 1 87 223 HIS B C 1
ATOM 5603 O O . HIS B 1 223 ? 16.453 20.484 21.562 1 87 223 HIS B O 1
ATOM 5609 N N . GLN B 1 224 ? 16.562 20.344 19.391 1 79.94 224 GLN B N 1
ATOM 5610 C CA . GLN B 1 224 ? 16.5 21.797 19.219 1 79.94 224 GLN B CA 1
ATOM 5611 C C . GLN B 1 224 ? 15.18 22.344 19.734 1 79.94 224 GLN B C 1
ATOM 5613 O O . GLN B 1 224 ? 15.156 23.359 20.438 1 79.94 224 GLN B O 1
ATOM 5618 N N . LEU B 1 225 ? 14.117 21.641 19.453 1 80.25 225 LEU B N 1
ATOM 5619 C CA . LEU B 1 225 ? 12.789 22.094 19.859 1 80.25 225 LEU B CA 1
ATOM 5620 C C . LEU B 1 225 ? 12.578 21.891 21.359 1 80.25 225 LEU B C 1
ATOM 5622 O O . LEU B 1 225 ? 11.891 22.688 22 1 80.25 225 LEU B O 1
ATOM 5626 N N . GLU B 1 226 ? 13.094 20.797 21.922 1 79.75 226 GLU B N 1
ATOM 5627 C CA . GLU B 1 226 ? 13.008 20.547 23.344 1 79.75 226 GLU B CA 1
ATOM 5628 C C . GLU B 1 226 ? 13.695 21.656 24.141 1 79.75 226 GLU B C 1
ATOM 5630 O O . GLU B 1 226 ? 13.219 22.047 25.219 1 79.75 226 GLU B O 1
ATOM 5635 N N . GLU B 1 227 ? 14.672 22.141 23.641 1 70.12 227 GLU B N 1
ATOM 5636 C CA . GLU B 1 227 ? 15.398 23.234 24.281 1 70.12 227 GLU B CA 1
ATOM 5637 C C . GLU B 1 227 ? 14.57 24.516 24.281 1 70.12 227 GLU B C 1
ATOM 5639 O O . GLU B 1 227 ? 14.641 25.297 25.234 1 70.12 227 GLU B O 1
ATOM 5644 N N . LEU B 1 228 ? 13.742 24.578 23.266 1 62.88 228 LEU B N 1
ATOM 5645 C CA . LEU B 1 228 ? 12.914 25.781 23.156 1 62.88 228 LEU B CA 1
ATOM 5646 C C . LEU B 1 228 ? 11.695 25.688 24.078 1 62.88 228 LEU B C 1
ATOM 5648 O O . LEU B 1 228 ? 11.148 26.703 24.484 1 62.88 228 LEU B O 1
ATOM 5652 N N . LYS B 1 229 ? 11 24.422 24.406 1 58.03 229 LYS B N 1
ATOM 5653 C CA . LYS B 1 229 ? 9.844 24.172 25.266 1 58.03 229 LYS B CA 1
ATOM 5654 C C . LYS B 1 229 ? 10.18 24.438 26.734 1 58.03 229 LYS B C 1
ATOM 5656 O O . LYS B 1 229 ? 9.289 24.719 27.547 1 58.03 229 LYS B O 1
ATOM 5661 N N . ARG B 1 230 ? 11.102 24.344 27.375 1 47 230 ARG B N 1
ATOM 5662 C CA . ARG B 1 230 ? 11.43 24.453 28.781 1 47 230 ARG B CA 1
ATOM 5663 C C . ARG B 1 230 ? 10.844 25.734 29.375 1 47 230 ARG B C 1
ATOM 5665 O O . ARG B 1 230 ? 10.859 26.781 28.75 1 47 230 ARG B O 1
ATOM 5672 N N . PRO B 1 231 ? 9.688 25.453 30.438 1 43.5 231 PRO B N 1
ATOM 5673 C CA . PRO B 1 231 ? 8.82 26.344 31.219 1 43.5 231 PRO B CA 1
ATOM 5674 C C . PRO B 1 231 ? 9.383 27.75 31.359 1 43.5 231 PRO B C 1
ATOM 5676 O O . PRO B 1 231 ? 8.633 28.719 31.484 1 43.5 231 PRO B O 1
ATOM 5679 N N . GLN B 1 232 ? 10.469 27.969 31.766 1 39.88 232 GLN B N 1
ATOM 5680 C CA . GLN B 1 232 ? 10.828 29.312 32.188 1 39.88 232 GLN B CA 1
ATOM 5681 C C . GLN B 1 232 ? 10.438 30.359 31.156 1 39.88 232 GLN B C 1
ATOM 5683 O O . GLN B 1 232 ? 10.242 31.531 31.484 1 39.88 232 GLN B O 1
ATOM 5688 N N . THR B 1 233 ? 10.281 29.922 29.969 1 39.06 233 THR B N 1
ATOM 5689 C CA . THR B 1 233 ? 9.898 30.859 28.922 1 39.06 233 THR B CA 1
ATOM 5690 C C . THR B 1 233 ? 8.383 30.922 28.781 1 39.06 233 THR B C 1
ATOM 5692 O O . THR B 1 233 ? 7.852 31.766 28.062 1 39.06 233 THR B O 1
ATOM 5695 N N . LEU B 1 234 ? 7.664 30 29.219 1 39.66 234 LEU B N 1
ATOM 5696 C CA . LEU B 1 234 ? 6.234 29.812 28.984 1 39.66 234 LEU B CA 1
ATOM 5697 C C . LEU B 1 234 ? 5.41 30.797 29.797 1 39.66 234 LEU B C 1
ATOM 5699 O O . LEU B 1 234 ? 4.18 30.797 29.719 1 39.66 234 LEU B O 1
ATOM 5703 N N . GLU B 1 235 ? 5.934 31.531 30.641 1 37.78 235 GLU B N 1
ATOM 5704 C CA . GLU B 1 235 ? 5.055 32.281 31.547 1 37.78 235 GLU B CA 1
ATOM 5705 C C . GLU B 1 235 ? 4.391 33.438 30.828 1 37.78 235 GLU B C 1
ATOM 5707 O O . GLU B 1 235 ? 3.412 34 31.328 1 37.78 235 GLU B O 1
ATOM 5712 N N . ALA B 1 236 ? 5.066 34.125 29.969 1 40.47 236 ALA B N 1
ATOM 5713 C CA . ALA B 1 236 ? 4.328 35.344 29.672 1 40.47 236 ALA B CA 1
ATOM 5714 C C . ALA B 1 236 ? 3.16 35.062 28.719 1 40.47 236 ALA B C 1
ATOM 5716 O O . ALA B 1 236 ? 3.262 34.219 27.844 1 40.47 236 ALA B O 1
ATOM 5717 N N . GLU B 1 237 ? 2.008 35.5 28.969 1 41.72 237 GLU B N 1
ATOM 5718 C CA . GLU B 1 237 ? 0.67 35.438 28.391 1 41.72 237 GLU B CA 1
ATOM 5719 C C . GLU B 1 237 ? 0.728 35.531 26.859 1 41.72 237 GLU B C 1
ATOM 5721 O O . GLU B 1 237 ? -0.043 34.844 26.172 1 41.72 237 GLU B O 1
ATOM 5726 N N . VAL B 1 238 ? 1.452 36.531 26.359 1 39.47 238 VAL B N 1
ATOM 5727 C CA . VAL B 1 238 ? 1.404 37 24.969 1 39.47 238 VAL B CA 1
ATOM 5728 C C . VAL B 1 238 ? 1.91 35.875 24.062 1 39.47 238 VAL B C 1
ATOM 5730 O O . VAL B 1 238 ? 1.425 35.719 22.938 1 39.47 238 VAL B O 1
ATOM 5733 N N . TYR B 1 239 ? 2.838 34.938 24.531 1 44.75 239 TYR B N 1
ATOM 5734 C CA . TYR B 1 239 ? 3.59 34.031 23.656 1 44.75 239 TYR B CA 1
ATOM 5735 C C . TYR B 1 239 ? 2.979 32.656 23.656 1 44.75 239 TYR B C 1
ATOM 5737 O O . TYR B 1 239 ? 3.617 31.672 23.219 1 44.75 239 TYR B O 1
ATOM 5745 N N . THR B 1 240 ? 1.781 32.656 24.094 1 53.28 240 THR B N 1
ATOM 5746 C CA . THR B 1 240 ? 1.081 31.406 24.344 1 53.28 240 THR B CA 1
ATOM 5747 C C . THR B 1 240 ? 0.851 30.641 23.047 1 53.28 240 THR B C 1
ATOM 5749 O O . THR B 1 240 ? 0.989 29.422 23 1 53.28 240 THR B O 1
ATOM 5752 N N . GLN B 1 241 ? 0.654 31.484 21.953 1 56.28 241 GLN B N 1
ATOM 5753 C CA . GLN B 1 241 ? 0.355 30.781 20.719 1 56.28 241 GLN B CA 1
ATOM 5754 C C . GLN B 1 241 ? 1.606 30.125 20.141 1 56.28 241 GLN B C 1
ATOM 5756 O O . GLN B 1 241 ? 1.55 28.984 19.656 1 56.28 241 GLN B O 1
ATOM 5761 N N . GLU B 1 242 ? 2.693 30.859 20.188 1 60.22 242 GLU B N 1
ATOM 5762 C CA . GLU B 1 242 ? 3.938 30.312 19.641 1 60.22 242 GLU B CA 1
ATOM 5763 C C . GLU B 1 242 ? 4.395 29.094 20.438 1 60.22 242 GLU B C 1
ATOM 5765 O O . GLU B 1 242 ? 4.887 28.125 19.875 1 60.22 242 GLU B O 1
ATOM 5770 N N . LYS B 1 243 ? 4.117 29.219 21.625 1 63.91 243 LYS B N 1
ATOM 5771 C CA . LYS B 1 243 ? 4.473 28.078 22.484 1 63.91 243 LYS B CA 1
ATOM 5772 C C . LYS B 1 243 ? 3.625 26.859 22.156 1 63.91 243 LYS B C 1
ATOM 5774 O O . LYS B 1 243 ? 4.133 25.734 22.141 1 63.91 243 LYS B O 1
ATOM 5779 N N . SER B 1 244 ? 2.412 27.234 21.906 1 73.25 244 SER B N 1
ATOM 5780 C CA . SER B 1 244 ? 1.511 26.141 21.578 1 73.25 244 SER B CA 1
ATOM 5781 C C . SER B 1 244 ? 1.906 25.469 20.266 1 73.25 244 SER B C 1
ATOM 5783 O O . SER B 1 244 ? 1.881 24.25 20.141 1 73.25 244 SER B O 1
ATOM 5785 N N . THR B 1 245 ? 2.373 26.297 19.344 1 75.56 245 THR B N 1
ATOM 5786 C CA . THR B 1 245 ? 2.795 25.766 18.062 1 75.56 245 THR B CA 1
ATOM 5787 C C . THR B 1 245 ? 4.066 24.938 18.203 1 75.56 245 THR B C 1
ATOM 5789 O O . THR B 1 245 ? 4.18 23.859 17.609 1 75.56 245 THR B O 1
ATOM 5792 N N . LEU B 1 246 ? 4.988 25.406 18.984 1 76.25 246 LEU B N 1
ATOM 5793 C CA . LEU B 1 246 ? 6.238 24.688 19.219 1 76.25 246 LEU B CA 1
ATOM 5794 C C . LEU B 1 246 ? 5.98 23.359 19.906 1 76.25 246 LEU B C 1
ATOM 5796 O O . LEU B 1 246 ? 6.578 22.344 19.547 1 76.25 246 LEU B O 1
ATOM 5800 N N . LEU B 1 247 ? 5.121 23.453 20.828 1 82.81 247 LEU B N 1
ATOM 5801 C CA . LEU B 1 247 ? 4.785 22.219 21.547 1 82.81 247 LEU B CA 1
ATOM 5802 C C . LEU B 1 247 ? 4.133 21.219 20.609 1 82.81 247 LEU B C 1
ATOM 5804 O O . LEU B 1 247 ? 4.453 20.031 20.641 1 82.81 247 LEU B O 1
ATOM 5808 N N . LEU B 1 248 ? 3.225 21.672 19.781 1 85.81 248 LEU B N 1
ATOM 5809 C CA . LEU B 1 248 ? 2.543 20.781 18.844 1 85.81 248 LEU B CA 1
ATOM 5810 C C . LEU B 1 248 ? 3.52 20.219 17.812 1 85.81 248 LEU B C 1
ATOM 5812 O O . LEU B 1 248 ? 3.424 19.062 17.438 1 85.81 248 LEU B O 1
ATOM 5816 N N . THR B 1 249 ? 4.434 21.078 17.453 1 87.06 249 THR B N 1
ATOM 5817 C CA . THR B 1 249 ? 5.461 20.625 16.516 1 87.06 249 THR B CA 1
ATOM 5818 C C . THR B 1 249 ? 6.344 19.562 17.141 1 87.06 249 THR B C 1
ATOM 5820 O O . THR B 1 249 ? 6.633 18.547 16.516 1 87.06 249 THR B O 1
ATOM 5823 N N . LEU B 1 250 ? 6.738 19.828 18.312 1 87.75 250 LEU B N 1
ATOM 5824 C CA . LEU B 1 250 ? 7.559 18.859 19.031 1 87.75 250 LEU B CA 1
ATOM 5825 C C . LEU B 1 250 ? 6.824 17.531 19.188 1 87.75 250 LEU B C 1
ATOM 5827 O O . LEU B 1 250 ? 7.398 16.469 18.938 1 87.75 250 LEU B O 1
ATOM 5831 N N . ARG B 1 251 ? 5.586 17.578 19.484 1 89.88 251 ARG B N 1
ATOM 5832 C CA . ARG B 1 251 ? 4.781 16.359 19.656 1 89.88 251 ARG B CA 1
ATOM 5833 C C . ARG B 1 251 ? 4.688 15.586 18.344 1 89.88 251 ARG B C 1
ATOM 5835 O O . ARG B 1 251 ? 4.77 14.359 18.344 1 89.88 251 ARG B O 1
ATOM 5842 N N . THR B 1 252 ? 4.5 16.344 17.328 1 93.56 252 THR B N 1
ATOM 5843 C CA . THR B 1 252 ? 4.441 15.719 16.016 1 93.56 252 THR B CA 1
ATOM 5844 C C . THR B 1 252 ? 5.762 15.039 15.68 1 93.56 252 THR B C 1
ATOM 5846 O O . THR B 1 252 ? 5.781 13.875 15.273 1 93.56 252 THR B O 1
ATOM 5849 N N . LEU B 1 253 ? 6.797 15.734 15.867 1 93.56 253 LEU B N 1
ATOM 5850 C CA . LEU B 1 253 ? 8.117 15.219 15.508 1 93.56 253 LEU B CA 1
ATOM 5851 C C . LEU B 1 253 ? 8.453 13.977 16.328 1 93.56 253 LEU B C 1
ATOM 5853 O O . LEU B 1 253 ? 8.891 12.969 15.773 1 93.56 253 LEU B O 1
ATOM 5857 N N . VAL B 1 254 ? 8.227 14.031 17.625 1 93 254 VAL B N 1
ATOM 5858 C CA . VAL B 1 254 ? 8.609 12.914 18.484 1 93 254 VAL B CA 1
ATOM 5859 C C . VAL B 1 254 ? 7.793 11.672 18.125 1 93 254 VAL B C 1
ATOM 5861 O O . VAL B 1 254 ? 8.312 10.555 18.141 1 93 254 VAL B O 1
ATOM 5864 N N . ARG B 1 255 ? 6.562 11.859 17.75 1 94.75 255 ARG B N 1
ATOM 5865 C CA . ARG B 1 255 ? 5.691 10.75 17.375 1 94.75 255 ARG B CA 1
ATOM 5866 C C . ARG B 1 255 ? 6.242 10.008 16.172 1 94.75 255 ARG B C 1
ATOM 5868 O O . ARG B 1 255 ? 6.359 8.773 16.188 1 94.75 255 ARG B O 1
ATOM 5875 N N . TYR B 1 256 ? 6.598 10.75 15.227 1 96.62 256 TYR B N 1
ATOM 5876 C CA . TYR B 1 256 ? 6.984 10.102 13.977 1 96.62 256 TYR B CA 1
ATOM 5877 C C . TYR B 1 256 ? 8.438 9.648 14.023 1 96.62 256 TYR B C 1
ATOM 5879 O O . TYR B 1 256 ? 8.805 8.641 13.422 1 96.62 256 TYR B O 1
ATOM 5887 N N . VAL B 1 257 ? 9.312 10.352 14.758 1 95.94 257 VAL B N 1
ATOM 5888 C CA . VAL B 1 257 ? 10.719 9.961 14.867 1 95.94 257 VAL B CA 1
ATOM 5889 C C . VAL B 1 257 ? 10.82 8.609 15.562 1 95.94 257 VAL B C 1
ATOM 5891 O O . VAL B 1 257 ? 11.578 7.734 15.125 1 95.94 257 VAL B O 1
ATOM 5894 N N . VAL B 1 258 ? 10.055 8.359 16.594 1 96.12 258 VAL B N 1
ATOM 5895 C CA . VAL B 1 258 ? 10.109 7.09 17.312 1 96.12 258 VAL B CA 1
ATOM 5896 C C . VAL B 1 258 ? 9.625 5.965 16.391 1 96.12 258 VAL B C 1
ATOM 5898 O O . VAL B 1 258 ? 10.133 4.844 16.469 1 96.12 258 VAL B O 1
ATOM 5901 N N . GLN B 1 259 ? 8.625 6.289 15.609 1 97 259 GLN B N 1
ATOM 5902 C CA . GLN B 1 259 ? 8.141 5.297 14.656 1 97 259 GLN B CA 1
ATOM 5903 C C . GLN B 1 259 ? 9.195 4.98 13.602 1 97 259 GLN B C 1
ATOM 5905 O O . GLN B 1 259 ? 9.352 3.826 13.203 1 97 259 GLN B O 1
ATOM 5910 N N . LEU B 1 260 ? 9.891 5.961 13.156 1 96.81 260 LEU B N 1
ATOM 5911 C CA . LEU B 1 260 ? 10.969 5.742 12.195 1 96.81 260 LEU B CA 1
ATOM 5912 C C . LEU B 1 260 ? 12.07 4.883 12.805 1 96.81 260 LEU B C 1
ATOM 5914 O O . LEU B 1 260 ? 12.586 3.979 12.148 1 96.81 260 LEU B O 1
ATOM 5918 N N . TYR B 1 261 ? 12.375 5.137 14.062 1 95.12 261 TYR B N 1
ATOM 5919 C CA . TYR B 1 261 ? 13.359 4.309 14.75 1 95.12 261 TYR B CA 1
ATOM 5920 C C . TYR B 1 261 ? 12.867 2.869 14.875 1 95.12 261 TYR B C 1
ATOM 5922 O O . TYR B 1 261 ? 13.641 1.925 14.695 1 95.12 261 TYR B O 1
ATOM 5930 N N . HIS B 1 262 ? 11.648 2.736 15.18 1 95.69 262 HIS B N 1
ATOM 5931 C CA . HIS B 1 262 ? 11.062 1.402 15.281 1 95.69 262 HIS B CA 1
ATOM 5932 C C . HIS B 1 262 ? 11.219 0.631 13.977 1 95.69 262 HIS B C 1
ATOM 5934 O O . HIS B 1 262 ? 11.617 -0.536 13.984 1 95.69 262 HIS B O 1
ATOM 5940 N N . CYS B 1 263 ? 10.93 1.271 12.875 1 95.56 263 CYS B N 1
ATOM 5941 C CA . CYS B 1 263 ? 11.07 0.655 11.562 1 95.56 263 CYS B CA 1
ATOM 5942 C C . CYS B 1 263 ? 12.523 0.332 11.266 1 95.56 263 CYS B C 1
ATOM 5944 O O . CYS B 1 263 ? 12.836 -0.745 10.75 1 95.56 263 CYS B O 1
ATOM 5946 N N . GLN B 1 264 ? 13.352 1.292 11.562 1 94 264 GLN B N 1
ATOM 5947 C CA . GLN B 1 264 ? 14.781 1.11 11.336 1 94 264 GLN B CA 1
ATOM 5948 C C . GLN B 1 264 ? 15.32 -0.083 12.125 1 94 264 GLN B C 1
ATOM 5950 O O . GLN B 1 264 ? 16.125 -0.862 11.609 1 94 264 GLN B O 1
ATOM 5955 N N . GLU B 1 265 ? 14.875 -0.291 13.336 1 94.12 265 GLU B N 1
ATOM 5956 C CA . GLU B 1 265 ? 15.344 -1.353 14.219 1 94.12 265 GLU B CA 1
ATOM 5957 C C . GLU B 1 265 ? 14.781 -2.709 13.797 1 94.12 265 GLU B C 1
ATOM 5959 O O . GLU B 1 265 ? 15.414 -3.744 14.023 1 94.12 265 GLU B O 1
ATOM 5964 N N . THR B 1 266 ? 13.625 -2.691 13.242 1 93.69 266 THR B N 1
ATOM 5965 C CA . THR B 1 266 ? 13.016 -3.926 12.758 1 93.69 266 THR B CA 1
ATOM 5966 C C . THR B 1 266 ? 13.688 -4.395 11.469 1 93.69 266 THR B C 1
ATOM 5968 O O . THR B 1 266 ? 13.719 -5.59 11.18 1 93.69 266 THR B O 1
ATOM 5971 N N . ARG B 1 267 ? 14.242 -3.564 10.664 1 89.94 267 ARG B N 1
ATOM 5972 C CA . ARG B 1 267 ? 15.117 -3.73 9.508 1 89.94 267 ARG B CA 1
ATOM 5973 C C . ARG B 1 267 ? 14.336 -4.27 8.312 1 89.94 267 ARG B C 1
ATOM 5975 O O . ARG B 1 267 ? 14.492 -3.781 7.191 1 89.94 267 ARG B O 1
ATOM 5982 N N . ASP B 1 268 ? 13.414 -5.328 8.531 1 93.06 268 ASP B N 1
ATOM 5983 C CA . ASP B 1 268 ? 12.75 -6 7.418 1 93.06 268 ASP B CA 1
ATOM 5984 C C . ASP B 1 268 ? 11.391 -5.363 7.129 1 93.06 268 ASP B C 1
ATOM 5986 O O . ASP B 1 268 ? 10.422 -6.066 6.844 1 93.06 268 ASP B O 1
ATOM 5990 N N . VAL B 1 269 ? 11.406 -4.055 7.137 1 95.62 269 VAL B N 1
ATOM 5991 C CA . VAL B 1 269 ? 10.188 -3.309 6.848 1 95.62 269 VAL B CA 1
ATOM 5992 C C . VAL B 1 269 ? 10.219 -2.805 5.406 1 95.62 269 VAL B C 1
ATOM 5994 O O . VAL B 1 269 ? 11.258 -2.361 4.918 1 95.62 269 VAL B O 1
ATOM 5997 N N . HIS B 1 270 ? 9.07 -2.916 4.75 1 96.69 270 HIS B N 1
ATOM 5998 C CA . HIS B 1 270 ? 8.953 -2.416 3.383 1 96.69 270 HIS B CA 1
ATOM 5999 C C . HIS B 1 270 ? 9.062 -0.896 3.342 1 96.69 270 HIS B C 1
ATOM 6001 O O . HIS B 1 270 ? 8.516 -0.207 4.207 1 96.69 270 HIS B O 1
ATOM 6007 N N . PRO B 1 271 ? 9.672 -0.28 2.395 1 96.56 271 PRO B N 1
ATOM 6008 C CA . PRO B 1 271 ? 9.844 1.173 2.307 1 96.56 271 PRO B CA 1
ATOM 6009 C C . PRO B 1 271 ? 8.508 1.916 2.234 1 96.56 271 PRO B C 1
ATOM 6011 O O . PRO B 1 271 ? 8.43 3.09 2.609 1 96.56 271 PRO B O 1
ATOM 6014 N N . LEU B 1 272 ? 7.473 1.248 1.741 1 96.25 272 LEU B N 1
ATOM 6015 C CA . LEU B 1 272 ? 6.145 1.846 1.656 1 96.25 272 LEU B CA 1
ATOM 6016 C C . LEU B 1 272 ? 5.695 2.371 3.016 1 96.25 272 LEU B C 1
ATOM 6018 O O . LEU B 1 272 ? 5.062 3.426 3.102 1 96.25 272 LEU B O 1
ATOM 6022 N N . GLN B 1 273 ? 6.023 1.712 4.055 1 95.81 273 GLN B N 1
ATOM 6023 C CA . GLN B 1 273 ? 5.637 2.104 5.406 1 95.81 273 GLN B CA 1
ATOM 6024 C C . GLN B 1 273 ? 6.344 3.387 5.832 1 95.81 273 GLN B C 1
ATOM 6026 O O . GLN B 1 273 ? 5.734 4.266 6.441 1 95.81 273 GLN B O 1
ATOM 6031 N N . ILE B 1 274 ? 7.613 3.457 5.488 1 96.25 274 ILE B N 1
ATOM 6032 C CA . ILE B 1 274 ? 8.391 4.645 5.816 1 96.25 274 ILE B CA 1
ATOM 6033 C C . ILE B 1 274 ? 7.805 5.859 5.098 1 96.25 274 ILE B C 1
ATOM 6035 O O . ILE B 1 274 ? 7.633 6.922 5.703 1 96.25 274 ILE B O 1
ATOM 6039 N N . PHE B 1 275 ? 7.531 5.66 3.889 1 95.38 275 PHE B N 1
ATOM 6040 C CA . PHE B 1 275 ? 6.98 6.758 3.102 1 95.38 275 PHE B CA 1
ATOM 6041 C C . PHE B 1 275 ? 5.652 7.23 3.682 1 95.38 275 PHE B C 1
ATOM 6043 O O . PHE B 1 275 ? 5.387 8.43 3.74 1 95.38 275 PHE B O 1
ATOM 6050 N N . GLY B 1 276 ? 4.84 6.301 4.086 1 95.81 276 GLY B N 1
ATOM 6051 C CA . GLY B 1 276 ? 3.598 6.66 4.746 1 95.81 276 GLY B CA 1
ATOM 6052 C C . GLY B 1 276 ? 3.807 7.531 5.973 1 95.81 276 GLY B C 1
ATOM 6053 O O . GLY B 1 276 ? 3.08 8.508 6.184 1 95.81 276 GLY B O 1
ATOM 6054 N N . LEU B 1 277 ? 4.734 7.215 6.781 1 96.75 277 LEU B N 1
ATOM 6055 C CA . LEU B 1 277 ? 5.051 7.984 7.98 1 96.75 277 LEU B CA 1
ATOM 6056 C C . LEU B 1 277 ? 5.527 9.383 7.617 1 96.75 277 LEU B C 1
ATOM 6058 O O . LEU B 1 277 ? 5.117 10.367 8.25 1 96.75 277 LEU B O 1
ATOM 6062 N N . LEU B 1 278 ? 6.395 9.445 6.586 1 96.81 278 LEU B N 1
ATOM 6063 C CA . LEU B 1 278 ? 6.938 10.734 6.172 1 96.81 278 LEU B CA 1
ATOM 6064 C C . LEU B 1 278 ? 5.832 11.641 5.641 1 96.81 278 LEU B C 1
ATOM 6066 O O . LEU B 1 278 ? 5.824 12.844 5.918 1 96.81 278 LEU B O 1
ATOM 6070 N N . ARG B 1 279 ? 4.953 11.07 4.898 1 95.5 279 ARG B N 1
ATOM 6071 C CA . ARG B 1 279 ? 3.842 11.852 4.371 1 95.5 279 ARG B CA 1
ATOM 6072 C C . ARG B 1 279 ? 2.969 12.391 5.496 1 95.5 279 ARG B C 1
ATOM 6074 O O . ARG B 1 279 ? 2.488 13.523 5.426 1 95.5 279 ARG B O 1
ATOM 6081 N N . GLN B 1 280 ? 2.73 11.586 6.504 1 96.31 280 GLN B N 1
ATOM 6082 C CA . GLN B 1 280 ? 1.972 12.031 7.664 1 96.31 280 GLN B CA 1
ATOM 6083 C C . GLN B 1 280 ? 2.688 13.172 8.383 1 96.31 280 GLN B C 1
ATOM 6085 O O . GLN B 1 280 ? 2.059 14.156 8.789 1 96.31 280 GLN B O 1
ATOM 6090 N N . LEU B 1 281 ? 3.969 12.992 8.578 1 96.56 281 LEU B N 1
ATOM 6091 C CA . LEU B 1 281 ? 4.777 14.031 9.203 1 96.56 281 LEU B CA 1
ATOM 6092 C C . LEU B 1 281 ? 4.664 15.344 8.43 1 96.56 281 LEU B C 1
ATOM 6094 O O . LEU B 1 281 ? 4.422 16.391 9.023 1 96.56 281 LEU B O 1
ATOM 6098 N N . ILE B 1 282 ? 4.805 15.281 7.125 1 95.12 282 ILE B N 1
ATOM 6099 C CA . ILE B 1 282 ? 4.703 16.453 6.258 1 95.12 282 ILE B CA 1
ATOM 6100 C C . ILE B 1 282 ? 3.328 17.094 6.422 1 95.12 282 ILE B C 1
ATOM 6102 O O . ILE B 1 282 ? 3.223 18.312 6.578 1 95.12 282 ILE B O 1
ATOM 6106 N N . SER B 1 283 ? 2.332 16.25 6.367 1 95 283 SER B N 1
ATOM 6107 C CA . SER B 1 283 ? 0.964 16.75 6.441 1 95 283 SER B CA 1
ATOM 6108 C C . SER B 1 283 ? 0.721 17.5 7.746 1 95 283 SER B C 1
ATOM 6110 O O . SER B 1 283 ? 0.175 18.609 7.738 1 95 283 SER B O 1
ATOM 6112 N N . GLU B 1 284 ? 1.133 16.984 8.859 1 93.5 284 GLU B N 1
ATOM 6113 C CA . GLU B 1 284 ? 0.924 17.609 10.156 1 93.5 284 GLU B CA 1
ATOM 6114 C C . GLU B 1 284 ? 1.764 18.875 10.297 1 93.5 284 GLU B C 1
ATOM 6116 O O . GLU B 1 284 ? 1.293 19.891 10.828 1 93.5 284 GLU B O 1
ATOM 6121 N N . LEU B 1 285 ? 2.984 18.828 9.828 1 91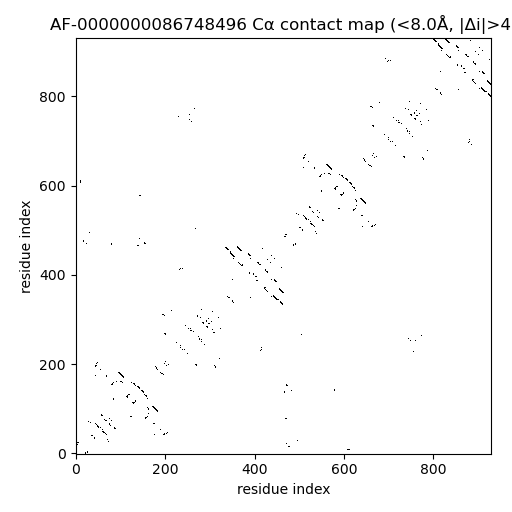.56 285 LEU B N 1
ATOM 6122 C CA . LEU B 1 285 ? 3.84 20 9.906 1 91.56 285 LEU B CA 1
ATOM 6123 C C . LEU B 1 285 ? 3.301 21.125 9.023 1 91.56 285 LEU B C 1
ATOM 6125 O O . LEU B 1 285 ? 3.48 22.312 9.336 1 91.56 285 LEU B O 1
ATOM 6129 N N . SER B 1 286 ? 2.674 20.781 7.98 1 89.75 286 SER B N 1
ATOM 6130 C CA . SER B 1 286 ? 2.17 21.766 7.035 1 89.75 286 SER B CA 1
ATOM 6131 C C . SER B 1 286 ? 1.053 22.594 7.652 1 89.75 286 SER B C 1
ATOM 6133 O O . SER B 1 286 ? 0.716 23.672 7.141 1 89.75 286 SER B O 1
ATOM 6135 N N . CYS B 1 287 ? 0.473 22.125 8.742 1 87.12 287 CYS B N 1
ATOM 6136 C CA . CYS B 1 287 ? -0.617 22.828 9.406 1 87.12 287 CYS B CA 1
ATOM 6137 C C . CYS B 1 287 ? -0.137 24.156 9.977 1 87.12 287 CYS B C 1
ATOM 6139 O O . CYS B 1 287 ? -0.946 25.047 10.266 1 87.12 287 CYS B O 1
ATOM 6141 N N . PHE B 1 288 ? 1.18 24.359 10.102 1 81.56 288 PHE B N 1
ATOM 6142 C CA . PHE B 1 288 ? 1.711 25.547 10.766 1 81.56 288 PHE B CA 1
ATOM 6143 C C . PHE B 1 288 ? 2.162 26.578 9.742 1 81.56 288 PHE B C 1
ATOM 6145 O O . PHE B 1 288 ? 2.732 27.609 10.109 1 81.56 288 PHE B O 1
ATOM 6152 N N . THR B 1 289 ? 2.008 26.25 8.523 1 75.44 289 THR B N 1
ATOM 6153 C CA . THR B 1 289 ? 2.395 27.188 7.477 1 75.44 289 THR B CA 1
ATOM 6154 C C . THR B 1 289 ? 1.305 27.281 6.414 1 75.44 289 THR B C 1
ATOM 6156 O O . THR B 1 289 ? 0.521 26.359 6.23 1 75.44 289 THR B O 1
ATOM 6159 N N . ASP B 1 290 ? 1.246 28.406 5.727 1 73.44 290 ASP B N 1
ATOM 6160 C CA . ASP B 1 290 ? 0.297 28.609 4.633 1 73.44 290 ASP B CA 1
ATOM 6161 C C . ASP B 1 290 ? 0.979 28.438 3.277 1 73.44 290 ASP B C 1
ATOM 6163 O O . ASP B 1 290 ? 0.322 28.484 2.234 1 73.44 290 ASP B O 1
ATOM 6167 N N . ARG B 1 291 ? 2.15 28.109 3.303 1 73.56 291 ARG B N 1
ATOM 6168 C CA . ARG B 1 291 ? 2.918 28.047 2.064 1 73.56 291 ARG B CA 1
ATOM 6169 C C . ARG B 1 291 ? 2.936 26.625 1.504 1 73.56 291 ARG B C 1
ATOM 6171 O O . ARG B 1 291 ? 3.271 26.422 0.336 1 73.56 291 ARG B O 1
ATOM 6178 N N . CYS B 1 292 ? 2.578 25.719 2.338 1 83.31 292 CYS B N 1
ATOM 6179 C CA . CYS B 1 292 ? 2.645 24.312 1.95 1 83.31 292 CYS B CA 1
ATOM 6180 C C . CYS B 1 292 ? 1.329 23.594 2.244 1 83.31 292 CYS B C 1
ATOM 6182 O O . CYS B 1 292 ? 0.778 23.734 3.338 1 83.31 292 CYS B O 1
ATOM 6184 N N . SER B 1 293 ? 0.831 22.922 1.234 1 85.31 293 SER B N 1
ATOM 6185 C CA . SER B 1 293 ? -0.405 22.172 1.438 1 85.31 293 SER B CA 1
ATOM 6186 C C . SER B 1 293 ? -0.163 20.922 2.277 1 85.31 293 SER B C 1
ATOM 6188 O O . SER B 1 293 ? 0.982 20.516 2.475 1 85.31 293 SER B O 1
ATOM 6190 N N . PHE B 1 294 ? -1.228 20.359 2.732 1 88.44 294 PHE B N 1
ATOM 6191 C CA . PHE B 1 294 ? -1.107 19.156 3.566 1 88.44 294 PHE B CA 1
ATOM 6192 C C . PHE B 1 294 ? -0.591 17.984 2.752 1 88.44 294 PHE B C 1
ATOM 6194 O O . PHE B 1 294 ? -0.161 16.969 3.316 1 88.44 294 PHE B O 1
ATOM 6201 N N . LEU B 1 295 ? -0.529 18.094 1.455 1 87.69 295 LEU B N 1
ATOM 6202 C CA . LEU B 1 295 ? -0.008 17.047 0.581 1 87.69 295 LEU B CA 1
ATOM 6203 C C . LEU B 1 295 ? 1.453 17.312 0.233 1 87.69 295 LEU B C 1
ATOM 6205 O O . LEU B 1 295 ? 2.061 16.547 -0.528 1 87.69 295 LEU B O 1
ATOM 6209 N N . GLY B 1 296 ? 1.995 18.359 0.722 1 85.94 296 GLY B N 1
ATOM 6210 C CA . GLY B 1 296 ? 3.406 18.656 0.525 1 85.94 296 GLY B CA 1
ATOM 6211 C C . GLY B 1 296 ? 3.672 19.516 -0.688 1 85.94 296 GLY B C 1
ATOM 6212 O O . GLY B 1 296 ? 4.809 19.609 -1.155 1 85.94 296 GLY B O 1
ATOM 6213 N N . GLU B 1 297 ? 2.662 20.078 -1.187 1 84.75 297 GLU B N 1
ATOM 6214 C CA . GLU B 1 297 ? 2.82 20.969 -2.342 1 84.75 297 GLU B CA 1
ATOM 6215 C C . GLU B 1 297 ? 3.043 22.406 -1.906 1 84.75 297 GLU B C 1
ATOM 6217 O O . GLU B 1 297 ? 2.256 22.953 -1.133 1 84.75 297 GLU B O 1
ATOM 6222 N N . TRP B 1 298 ? 4.121 22.953 -2.371 1 78.31 298 TRP B N 1
ATOM 6223 C CA . TRP B 1 298 ? 4.434 24.344 -2.037 1 78.31 298 TRP B CA 1
ATOM 6224 C C . TRP B 1 298 ? 3.764 25.297 -3.012 1 78.31 298 TRP B C 1
ATOM 6226 O O . TRP B 1 298 ? 3.68 25.016 -4.211 1 78.31 298 TRP B O 1
ATOM 6236 N N . ASN B 1 299 ? 3.326 26.391 -2.467 1 73.81 299 ASN B N 1
ATOM 6237 C CA . ASN B 1 299 ? 2.732 27.422 -3.318 1 73.81 299 ASN B CA 1
ATOM 6238 C C . ASN B 1 299 ? 3.734 27.953 -4.344 1 73.81 299 ASN B C 1
ATOM 6240 O O . ASN B 1 299 ? 4.863 28.297 -3.994 1 73.81 299 ASN B O 1
ATOM 6244 N N . GLY B 1 300 ? 3.307 27.984 -5.652 1 64.12 300 GLY B N 1
ATOM 6245 C CA . GLY B 1 300 ? 4.152 28.531 -6.695 1 64.12 300 GLY B CA 1
ATOM 6246 C C . GLY B 1 300 ? 5.145 27.531 -7.254 1 64.12 300 GLY B C 1
ATOM 6247 O O . GLY B 1 300 ? 5.836 27.812 -8.234 1 64.12 300 GLY B O 1
ATOM 6248 N N . ARG B 1 301 ? 5.402 26.594 -6.555 1 61.47 301 ARG B N 1
ATOM 6249 C CA . ARG B 1 301 ? 6.344 25.609 -7.078 1 61.47 301 ARG B CA 1
ATOM 6250 C C . ARG B 1 301 ? 5.613 24.484 -7.809 1 61.47 301 ARG B C 1
ATOM 6252 O O . ARG B 1 301 ? 4.512 24.094 -7.414 1 61.47 301 ARG B O 1
ATOM 6259 N N . GLU B 1 302 ? 5.895 24.344 -9.023 1 58.5 302 GLU B N 1
ATOM 6260 C CA . GLU B 1 302 ? 5.32 23.266 -9.805 1 58.5 302 GLU B CA 1
ATOM 6261 C C . GLU B 1 302 ? 5.641 21.906 -9.18 1 58.5 302 GLU B C 1
ATOM 6263 O O . GLU B 1 302 ? 6.801 21.5 -9.141 1 58.5 302 GLU B O 1
ATOM 6268 N N . GLY B 1 303 ? 5.383 21.672 -7.941 1 57 303 GLY B N 1
ATOM 6269 C CA . GLY B 1 303 ? 5.801 20.359 -7.469 1 57 303 GLY B CA 1
ATOM 6270 C C . GLY B 1 303 ? 4.684 19.344 -7.484 1 57 303 GLY B C 1
ATOM 6271 O O . GLY B 1 303 ? 3.504 19.703 -7.465 1 57 303 GLY B O 1
ATOM 6272 N N . THR B 1 304 ? 5.008 18.188 -8.016 1 59.16 304 THR B N 1
ATOM 6273 C CA . THR B 1 304 ? 4.137 17.031 -8.164 1 59.16 304 THR B CA 1
ATOM 6274 C C . THR B 1 304 ? 3.836 16.406 -6.801 1 59.16 304 THR B C 1
ATOM 6276 O O . THR B 1 304 ? 4.648 16.5 -5.879 1 59.16 304 THR B O 1
ATOM 6279 N N . ARG B 1 305 ? 2.592 15.992 -6.578 1 64.94 305 ARG B N 1
ATOM 6280 C CA . ARG B 1 305 ? 2.125 15.195 -5.445 1 64.94 305 ARG B CA 1
ATOM 6281 C C . ARG B 1 305 ? 3.115 14.086 -5.117 1 64.94 305 ARG B C 1
ATOM 6283 O O . ARG B 1 305 ? 3.639 13.422 -6.016 1 64.94 305 ARG B O 1
ATOM 6290 N N . GLU B 1 306 ? 3.461 14.031 -3.781 1 79.75 306 GLU B N 1
ATOM 6291 C CA . GLU B 1 306 ? 4.391 13.031 -3.273 1 79.75 306 GLU B CA 1
ATOM 6292 C C . GLU B 1 306 ? 3.758 11.641 -3.262 1 79.75 306 GLU B C 1
ATOM 6294 O O . GLU B 1 306 ? 3.082 11.266 -2.299 1 79.75 306 GLU B O 1
ATOM 6299 N N . LYS B 1 307 ? 3.775 11.047 -4.422 1 87.44 307 LYS B N 1
ATOM 6300 C CA . LYS B 1 307 ? 3.289 9.672 -4.484 1 87.44 307 LYS B CA 1
ATOM 6301 C C . LYS B 1 307 ? 4.441 8.672 -4.375 1 87.44 307 LYS B C 1
ATOM 6303 O O . LYS B 1 307 ? 5.566 8.977 -4.777 1 87.44 307 LYS B O 1
ATOM 6308 N N . TYR B 1 308 ? 4.098 7.629 -3.779 1 93.56 308 TYR B N 1
ATOM 6309 C CA . TYR B 1 308 ? 5.102 6.574 -3.668 1 93.56 308 TYR B CA 1
ATOM 6310 C C . TYR B 1 308 ? 5.434 5.992 -5.035 1 93.56 308 TYR B C 1
ATOM 6312 O O . TYR B 1 308 ? 4.535 5.574 -5.773 1 93.56 308 TYR B O 1
ATOM 6320 N N . GLN B 1 309 ? 6.668 5.992 -5.352 1 94.25 309 GLN B N 1
ATOM 6321 C CA . GLN B 1 309 ? 7.172 5.379 -6.578 1 94.25 309 GLN B CA 1
ATOM 6322 C C . GLN B 1 309 ? 8.133 4.234 -6.266 1 94.25 309 GLN B C 1
ATOM 6324 O O . GLN B 1 309 ? 9.312 4.465 -6 1 94.25 309 GLN B O 1
ATOM 6329 N N . HIS B 1 310 ? 7.676 3.051 -6.457 1 96 310 HIS B N 1
ATOM 6330 C CA . HIS B 1 310 ? 8.438 1.874 -6.055 1 96 310 HIS B CA 1
ATOM 6331 C C . HIS B 1 310 ? 9.688 1.708 -6.914 1 96 310 HIS B C 1
ATOM 6333 O O . HIS B 1 310 ? 10.719 1.221 -6.438 1 96 310 HIS B O 1
ATOM 6339 N N . LEU B 1 311 ? 9.594 2.133 -8.148 1 94.62 311 LEU B N 1
ATOM 6340 C CA . LEU B 1 311 ? 10.703 1.949 -9.078 1 94.62 311 LEU B CA 1
ATOM 6341 C C . LEU B 1 311 ? 11.68 3.113 -8.992 1 94.62 311 LEU B C 1
ATOM 6343 O O . LEU B 1 311 ? 12.727 3.105 -9.648 1 94.62 311 LEU B O 1
ATOM 6347 N N . ASP B 1 312 ? 11.336 4.113 -8.195 1 92.38 312 ASP B N 1
ATOM 6348 C CA . ASP B 1 312 ? 12.203 5.266 -7.973 1 92.38 312 ASP B CA 1
ATOM 6349 C C . ASP B 1 312 ? 12.102 5.766 -6.535 1 92.38 312 ASP B C 1
ATOM 6351 O O . ASP B 1 312 ? 11.594 6.859 -6.289 1 92.38 312 ASP B O 1
ATOM 6355 N N . LEU B 1 313 ? 12.688 5.051 -5.676 1 95.19 313 LEU B N 1
ATOM 6356 C CA . LEU B 1 313 ? 12.586 5.336 -4.25 1 95.19 313 LEU B CA 1
ATOM 6357 C C . LEU B 1 313 ? 13.328 6.625 -3.9 1 95.19 313 LEU B C 1
ATOM 6359 O O . LEU B 1 313 ? 12.922 7.348 -2.986 1 95.19 313 LEU B O 1
ATOM 6363 N N . ALA B 1 314 ? 14.398 6.852 -4.605 1 93.81 314 ALA B N 1
ATOM 6364 C CA . ALA B 1 314 ? 15.203 8.039 -4.324 1 93.81 314 ALA B CA 1
ATOM 6365 C C . ALA B 1 314 ? 14.391 9.312 -4.551 1 93.81 314 ALA B C 1
ATOM 6367 O O . ALA B 1 314 ? 14.461 10.25 -3.748 1 93.81 314 ALA B O 1
ATOM 6368 N N . LEU B 1 315 ? 13.719 9.312 -5.633 1 90.62 315 LEU B N 1
ATOM 6369 C CA . LEU B 1 315 ? 12.898 10.477 -5.938 1 90.62 315 LEU B CA 1
ATOM 6370 C C . LEU B 1 315 ? 11.875 10.734 -4.832 1 90.62 315 LEU B C 1
ATOM 6372 O O . LEU B 1 315 ? 11.719 11.867 -4.371 1 90.62 315 LEU B O 1
ATOM 6376 N N . THR B 1 316 ? 11.25 9.719 -4.395 1 89.69 316 THR B N 1
ATOM 6377 C CA . THR B 1 316 ? 10.234 9.797 -3.355 1 89.69 316 THR B CA 1
ATOM 6378 C C . THR B 1 316 ? 10.836 10.281 -2.039 1 89.69 316 THR B C 1
ATOM 6380 O O . THR B 1 316 ? 10.312 11.203 -1.407 1 89.69 316 THR B O 1
ATOM 6383 N N . LEU B 1 317 ? 11.906 9.711 -1.656 1 93.75 317 LEU B N 1
ATOM 6384 C CA . LEU B 1 317 ? 12.555 10.047 -0.388 1 93.75 317 LEU B CA 1
ATOM 6385 C C . LEU B 1 317 ? 13.125 11.461 -0.42 1 93.75 317 LEU B C 1
ATOM 6387 O O . LEU B 1 317 ? 12.977 12.211 0.544 1 93.75 317 LEU B O 1
ATOM 6391 N N . ASN B 1 318 ? 13.75 11.805 -1.527 1 93.12 318 ASN B N 1
ATOM 6392 C CA . ASN B 1 318 ? 14.328 13.141 -1.667 1 93.12 318 ASN B CA 1
ATOM 6393 C C . ASN B 1 318 ? 13.266 14.219 -1.516 1 93.12 318 ASN B C 1
ATOM 6395 O O . ASN B 1 318 ? 13.477 15.211 -0.806 1 93.12 318 ASN B O 1
ATOM 6399 N N . ASN B 1 319 ? 12.203 14.039 -2.154 1 91.25 319 ASN B N 1
ATOM 6400 C CA . ASN B 1 319 ? 11.109 15.016 -2.098 1 91.25 319 ASN B CA 1
ATOM 6401 C C . ASN B 1 319 ? 10.57 15.164 -0.68 1 91.25 319 ASN B C 1
ATOM 6403 O O . ASN B 1 319 ? 10.375 16.281 -0.201 1 91.25 319 ASN B O 1
ATOM 6407 N N . CYS B 1 320 ? 10.367 14.094 -0.027 1 93.88 320 CYS B N 1
ATOM 6408 C CA . CYS B 1 320 ? 9.852 14.117 1.336 1 93.88 320 CYS B CA 1
ATOM 6409 C C . CYS B 1 320 ? 10.836 14.797 2.281 1 93.88 320 CYS B C 1
ATOM 6411 O O . CYS B 1 320 ? 10.445 15.648 3.084 1 93.88 320 CYS B O 1
ATOM 6413 N N . GLU B 1 321 ? 12.125 14.398 2.164 1 93.12 321 GLU B N 1
ATOM 6414 C CA . GLU B 1 321 ? 13.156 14.953 3.039 1 93.12 321 GLU B CA 1
ATOM 6415 C C . GLU B 1 321 ? 13.273 16.469 2.861 1 93.12 321 GLU B C 1
ATOM 6417 O O . GLU B 1 321 ? 13.312 17.203 3.844 1 93.12 321 GLU B O 1
ATOM 6422 N N . ARG B 1 322 ? 13.305 16.844 1.672 1 90.12 322 ARG B N 1
ATOM 6423 C CA . ARG B 1 322 ? 13.406 18.266 1.378 1 90.12 322 ARG B CA 1
ATOM 6424 C C . ARG B 1 322 ? 12.211 19.031 1.945 1 90.12 322 ARG B C 1
ATOM 6426 O O . ARG B 1 322 ? 12.383 20.078 2.582 1 90.12 322 ARG B O 1
ATOM 6433 N N . THR B 1 323 ? 11.039 18.547 1.706 1 92.25 323 THR B N 1
ATOM 6434 C CA . THR B 1 323 ? 9.828 19.203 2.184 1 92.25 323 THR B CA 1
ATOM 6435 C C . THR B 1 323 ? 9.812 19.281 3.707 1 92.25 323 THR B C 1
ATOM 6437 O O . THR B 1 323 ? 9.477 20.328 4.277 1 92.25 323 THR B O 1
ATOM 6440 N N . ILE B 1 324 ? 10.227 18.203 4.383 1 93.88 324 ILE B N 1
ATOM 6441 C CA . ILE B 1 324 ? 10.242 18.141 5.84 1 93.88 324 ILE B CA 1
ATOM 6442 C C . ILE B 1 324 ? 11.227 19.188 6.379 1 93.88 324 ILE B C 1
ATOM 6444 O O . ILE B 1 324 ? 10.898 19.953 7.285 1 93.88 324 ILE B O 1
ATOM 6448 N N . ILE B 1 325 ? 12.383 19.234 5.797 1 88.31 325 ILE B N 1
ATOM 6449 C CA . ILE B 1 325 ? 13.414 20.156 6.246 1 88.31 325 ILE B CA 1
ATOM 6450 C C . ILE B 1 325 ? 12.961 21.594 6.016 1 88.31 325 ILE B C 1
ATOM 6452 O O . ILE B 1 325 ? 13.109 22.453 6.891 1 88.31 325 ILE B O 1
ATOM 6456 N N . ASP B 1 326 ? 12.398 21.828 4.898 1 86.69 326 ASP B N 1
ATOM 6457 C CA . ASP B 1 326 ? 11.883 23.156 4.59 1 86.69 326 ASP B CA 1
ATOM 6458 C C . ASP B 1 326 ? 10.812 23.578 5.59 1 86.69 326 ASP B C 1
ATOM 6460 O O . ASP B 1 326 ? 10.781 24.734 6.027 1 86.69 326 ASP B O 1
ATOM 6464 N N . LEU B 1 327 ? 9.945 22.703 5.914 1 88.88 327 LEU B N 1
ATOM 6465 C CA . LEU B 1 327 ? 8.867 23 6.852 1 88.88 327 LEU B CA 1
ATOM 6466 C C . LEU B 1 327 ? 9.414 23.281 8.25 1 88.88 327 LEU B C 1
ATOM 6468 O O . LEU B 1 327 ? 8.969 24.203 8.922 1 88.88 327 LEU B O 1
ATOM 6472 N N . LEU B 1 328 ? 10.367 22.5 8.648 1 87 328 LEU B N 1
ATOM 6473 C CA . LEU B 1 328 ? 10.961 22.672 9.969 1 87 328 LEU B CA 1
ATOM 6474 C C . LEU B 1 328 ? 11.758 23.969 10.039 1 87 328 LEU B C 1
ATOM 6476 O O . LEU B 1 328 ? 11.758 24.641 11.062 1 87 328 LEU B O 1
ATOM 6480 N N . ASN B 1 329 ? 12.391 24.25 8.984 1 80.5 329 ASN B N 1
ATOM 6481 C CA . ASN B 1 329 ? 13.133 25.5 8.922 1 80.5 329 ASN B CA 1
ATOM 6482 C C . ASN B 1 329 ? 12.203 26.703 9.008 1 80.5 329 ASN B C 1
ATOM 6484 O O . ASN B 1 329 ? 12.562 27.734 9.586 1 80.5 329 ASN B O 1
ATOM 6488 N N . ALA B 1 330 ? 11.07 26.562 8.383 1 73.06 330 ALA B N 1
ATOM 6489 C CA . ALA B 1 330 ? 10.086 27.641 8.398 1 73.06 330 ALA B CA 1
ATOM 6490 C C . ALA B 1 330 ? 9.523 27.844 9.805 1 73.06 330 ALA B C 1
ATOM 6492 O O . ALA B 1 330 ? 9.055 28.938 10.141 1 73.06 330 ALA B O 1
ATOM 6493 N N . LEU B 1 331 ? 9.352 26.781 10.508 1 69.75 331 LEU B N 1
ATOM 6494 C CA . LEU B 1 331 ? 8.82 26.859 11.859 1 69.75 331 LEU B CA 1
ATOM 6495 C C . LEU B 1 331 ? 9.836 27.469 12.82 1 69.75 331 LEU B C 1
ATOM 6497 O O . LEU B 1 331 ? 9.461 28.047 13.836 1 69.75 331 LEU B O 1
ATOM 6501 N N . VAL B 1 332 ? 11.039 27 12.703 1 55.25 332 VAL B N 1
ATOM 6502 C CA . VAL B 1 332 ? 12.07 27.547 13.578 1 55.25 332 VAL B CA 1
ATOM 6503 C C . VAL B 1 332 ? 12.102 29.062 13.438 1 55.25 332 VAL B C 1
ATOM 6505 O O . VAL B 1 332 ? 12.094 29.594 12.32 1 55.25 332 VAL B O 1
ATOM 6508 N N . LEU B 1 333 ? 11.219 29.719 14.125 1 48.53 333 LEU B N 1
ATOM 6509 C CA . LEU B 1 333 ? 11.133 31.156 14.344 1 48.53 333 LEU B CA 1
ATOM 6510 C C . LEU B 1 333 ? 12.312 31.875 13.688 1 48.53 333 LEU B C 1
ATOM 6512 O O . LEU B 1 333 ? 13.375 31.281 13.492 1 48.53 333 LEU B O 1
ATOM 6516 N N . GLU B 1 334 ? 11.891 32.906 12.844 1 43.97 334 GLU B N 1
ATOM 6517 C CA . GLU B 1 334 ? 12.867 33.875 12.344 1 43.97 334 GLU B CA 1
ATOM 6518 C C . GLU B 1 334 ? 14.148 33.812 13.172 1 43.97 334 GLU B C 1
ATOM 6520 O O . GLU B 1 334 ? 14.109 33.906 14.398 1 43.97 334 GLU B O 1
ATOM 6525 N N . PRO B 1 335 ? 15.047 33.188 12.594 1 42.94 335 PRO B N 1
ATOM 6526 C CA . PRO B 1 335 ? 16.328 33.25 13.305 1 42.94 335 PRO B CA 1
ATOM 6527 C C . PRO B 1 335 ? 16.469 34.531 14.148 1 42.94 335 PRO B C 1
ATOM 6529 O O . PRO B 1 335 ? 16.219 35.625 13.656 1 42.94 335 PRO B O 1
ATOM 6532 N N . ASN B 1 336 ? 16.094 34.438 15.289 1 52.5 336 ASN B N 1
ATOM 6533 C CA . ASN B 1 336 ? 16.75 35.469 16.062 1 52.5 336 ASN B CA 1
ATOM 6534 C C . ASN B 1 336 ? 18.094 35.875 15.453 1 52.5 336 ASN B C 1
ATOM 6536 O O . ASN B 1 336 ? 18.812 35.031 14.914 1 52.5 336 ASN B O 1
ATOM 6540 N N . THR B 1 337 ? 18 36.906 14.609 1 58.72 337 THR B N 1
ATOM 6541 C CA . THR B 1 337 ? 19.328 37.344 14.18 1 58.72 337 THR B CA 1
ATOM 6542 C C . THR B 1 337 ? 20.328 37.25 15.328 1 58.72 337 THR B C 1
ATOM 6544 O O . THR B 1 337 ? 20.141 37.875 16.375 1 58.72 337 THR B O 1
ATOM 6547 N N . VAL B 1 338 ? 21.141 36.25 15.18 1 66.56 338 VAL B N 1
ATOM 6548 C CA . VAL B 1 338 ? 22.203 36.094 16.188 1 66.56 338 VAL B CA 1
ATOM 6549 C C . VAL B 1 338 ? 23.469 36.781 15.695 1 66.56 338 VAL B C 1
ATOM 6551 O O . VAL B 1 338 ? 23.953 36.5 14.594 1 66.56 338 VAL B O 1
ATOM 6554 N N . ILE B 1 339 ? 23.938 37.75 16.359 1 79.44 339 ILE B N 1
ATOM 6555 C CA . ILE B 1 339 ? 25.188 38.469 16.094 1 79.44 339 ILE B CA 1
ATOM 6556 C C . ILE B 1 339 ? 26.234 38.094 17.125 1 79.44 339 ILE B C 1
ATOM 6558 O O . ILE B 1 339 ? 26.234 38.562 18.266 1 79.44 339 ILE B O 1
ATOM 6562 N N . PRO B 1 340 ? 27.078 37.219 16.719 1 84.25 340 PRO B N 1
ATOM 6563 C CA . PRO B 1 340 ? 28.172 36.906 17.656 1 84.25 340 PRO B CA 1
ATOM 6564 C C . PRO B 1 340 ? 29.172 38.031 17.812 1 84.25 340 PRO B C 1
ATOM 6566 O O . PRO B 1 340 ? 29.547 38.688 16.828 1 84.25 340 PRO B O 1
ATOM 6569 N N . LEU B 1 341 ? 29.516 38.281 19.062 1 88.75 341 LEU B N 1
ATOM 6570 C CA . LEU B 1 341 ? 30.531 39.312 19.312 1 88.75 341 LEU B CA 1
ATOM 6571 C C . LEU B 1 341 ? 31.922 38.656 19.438 1 88.75 341 LEU B C 1
ATOM 6573 O O . LEU B 1 341 ? 32.062 37.594 20.016 1 88.75 341 LEU B O 1
ATOM 6577 N N . GLN B 1 342 ? 32.844 39.281 18.859 1 89 342 GLN B N 1
ATOM 6578 C CA . GLN B 1 342 ? 34.219 38.781 18.906 1 89 342 GLN B CA 1
ATOM 6579 C C . GLN B 1 342 ? 35.031 39.531 19.969 1 89 342 GLN B C 1
ATOM 6581 O O . GLN B 1 342 ? 34.875 40.75 20.156 1 89 342 GLN B O 1
ATOM 6586 N N . GLN B 1 343 ? 35.875 38.781 20.562 1 87.31 343 GLN B N 1
ATOM 6587 C CA . GLN B 1 343 ? 36.75 39.375 21.578 1 87.31 343 GLN B CA 1
ATOM 6588 C C . GLN B 1 343 ? 37.938 40.062 20.922 1 87.31 343 GLN B C 1
ATOM 6590 O O . GLN B 1 343 ? 38.594 39.5 20.078 1 87.31 343 GLN B O 1
ATOM 6595 N N . GLU B 1 344 ? 38.156 41.281 21.203 1 85.62 344 GLU B N 1
ATOM 6596 C CA . GLU B 1 344 ? 39.312 42 20.734 1 85.62 344 GLU B CA 1
ATOM 6597 C C . GLU B 1 344 ? 40.438 41.969 21.781 1 85.62 344 GLU B C 1
ATOM 6599 O O . GLU B 1 344 ? 41.594 41.656 21.453 1 85.62 344 GLU B O 1
ATOM 6604 N N . TYR B 1 345 ? 40.219 42.344 23.031 1 82.5 345 TYR B N 1
ATOM 6605 C CA . TYR B 1 345 ? 41.094 42.188 24.188 1 82.5 345 TYR B CA 1
ATOM 6606 C C . TYR B 1 345 ? 40.281 41.781 25.422 1 82.5 345 TYR B C 1
ATOM 6608 O O . TYR B 1 345 ? 39.062 41.719 25.375 1 82.5 345 TYR B O 1
ATOM 6616 N N . SER B 1 346 ? 41 41.531 26.469 1 81.88 346 SER B N 1
ATOM 6617 C CA . SER B 1 346 ? 40.344 41 27.641 1 81.88 346 SER B CA 1
ATOM 6618 C C . SER B 1 346 ? 39.188 41.938 28.078 1 81.88 346 SER B C 1
ATOM 6620 O O . SER B 1 346 ? 39.406 43.125 28.312 1 81.88 346 SER B O 1
ATOM 6622 N N . GLY B 1 347 ? 38 41.375 28.047 1 86.62 347 GLY B N 1
ATOM 6623 C CA . GLY B 1 347 ? 36.844 42.094 28.531 1 86.62 347 GLY B CA 1
ATOM 6624 C C . GLY B 1 347 ? 36.156 42.906 27.453 1 86.62 347 GLY B C 1
ATOM 6625 O O . GLY B 1 347 ? 35.125 43.562 27.703 1 86.62 347 GLY B O 1
ATOM 6626 N N . TYR B 1 348 ? 36.75 43.031 26.344 1 89.25 348 TYR B N 1
ATOM 6627 C CA . TYR B 1 348 ? 36.188 43.844 25.266 1 89.25 348 TYR B CA 1
ATOM 6628 C C . TYR B 1 348 ? 35.75 42.969 24.094 1 89.25 348 TYR B C 1
ATOM 6630 O O . TYR B 1 348 ? 36.562 42.25 23.5 1 89.25 348 TYR B O 1
ATOM 6638 N N . TYR B 1 349 ? 34.469 43.125 23.734 1 92.5 349 TYR B N 1
ATOM 6639 C CA . TYR B 1 349 ? 33.844 42.344 22.656 1 92.5 349 TYR B CA 1
ATOM 6640 C C . TYR B 1 349 ? 33.156 43.281 21.656 1 92.5 349 TYR B C 1
ATOM 6642 O O . TYR B 1 349 ? 32.562 44.281 22.047 1 92.5 349 TYR B O 1
ATOM 6650 N N . HIS B 1 350 ? 33.281 43 20.453 1 90.94 350 HIS B N 1
ATOM 6651 C CA . HIS B 1 350 ? 32.688 43.875 19.438 1 90.94 350 HIS B CA 1
ATOM 6652 C C . HIS B 1 350 ? 32.125 43.062 18.266 1 90.94 350 HIS B C 1
ATOM 6654 O O . HIS B 1 350 ? 32.469 41.906 18.094 1 90.94 350 HIS B O 1
ATOM 6660 N N . ALA B 1 351 ? 31.156 43.625 17.578 1 89.25 351 ALA B N 1
ATOM 6661 C CA . ALA B 1 351 ? 30.578 43.031 16.375 1 89.25 351 ALA B CA 1
ATOM 6662 C C . ALA B 1 351 ? 29.969 44.094 15.461 1 89.25 351 ALA B C 1
ATOM 6664 O O . ALA B 1 351 ? 29.703 45.188 15.898 1 89.25 351 ALA B O 1
ATOM 6665 N N . ALA B 1 352 ? 29.875 43.688 14.211 1 86.19 352 ALA B N 1
ATOM 6666 C CA . ALA B 1 352 ? 29.094 44.5 13.281 1 86.19 352 ALA B CA 1
ATOM 6667 C C . ALA B 1 352 ? 27.594 44.312 13.523 1 86.19 352 ALA B C 1
ATOM 6669 O O . ALA B 1 352 ? 27.125 43.219 13.789 1 86.19 352 ALA B O 1
ATOM 6670 N N . PHE B 1 353 ? 26.984 45.344 13.727 1 81.5 353 PHE B N 1
ATOM 6671 C CA . PHE B 1 353 ? 25.547 45.344 13.953 1 81.5 353 PHE B CA 1
ATOM 6672 C C . PHE B 1 353 ? 24.812 45.906 12.75 1 81.5 353 PHE B C 1
ATOM 6674 O O . PHE B 1 353 ? 24.406 47.062 12.734 1 81.5 353 PHE B O 1
ATOM 6681 N N . ASN B 1 354 ? 24.797 45.094 11.664 1 69.19 354 ASN B N 1
ATOM 6682 C CA . ASN B 1 354 ? 24.141 45.5 10.422 1 69.19 354 ASN B CA 1
ATOM 6683 C C . ASN B 1 354 ? 22.672 45.125 10.406 1 69.19 354 ASN B C 1
ATOM 6685 O O . ASN B 1 354 ? 22.297 44.094 9.828 1 69.19 354 ASN B O 1
ATOM 6689 N N . VAL B 1 355 ? 22.031 45.344 11.234 1 57 355 VAL B N 1
ATOM 6690 C CA . VAL B 1 355 ? 20.625 44.969 11.227 1 57 355 VAL B CA 1
ATOM 6691 C C . VAL B 1 355 ? 19.781 46.094 10.617 1 57 355 VAL B C 1
ATOM 6693 O O . VAL B 1 355 ? 19.719 47.188 11.164 1 57 355 VAL B O 1
ATOM 6696 N N . THR B 1 356 ? 19.578 45.938 9.414 1 50.78 356 THR B N 1
ATOM 6697 C CA . THR B 1 356 ? 18.672 46.844 8.711 1 50.78 356 THR B CA 1
ATOM 6698 C C . THR B 1 356 ? 17.219 46.625 9.156 1 50.78 356 THR B C 1
ATOM 6700 O O . THR B 1 356 ? 16.734 45.5 9.148 1 50.78 356 THR B O 1
ATOM 6703 N N . GLY B 1 357 ? 16.5 47.656 9.883 1 48.47 357 GLY B N 1
ATOM 6704 C CA . GLY B 1 357 ? 15.07 47.75 10.133 1 48.47 357 GLY B CA 1
ATOM 6705 C C . GLY B 1 357 ? 14.664 47.219 11.5 1 48.47 357 GLY B C 1
ATOM 6706 O O . GLY B 1 357 ? 13.586 46.625 11.656 1 48.47 357 GLY B O 1
ATOM 6707 N N . ALA B 1 358 ? 15.578 47.125 12.414 1 49.78 358 ALA B N 1
ATOM 6708 C CA . ALA B 1 358 ? 15.094 46.812 13.758 1 49.78 358 ALA B CA 1
ATOM 6709 C C . ALA B 1 358 ? 13.852 47.656 14.102 1 49.78 358 ALA B C 1
ATOM 6711 O O . ALA B 1 358 ? 13.922 48.875 14.18 1 49.78 358 ALA B O 1
ATOM 6712 N N . SER B 1 359 ? 12.773 47.25 13.609 1 51.19 359 SER B N 1
ATOM 6713 C CA . SER B 1 359 ? 11.516 47.938 13.93 1 51.19 359 SER B CA 1
ATOM 6714 C C . SER B 1 359 ? 11.164 47.75 15.406 1 51.19 359 SER B C 1
ATOM 6716 O O . SER B 1 359 ? 11.703 46.875 16.078 1 51.19 359 SER B O 1
ATOM 6718 N N . GLU B 1 360 ? 10.477 48.688 15.992 1 53.34 360 GLU B N 1
ATOM 6719 C CA . GLU B 1 360 ? 9.961 48.75 17.359 1 53.34 360 GLU B CA 1
ATOM 6720 C C . GLU B 1 360 ? 9.383 47.406 17.781 1 53.34 360 GLU B C 1
ATOM 6722 O O . GLU B 1 360 ? 9.234 47.125 18.984 1 53.34 360 GLU B O 1
ATOM 6727 N N . GLN B 1 361 ? 9.359 46.5 16.812 1 58.22 361 GLN B N 1
ATOM 6728 C CA . GLN B 1 361 ? 8.68 45.25 17.141 1 58.22 361 GLN B CA 1
ATOM 6729 C C . GLN B 1 361 ? 9.68 44.125 17.375 1 58.22 361 GLN B C 1
ATOM 6731 O O . GLN B 1 361 ? 9.289 43 17.594 1 58.22 361 GLN B O 1
ATOM 6736 N N . GLN B 1 362 ? 10.977 44.531 17.516 1 68.5 362 GLN B N 1
ATOM 6737 C CA . GLN B 1 362 ? 11.984 43.5 17.766 1 68.5 362 GLN B CA 1
ATOM 6738 C C . GLN B 1 362 ? 12.562 43.625 19.172 1 68.5 362 GLN B C 1
ATOM 6740 O O . GLN B 1 362 ? 12.688 44.75 19.703 1 68.5 362 GLN B O 1
ATOM 6745 N N . ARG B 1 363 ? 12.711 42.531 19.797 1 76.12 363 ARG B N 1
ATOM 6746 C CA . ARG B 1 363 ? 13.422 42.5 21.062 1 76.12 363 ARG B CA 1
ATOM 6747 C C . ARG B 1 363 ? 14.852 42 20.891 1 76.12 363 ARG B C 1
ATOM 6749 O O . ARG B 1 363 ? 15.102 41.094 20.094 1 76.12 363 ARG B O 1
ATOM 6756 N N . ILE B 1 364 ? 15.742 42.812 21.5 1 84.12 364 ILE B N 1
ATOM 6757 C CA . ILE B 1 364 ? 17.156 42.5 21.406 1 84.12 364 ILE B CA 1
ATOM 6758 C C . ILE B 1 364 ? 17.656 41.938 22.734 1 84.12 364 ILE B C 1
ATOM 6760 O O . ILE B 1 364 ? 17.359 42.5 23.797 1 84.12 364 ILE B O 1
ATOM 6764 N N . TYR B 1 365 ? 18.328 40.812 22.578 1 85.44 365 TYR B N 1
ATOM 6765 C CA . TYR B 1 365 ? 18.875 40.188 23.797 1 85.44 365 TYR B CA 1
ATOM 6766 C C . TYR B 1 365 ? 20.375 40 23.672 1 85.44 365 TYR B C 1
ATOM 6768 O O . TYR B 1 365 ? 20.891 39.688 22.609 1 85.44 365 TYR B O 1
ATOM 6776 N N . LEU B 1 366 ? 21.047 40.312 24.797 1 89.69 366 LEU B N 1
ATOM 6777 C CA . LEU B 1 366 ? 22.453 39.938 24.984 1 89.69 366 LEU B CA 1
ATOM 6778 C C . LEU B 1 366 ? 22.578 38.594 25.688 1 89.69 366 LEU B C 1
ATOM 6780 O O . LEU B 1 366 ? 22.047 38.438 26.797 1 89.69 366 LEU B O 1
ATOM 6784 N N . VAL B 1 367 ? 23.203 37.75 25.047 1 86.25 367 VAL B N 1
ATOM 6785 C CA . VAL B 1 367 ? 23.344 36.406 25.594 1 86.25 367 VAL B CA 1
ATOM 6786 C C . VAL B 1 367 ? 24.797 36.156 25.984 1 86.25 367 VAL B C 1
ATOM 6788 O O . VAL B 1 367 ? 25.703 36.312 25.156 1 86.25 367 VAL B O 1
ATOM 6791 N N . LEU B 1 368 ? 25.016 35.812 27.266 1 87.62 368 LEU B N 1
ATOM 6792 C CA . LEU B 1 368 ? 26.328 35.469 27.797 1 87.62 368 LEU B CA 1
ATOM 6793 C C . LEU B 1 368 ? 26.406 34 28.156 1 87.62 368 LEU B C 1
ATOM 6795 O O . LEU B 1 368 ? 25.562 33.5 28.906 1 87.62 368 LEU B O 1
ATOM 6799 N N . ARG B 1 369 ? 27.312 33.344 27.594 1 82.56 369 ARG B N 1
ATOM 6800 C CA . ARG B 1 369 ? 27.484 31.906 27.891 1 82.56 369 ARG B CA 1
ATOM 6801 C C . ARG B 1 369 ? 28.906 31.625 28.375 1 82.56 369 ARG B C 1
ATOM 6803 O O . ARG B 1 369 ? 29.875 32.094 27.766 1 82.56 369 ARG B O 1
ATOM 6810 N N . SER B 1 370 ? 28.984 31.047 29.516 1 83 370 SER B N 1
ATOM 6811 C CA . SER B 1 370 ? 30.266 30.625 30.078 1 83 370 SER B CA 1
ATOM 6812 C C . SER B 1 370 ? 30.078 29.469 31.062 1 83 370 SER B C 1
ATOM 6814 O O . SER B 1 370 ? 29.047 29.391 31.75 1 83 370 SER B O 1
ATOM 6816 N N . ASP B 1 371 ? 30.906 28.562 31.078 1 77.88 371 ASP B N 1
ATOM 6817 C CA . ASP B 1 371 ? 30.844 27.438 32 1 77.88 371 ASP B CA 1
ATOM 6818 C C . ASP B 1 371 ? 30.906 27.922 33.438 1 77.88 371 ASP B C 1
ATOM 6820 O O . ASP B 1 371 ? 30.438 27.25 34.344 1 77.88 371 ASP B O 1
ATOM 6824 N N . SER B 1 372 ? 31.516 29.016 33.625 1 75.25 372 SER B N 1
ATOM 6825 C CA . SER B 1 372 ? 31.641 29.578 34.938 1 75.25 372 SER B CA 1
ATOM 6826 C C . SER B 1 372 ? 30.312 30.125 35.438 1 75.25 372 SER B C 1
ATOM 6828 O O . SER B 1 372 ? 30.141 30.375 36.656 1 75.25 372 SER B O 1
ATOM 6830 N N . LEU B 1 373 ? 29.359 30.234 34.5 1 73.56 373 LEU B N 1
ATOM 6831 C CA . LEU B 1 373 ? 28.062 30.797 34.875 1 73.56 373 LEU B CA 1
ATOM 6832 C C . LEU B 1 373 ? 27.125 29.703 35.375 1 73.56 373 LEU B C 1
ATOM 6834 O O . LEU B 1 373 ? 26 30 35.812 1 73.56 373 LEU B O 1
ATOM 6838 N N . THR B 1 374 ? 27.266 28.391 35.281 1 62.41 374 THR B N 1
ATOM 6839 C CA . THR B 1 374 ? 26.438 27.297 35.781 1 62.41 374 THR B CA 1
ATOM 6840 C C . THR B 1 374 ? 26.312 27.391 37.281 1 62.41 374 THR B C 1
ATOM 6842 O O . THR B 1 374 ? 25.266 27.031 37.844 1 62.41 374 THR B O 1
ATOM 6845 N N . HIS B 1 375 ? 27.297 27.312 38.219 1 52.44 375 HIS B N 1
ATOM 6846 C CA . HIS B 1 375 ? 27.312 27.203 39.656 1 52.44 375 HIS B CA 1
ATOM 6847 C C . HIS B 1 375 ? 26.578 28.375 40.312 1 52.44 375 HIS B C 1
ATOM 6849 O O . HIS B 1 375 ? 26.531 29.469 39.75 1 52.44 375 HIS B O 1
ATOM 6855 N N . SER B 1 376 ? 25.75 28.094 41.469 1 46.78 376 SER B N 1
ATOM 6856 C CA . SER B 1 376 ? 24.844 28.922 42.281 1 46.78 376 SER B CA 1
ATOM 6857 C C . SER B 1 376 ? 25.266 30.391 42.25 1 46.78 376 SER B C 1
ATOM 6859 O O . SER B 1 376 ? 24.422 31.266 42.062 1 46.78 376 SER B O 1
ATOM 6861 N N . GLU B 1 377 ? 26.062 30.672 43.281 1 43.28 377 GLU B N 1
ATOM 6862 C CA . GLU B 1 377 ? 26.094 31.844 44.156 1 43.28 377 GLU B CA 1
ATOM 6863 C C . GLU B 1 377 ? 26.516 33.094 43.406 1 43.28 377 GLU B C 1
ATOM 6865 O O . GLU B 1 377 ? 26.688 34.156 44 1 43.28 377 GLU B O 1
ATOM 6870 N N . ARG B 1 378 ? 27.281 32.875 42.344 1 46.81 378 ARG B N 1
ATOM 6871 C CA . ARG B 1 378 ? 27.875 34.156 41.969 1 46.81 378 ARG B CA 1
ATOM 6872 C C . ARG B 1 378 ? 26.828 35.125 41.406 1 46.81 378 ARG B C 1
ATOM 6874 O O . ARG B 1 378 ? 25.859 34.688 40.781 1 46.81 378 ARG B O 1
ATOM 6881 N N . GLU B 1 379 ? 26.938 36.344 41.844 1 50.44 379 GLU B N 1
ATOM 6882 C CA . GLU B 1 379 ? 26.312 37.625 41.688 1 50.44 379 GLU B CA 1
ATOM 6883 C C . GLU B 1 379 ? 25.953 37.906 40.219 1 50.44 379 GLU B C 1
ATOM 6885 O O . GLU B 1 379 ? 26.75 37.625 39.312 1 50.44 379 GLU B O 1
ATOM 6890 N N . ILE B 1 380 ? 24.672 37.75 39.812 1 54.06 380 ILE B N 1
ATOM 6891 C CA . ILE B 1 380 ? 24.156 38.375 38.594 1 54.06 380 ILE B CA 1
ATOM 6892 C C . ILE B 1 380 ? 25.109 39.5 38.156 1 54.06 380 ILE B C 1
ATOM 6894 O O . ILE B 1 380 ? 25.422 40.375 38.938 1 54.06 380 ILE B O 1
ATOM 6898 N N . PRO B 1 381 ? 25.922 39.188 37.125 1 58.47 381 PRO B N 1
ATOM 6899 C CA . PRO B 1 381 ? 26.734 40.344 36.75 1 58.47 381 PRO B CA 1
ATOM 6900 C C . PRO B 1 381 ? 25.938 41.656 36.812 1 58.47 381 PRO B C 1
ATOM 6902 O O . PRO B 1 381 ? 24.781 41.719 36.406 1 58.47 381 PRO B O 1
ATOM 6905 N N . ASP B 1 382 ? 26.281 42.438 37.719 1 61 382 ASP B N 1
ATOM 6906 C CA . ASP B 1 382 ? 25.672 43.719 37.906 1 61 382 ASP B CA 1
ATOM 6907 C C . ASP B 1 382 ? 25.547 44.438 36.562 1 61 382 ASP B C 1
ATOM 6909 O O . ASP B 1 382 ? 26.516 44.562 35.812 1 61 382 ASP B O 1
ATOM 6913 N N . ASP B 1 383 ? 24.281 44.656 36.031 1 61.81 383 ASP B N 1
ATOM 6914 C CA . ASP B 1 383 ? 24 45.438 34.812 1 61.81 383 ASP B CA 1
ATOM 6915 C C . ASP B 1 383 ? 24.922 46.656 34.75 1 61.81 383 ASP B C 1
ATOM 6917 O O . ASP B 1 383 ? 25.125 47.219 33.656 1 61.81 383 ASP B O 1
ATOM 6921 N N . ARG B 1 384 ? 25.484 46.875 35.875 1 71.88 384 ARG B N 1
ATOM 6922 C CA . ARG B 1 384 ? 26.359 48.031 35.938 1 71.88 384 ARG B CA 1
ATOM 6923 C C . ARG B 1 384 ? 27.781 47.688 35.5 1 71.88 384 ARG B C 1
ATOM 6925 O O . ARG B 1 384 ? 28.578 48.562 35.156 1 71.88 384 ARG B O 1
ATOM 6932 N N . LEU B 1 385 ? 28.062 46.406 35.562 1 77.75 385 LEU B N 1
ATOM 6933 C CA . LEU B 1 385 ? 29.422 46 35.219 1 77.75 385 LEU B CA 1
ATOM 6934 C C . LEU B 1 385 ? 29.562 45.75 33.719 1 77.75 385 LEU B C 1
ATOM 6936 O O . LEU B 1 385 ? 30.656 45.906 33.156 1 77.75 385 LEU B O 1
ATOM 6940 N N . ILE B 1 386 ? 28.5 45.438 33.156 1 86.88 386 ILE B N 1
ATOM 6941 C CA . ILE B 1 386 ? 28.5 45.219 31.703 1 86.88 386 ILE B CA 1
ATOM 6942 C C . ILE B 1 386 ? 28.031 46.469 30.984 1 86.88 386 ILE B C 1
ATOM 6944 O O . ILE B 1 386 ? 26.953 47 31.297 1 86.88 386 ILE B O 1
ATOM 6948 N N . LYS B 1 387 ? 28.891 46.938 30.172 1 90.56 387 LYS B N 1
ATOM 6949 C CA . LYS B 1 387 ? 28.547 48.156 29.422 1 90.56 387 LYS B CA 1
ATOM 6950 C C . LYS B 1 387 ? 28.422 47.844 27.922 1 90.56 387 LYS B C 1
ATOM 6952 O O . LYS B 1 387 ? 29.312 47.219 27.344 1 90.56 387 LYS B O 1
ATOM 6957 N N . LEU B 1 388 ? 27.297 48.188 27.422 1 92.75 388 LEU B N 1
ATOM 6958 C CA . LEU B 1 388 ? 27.047 48.062 25.984 1 92.75 388 LEU B CA 1
ATOM 6959 C C . LEU B 1 388 ? 26.891 49.438 25.344 1 92.75 388 LEU B C 1
ATOM 6961 O O . LEU B 1 388 ? 26.188 50.281 25.859 1 92.75 388 LEU B O 1
ATOM 6965 N N . ALA B 1 389 ? 27.547 49.625 24.219 1 92.94 389 ALA B N 1
ATOM 6966 C CA . ALA B 1 389 ? 27.469 50.906 23.484 1 92.94 389 ALA B CA 1
ATOM 6967 C C . ALA B 1 389 ? 28.031 50.75 22.078 1 92.94 389 ALA B C 1
ATOM 6969 O O . ALA B 1 389 ? 28.422 49.656 21.672 1 92.94 389 ALA B O 1
ATOM 6970 N N . ALA B 1 390 ? 27.875 51.812 21.375 1 93.25 390 ALA B N 1
ATOM 6971 C CA . ALA B 1 390 ? 28.547 51.875 20.078 1 93.25 390 ALA B CA 1
ATOM 6972 C C . ALA B 1 390 ? 30.062 51.719 20.234 1 93.25 390 ALA B C 1
ATOM 6974 O O . ALA B 1 390 ? 30.641 52.25 21.188 1 93.25 390 ALA B O 1
ATOM 6975 N N . ALA B 1 391 ? 30.656 51.031 19.312 1 91.44 391 ALA B N 1
ATOM 6976 C CA . ALA B 1 391 ? 32.094 50.719 19.391 1 91.44 391 ALA B CA 1
ATOM 6977 C C . ALA B 1 391 ? 32.906 51.969 19.547 1 91.44 391 ALA B C 1
ATOM 6979 O O . ALA B 1 391 ? 33.906 52 20.281 1 91.44 391 ALA B O 1
ATOM 6980 N N . GLU B 1 392 ? 32.5 53.031 18.984 1 89.44 392 GLU B N 1
ATOM 6981 C CA . GLU B 1 392 ? 33.281 54.25 19 1 89.44 392 GLU B CA 1
ATOM 6982 C C . GLU B 1 392 ? 33.125 54.969 20.344 1 89.44 392 GLU B C 1
ATOM 6984 O O . GLU B 1 392 ? 34 55.781 20.719 1 89.44 392 GLU B O 1
ATOM 6989 N N . GLN B 1 393 ? 32.188 54.625 21.047 1 90.38 393 GLN B N 1
ATOM 6990 C CA . GLN B 1 393 ? 31.906 55.375 22.266 1 90.38 393 GLN B CA 1
ATOM 6991 C C . GLN B 1 393 ? 32.281 54.562 23.5 1 90.38 393 GLN B C 1
ATOM 6993 O O . GLN B 1 393 ? 32.281 55.094 24.625 1 90.38 393 GLN B O 1
ATOM 6998 N N . ILE B 1 394 ? 32.531 53.344 23.312 1 90.56 394 ILE B N 1
ATOM 6999 C CA . ILE B 1 394 ? 32.656 52.469 24.453 1 90.56 394 ILE B CA 1
ATOM 7000 C C . ILE B 1 394 ? 33.844 52.875 25.312 1 90.56 394 ILE B C 1
ATOM 7002 O O . ILE B 1 394 ? 33.781 52.812 26.547 1 90.56 394 ILE B O 1
ATOM 7006 N N . ASP B 1 395 ? 34.906 53.375 24.766 1 89.44 395 ASP B N 1
ATOM 7007 C CA . ASP B 1 395 ? 36.062 53.812 25.516 1 89.44 395 ASP B CA 1
ATOM 7008 C C . ASP B 1 395 ? 35.719 55 26.391 1 89.44 395 ASP B C 1
ATOM 7010 O O . ASP B 1 395 ? 36.156 55.094 27.547 1 89.44 395 ASP B O 1
ATOM 7014 N N . GLY B 1 396 ? 35.031 55.875 25.797 1 89.31 396 GLY B N 1
ATOM 7015 C CA . GLY B 1 396 ? 34.594 57.031 26.562 1 89.31 396 GLY B CA 1
ATOM 7016 C C . GLY B 1 396 ? 33.719 56.656 27.734 1 89.31 396 GLY B C 1
ATOM 7017 O O . GLY B 1 396 ? 33.875 57.219 28.828 1 89.31 396 GLY B O 1
ATOM 7018 N N . ILE B 1 397 ? 32.906 55.719 27.469 1 89.25 397 ILE B N 1
ATOM 7019 C CA . ILE B 1 397 ? 31.969 55.281 28.5 1 89.25 397 ILE B CA 1
ATOM 7020 C C . ILE B 1 397 ? 32.719 54.562 29.625 1 89.25 397 ILE B C 1
ATOM 7022 O O . ILE B 1 397 ? 32.438 54.781 30.797 1 89.25 397 ILE B O 1
ATOM 7026 N N . ILE B 1 398 ? 33.688 53.844 29.297 1 86.56 398 ILE B N 1
ATOM 7027 C CA . ILE B 1 398 ? 34.469 53.094 30.281 1 86.56 398 ILE B CA 1
ATOM 7028 C C . ILE B 1 398 ? 35.312 54.094 31.094 1 86.56 398 ILE B C 1
ATOM 7030 O O . ILE B 1 398 ? 35.312 54 32.344 1 86.56 398 ILE B O 1
ATOM 7034 N N . ASN B 1 399 ? 35.938 54.969 30.484 1 87.62 399 ASN B N 1
ATOM 7035 C CA . ASN B 1 399 ? 36.875 55.906 31.141 1 87.62 399 ASN B CA 1
ATOM 7036 C C . ASN B 1 399 ? 36.125 56.875 32.062 1 87.62 399 ASN B C 1
ATOM 7038 O O . ASN B 1 399 ? 36.656 57.281 33.094 1 87.62 399 ASN B O 1
ATOM 7042 N N . ARG B 1 400 ? 35 57.156 31.672 1 87.44 400 ARG B N 1
ATOM 7043 C CA . ARG B 1 400 ? 34.25 58.125 32.438 1 87.44 400 ARG B CA 1
ATOM 7044 C C . ARG B 1 400 ? 33.219 57.438 33.344 1 87.44 400 ARG B C 1
ATOM 7046 O O . ARG B 1 400 ? 32.438 58.125 34.031 1 87.44 400 ARG B O 1
ATOM 7053 N N . ALA B 1 401 ? 33.25 56.188 33.375 1 82.81 401 ALA B N 1
ATOM 7054 C CA . ALA B 1 401 ? 32.344 55.375 34.188 1 82.81 401 ALA B CA 1
ATOM 7055 C C . ALA B 1 401 ? 30.891 55.781 33.938 1 82.81 401 ALA B C 1
ATOM 7057 O O . ALA B 1 401 ? 30.109 55.875 34.906 1 82.81 401 ALA B O 1
ATOM 7058 N N . LEU B 1 402 ? 30.594 56.094 32.719 1 85.62 402 LEU B N 1
ATOM 7059 C CA . LEU B 1 402 ? 29.219 56.438 32.344 1 85.62 402 LEU B CA 1
ATOM 7060 C C . LEU B 1 402 ? 28.422 55.156 32.062 1 85.62 402 LEU B C 1
ATOM 7062 O O . LEU B 1 402 ? 28.984 54.125 31.734 1 85.62 402 LEU B O 1
ATOM 7066 N N . PRO B 1 403 ? 27.109 55.312 32.281 1 87.38 403 PRO B N 1
ATOM 7067 C CA . PRO B 1 403 ? 26.281 54.125 31.969 1 87.38 403 PRO B CA 1
ATOM 7068 C C . PRO B 1 403 ? 26.125 53.906 30.469 1 87.38 403 PRO B C 1
ATOM 7070 O O . PRO B 1 403 ? 26.078 54.875 29.688 1 87.38 403 PRO B O 1
ATOM 7073 N N . GLY B 1 404 ? 26.219 52.594 30.031 1 89.62 404 GLY B N 1
ATOM 7074 C CA . GLY B 1 404 ? 25.891 52.219 28.672 1 89.62 404 GLY B CA 1
ATOM 7075 C C . GLY B 1 404 ? 24.406 52.031 28.438 1 89.62 404 GLY B C 1
ATOM 7076 O O . GLY B 1 404 ? 23.578 52.531 29.219 1 89.62 404 GLY B O 1
ATOM 7077 N N . VAL B 1 405 ? 24.109 51.312 27.328 1 91.06 405 VAL B N 1
ATOM 7078 C CA . VAL B 1 405 ? 22.719 50.969 27.047 1 91.06 405 VAL B CA 1
ATOM 7079 C C . VAL B 1 405 ? 22.141 50.156 28.219 1 91.06 405 VAL B C 1
ATOM 7081 O O . VAL B 1 405 ? 22.828 49.25 28.75 1 91.06 405 VAL B O 1
ATOM 7084 N N . ARG B 1 406 ? 20.969 50.469 28.594 1 88.81 406 ARG B N 1
ATOM 7085 C CA . ARG B 1 406 ? 20.375 49.781 29.75 1 88.81 406 ARG B CA 1
ATOM 7086 C C . ARG B 1 406 ? 20.125 48.312 29.438 1 88.81 406 ARG B C 1
ATOM 7088 O O . ARG B 1 406 ? 19.609 47.969 28.375 1 88.81 406 ARG B O 1
ATOM 7095 N N . LEU B 1 407 ? 20.625 47.531 30.344 1 88.69 407 LEU B N 1
ATOM 7096 C CA . LEU B 1 407 ? 20.453 46.094 30.266 1 88.69 407 LEU B CA 1
ATOM 7097 C C . LEU B 1 407 ? 19.594 45.562 31.422 1 88.69 407 LEU B C 1
ATOM 7099 O O . LEU B 1 407 ? 19.766 46 32.562 1 88.69 407 LEU B O 1
ATOM 7103 N N . TYR B 1 408 ? 18.656 44.75 31.062 1 86.25 408 TYR B N 1
ATOM 7104 C CA . TYR B 1 408 ? 17.797 44.156 32.062 1 86.25 408 TYR B CA 1
ATOM 7105 C C . TYR B 1 408 ? 18.031 42.656 32.156 1 86.25 408 TYR B C 1
ATOM 7107 O O . TYR B 1 408 ? 17.781 41.938 31.188 1 86.25 408 TYR B O 1
ATOM 7115 N N . TYR B 1 409 ? 18.547 42.344 33.25 1 84.06 409 TYR B N 1
ATOM 7116 C CA . TYR B 1 409 ? 18.766 40.906 33.469 1 84.06 409 TYR B CA 1
ATOM 7117 C C . TYR B 1 409 ? 17.438 40.156 33.406 1 84.06 409 TYR B C 1
ATOM 7119 O O . TYR B 1 409 ? 16.453 40.594 34 1 84.06 409 TYR B O 1
ATOM 7127 N N . GLN B 1 410 ? 17.609 39.094 32.594 1 79.38 410 GLN B N 1
ATOM 7128 C CA . GLN B 1 410 ? 16.438 38.219 32.5 1 79.38 410 GLN B CA 1
ATOM 7129 C C . GLN B 1 410 ? 16.656 36.938 33.281 1 79.38 410 GLN B C 1
ATOM 7131 O O . GLN B 1 410 ? 17.484 36.125 32.938 1 79.38 410 GLN B O 1
ATOM 7136 N N . GLU B 1 411 ? 15.977 36.844 34.344 1 70.88 411 GLU B N 1
ATOM 7137 C CA . GLU B 1 411 ? 16.125 35.656 35.156 1 70.88 411 GLU B CA 1
ATOM 7138 C C . GLU B 1 411 ? 15.75 34.406 34.406 1 70.88 411 GLU B C 1
ATOM 7140 O O . GLU B 1 411 ? 16.375 33.344 34.594 1 70.88 411 GLU B O 1
ATOM 7145 N N . ILE B 1 412 ? 14.875 34.625 33.656 1 69.81 412 ILE B N 1
ATOM 7146 C CA . ILE B 1 412 ? 14.414 33.531 32.844 1 69.81 412 ILE B CA 1
ATOM 7147 C C . ILE B 1 412 ? 14.742 33.781 31.375 1 69.81 412 ILE B C 1
ATOM 7149 O O . ILE B 1 412 ? 14.602 34.906 30.891 1 69.81 412 ILE B O 1
ATOM 7153 N N . ALA B 1 413 ? 15.344 32.812 30.766 1 70.81 413 ALA B N 1
ATOM 7154 C CA . ALA B 1 413 ? 15.68 32.938 29.344 1 70.81 413 ALA B CA 1
ATOM 7155 C C . ALA B 1 413 ? 14.484 33.469 28.547 1 70.81 413 ALA B C 1
ATOM 7157 O O . ALA B 1 413 ? 13.383 32.938 28.656 1 70.81 413 ALA B O 1
ATOM 7158 N N . PRO B 1 414 ? 14.859 34.562 27.875 1 64.69 414 PRO B N 1
ATOM 7159 C CA . PRO B 1 414 ? 13.766 35.188 27.109 1 64.69 414 PRO B CA 1
ATOM 7160 C C . PRO B 1 414 ? 13.203 34.25 26.047 1 64.69 414 PRO B C 1
ATOM 7162 O O . PRO B 1 414 ? 13.875 33.281 25.641 1 64.69 414 PRO B O 1
ATOM 7165 N N . HIS B 1 415 ? 12.062 34.594 25.578 1 56.12 415 HIS B N 1
ATOM 7166 C CA . HIS B 1 415 ? 11.344 33.812 24.562 1 56.12 415 HIS B CA 1
ATOM 7167 C C . HIS B 1 415 ? 12.086 33.812 23.234 1 56.12 415 HIS B C 1
ATOM 7169 O O . HIS B 1 415 ? 12.57 34.875 22.781 1 56.12 415 HIS B O 1
ATOM 7175 N N . GLY B 1 416 ? 12.312 32.688 22.641 1 58.09 416 GLY B N 1
ATOM 7176 C CA . GLY B 1 416 ? 13.008 32.562 21.375 1 58.09 416 GLY B CA 1
ATOM 7177 C C . GLY B 1 416 ? 14.477 32.188 21.516 1 58.09 416 GLY B C 1
ATOM 7178 O O . GLY B 1 416 ? 15.164 31.938 20.531 1 58.09 416 GLY B O 1
ATOM 7179 N N . LEU B 1 417 ? 14.852 32.344 22.828 1 64.25 417 LEU B N 1
ATOM 7180 C CA . LEU B 1 417 ? 16.25 32 23.047 1 64.25 417 LEU B CA 1
ATOM 7181 C C . LEU B 1 417 ? 16.375 30.734 23.875 1 64.25 417 LEU B C 1
ATOM 7183 O O . LEU B 1 417 ? 15.523 30.453 24.719 1 64.25 417 LEU B O 1
ATOM 7187 N N . PRO B 1 418 ? 17.328 29.891 23.516 1 61.25 418 PRO B N 1
ATOM 7188 C CA . PRO B 1 418 ? 17.531 28.641 24.234 1 61.25 418 PRO B CA 1
ATOM 7189 C C . PRO B 1 418 ? 17.906 28.844 25.703 1 61.25 418 PRO B C 1
ATOM 7191 O O . PRO B 1 418 ? 18.625 29.781 26.031 1 61.25 418 PRO B O 1
ATOM 7194 N N . ASN B 1 419 ? 17.266 28.109 26.609 1 61 419 ASN B N 1
ATOM 7195 C CA . ASN B 1 419 ? 17.641 28.125 28.031 1 61 419 ASN B CA 1
ATOM 7196 C C . ASN B 1 419 ? 18.781 27.156 28.312 1 61 419 ASN B C 1
ATOM 7198 O O . ASN B 1 419 ? 18.578 25.953 28.359 1 61 419 ASN B O 1
ATOM 7202 N N . ARG B 1 420 ? 19.812 27.625 28.312 1 61.19 420 ARG B N 1
ATOM 7203 C CA . ARG B 1 420 ? 21.016 26.844 28.609 1 61.19 420 ARG B CA 1
ATOM 7204 C C . ARG B 1 420 ? 21.531 27.156 30.016 1 61.19 420 ARG B C 1
ATOM 7206 O O . ARG B 1 420 ? 21.422 28.297 30.484 1 61.19 420 ARG B O 1
ATOM 7213 N N . MET B 1 421 ? 21.922 26.141 30.766 1 65.81 421 MET B N 1
ATOM 7214 C CA . MET B 1 421 ? 22.375 26.297 32.156 1 65.81 421 MET B CA 1
ATOM 7215 C C . MET B 1 421 ? 23.531 27.266 32.25 1 65.81 421 MET B C 1
ATOM 7217 O O . MET B 1 421 ? 23.656 28.016 33.219 1 65.81 421 MET B O 1
ATOM 7221 N N . ASN B 1 422 ? 24.297 27.391 31.344 1 74.12 422 ASN B N 1
ATOM 7222 C CA . ASN B 1 422 ? 25.484 28.234 31.406 1 74.12 422 ASN B CA 1
ATOM 7223 C C . ASN B 1 422 ? 25.297 29.531 30.641 1 74.12 422 ASN B C 1
ATOM 7225 O O . ASN B 1 422 ? 26.25 30.109 30.141 1 74.12 422 ASN B O 1
ATOM 7229 N N . THR B 1 423 ? 23.984 29.906 30.594 1 79.44 423 THR B N 1
ATOM 7230 C CA . THR B 1 423 ? 23.703 31.078 29.781 1 79.44 423 THR B CA 1
ATOM 7231 C C . THR B 1 423 ? 22.875 32.094 30.547 1 79.44 423 THR B C 1
ATOM 7233 O O . THR B 1 423 ? 21.984 31.734 31.312 1 79.44 423 THR B O 1
ATOM 7236 N N . ARG B 1 424 ? 23.328 33.406 30.516 1 82.75 424 ARG B N 1
ATOM 7237 C CA . ARG B 1 424 ? 22.562 34.531 31.062 1 82.75 424 ARG B CA 1
ATOM 7238 C C . ARG B 1 424 ? 22.031 35.438 29.969 1 82.75 424 ARG B C 1
ATOM 7240 O O . ARG B 1 424 ? 22.719 35.688 28.969 1 82.75 424 ARG B O 1
ATOM 7247 N N . TYR B 1 425 ? 20.891 35.844 30.172 1 84.31 425 TYR B N 1
ATOM 7248 C CA . TYR B 1 425 ? 20.234 36.688 29.172 1 84.31 425 TYR B CA 1
ATOM 7249 C C . TYR B 1 425 ? 19.953 38.062 29.719 1 84.31 425 TYR B C 1
ATOM 7251 O O . TYR B 1 425 ? 19.516 38.219 30.859 1 84.31 425 TYR B O 1
ATOM 7259 N N . PHE B 1 426 ? 20.266 39.094 28.906 1 88.38 426 PHE B N 1
ATOM 7260 C CA . PHE B 1 426 ? 19.953 40.5 29.219 1 88.38 426 PHE B CA 1
ATOM 7261 C C . PHE B 1 426 ? 19.141 41.125 28.094 1 88.38 426 PHE B C 1
ATOM 7263 O O . PHE B 1 426 ? 19.5 41.031 26.922 1 88.38 426 PHE B O 1
ATOM 7270 N N . ARG B 1 427 ? 18.047 41.656 28.422 1 87.44 427 ARG B N 1
ATOM 7271 C CA . ARG B 1 427 ? 17.297 42.438 27.453 1 87.44 427 ARG B CA 1
ATOM 7272 C C . ARG B 1 427 ? 17.938 43.781 27.234 1 87.44 427 ARG B C 1
ATOM 7274 O O . ARG B 1 427 ? 18.234 44.5 28.188 1 87.44 427 ARG B O 1
ATOM 7281 N N . VAL B 1 428 ? 18.094 44.125 25.984 1 88.62 428 VAL B N 1
ATOM 7282 C CA . VAL B 1 428 ? 18.703 45.406 25.625 1 88.62 428 VAL B CA 1
ATOM 7283 C C . VAL B 1 428 ? 17.594 46.438 25.344 1 88.62 428 VAL B C 1
ATOM 7285 O O . VAL B 1 428 ? 16.656 46.156 24.594 1 88.62 428 VAL B O 1
ATOM 7288 N N . GLU B 1 429 ? 17.672 47.5 26.031 1 86.06 429 GLU B N 1
ATOM 7289 C CA . GLU B 1 429 ? 16.734 48.562 25.734 1 86.06 429 GLU B CA 1
ATOM 7290 C C . GLU B 1 429 ? 17.047 49.219 24.375 1 86.06 429 GLU B C 1
ATOM 7292 O O . GLU B 1 429 ? 18.062 49.844 24.203 1 86.06 429 GLU B O 1
ATOM 7297 N N . ASN B 1 430 ? 16.203 48.906 23.531 1 82.06 430 ASN B N 1
ATOM 7298 C CA . ASN B 1 430 ? 16.438 49.375 22.172 1 82.06 430 ASN B CA 1
ATOM 7299 C C . ASN B 1 430 ? 15.82 50.75 21.938 1 82.06 430 ASN B C 1
ATOM 7301 O O . ASN B 1 430 ? 15.219 51 20.891 1 82.06 430 ASN B O 1
ATOM 7305 N N . ARG B 1 431 ? 15.828 51.5 22.922 1 80.75 431 ARG B N 1
ATOM 7306 C CA . ARG B 1 431 ? 15.398 52.906 22.828 1 80.75 431 ARG B CA 1
ATOM 7307 C C . ARG B 1 431 ? 16.438 53.844 23.453 1 80.75 431 ARG B C 1
ATOM 7309 O O . ARG B 1 431 ? 17.312 53.375 24.188 1 80.75 431 ARG B O 1
ATOM 7316 N N . GLY B 1 432 ? 16.453 55.156 23.062 1 83.56 432 GLY B N 1
ATOM 7317 C CA . GLY B 1 432 ? 17.328 56.156 23.656 1 83.56 432 GLY B CA 1
ATOM 7318 C C . GLY B 1 432 ? 18.484 56.562 22.75 1 83.56 432 GLY B C 1
ATOM 7319 O O . GLY B 1 432 ? 18.672 55.969 21.672 1 83.56 432 GLY B O 1
ATOM 7320 N N . ALA B 1 433 ? 19.219 57.5 23.219 1 87.5 433 ALA B N 1
ATOM 7321 C CA . ALA B 1 433 ? 20.297 58.094 22.438 1 87.5 433 ALA B CA 1
ATOM 7322 C C . ALA B 1 433 ? 21.453 57.094 22.266 1 87.5 433 ALA B C 1
ATOM 7324 O O . ALA B 1 433 ? 22.047 57.031 21.188 1 87.5 433 ALA B O 1
ATOM 7325 N N . LEU B 1 434 ? 21.719 56.344 23.266 1 88.94 434 LEU B N 1
ATOM 7326 C CA . LEU B 1 434 ? 22.859 55.438 23.219 1 88.94 434 LEU B CA 1
ATOM 7327 C C . LEU B 1 434 ? 22.609 54.312 22.219 1 88.94 434 LEU B C 1
ATOM 7329 O O . LEU B 1 434 ? 23.531 53.938 21.484 1 88.94 434 LEU B O 1
ATOM 7333 N N . TRP B 1 435 ? 21.469 53.875 22.203 1 89.12 435 TRP B N 1
ATOM 7334 C CA . TRP B 1 435 ? 21.156 52.812 21.281 1 89.12 435 TRP B CA 1
ATOM 7335 C C . TRP B 1 435 ? 21.156 53.312 19.844 1 89.12 435 TRP B C 1
ATOM 7337 O O . TRP B 1 435 ? 21.625 52.625 18.938 1 89.12 435 TRP B O 1
ATOM 7347 N N . ARG B 1 436 ? 20.609 54.375 19.625 1 87.81 436 ARG B N 1
ATOM 7348 C CA . ARG B 1 436 ? 20.625 54.969 18.297 1 87.81 436 ARG B CA 1
ATOM 7349 C C . ARG B 1 436 ? 22.047 55.062 17.75 1 87.81 436 ARG B C 1
ATOM 7351 O O . ARG B 1 436 ? 22.281 54.906 16.562 1 87.81 436 ARG B O 1
ATOM 7358 N N . GLN B 1 437 ? 22.859 55.406 18.625 1 88.88 437 GLN B N 1
ATOM 7359 C CA . GLN B 1 437 ? 24.25 55.5 18.219 1 88.88 437 GLN B CA 1
ATOM 7360 C C . GLN B 1 437 ? 24.781 54.125 17.766 1 88.88 437 GLN B C 1
ATOM 7362 O O . GLN B 1 437 ? 25.578 54.031 16.828 1 88.88 437 GLN B O 1
ATOM 7367 N N . VAL B 1 438 ? 24.328 53.125 18.391 1 90.19 438 VAL B N 1
ATOM 7368 C CA . VAL B 1 438 ? 24.703 51.75 18.016 1 90.19 438 VAL B CA 1
ATOM 7369 C C . VAL B 1 438 ? 24.156 51.438 16.625 1 90.19 438 VAL B C 1
ATOM 7371 O O . VAL B 1 438 ? 24.875 50.906 15.773 1 90.19 438 VAL B O 1
ATOM 7374 N N . GLU B 1 439 ? 22.984 51.812 16.391 1 85.81 439 GLU B N 1
ATOM 7375 C CA . GLU B 1 439 ? 22.344 51.562 15.109 1 85.81 439 GLU B CA 1
ATOM 7376 C C . GLU B 1 439 ? 23 52.344 13.984 1 85.81 439 GLU B C 1
ATOM 7378 O O . GLU B 1 439 ? 23.219 51.812 12.891 1 85.81 439 GLU B O 1
ATOM 7383 N N . ASP B 1 440 ? 23.312 53.531 14.328 1 85.88 440 ASP B N 1
ATOM 7384 C CA . ASP B 1 440 ? 23.906 54.438 13.344 1 85.88 440 ASP B CA 1
ATOM 7385 C C . ASP B 1 440 ? 25.328 54 12.984 1 85.88 440 ASP B C 1
ATOM 7387 O O . ASP B 1 440 ? 25.719 54.031 11.82 1 85.88 440 ASP B O 1
ATOM 7391 N N . SER B 1 441 ? 26.031 53.625 14.008 1 86.75 441 SER B N 1
ATOM 7392 C CA . SER B 1 441 ? 27.438 53.281 13.789 1 86.75 441 SER B CA 1
ATOM 7393 C C . SER B 1 441 ? 27.562 51.875 13.172 1 86.75 441 SER B C 1
ATOM 7395 O O . SER B 1 441 ? 28.625 51.531 12.648 1 86.75 441 SER B O 1
ATOM 7397 N N . GLU B 1 442 ? 26.516 51.094 13.312 1 87.94 442 GLU B N 1
ATOM 7398 C CA . GLU B 1 442 ? 26.453 49.688 12.828 1 87.94 442 GLU B CA 1
ATOM 7399 C C . GLU B 1 442 ? 27.531 48.844 13.484 1 87.94 442 GLU B C 1
ATOM 7401 O O . GLU B 1 442 ? 27.969 47.844 12.898 1 87.94 442 GLU B O 1
ATOM 7406 N N . ARG B 1 443 ? 28.031 49.281 14.523 1 90.31 443 ARG B N 1
ATOM 7407 C CA . ARG B 1 443 ? 28.984 48.531 15.328 1 90.31 443 ARG B CA 1
ATOM 7408 C C . ARG B 1 443 ? 28.609 48.562 16.812 1 90.31 443 ARG B C 1
ATOM 7410 O O . ARG B 1 443 ? 28.25 49.625 17.328 1 90.31 443 ARG B O 1
ATOM 7417 N N . VAL B 1 444 ? 28.656 47.406 17.391 1 92.62 444 VAL B N 1
ATOM 7418 C CA . VAL B 1 444 ? 28.312 47.312 18.812 1 92.62 444 VAL B CA 1
ATOM 7419 C C . VAL B 1 444 ? 29.484 46.719 19.578 1 92.62 444 VAL B C 1
ATOM 7421 O O . VAL B 1 444 ? 30.25 45.906 19.047 1 92.62 444 VAL B O 1
ATOM 7424 N N . ALA B 1 445 ? 29.688 47.312 20.734 1 93.5 445 ALA B N 1
ATOM 7425 C CA . ALA B 1 445 ? 30.734 46.781 21.625 1 93.5 445 ALA B CA 1
ATOM 7426 C C . ALA B 1 445 ? 30.188 46.531 23.016 1 93.5 445 ALA B C 1
ATOM 7428 O O . ALA B 1 445 ? 29.281 47.25 23.484 1 93.5 445 ALA B O 1
ATOM 7429 N N . VAL B 1 446 ? 30.672 45.5 23.625 1 93.12 446 VAL B N 1
ATOM 7430 C CA . VAL B 1 446 ? 30.344 45.125 25 1 93.12 446 VAL B CA 1
ATOM 7431 C C . VAL B 1 446 ? 31.625 45 25.828 1 93.12 446 VAL B C 1
ATOM 7433 O O . VAL B 1 446 ? 32.594 44.406 25.391 1 93.12 446 VAL B O 1
ATOM 7436 N N . HIS B 1 447 ? 31.547 45.688 26.969 1 92.06 447 HIS B N 1
ATOM 7437 C CA . HIS B 1 447 ? 32.688 45.594 27.891 1 92.06 447 HIS B CA 1
ATOM 7438 C C . HIS B 1 447 ? 32.25 44.969 29.219 1 92.06 447 HIS B C 1
ATOM 7440 O O . HIS B 1 447 ? 31.266 45.375 29.828 1 92.06 447 HIS B O 1
ATOM 7446 N N . TRP B 1 448 ? 33 43.969 29.594 1 89.5 448 TRP B N 1
ATOM 7447 C CA . TRP B 1 448 ? 32.875 43.344 30.906 1 89.5 448 TRP B CA 1
ATOM 7448 C C . TRP B 1 448 ? 34.25 43.062 31.516 1 89.5 448 TRP B C 1
ATOM 7450 O O . TRP B 1 448 ? 34.938 42.156 31.094 1 89.5 448 TRP B O 1
ATOM 7460 N N . ALA B 1 449 ? 34.531 43.875 32.469 1 83.88 449 ALA B N 1
ATOM 7461 C CA . ALA B 1 449 ? 35.875 43.844 33.062 1 83.88 449 ALA B CA 1
ATOM 7462 C C . ALA B 1 449 ? 36.156 42.5 33.688 1 83.88 449 ALA B C 1
ATOM 7464 O O . ALA B 1 449 ? 37.281 41.969 33.562 1 83.88 449 ALA B O 1
ATOM 7465 N N . ASP B 1 450 ? 35.188 41.906 34.344 1 82.31 450 ASP B N 1
ATOM 7466 C CA . ASP B 1 450 ? 35.406 40.656 35.031 1 82.31 450 ASP B CA 1
ATOM 7467 C C . ASP B 1 450 ? 34.906 39.469 34.219 1 82.31 450 ASP B C 1
ATOM 7469 O O . ASP B 1 450 ? 34.406 38.469 34.812 1 82.31 450 ASP B O 1
ATOM 7473 N N . ALA B 1 451 ? 34.969 39.594 32.938 1 86.94 451 ALA B N 1
ATOM 7474 C CA . ALA B 1 451 ? 34.438 38.531 32.094 1 86.94 451 ALA B CA 1
ATOM 7475 C C . ALA B 1 451 ? 35.312 37.281 32.156 1 86.94 451 ALA B C 1
ATOM 7477 O O . ALA B 1 451 ? 36.531 37.375 32.188 1 86.94 451 ALA B O 1
ATOM 7478 N N . PRO B 1 452 ? 34.719 36.125 32.219 1 85.38 452 PRO B N 1
ATOM 7479 C CA . PRO B 1 452 ? 35.5 34.906 32.156 1 85.38 452 PRO B CA 1
ATOM 7480 C C . PRO B 1 452 ? 36.188 34.719 30.797 1 85.38 452 PRO B C 1
ATOM 7482 O O . PRO B 1 452 ? 35.719 35.219 29.781 1 85.38 452 PRO B O 1
ATOM 7485 N N . ASP B 1 453 ? 37.219 33.938 30.891 1 84.44 453 ASP B N 1
ATOM 7486 C CA . ASP B 1 453 ? 38.062 33.75 29.703 1 84.44 453 ASP B CA 1
ATOM 7487 C C . ASP B 1 453 ? 37.281 32.969 28.625 1 84.44 453 ASP B C 1
ATOM 7489 O O . ASP B 1 453 ? 37.5 33.156 27.438 1 84.44 453 ASP B O 1
ATOM 7493 N N . ASP B 1 454 ? 36.375 32.219 29.062 1 83.5 454 ASP B N 1
ATOM 7494 C CA . ASP B 1 454 ? 35.656 31.375 28.125 1 83.5 454 ASP B CA 1
ATOM 7495 C C . ASP B 1 454 ? 34.344 32 27.734 1 83.5 454 ASP B C 1
ATOM 7497 O O . ASP B 1 454 ? 33.469 31.312 27.172 1 83.5 454 ASP B O 1
ATOM 7501 N N . LEU B 1 455 ? 34.188 33.219 27.938 1 87.38 455 LEU B N 1
ATOM 7502 C CA . LEU B 1 455 ? 32.906 33.844 27.703 1 87.38 455 LEU B CA 1
ATOM 7503 C C . LEU B 1 455 ? 32.594 33.938 26.219 1 87.38 455 LEU B C 1
ATOM 7505 O O . LEU B 1 455 ? 33.406 34.344 25.422 1 87.38 455 LEU B O 1
ATOM 7509 N N . GLN B 1 456 ? 31.375 33.438 25.922 1 86.88 456 GLN B N 1
ATOM 7510 C CA . GLN B 1 456 ? 30.781 33.656 24.594 1 86.88 456 GLN B CA 1
ATOM 7511 C C . GLN B 1 456 ? 29.609 34.594 24.672 1 86.88 456 GLN B C 1
ATOM 7513 O O . GLN B 1 456 ? 28.672 34.406 25.453 1 86.88 456 GLN B O 1
ATOM 7518 N N . ILE B 1 457 ? 29.719 35.75 23.906 1 88.19 457 ILE B N 1
ATOM 7519 C CA . ILE B 1 457 ? 28.688 36.781 23.938 1 88.19 457 ILE B CA 1
ATOM 7520 C C . ILE B 1 457 ? 28.031 36.875 22.562 1 88.19 457 ILE B C 1
ATOM 7522 O O . ILE B 1 457 ? 28.703 36.812 21.531 1 88.19 457 ILE B O 1
ATOM 7526 N N . GLU B 1 458 ? 26.672 36.938 22.578 1 88 458 GLU B N 1
ATOM 7527 C CA . GLU B 1 458 ? 25.906 37.125 21.344 1 88 458 GLU B CA 1
ATOM 7528 C C . GLU B 1 458 ? 24.719 38.031 21.562 1 88 458 GLU B C 1
ATOM 7530 O O . GLU B 1 458 ? 24.203 38.156 22.672 1 88 458 GLU B O 1
ATOM 7535 N N . ILE B 1 459 ? 24.438 38.781 20.5 1 86.81 459 ILE B N 1
ATOM 7536 C CA . ILE B 1 459 ? 23.203 39.562 20.469 1 86.81 459 ILE B CA 1
ATOM 7537 C C . ILE B 1 459 ? 22.172 38.812 19.609 1 86.81 459 ILE B C 1
ATOM 7539 O O . ILE B 1 459 ? 22.469 38.438 18.469 1 86.81 459 ILE B O 1
ATOM 7543 N N . VAL B 1 460 ? 21.109 38.625 20.219 1 81.31 460 VAL B N 1
ATOM 7544 C CA . VAL B 1 460 ? 20.031 37.938 19.516 1 81.31 460 VAL B CA 1
ATOM 7545 C C . VAL B 1 460 ? 18.844 38.875 19.312 1 81.31 460 VAL B C 1
ATOM 7547 O O . VAL B 1 460 ? 18.391 39.531 20.266 1 81.31 460 VAL B O 1
ATOM 7550 N N . ILE B 1 461 ? 18.5 39.031 18.109 1 77.06 461 ILE B N 1
ATOM 7551 C CA . ILE B 1 461 ? 17.328 39.875 17.766 1 77.06 461 ILE B CA 1
ATOM 7552 C C . ILE B 1 461 ? 16.125 38.969 17.516 1 77.06 461 ILE B C 1
ATOM 7554 O O . ILE B 1 461 ? 16.156 38.094 16.641 1 77.06 461 ILE B O 1
ATOM 7558 N N . VAL B 1 462 ? 15.336 39.125 18.406 1 69.25 462 VAL B N 1
ATOM 7559 C CA . VAL B 1 462 ? 14.117 38.312 18.312 1 69.25 462 VAL B CA 1
ATOM 7560 C C . VAL B 1 462 ? 12.984 39.156 17.734 1 69.25 462 VAL B C 1
ATOM 7562 O O . VAL B 1 462 ? 12.766 40.281 18.188 1 69.25 462 VAL B O 1
ATOM 7565 N N . ARG B 1 463 ? 12.555 38.844 16.641 1 59.19 463 ARG B N 1
ATOM 7566 C CA . ARG B 1 463 ? 11.438 39.594 16.062 1 59.19 463 ARG B CA 1
ATOM 7567 C C . ARG B 1 463 ? 10.125 39.219 16.75 1 59.19 463 ARG B C 1
ATOM 7569 O O . ARG B 1 463 ? 9.836 38.031 16.969 1 59.19 463 ARG B O 1
ATOM 7576 N N . VAL B 1 464 ? 9.766 40.125 17.547 1 49.88 464 VAL B N 1
ATOM 7577 C CA . VAL B 1 464 ? 8.477 39.906 18.203 1 49.88 464 VAL B CA 1
ATOM 7578 C C . VAL B 1 464 ? 7.352 40.094 17.188 1 49.88 464 VAL B C 1
ATOM 7580 O O . VAL B 1 464 ? 7.27 41.125 16.516 1 49.88 464 VAL B O 1
ATOM 7583 N N . SER B 1 465 ? 7.02 39.062 16.469 1 44.28 465 SER B N 1
ATOM 7584 C CA . SER B 1 465 ? 5.82 39.281 15.656 1 44.28 465 SER B CA 1
ATOM 7585 C C . SER B 1 465 ? 4.633 39.656 16.531 1 44.28 465 SER B C 1
ATOM 7587 O O . SER B 1 465 ? 4.527 39.219 17.672 1 44.28 465 SER B O 1
#

Radius of gyration: 38.06 Å; Cα contacts (8 Å, |Δi|>4): 1718; chains: 2; bounding box: 82×111×73 Å

pLDDT: mean 85.01, std 13.84, range [36.22, 98.44]

Sequence (930 aa):
MFEHKPMYWYSGLYLQPQHFQAHELQHEYWQGRYQLLTQPYAFGVVRLVFNLAALSDEVLSVHKAAFVFPDGCYVDCDVNGVLSARSLRDCWPEREKPQRIYIGLRTFNHNQSNVTGVADATSVGDITSRWVTWPQEQRMRDAFGEGPEAEVQQLTYNLRFFLHDEIAQATGYTLLPVGQLRCTGDGIELDNRYLPPCLTLYAVPQLGQRIEQLCQELTGRVHQLEELKRPQTLEAEVYTQEKSTLLLTLRTLVRYVVQLYHCQETRDVHPLQIFGLLRQLISELSCFTDRCSFLGEWNGREGTREKYQHLDLALTLNNCERTIIDLLNALVLEPNTVIPLQQEYSGYYHAAFNVTGASEQQRIYLVLRSDSLTHSEREIPDDRLIKLAAAEQIDGIINRALPGVRLYYQEIAPHGLPNRMNTRYFRVENRGALWRQVEDSERVAVHWADAPDDLQIEIVIVRVSMFEHKPMYWYSGLYLQPQHFQAHELQHEYWQGRYQLLTQPYAFGVVRLVFNLAALSDEVLSVHKAAFVFPDGCYVDCDVNGVLSARSLRDCWPEREKPQRIYIGLRTFNHNQSNVTGVADATSVGDITSRWVTWPQEQRMRDAFGEGPEAEVQQLTYNLRFFLHDEIAQATGYTLLPVGQLRCTGDGIELDNRYLPPCLTLYAVPQLGQRIEQLCQELTGRVHQLEELKRPQTLEAEVYTQEKSTLLLTLRTLVRYVVQLYHCQETRDVHPLQIFGLLRQLISELSCFTDRCSFLGEWNGREGTREKYQHLDLALTLNNCERTIIDLLNALVLEPNTVIPLQQEYSGYYHAAFNVTGASEQQRIYLVLRSDSLTHSEREIPDDRLIKLAAAEQIDGIINRALPGVRLYYQEIAPHGLPNRMNTRYFRVENRGALWRQVEDSERVAVHWADAPDDLQIEIVIVRVS

Organism: NCBI:txid471575

InterPro domains:
  IPR010263 Type VI secretion system TssK [PF05936] (19-462)
  IPR010263 Type VI secretion system TssK [PTHR35566] (1-463)
  IPR010263 Type VI secretion system TssK [TIGR03353] (6-461)

Solvent-accessible surface area (backbone atoms only — not comparable to full-atom values): 50692 Å² total; per-residue (Å²): 129,93,64,76,54,87,80,88,72,51,88,86,64,81,87,48,38,64,61,56,45,47,50,52,52,19,51,52,51,52,53,8,50,54,48,44,66,68,39,87,74,52,32,28,31,54,32,52,38,71,32,62,73,45,27,69,73,39,26,48,43,64,77,42,47,26,34,26,40,93,72,26,51,73,41,34,44,89,61,30,23,42,68,47,63,40,76,44,83,89,68,59,89,56,59,85,51,68,40,41,32,26,39,30,37,40,52,91,50,94,86,50,81,45,65,42,82,34,85,48,79,85,62,45,68,83,58,76,36,30,24,34,27,51,70,74,62,37,63,35,55,30,51,66,44,86,54,72,67,40,75,47,52,44,34,27,37,35,36,39,75,39,46,57,88,46,54,85,72,45,74,61,42,51,73,43,61,64,45,33,36,33,58,52,100,91,38,59,41,75,39,74,74,57,40,42,26,40,44,22,35,57,14,36,66,59,55,37,50,51,52,52,49,49,50,51,54,53,49,53,51,46,54,58,46,54,59,67,62,51,65,82,44,64,71,54,75,87,52,50,62,61,47,48,51,51,51,51,48,41,38,52,48,37,34,50,50,45,48,50,48,51,44,60,72,60,35,52,36,44,52,68,58,55,50,54,50,50,50,50,50,37,25,61,56,21,72,79,45,92,53,32,39,59,67,66,38,42,72,92,48,93,54,78,77,80,56,90,38,66,81,38,39,35,64,39,51,51,53,51,52,50,52,44,51,52,50,50,59,68,59,49,57,70,63,43,50,67,40,64,41,42,75,78,51,95,34,34,28,36,31,73,40,80,66,86,71,79,44,94,48,43,47,38,30,40,36,42,32,26,80,80,56,50,61,80,81,67,70,72,78,49,58,80,56,44,34,31,34,18,53,88,46,40,61,57,31,60,75,62,68,45,85,48,42,56,52,40,81,37,92,54,46,51,69,94,49,78,78,46,77,31,51,49,34,23,40,44,48,85,60,63,70,55,36,48,44,20,61,72,66,29,22,36,24,39,36,27,82,84,54,59,91,70,56,44,45,31,36,31,35,34,68,50,126,115,90,64,68,29,53,72,58,65,47,89,86,64,79,87,49,73,52,56,54,50,48,47,52,51,19,51,53,50,50,53,7,51,55,48,45,66,67,38,62,73,53,31,27,31,56,31,52,38,72,32,63,74,45,27,69,72,39,25,48,44,64,77,43,45,26,34,25,40,93,73,28,52,73,41,34,45,89,76,43,23,44,69,49,62,41,75,45,84,88,67,59,91,56,57,85,53,67,40,41,33,27,41,30,38,41,51,92,48,85,88,42,56,30,44,42,83,34,86,48,80,86,64,45,67,83,59,74,35,31,24,33,28,49,69,73,58,43,72,37,70,36,88,78,56,86,48,72,66,39,74,51,78,61,75,27,39,36,36,40,76,41,45,59,89,45,54,85,73,45,73,61,44,49,74,42,62,64,43,33,36,33,56,51,99,91,40,59,39,76,40,74,73,58,40,43,26,41,45,23,35,59,13,37,66,58,55,36,49,50,54,52,50,50,51,48,55,52,48,54,51,49,56,56,46,54,43,60,61,53,62,70,42,65,68,56,76,88,52,49,63,59,48,48,50,50,49,52,47,45,52,50,49,54,56,50,51,54,51,51,49,50,46,61,73,64,35,75,37,43,53,68,58,56,51,53,51,51,50,29,50,36,10,42,57,20,71,78,45,90,53,32,41,50,67,65,37,42,72,92,49,92,54,76,77,81,54,89,38,64,82,39,38,35,62,40,50,50,52,51,50,52,53,43,49,53,50,51,57,66,60,52,59,73,66,39,51,68,40,66,40,42,73,79,50,95,33,34,28,34,31,73,42,80,67,85,72,80,46,95,49,45,46,40,31,40,36,40,31,26,80,82,55,50,65,83,80,70,71,70,78,49,60,81,55,45,34,32,34,18,51,88,45,40,61,58,31,61,76,64,69,46,84,47,43,56,52,40,80,33,92,42,38,52,76,92,45,69,66,48,74,31,49,48,32,24,39,44,48,85,62,63,72,55,34,50,43,20,62,71,66,28,22,35,22,40,36,25,81,85,54,59,92,69,54,44,44,31,36,33,34,32,71,51,123